Protein 3N2W (pdb70)

Sequence (1460 aa):
GPRARDLGVPFEGTPGALNAITDVAGVEVGHTTVISGDGAMMVIGKGPYRTGVTIIHPLGKTSLDGVAAGRAVINGTGEWTGMHLVDEVGQFLGPIALTGTGNVGLVHQSMMMMDWSVGKVPEEALFSRLLPVVAETLDNRRLNDVFGHGLTRDHVFAALDGAKGGPVAEGNVGGGTGMIAYTFKGGIGTSSRVVSAGDTRYTVGVLVQANHGDRNDLRIAGVQIGKEEIKKGAWPEVNGIVAAGPDAGKPSLLIVIATDAPLMPHQLERMARRAALGVGRNGSTAGALSGEFALAFSTSHVIPLGGKKPRRLPAIINDTDSSETMNALFRRGVVQATEEALVNQLVASETMTGANNAKVYGIPHDQLARRIMKARFPGPRARDLGVPFEGTPGALNAITDVAGVEVGHTTVISGDDGAMVIGKGPYRTGVTIIHPLGKTSLDGVAAGRAVINGTGEWTGMHLVDEVGQFLGPIALTGTGNVGLVHQSMMMDWSVGKVPEEALFSRLLPVVAETLDNRRLNDVFGHGLTRDHVFAALDGAKGGPVAEGNVGGGTGMIAYTTFKGGIGTSSRVVSSAGDTRYTVGVLVQANHGDRNDLRIAGVQIGKEEIKGAWPEEVVNNGGIIVVAAAAGGPPDDAAGSLLIVIATDAPLMPHQLEERMARRAALGVGRNGSTAGALSGEFALAFSTSHVIPLGGKKPRLPAIINDTDSSETMNALFRGVVQATEEALVNQLVASETMTGANNAKVYGIPHDQLARIMKARFPGPRARDLGVPFEGTPGALNAITDVAGVEVGHTTVISGDGAMMVIGKGPYRTGVTIIHPLGKTSLDGVAAGRAVINGTGEWTGMHLVDEVGQFLGPIALTGTGNVGLVHQSMMMDWSVGKVPEEALFSRLLPVVAETLDNRRLNDVFGHGLTRDHVFAALDGAKGGPVAEGNVGGGTGMIAYTFKGGIGTSSRVVVSSAGDTRYTVGVLVQANHGDRNDLRIAGVQIGKEEIIKGAWPEVNGIVAAGPDAGKPSLLIVIATDAPLMPHQLEERMMARRAALGVGRNGSTAGALSGEFALAFSTSHVIPLGGKPRLPAIINDTDSSETMNALFRRGVVQATEEALVNQLVASETMTTGANNAKVYGIPHDQLARIMKARFPGPRARDLGVPFEGTPGALNAITDVAGVEVGHTTVISGDGAMVIGKGPYRTGVTIIHPLGKTSLDGVAAGRAVINGTGEWTGMHLVDEVGQFLGPIALTGTGNVGLVHQSMMDWSVGKVPEEALFSRLLLPVVAETLDNRLNDVFGHGLTRDHVFAALDGAKKGGPVAEGNVGGGTGMIAYTTFKGGIGTSSRVVSAGDTRYTVGVLVQANHGDRNDLRIAGVQIGKEEIKGAWPEVNGIVAAGSLLIVIATDAPLMPHQLEERMARRAALGVGRNGSTAGALSGEFALAFSTSHVIPLGGKPRLPAIINDTDSSETMNALFRGVVQATEEALVNQLVASEETMTGANNAKVYGIPHDQLARIMKARFP

B-factor: mean 18.96, std 10.49, range [6.76, 81.39]

Radius of gyration: 30.77 Å; Cα contacts (8 Å, |Δi|>4): 4655; chains: 4; bounding box: 79×58×91 Å

InterPro domains:
  IPR005321 Peptidase S58, DmpA [PF03576] (48-381)
  IPR005321 Peptidase S58, DmpA [PTHR36512] (32-393)
  IPR016117 ArgJ-like domain superfamily [SSF56266] (31-396)

Nearest PDB structures (foldseek):
  3n33-assembly1_B  TM=1.001E+00  e=1.990E-85  Sphingosinicella xenopeptidilytica
  3nfb-assembly1_C  TM=1.001E+00  e=5.397E-85  Sphingosinicella xenopeptidilytica
  3ndv-assembly1_B  TM=1.001E+00  e=1.878E-84  Sphingosinicella xenopeptidilytica
  3n2w-assembly1_D  TM=1.002E+00  e=1.764E-84  Sphingosinicella xenopeptidilytica
  3nfb-assembly1_D  TM=9.976E-01  e=2.575E-83  Sphingosinicella xenopeptidilytica

Secondary structure (DSSP, 8-state):
---GGGGT---SS---SSSSGGGSTT-EEEEEEEEE--BS--TTS--EEEEEEEEETT-TT---EEEEEEEEEE--S-BTTHHHHHHHSEEES-EEEEEGGGHHHHHHHHHHHHHHHS-GGGGGGGSS-EEEEE--TTTS-TTS----HHHHHHHHHH-BSSS---BS-GGGTT-EETTEE-EEEEEEEEEEETTEEEEEEEEEEE----TTT-EETTEE-TTTS-S---EETTEE-SSTTTT---EEEEEEE-S---HHHHHHHHHTHHHHHHHTT----TT--EEEEEEEEEEEE-TTS--B--S---TT-HHHHHHHHHHHHHHHHHHHHHHHHHPPPEE-BTTEEEPPPPHHHHHHHHHHH--/---GGGGT---SS---SSSSGGGSTT-EEEEEEEEE--SS-BTTTB-EEEEEEEEETT-TT---EEEEEEEEEE--S-BTTHHHHHHHSEEES-EEEEEGGGHHHHHHHHHHHHHHHS-GGGGGGGSS-EEEEE--TTTS-TTS----HHHHHHHHHH-BSS----BS-GGGTT-EETTEE-EEEEEEEEEEETTEEEEEEEEEEE----TTT-EETTEE-TTTS-S---BSSSB-SSS-S---EEEEEEE-S---HHHHHHHHHHHHHHHHHTT----TT--EEEEEEEEEEEE-TTS--B--S---TT-HHHHHHHHHHHHHHHHHHHHHHHHHPPPEE-GGG-EEPPPPHHHHHHHHHHH--/---GGGGT---SS---TTSSGGGSTT-EEEEEEEEE--BS--TTS--EEEEEEEEETT-TT---EEEEEEEEEE--S-BTTHHHHHHHSEEES-EEEEEGGGHHHHHHHHHHHHHHHS-GGGGGGGSS-EEEEE--TTTS-TTS----HHHHHHHHHH-BSS----BS-GGGTT-EETTEE-EEEEEEEEEEETTEEEEEEEEEEE----TTT-EETTEE-TTTS-S---EETTEE-SSTTTT---EEEEEEE-S---HHHHHHHHHTHHHHHHHTT----TT--EEEEEEEEEEEE-TTS--B--S---TT-HHHHHHHHHHHHHHHHHHHHHHHHHPPPEE-BTTEEEPPPPHHHHHHHHHHH--/---GGGGT---SS---SSSSGGGSTT-EEEEEEEEE--BS-BTTTB-EEEEEEEEETT-TT---EEEEEEEEEE--S-BTTHHHHHHHSEEES-EEEEEGGGHHHHHHHHHHHHHHHS-GGGGGGGSS-EEEEE--TTTS-TTS----HHHHHHHHHH-BSS----BS-GGGTT-EETTEE-EEEEEEEEEEETTEEEEEEEEEEE----TTT-EETTEE-TTTS-S---EETTEE----EEEEEEE-S---HHHHHHHHHHHHHHHHHTT----TT--EEEEEEEEEEEE-TTS--B--S---TT-HHHHHHHHHHHHHHHHHHHHHHHHHPPPEE-BTTEEEPPPPHHHHHHHHHHH--

Organism: Sphingosinicella xenopeptidilytica (NCBI:txid364098)

Foldseek 3Di:
DDFPVNLQFDFDADFQPQQFLLSADQKWKFFQFFADDAAADDAQPFRAFWAKMKIFQRHLQDFWKFFKAKDWPAALWDWWPHVVCVPPRIAGDIAMEIARLCQVQLLVLQLVVCVVRPDPVSSVRSNTYTYTHDHLPPFISSNNPRDHSVRNVCRSVVIDHDHDAFALIHRQVRAAAQQFRWIKFKGKHFFPLDPDTKIKIKMKNHRYHHLCFFDGSHRSCSVLDPDQGKDAPQAHCDDPRGRHSAMEMEMEMQQLEHSVLNNVLNVLLVLLVVSGGGDQDNNHGYMYMYTHSQQMGHDVDDTGRPDYDDPVSCSRSVRSSVRSSRGSNSRRSSNLQSHAWDQHHNRIIGGRRDSVSSSVVSVVVPD/DDFPVNLQFDFDADFAPQQFQLSADQKWKFFQFFADDAAADDQQPFRAFWAKMKIFQRHLQDFWKFFKAKDWPAALWDWWPHVVCVPPRIAGGIAMEIARLCQVQLLVLQLVVCVVRPDPVSSVRSNTYTYTHDHLPPFISSNNPSDHSVRNVCRSVVIDRDHDAAALIHRQVRAAAQQFRWIKFKGKHWFDFVPDIKMKIKMKRHRDHHLQFFDRSRRSPSVLDDDQGKDQANAGDDDDTRVAMEMEMEMQQLEHSVLNNVLNVLLVLLVVSGGGDQDNNHGYMYMYTHSQQMGHDPDDTGRPDYDDPVPCRVSVRSSVRSSRRSNSRRSSNLQSHAWDQHHNRIIGGRRDSVSSSVVSVVVPD/DDFPVNLQFDFDADFQPQQFQLSADQKWKFKFFFADDAAADDAQPFRAFWIKMKIFQRHLQDFWKFFKAKDWPAALWDWWPHVVCVPPRIAGDIAMEIARLCQVQLLVLQLVVCVVRPPPVSSVRSNTYTYTHDHLPPFISSNRPRDHSVRNVCRSVVIGHDHDAFALIHRQVRAAAQQFRWIKFKGKHFFDQDPDTKIKIKMKNHRDHHLQFFDGSHRSCSVLDDDQGKDAPQAHCDDPRGRHSAMEMEMEMQQLEHSVLNNVLNVLLVLLVVSGGGDQDNNHGYMYMYTHSQQMGHDVDDTGRPDYDDPVSCSRSVRSSVRSSRGSNSRRSSNLQSHAWDQHHNRIIHGRRDSVSSSVVSVVVPD/DDFPVSLQFDFDAAWAPQQFLLSADQKWKFFQFFADDAAADDQQPFRAQWAKMKIFQRHLQDFWKFFKAKDWPAALWDWWPHVVCVPPRIAGGIAMEIARLCQVQLLVLQLVLCVVRPPPVSSVRRNTYTYTHDHLPPFISSNRPRDHSVRNNCRSVVIDGHHDAAALIHRQVRAAAQQFRWIKFKGKHWFDQPPDIKIKIKMKNHRDHHLQFFDGSQRSCSVLDPDQGKDFPHHRDDVAMEMEMEMQQLEHSVLNNVLNVLLVLLVVSGGGDQDNNHGYMYMYTHSQQMGHVPDHTGRPDYDDPPSCSVSVRSSVRSSRRSNSRRSSNLQSHAWDQHHSRIIHGRRDSVSSSVVSVVVPD

GO terms:
  GO:0042802 identical protein binding (F, IPI)

Solvent-accessible surface area: 42740 Å² total; per-residue (Å²): 112,64,60,0,88,101,21,41,4,55,28,23,37,82,34,10,111,59,16,1,0,12,28,0,86,51,3,36,9,7,46,19,55,16,94,55,47,112,17,76,49,82,41,42,166,2,5,31,10,2,0,0,0,0,0,5,9,51,11,59,124,30,52,52,0,2,0,1,1,30,13,51,12,0,1,10,1,2,4,1,0,3,7,15,4,66,4,3,2,8,1,27,15,6,0,0,0,0,0,3,9,9,2,1,34,0,3,28,2,7,5,24,12,4,54,64,118,13,64,113,141,8,11,123,16,17,13,28,9,0,0,0,6,0,43,2,81,163,0,4,2,14,24,4,94,13,8,62,110,107,48,0,51,57,1,0,67,47,3,130,33,29,105,19,59,28,0,25,31,0,0,0,0,1,0,31,0,1,26,0,0,0,0,0,0,0,0,0,2,39,13,66,7,46,151,57,164,29,14,0,0,0,0,0,0,0,24,5,31,73,3,106,14,1,11,0,14,4,2,48,0,5,152,57,4,142,44,18,37,17,32,64,113,45,94,21,58,32,30,122,73,53,60,118,142,14,0,0,0,0,0,0,0,49,0,6,0,5,8,7,0,0,52,0,0,1,62,1,0,11,0,0,0,0,1,1,0,3,13,1,23,0,92,14,0,1,3,1,0,0,0,0,22,26,2,4,11,36,54,71,28,156,10,141,35,90,48,26,13,8,5,44,54,45,115,14,0,50,17,0,0,84,0,0,0,4,0,0,3,0,0,1,0,1,0,1,3,31,3,130,63,18,56,0,0,74,46,16,62,3,49,10,3,24,66,113,43,0,33,139,4,1,160,73,62,65,149,111,64,60,0,84,101,22,42,4,55,28,32,45,83,43,9,109,59,14,1,0,12,29,0,85,49,2,34,9,6,47,19,55,15,91,56,46,109,17,78,52,90,50,36,167,3,6,29,9,1,0,0,0,0,0,4,9,48,12,58,125,32,55,45,0,2,0,1,1,29,14,48,12,0,0,12,1,3,4,1,0,3,7,15,4,64,4,2,2,8,1,26,18,8,0,0,0,0,0,5,8,9,2,2,36,0,3,27,2,7,5,22,13,3,53,61,123,12,82,108,163,10,9,123,16,18,20,26,9,0,0,0,7,0,47,2,82,88,0,3,2,14,24,2,90,12,7,61,112,104,48,0,53,57,1,0,68,47,4,131,33,27,104,19,58,27,0,25,30,0,0,0,0,1,0,25,0,1,28,0,0,0,0,0,0,0,0,0,2,48,18,55,14,57,155,63,164,36,15,0,0,0,0,0,0,0,25,5,31,74,3,100,14,0,10,0,12,5,8,47,0,2,155,81,7,148,44,18,47,3,36,69,147,17,38,71,32,30,81,70,113,48,103,15,0,0,0,0,0,0,0,51,0,6,0,6,8,7,0,0,52,0,0,1,62,0,0,12,1,0,0,0,1,1,0,3,13,1,22,0,90,13,0,1,3,2,0,0,0,0,19,25,2,4,9,34,54,70,28,142,8,134,35,97,52,24,14,8,5,42,54,44,112,17,0,35,4,0,0,80,0,0,0,10,0,0,3,0,0,1,1,1,0,1,3,31,3,131,64,17,52,0,0,73,78,7,66,0,47,10,3,25,67,109,17,0,33,134,10,1,162,73,50,66,150,113,63,59,0,89,102,22,42,4,54,28,31,47,81,34,10,111,61,15,2,0,12,29,0,85,49,2,34,9,6,46,19,55,16,94,54,48,109,17,77,55,83,46,42,168,2,5,30,11,1,0,0,0,0,0,4,9,51,12,57,125,29,55,50,0,2,0,1,1,31,12,50,13,0,0,12,0,3,4,1,0,3,7,15,4,66,5,3,2,7,1,26,16,7,0,0,0,0,0,4,8,10,3,1,34,0,3,27,1,6,4,21,11,4,55,65,121,14,77,128,158,8,10,120,17,18,20,27,8,0,0,0,6,0,42,2,84,163,0,4,2,12,25,3,90,12,7,62,113,104,48,0,50,58,1,0,67,47,4,130,33,27,103,19,58,28,0,26,31,0,0,0,0,1,0,31,0,1,27,0,0,0,0,0,0,0,0,0,2,38,14,67,8,46,149,56,163,30,13,0,0,0,0,0,0,0,25,5,31,84,3,98,10,0,11,0,12,4,7,48,0,4,136,66,5,137,44,17,36,17,32,63,112,43,90,22,57,32,30,117,70,51,59,119,142,14,0,0,0,0,0,0,0,49,0,7,0,6,8,8,0,0,55,0,0,1,60,0,0,12,1,0,0,0,1,1,0,3,15,1,22,0,90,13,0,1,3,2,0,0,0,0,20,26,2,4,10,34,56,69,28,134,4,129,36,94,52,26,13,9,5,42,54,45,117,14,0,37,4,0,1,84,0,0,0,9,0,0,2,0,0,1,0,1,0,2,3,32,3,129,62,19,65,0,1,78,51,16,65,3,48,10,3,25,69,110,41,0,34,136,10,1,162,70,50,68,147,114,58,61,0,87,103,20,42,4,55,28,33,47,85,40,10,112,56,16,2,0,11,29,0,86,50,2,36,8,6,47,19,55,15,94,55,42,123,16,80,58,86,46,38,165,2,5,28,11,2,0,0,0,0,0,5,9,48,13,60,125,32,53,46,0,2,0,1,1,28,12,49,13,0,1,11,1,2,4,0,0,3,7,16,4,70,4,2,2,8,1,25,16,5,0,0,0,0,0,3,8,10,3,1,34,0,3,28,1,6,5,23,12,3,52,63,120,13,79,120,163,10,11,118,16,17,21,27,9,0,0,0,6,0,42,2,92,91,0,4,2,15,23,2,94,12,8,62,110,107,48,0,52,56,0,0,66,49,3,128,32,27,104,18,59,27,0,25,30,0,0,0,0,1,0,28,0,1,25,0,0,0,0,0,0,0,0,0,2,52,14,61,11,46,148,63,131,33,15,0,0,0,0,0,0,0,23,5,32,74,4,102,13,0,12,0,12,5,1,46,0,4,167,70,6,150,42,18,57,1,36,61,105,54,124,94,62,38,89,15,0,0,0,0,0,0,0,52,0,6,0,6,7,7,0,0,55,0,0,1,61,1,0,11,0,0,0,0,0,1,0,3,13,1,22,0,92,13,0,1,3,2,0,0,0,0,22,28,2,6,11,34,55,72,29,147,10,139,34,96,49,28,12,8,5,43,54,45,116,15,0,36,3,0,0,84,1,0,0,10,0,0,2,0,0,2,0,1,0,1,2,28,3,130,62,18,61,1,0,69,56,3,61,0,50,10,3,26,63,111,18,0,35,133,4,1,161,71,63,65,151

CATH classification: 3.60.70.12

Structure (mmCIF, N/CA/C/O backbone):
data_3N2W
#
_entry.id   3N2W
#
_cell.length_a   87.360
_cell.length_b   96.720
_cell.length_c   101.420
_cell.angle_alpha   90.00
_cell.angle_beta   108.23
_cell.angle_gamma   90.00
#
_symmetry.space_group_name_H-M   'P 1 21 1'
#
loop_
_entity.id
_entity.type
_entity.pdbx_description
1 polymer 'Beta-peptidyl aminopeptidase'
2 non-polymer GLYCEROL
3 non-polymer 'SULFATE ION'
4 water water
#
loop_
_atom_site.group_PDB
_atom_site.id
_atom_site.type_symbol
_atom_site.label_atom_id
_atom_site.label_alt_id
_atom_site.label_comp_id
_atom_site.label_asym_id
_atom_site.label_entity_id
_atom_site.label_seq_id
_atom_site.pdbx_PDB_ins_code
_atom_site.Cartn_x
_atom_site.Cartn_y
_atom_site.Cartn_z
_atom_site.occupancy
_atom_site.B_iso_or_equiv
_atom_site.auth_seq_id
_atom_site.auth_comp_id
_atom_site.auth_asym_id
_atom_site.auth_atom_id
_atom_site.pdbx_PDB_model_num
ATOM 1 N N . GLY A 1 1 ? 32.300 -5.439 60.668 1.00 43.08 1 GLY A N 1
ATOM 2 C CA . GLY A 1 1 ? 31.380 -4.526 61.423 1.00 40.23 1 GLY A CA 1
ATOM 3 C C . GLY A 1 1 ? 29.934 -4.980 61.309 1.00 26.10 1 GLY A C 1
ATOM 4 O O . GLY A 1 1 ? 29.608 -5.800 60.447 1.00 29.27 1 GLY A O 1
ATOM 10 N N . PRO A 1 2 ? 29.054 -4.427 62.158 1.00 24.89 2 PRO A N 1
ATOM 11 C CA . PRO A 1 2 ? 27.654 -4.837 62.160 1.00 19.00 2 PRO A CA 1
ATOM 12 C C . PRO A 1 2 ? 26.922 -4.486 60.858 1.00 14.88 2 PRO A C 1
ATOM 13 O O . PRO A 1 2 ? 27.128 -3.446 60.274 1.00 16.70 2 PRO A O 1
ATOM 24 N N . ARG A 1 3 ? 26.112 -5.434 60.418 1.00 13.74 3 ARG A N 1
ATOM 25 C CA . ARG A 1 3 ? 25.108 -5.181 59.375 1.00 11.41 3 ARG A CA 1
ATOM 26 C C . ARG A 1 3 ? 23.749 -4.959 60.054 1.00 13.17 3 ARG A C 1
ATOM 27 O O . ARG A 1 3 ? 23.652 -4.913 61.277 1.00 13.07 3 ARG A O 1
ATOM 48 N N . ALA A 1 4 ? 22.664 -4.780 59.312 1.00 12.04 4 ALA A N 1
ATOM 49 C CA . ALA A 1 4 ? 21.422 -4.393 59.945 1.00 11.32 4 ALA A CA 1
ATOM 50 C C . ALA A 1 4 ? 20.922 -5.376 61.007 1.00 12.21 4 ALA A C 1
ATOM 51 O O . ALA A 1 4 ? 20.441 -4.977 62.073 1.00 13.04 4 ALA A O 1
ATOM 58 N N . ARG A 1 5 ? 20.998 -6.672 60.712 1.00 12.64 5 ARG A N 1
ATOM 59 C CA . ARG A 1 5 ? 20.543 -7.667 61.662 1.00 13.60 5 ARG A CA 1
ATOM 60 C C . ARG A 1 5 ? 21.313 -7.582 62.977 1.00 13.94 5 ARG A C 1
ATOM 61 O O . ARG A 1 5 ? 20.736 -7.864 64.033 1.00 16.81 5 ARG A O 1
ATOM 82 N N . ASP A 1 6 ? 22.585 -7.195 62.899 1.00 13.85 6 ASP A N 1
ATOM 83 C CA . ASP A 1 6 ? 23.436 -7.121 64.113 1.00 14.42 6 ASP A CA 1
ATOM 84 C C . ASP A 1 6 ? 23.058 -5.957 65.027 1.00 19.70 6 ASP A C 1
ATOM 85 O O . ASP A 1 6 ? 23.417 -5.964 66.216 1.00 20.56 6 ASP A O 1
ATOM 94 N N . LEU A 1 7 ? 22.354 -4.961 64.502 1.00 14.44 7 LEU A N 1
ATOM 95 C CA . LEU A 1 7 ? 21.823 -3.856 65.286 1.00 14.47 7 LEU A CA 1
ATOM 96 C C . LEU A 1 7 ? 20.400 -4.104 65.748 1.00 17.35 7 LEU A C 1
ATOM 97 O O . LEU A 1 7 ? 19.739 -3.204 66.257 1.00 21.49 7 LEU A O 1
ATOM 113 N N . GLY A 1 8 ? 19.894 -5.315 65.537 1.00 15.30 8 GLY A N 1
ATOM 114 C CA . GLY A 1 8 ? 18.580 -5.660 66.020 1.00 18.10 8 GLY A CA 1
ATOM 115 C C . GLY A 1 8 ? 17.420 -5.439 65.075 1.00 13.35 8 GLY A C 1
ATOM 116 O O . GLY A 1 8 ? 16.278 -5.559 65.496 1.00 15.44 8 GLY A O 1
ATOM 120 N N . VAL A 1 9 ? 17.711 -5.092 63.817 1.00 14.16 9 VAL A N 1
ATOM 121 C CA . VAL A 1 9 ? 16.627 -4.939 62.853 1.00 13.37 9 VAL A CA 1
ATOM 122 C C . VAL A 1 9 ? 16.122 -6.316 62.424 1.00 13.00 9 VAL A C 1
ATOM 123 O O . VAL A 1 9 ? 16.925 -7.147 61.970 1.00 13.45 9 VAL A O 1
ATOM 136 N N . PRO A 1 10 ? 14.809 -6.561 62.600 1.00 11.41 10 PRO A N 1
ATOM 137 C CA . PRO A 1 10 ? 14.276 -7.854 62.152 1.00 13.80 10 PRO A CA 1
ATOM 138 C C . PRO A 1 10 ? 13.867 -7.799 60.679 1.00 13.51 10 PRO A C 1
ATOM 139 O O . PRO A 1 10 ? 13.426 -6.756 60.194 1.00 14.54 10 PRO A O 1
ATOM 150 N N . PHE A 1 11 ? 14.003 -8.937 60.007 1.00 14.19 11 PHE A N 1
ATOM 151 C CA . PHE A 1 11 ? 13.534 -9.118 58.632 1.00 12.52 11 PHE A CA 1
ATOM 152 C C . PHE A 1 11 ? 12.896 -10.494 58.508 1.00 15.07 11 PHE A C 1
ATOM 153 O O . PHE A 1 11 ? 13.198 -11.427 59.258 1.00 18.61 11 PHE A O 1
ATOM 170 N N . GLU A 1 12 ? 12.024 -10.607 57.516 1.00 15.04 12 GLU A N 1
ATOM 171 C CA . GLU A 1 12 ? 11.346 -11.858 57.210 1.00 15.99 12 GLU A CA 1
ATOM 172 C C . GLU A 1 12 ? 12.182 -12.685 56.235 1.00 14.62 12 GLU A C 1
ATOM 173 O O . GLU A 1 12 ? 12.928 -12.143 55.428 1.00 15.32 12 GLU A O 1
ATOM 185 N N . GLY A 1 13 ? 12.010 -13.999 56.278 1.00 14.83 13 GLY A N 1
ATOM 186 C CA . GLY A 1 13 ? 12.676 -14.882 55.336 1.00 13.85 13 GLY A CA 1
ATOM 187 C C . GLY A 1 13 ? 14.017 -15.398 55.811 1.00 15.48 13 GLY A C 1
ATOM 188 O O . GLY A 1 13 ? 14.437 -15.098 56.935 1.00 20.09 13 GLY A O 1
ATOM 192 N N . THR A 1 14 ? 14.688 -16.192 54.980 1.00 14.22 14 THR A N 1
ATOM 193 C CA . THR A 1 14 ? 15.962 -16.811 55.314 1.00 13.79 14 THR A CA 1
ATOM 194 C C . THR A 1 14 ? 17.056 -16.336 54.368 1.00 12.08 14 THR A C 1
ATOM 195 O O . THR A 1 14 ? 16.964 -16.597 53.169 1.00 11.59 14 THR A O 1
ATOM 206 N N . PRO A 1 15 ? 18.069 -15.590 54.843 1.00 11.42 15 PRO A N 1
ATOM 207 C CA . PRO A 1 15 ? 19.162 -15.198 53.967 1.00 11.02 15 PRO A CA 1
ATOM 208 C C . PRO A 1 15 ? 20.014 -16.367 53.546 1.00 14.05 15 PRO A C 1
ATOM 209 O O . PRO A 1 15 ? 20.064 -17.396 54.249 1.00 14.20 15 PRO A O 1
ATOM 220 N N . GLY A 1 16 ? 20.685 -16.230 52.412 1.00 13.12 16 GLY A N 1
ATOM 221 C CA . GLY A 1 16 ? 21.771 -17.128 52.060 1.00 12.92 16 GLY A CA 1
ATOM 222 C C . GLY A 1 16 ? 22.941 -16.954 53.026 1.00 11.96 16 GLY A C 1
ATOM 223 O O . GLY A 1 16 ? 22.927 -16.097 53.901 1.00 13.51 16 GLY A O 1
ATOM 227 N N . ALA A 1 17 ? 23.965 -17.772 52.841 1.00 13.10 17 ALA A N 1
ATOM 228 C CA . ALA A 1 17 ? 25.067 -17.831 53.800 1.00 14.16 17 ALA A CA 1
ATOM 229 C C . ALA A 1 17 ? 25.790 -16.512 53.990 1.00 13.89 17 ALA A C 1
ATOM 230 O O . ALA A 1 17 ? 26.203 -16.166 55.094 1.00 16.56 17 ALA A O 1
ATOM 237 N N . LEU A 1 18 ? 26.002 -15.787 52.903 1.00 12.26 18 LEU A N 1
ATOM 238 C CA . LEU A 1 18 ? 26.713 -14.515 52.941 1.00 13.17 18 LEU A CA 1
ATOM 239 C C . LEU A 1 18 ? 25.764 -13.334 53.138 1.00 12.23 18 LEU A C 1
ATOM 240 O O . LEU A 1 18 ? 26.215 -12.219 53.392 1.00 13.70 18 LEU A O 1
ATOM 256 N N . ASN A 1 19 ? 24.464 -13.583 52.970 1.00 12.14 19 ASN A N 1
ATOM 257 C CA . ASN A 1 19 ? 23.447 -12.511 52.915 1.00 10.05 19 ASN A CA 1
ATOM 258 C C . ASN A 1 19 ? 23.892 -11.424 51.951 1.00 10.68 19 ASN A C 1
ATOM 259 O O . ASN A 1 19 ? 23.936 -10.241 52.306 1.00 10.40 19 ASN A O 1
ATOM 270 N N . ALA A 1 20 ? 24.188 -11.825 50.707 1.00 9.86 20 ALA A N 1
ATOM 271 C CA . ALA A 1 20 ? 24.704 -10.954 49.689 1.00 10.70 20 ALA A CA 1
ATOM 272 C C . ALA A 1 20 ? 24.402 -11.497 48.297 1.00 9.68 20 ALA A C 1
ATOM 273 O O . ALA A 1 20 ? 24.075 -12.687 48.133 1.00 10.38 20 ALA A O 1
ATOM 280 N N . ILE A 1 21 ? 24.586 -10.664 47.263 1.00 10.15 21 ILE A N 1
ATOM 281 C CA . ILE A 1 21 ? 24.260 -11.087 45.899 1.00 8.57 21 ILE A CA 1
ATOM 282 C C . ILE A 1 21 ? 25.130 -12.270 45.483 1.00 11.40 21 ILE A C 1
ATOM 283 O O . ILE A 1 21 ? 24.699 -13.112 44.681 1.00 10.89 21 ILE A O 1
ATOM 299 N N . THR A 1 22 ? 26.341 -12.353 46.050 1.00 10.24 22 THR A N 1
ATOM 300 C CA . THR A 1 22 ? 27.279 -13.442 45.753 1.00 9.99 22 THR A CA 1
ATOM 301 C C . THR A 1 22 ? 26.855 -14.785 46.364 1.00 11.55 22 THR A C 1
ATOM 302 O O . THR A 1 22 ? 27.533 -15.803 46.104 1.00 13.90 22 THR A O 1
ATOM 313 N N . ASP A 1 23 ? 25.753 -14.840 47.108 1.00 10.15 23 ASP A N 1
ATOM 314 C CA . ASP A 1 23 ? 25.146 -16.135 47.438 1.00 10.45 23 ASP A CA 1
ATOM 315 C C . ASP A 1 23 ? 24.630 -16.852 46.183 1.00 11.84 23 ASP A C 1
ATOM 316 O O . ASP A 1 23 ? 24.398 -18.079 46.225 1.00 12.58 23 ASP A O 1
ATOM 325 N N . VAL A 1 24 ? 24.408 -16.122 45.087 1.00 10.89 24 VAL A N 1
ATOM 326 C CA . VAL A 1 24 ? 24.154 -16.736 43.783 1.00 9.42 24 VAL A CA 1
ATOM 327 C C . VAL A 1 24 ? 25.518 -17.121 43.227 1.00 11.26 24 VAL A C 1
ATOM 328 O O . VAL A 1 24 ? 26.370 -16.286 42.940 1.00 12.58 24 VAL A O 1
ATOM 341 N N . ALA A 1 25 ? 25.738 -18.422 43.087 1.00 11.79 25 ALA A N 1
ATOM 342 C CA . ALA A 1 25 ? 27.057 -18.929 42.760 1.00 13.45 25 ALA A CA 1
ATOM 343 C C . ALA A 1 25 ? 27.599 -18.345 41.497 1.00 13.65 25 ALA A C 1
ATOM 344 O O . ALA A 1 25 ? 26.872 -18.161 40.541 1.00 12.95 25 ALA A O 1
ATOM 351 N N . GLY A 1 26 ? 28.892 -18.058 41.473 1.00 14.11 26 GLY A N 1
ATOM 352 C CA . GLY A 1 26 ? 29.539 -17.564 40.275 1.00 12.01 26 GLY A CA 1
ATOM 353 C C . GLY A 1 26 ? 29.505 -16.049 40.045 1.00 12.10 26 GLY A C 1
ATOM 354 O O . GLY A 1 26 ? 30.313 -15.524 39.256 1.00 14.63 26 GLY A O 1
ATOM 358 N N . VAL A 1 27 ? 28.596 -15.366 40.719 1.00 12.25 27 VAL A N 1
ATOM 359 C CA . VAL A 1 27 ? 28.550 -13.898 40.601 1.00 11.10 27 VAL A CA 1
ATOM 360 C C . VAL A 1 27 ? 29.806 -13.311 41.263 1.00 11.73 27 VAL A C 1
ATOM 361 O O . VAL A 1 27 ? 30.192 -13.763 42.353 1.00 13.03 27 VAL A O 1
ATOM 374 N N . GLU A 1 28 ? 30.421 -12.322 40.620 1.00 10.40 28 GLU A N 1
ATOM 375 C CA . GLU A 1 28 ? 31.579 -11.604 41.206 1.00 10.79 28 GLU A CA 1
ATOM 376 C C . GLU A 1 28 ? 31.266 -10.124 41.281 1.00 11.28 28 GLU A C 1
ATOM 377 O O . GLU A 1 28 ? 30.632 -9.583 40.359 1.00 11.23 28 GLU A O 1
ATOM 389 N N . VAL A 1 29 ? 31.720 -9.453 42.340 1.00 10.68 29 VAL A N 1
ATOM 390 C CA . VAL A 1 29 ? 31.532 -8.025 42.528 1.00 9.90 29 VAL A CA 1
ATOM 391 C C . VAL A 1 29 ? 32.886 -7.352 42.795 1.00 9.71 29 VAL A C 1
ATOM 392 O O . VAL A 1 29 ? 33.702 -7.907 43.556 1.00 11.51 29 VAL A O 1
ATOM 405 N N . GLY A 1 30 ? 33.114 -6.193 42.201 1.00 10.66 30 GLY A N 1
ATOM 406 C CA . GLY A 1 30 ? 34.304 -5.400 42.474 1.00 10.60 30 GLY A CA 1
ATOM 407 C C . GLY A 1 30 ? 33.956 -3.958 42.609 1.00 12.25 30 GLY A C 1
ATOM 408 O O . GLY A 1 30 ? 33.004 -3.481 42.000 1.00 12.34 30 GLY A O 1
ATOM 412 N N . HIS A 1 31 ? 34.730 -3.228 43.395 1.00 10.53 31 HIS A N 1
ATOM 413 C CA . HIS A 1 31 ? 34.565 -1.789 43.582 1.00 11.46 31 HIS A CA 1
ATOM 414 C C . HIS A 1 31 ? 35.887 -1.052 43.372 1.00 11.07 31 HIS A C 1
ATOM 415 O O . HIS A 1 31 ? 36.945 -1.537 43.791 1.00 13.43 31 HIS A O 1
ATOM 430 N N . THR A 1 32 ? 35.828 0.123 42.782 1.00 10.86 32 THR A N 1
ATOM 431 C CA . THR A 1 32 ? 36.918 1.093 42.901 1.00 9.74 32 THR A CA 1
ATOM 432 C C . THR A 1 32 ? 36.326 2.339 43.524 1.00 12.52 32 THR A C 1
ATOM 433 O O . THR A 1 32 ? 35.300 2.851 43.059 1.00 11.36 32 THR A O 1
ATOM 444 N N . THR A 1 33 ? 36.984 2.843 44.566 1.00 11.40 33 THR A N 1
ATOM 445 C CA . THR A 1 33 ? 36.486 3.918 45.417 1.00 10.63 33 THR A CA 1
ATOM 446 C C . THR A 1 33 ? 37.463 5.082 45.286 1.00 13.05 33 THR A C 1
ATOM 447 O O . THR A 1 33 ? 38.661 4.904 45.525 1.00 14.88 33 THR A O 1
ATOM 458 N N . VAL A 1 34 ? 36.968 6.243 44.872 1.00 11.56 34 VAL A N 1
ATOM 459 C CA . VAL A 1 34 ? 37.812 7.427 44.615 1.00 11.43 34 VAL A CA 1
ATOM 460 C C . VAL A 1 34 ? 37.413 8.533 45.604 1.00 13.63 34 VAL A C 1
ATOM 461 O O . VAL A 1 34 ? 36.334 9.122 45.524 1.00 13.46 34 VAL A O 1
ATOM 474 N N . ILE A 1 35 ? 38.315 8.820 46.544 1.00 12.30 35 ILE A N 1
ATOM 475 C CA . ILE A 1 35 ? 38.071 9.818 47.592 1.00 12.98 35 ILE A CA 1
ATOM 476 C C . ILE A 1 35 ? 39.300 10.705 47.657 1.00 13.63 35 ILE A C 1
ATOM 477 O O . ILE A 1 35 ? 40.352 10.245 48.072 1.00 15.49 35 ILE A O 1
ATOM 493 N N . SER A 1 36 ? 39.189 11.952 47.226 1.00 11.81 36 SER A N 1
ATOM 494 C CA . SER A 1 36 ? 40.323 12.877 47.315 1.00 11.81 36 SER A CA 1
ATOM 495 C C . SER A 1 36 ? 39.819 14.294 47.465 1.00 12.85 36 SER A C 1
ATOM 496 O O . SER A 1 36 ? 38.807 14.715 46.882 1.00 12.82 36 SER A O 1
ATOM 504 N N . GLY A 1 37 ? 40.561 15.105 48.219 1.00 13.42 37 GLY A N 1
ATOM 505 C CA . GLY A 1 37 ? 40.259 16.515 48.330 1.00 12.55 37 GLY A CA 1
ATOM 506 C C . GLY A 1 37 ? 39.227 16.842 49.365 1.00 13.77 37 GLY A C 1
ATOM 507 O O . GLY A 1 37 ? 38.428 15.997 49.774 1.00 13.11 37 GLY A O 1
ATOM 511 N N . ASP A 1 38 ? 39.249 18.099 49.812 1.00 12.58 38 ASP A N 1
ATOM 512 C CA . ASP A 1 38 ? 38.244 18.627 50.702 1.00 10.69 38 ASP A CA 1
ATOM 513 C C . ASP A 1 38 ? 37.973 20.088 50.365 1.00 10.03 38 ASP A C 1
ATOM 514 O O . ASP A 1 38 ? 38.766 20.717 49.658 1.00 11.84 38 ASP A O 1
ATOM 523 N N . GLY A 1 39 ? 36.851 20.603 50.839 1.00 11.44 39 GLY A N 1
ATOM 524 C CA . GLY A 1 39 ? 36.523 21.996 50.653 1.00 11.40 39 GLY A CA 1
ATOM 525 C C . GLY A 1 39 ? 35.782 22.358 49.397 1.00 13.44 39 GLY A C 1
ATOM 526 O O . GLY A 1 39 ? 34.992 21.553 48.893 1.00 13.28 39 GLY A O 1
ATOM 530 N N . ALA A 1 40 ? 35.950 23.590 48.943 1.00 11.82 40 ALA A N 1
ATOM 531 C CA . ALA A 1 40 ? 35.163 24.140 47.859 1.00 12.98 40 ALA A CA 1
ATOM 532 C C . ALA A 1 40 ? 35.365 23.379 46.578 1.00 12.45 40 ALA A C 1
ATOM 533 O O . ALA A 1 40 ? 36.482 23.035 46.218 1.00 12.78 40 ALA A O 1
ATOM 540 N N . MET A 1 41 ? 34.278 23.177 45.853 1.00 11.99 41 MET A N 1
ATOM 541 C CA A MET A 1 41 ? 34.350 22.452 44.600 0.56 13.93 41 MET A CA 1
ATOM 542 C CA B MET A 1 41 ? 34.331 22.437 44.599 0.44 13.94 41 MET A CA 1
ATOM 543 C C . MET A 1 41 ? 34.655 23.374 43.429 1.00 13.46 41 MET A C 1
ATOM 544 O O . MET A 1 41 ? 34.059 24.441 43.286 1.00 16.16 41 MET A O 1
ATOM 571 N N . VAL A 1 42 ? 35.601 22.960 42.603 1.00 12.24 42 VAL A N 1
ATOM 572 C CA . VAL A 1 42 ? 35.947 23.635 41.359 1.00 12.34 42 VAL A CA 1
ATOM 573 C C . VAL A 1 42 ? 35.913 22.538 40.300 1.00 12.57 42 VAL A C 1
ATOM 574 O O . VAL A 1 42 ? 36.579 21.528 40.450 1.00 13.06 42 VAL A O 1
ATOM 587 N N . ILE A 1 43 ? 35.124 22.729 39.254 1.00 12.47 43 ILE A N 1
ATOM 588 C CA . ILE A 1 43 ? 34.896 21.660 38.303 1.00 12.18 43 ILE A CA 1
ATOM 589 C C . ILE A 1 43 ? 36.211 21.313 37.633 1.00 14.81 43 ILE A C 1
ATOM 590 O O . ILE A 1 43 ? 36.898 22.186 37.084 1.00 16.63 43 ILE A O 1
ATOM 606 N N . GLY A 1 44 ? 36.581 20.036 37.684 1.00 13.39 44 GLY A N 1
ATOM 607 C CA . GLY A 1 44 ? 37.849 19.563 37.160 1.00 12.79 44 GLY A CA 1
ATOM 608 C C . GLY A 1 44 ? 38.937 19.424 38.203 1.00 12.97 44 GLY A C 1
ATOM 609 O O . GLY A 1 44 ? 40.014 18.916 37.931 1.00 16.30 44 GLY A O 1
ATOM 613 N N . LYS A 1 45 ? 38.654 19.877 39.428 1.00 12.82 45 LYS A N 1
ATOM 614 C CA . LYS A 1 45 ? 39.636 19.866 40.506 1.00 13.44 45 LYS A CA 1
ATOM 615 C C . LYS A 1 45 ? 39.074 19.328 41.823 1.00 16.39 45 LYS A C 1
ATOM 616 O O . LYS A 1 45 ? 39.662 19.519 42.877 1.00 15.32 45 LYS A O 1
ATOM 635 N N . GLY A 1 46 ? 37.936 18.633 41.795 1.00 12.05 46 GLY A N 1
ATOM 636 C CA . GLY A 1 46 ? 37.389 18.017 42.995 1.00 12.03 46 GLY A CA 1
ATOM 637 C C . GLY A 1 46 ? 36.814 19.026 43.973 1.00 11.32 46 GLY A C 1
ATOM 638 O O . GLY A 1 46 ? 36.643 20.186 43.613 1.00 12.86 46 GLY A O 1
ATOM 642 N N . PRO A 1 47 ? 36.506 18.581 45.204 1.00 10.71 47 PRO A N 1
ATOM 643 C CA . PRO A 1 47 ? 36.743 17.221 45.711 1.00 10.77 47 PRO A CA 1
ATOM 644 C C . PRO A 1 47 ? 36.012 16.112 44.970 1.00 11.45 47 PRO A C 1
ATOM 645 O O . PRO A 1 47 ? 34.968 16.351 44.356 1.00 10.80 47 PRO A O 1
ATOM 656 N N . TYR A 1 48 ? 36.595 14.925 45.031 1.00 10.28 48 TYR A N 1
ATOM 657 C CA . TYR A 1 48 ? 36.016 13.723 44.406 1.00 10.84 48 TYR A CA 1
ATOM 658 C C . TYR A 1 48 ? 35.561 12.767 45.470 1.00 11.19 48 TYR A C 1
ATOM 659 O O . TYR A 1 48 ? 36.278 12.443 46.424 1.00 10.13 48 TYR A O 1
ATOM 677 N N . ARG A 1 49 ? 34.338 12.272 45.309 1.00 10.39 49 ARG A N 1
ATOM 678 C CA . ARG A 1 49 ? 33.762 11.213 46.115 1.00 9.85 49 ARG A CA 1
ATOM 679 C C . ARG A 1 49 ? 32.926 10.371 45.130 1.00 11.34 49 ARG A C 1
ATOM 680 O O . ARG A 1 49 ? 31.713 10.594 45.005 1.00 10.76 49 ARG A O 1
ATOM 701 N N . THR A 1 50 ? 33.581 9.443 44.449 1.00 10.29 50 THR A N 1
ATOM 702 C CA . THR A 1 50 ? 32.913 8.717 43.362 1.00 9.88 50 THR A CA 1
ATOM 703 C C . THR A 1 50 ? 33.578 7.373 43.192 1.00 10.91 50 THR A C 1
ATOM 704 O O . THR A 1 50 ? 34.399 6.954 44.011 1.00 11.16 50 THR A O 1
ATOM 715 N N . GLY A 1 51 ? 33.170 6.629 42.171 1.00 10.96 51 GLY A N 1
ATOM 716 C CA . GLY A 1 51 ? 33.726 5.300 41.986 1.00 10.76 51 GLY A CA 1
ATOM 717 C C . GLY A 1 51 ? 32.883 4.510 41.028 1.00 10.31 51 GLY A C 1
ATOM 718 O O . GLY A 1 51 ? 32.018 5.069 40.354 1.00 11.14 51 GLY A O 1
ATOM 722 N N . VAL A 1 52 ? 33.160 3.212 40.971 1.00 9.69 52 VAL A N 1
ATOM 723 C CA . VAL A 1 52 ? 32.415 2.309 40.093 1.00 9.58 52 VAL A CA 1
ATOM 724 C C . VAL A 1 52 ? 32.342 0.956 40.766 1.00 11.06 52 VAL A C 1
ATOM 725 O O . VAL A 1 52 ? 33.283 0.517 41.437 1.00 10.72 52 VAL A O 1
ATOM 738 N N . THR A 1 53 ? 31.187 0.309 40.620 1.00 9.57 53 THR A N 1
ATOM 739 C CA . THR A 1 53 ? 30.930 -1.039 41.097 1.00 8.80 53 THR A CA 1
ATOM 740 C C . THR A 1 53 ? 30.671 -1.921 39.892 1.00 9.29 53 THR A C 1
ATOM 741 O O . THR A 1 53 ? 29.900 -1.550 38.999 1.00 10.62 53 THR A O 1
ATOM 752 N N . ILE A 1 54 ? 31.306 -3.081 39.846 1.00 10.02 54 ILE A N 1
ATOM 753 C CA . ILE A 1 54 ? 31.161 -4.030 38.747 1.00 10.05 54 ILE A CA 1
ATOM 754 C C . ILE A 1 54 ? 30.548 -5.305 39.273 1.00 10.49 54 ILE A C 1
ATOM 755 O O . ILE A 1 54 ? 30.936 -5.821 40.322 1.00 10.69 54 ILE A O 1
ATOM 771 N N . ILE A 1 55 ? 29.564 -5.846 38.545 1.00 9.39 55 ILE A N 1
ATOM 772 C CA . ILE A 1 55 ? 28.963 -7.144 38.810 1.00 9.78 55 ILE A CA 1
ATOM 773 C C . ILE A 1 55 ? 29.141 -7.999 37.559 1.00 9.75 55 ILE A C 1
ATOM 774 O O . ILE A 1 55 ? 28.640 -7.665 36.479 1.00 10.82 55 ILE A O 1
ATOM 790 N N . HIS A 1 56 ? 29.902 -9.094 37.655 1.00 9.83 56 HIS A N 1
ATOM 791 C CA . HIS A 1 56 ? 30.054 -10.046 36.561 1.00 10.65 56 HIS A CA 1
ATOM 792 C C . HIS A 1 56 ? 29.073 -11.181 36.839 1.00 11.03 56 HIS A C 1
ATOM 793 O O . HIS A 1 56 ? 29.256 -11.961 37.803 1.00 11.24 56 HIS A O 1
ATOM 808 N N . PRO A 1 57 ? 28.027 -11.324 36.005 1.00 9.47 57 PRO A N 1
ATOM 809 C CA . PRO A 1 57 ? 27.005 -12.327 36.311 1.00 11.33 57 PRO A CA 1
ATOM 810 C C . PRO A 1 57 ? 27.500 -13.773 36.368 1.00 11.62 57 PRO A C 1
ATOM 811 O O . PRO A 1 57 ? 26.977 -14.563 37.153 1.00 13.10 57 PRO A O 1
ATOM 822 N N . LEU A 1 58 ? 28.465 -14.100 35.513 1.00 10.76 58 LEU A N 1
ATOM 823 C CA . LEU A 1 58 ? 28.997 -15.466 35.370 1.00 12.02 58 LEU A CA 1
ATOM 824 C C . LEU A 1 58 ? 30.503 -15.461 35.609 1.00 14.07 58 LEU A C 1
ATOM 825 O O . LEU A 1 58 ? 31.209 -16.393 35.222 1.00 16.62 58 LEU A O 1
ATOM 841 N N . GLY A 1 59 ? 30.998 -14.408 36.234 1.00 12.01 59 GLY A N 1
ATOM 842 C CA . GLY A 1 59 ? 32.442 -14.263 36.455 1.00 14.73 59 GLY A CA 1
ATOM 843 C C . GLY A 1 59 ? 33.127 -13.504 35.332 1.00 12.49 59 GLY A C 1
ATOM 844 O O . GLY A 1 59 ? 32.652 -13.454 34.196 1.00 13.82 59 GLY A O 1
ATOM 848 N N . LYS A 1 60 ? 34.294 -12.935 35.631 1.00 14.41 60 LYS A N 1
ATOM 849 C CA . LYS A 1 60 ? 34.979 -12.048 34.697 1.00 16.39 60 LYS A CA 1
ATOM 850 C C . LYS A 1 60 ? 35.528 -12.676 33.420 1.00 15.04 60 LYS A C 1
ATOM 851 O O . LYS A 1 60 ? 35.803 -11.949 32.476 1.00 18.96 60 LYS A O 1
ATOM 870 N N . THR A 1 61 ? 35.668 -14.015 33.367 1.00 14.99 61 THR A N 1
ATOM 871 C CA . THR A 1 61 ? 36.171 -14.648 32.153 1.00 16.52 61 THR A CA 1
ATOM 872 C C . THR A 1 61 ? 35.074 -15.126 31.208 1.00 17.79 61 THR A C 1
ATOM 873 O O . THR A 1 61 ? 35.357 -15.623 30.114 1.00 18.97 61 THR A O 1
ATOM 884 N N . SER A 1 62 ? 33.820 -14.953 31.599 1.00 15.39 62 SER A N 1
ATOM 885 C CA . SER A 1 62 ? 32.739 -15.426 30.754 1.00 15.57 62 SER A CA 1
ATOM 886 C C . SER A 1 62 ? 32.508 -14.561 29.537 1.00 17.11 62 SER A C 1
ATOM 887 O O . SER A 1 62 ? 32.427 -13.341 29.635 1.00 19.01 62 SER A O 1
ATOM 895 N N . LEU A 1 63 ? 32.307 -15.204 28.392 1.00 17.98 63 LEU A N 1
ATOM 896 C CA . LEU A 1 63 ? 31.906 -14.534 27.165 1.00 18.32 63 LEU A CA 1
ATOM 897 C C . LEU A 1 63 ? 30.417 -14.750 26.881 1.00 15.61 63 LEU A C 1
ATOM 898 O O . LEU A 1 63 ? 29.898 -14.279 25.877 1.00 18.03 63 LEU A O 1
ATOM 914 N N . ASP A 1 64 ? 29.741 -15.461 27.773 1.00 15.67 64 ASP A N 1
ATOM 915 C CA . ASP A 1 64 ? 28.349 -15.825 27.546 1.00 16.65 64 ASP A CA 1
ATOM 916 C C . ASP A 1 64 ? 27.369 -14.772 28.056 1.00 14.75 64 ASP A C 1
ATOM 917 O O . ASP A 1 64 ? 27.741 -13.893 28.833 1.00 16.43 64 ASP A O 1
ATOM 926 N N . GLY A 1 65 ? 26.151 -14.839 27.562 1.00 13.10 65 GLY A N 1
ATOM 927 C CA . GLY A 1 65 ? 25.093 -13.973 28.050 1.00 12.70 65 GLY A CA 1
ATOM 928 C C . GLY A 1 65 ? 24.269 -14.619 29.146 1.00 12.76 65 GLY A C 1
ATOM 929 O O . GLY A 1 65 ? 24.241 -15.840 29.289 1.00 13.13 65 GLY A O 1
ATOM 933 N N . VAL A 1 66 ? 23.598 -13.794 29.926 1.00 9.47 66 VAL A N 1
ATOM 934 C CA . VAL A 1 66 ? 22.616 -14.259 30.885 1.00 10.58 66 VAL A CA 1
ATOM 935 C C . VAL A 1 66 ? 21.230 -13.765 30.486 1.00 8.78 66 VAL A C 1
ATOM 936 O O . VAL A 1 66 ? 21.067 -12.631 29.998 1.00 9.86 66 VAL A O 1
ATOM 949 N N . ALA A 1 67 ? 20.230 -14.600 30.700 1.00 9.16 67 ALA A N 1
ATOM 950 C CA . ALA A 1 67 ? 18.844 -14.160 30.527 1.00 8.40 67 ALA A CA 1
ATOM 951 C C . ALA A 1 67 ? 18.564 -13.042 31.510 1.00 8.67 67 ALA A C 1
ATOM 952 O O . ALA A 1 67 ? 19.026 -13.059 32.660 1.00 9.07 67 ALA A O 1
ATOM 959 N N . ALA A 1 68 ? 17.765 -12.065 31.071 1.00 8.35 68 ALA A N 1
ATOM 960 C CA . ALA A 1 68 ? 17.561 -10.856 31.849 1.00 8.23 68 ALA A CA 1
ATOM 961 C C . ALA A 1 68 ? 16.259 -10.151 31.512 1.00 8.36 68 ALA A C 1
ATOM 962 O O . ALA A 1 68 ? 15.729 -10.304 30.419 1.00 9.25 68 ALA A O 1
ATOM 969 N N . GLY A 1 69 ? 15.777 -9.374 32.468 1.00 8.00 69 GLY A N 1
ATOM 970 C CA . GLY A 1 69 ? 14.615 -8.528 32.300 1.00 8.15 69 GLY A CA 1
ATOM 971 C C . GLY A 1 69 ? 14.669 -7.381 33.227 1.00 7.71 69 GLY A C 1
ATOM 972 O O . GLY A 1 69 ? 15.269 -7.482 34.304 1.00 9.19 69 GLY A O 1
ATOM 976 N N . ARG A 1 70 ? 14.028 -6.282 32.894 1.00 8.04 70 ARG A N 1
ATOM 977 C CA . ARG A 1 70 ? 14.132 -5.070 33.689 1.00 9.39 70 ARG A CA 1
ATOM 978 C C . ARG A 1 70 ? 12.774 -4.466 34.037 1.00 9.87 70 ARG A C 1
ATOM 979 O O . ARG A 1 70 ? 11.727 -4.873 33.547 1.00 9.81 70 ARG A O 1
ATOM 1000 N N . ALA A 1 71 ? 12.814 -3.474 34.922 1.00 9.18 71 ALA A N 1
ATOM 1001 C CA . ALA A 1 71 ? 11.634 -2.700 35.329 1.00 8.29 71 ALA A CA 1
ATOM 1002 C C . ALA A 1 71 ? 12.049 -1.288 35.647 1.00 8.59 71 ALA A C 1
ATOM 1003 O O . ALA A 1 71 ? 13.186 -1.040 36.075 1.00 9.85 71 ALA A O 1
ATOM 1010 N N . VAL A 1 72 ? 11.150 -0.340 35.404 1.00 11.32 72 VAL A N 1
ATOM 1011 C CA . VAL A 1 72 ? 11.400 1.065 35.734 1.00 10.53 72 VAL A CA 1
ATOM 1012 C C . VAL A 1 72 ? 10.383 1.507 36.763 1.00 12.65 72 VAL A C 1
ATOM 1013 O O . VAL A 1 72 ? 9.190 1.365 36.558 1.00 20.31 72 VAL A O 1
ATOM 1026 N N . ILE A 1 73 ? 10.856 2.041 37.880 1.00 10.35 73 ILE A N 1
ATOM 1027 C CA . ILE A 1 73 ? 10.002 2.709 38.857 1.00 13.73 73 ILE A CA 1
ATOM 1028 C C . ILE A 1 73 ? 9.827 4.196 38.443 1.00 11.01 73 ILE A C 1
ATOM 1029 O O . ILE A 1 73 ? 8.714 4.703 38.390 1.00 12.16 73 ILE A O 1
ATOM 1045 N N . ASN A 1 74 ? 10.942 4.856 38.132 1.00 10.94 74 ASN A N 1
ATOM 1046 C CA . ASN A 1 74 ? 10.930 6.237 37.641 1.00 8.92 74 ASN A CA 1
ATOM 1047 C C . ASN A 1 74 ? 12.168 6.418 36.789 1.00 9.51 74 ASN A C 1
ATOM 1048 O O . ASN A 1 74 ? 13.295 6.295 37.267 1.00 10.92 74 ASN A O 1
ATOM 1059 N N . GLY A 1 75 ? 11.992 6.743 35.512 1.00 8.54 75 GLY A N 1
ATOM 1060 C CA . GLY A 1 75 ? 13.044 6.665 34.540 1.00 7.80 75 GLY A CA 1
ATOM 1061 C C . GLY A 1 75 ? 13.941 7.870 34.311 1.00 9.02 75 GLY A C 1
ATOM 1062 O O . GLY A 1 75 ? 14.586 7.963 33.245 1.00 10.03 75 GLY A O 1
ATOM 1066 N N . THR A 1 76 ? 14.062 8.758 35.298 1.00 8.71 76 THR A N 1
ATOM 1067 C CA . THR A 1 76 ? 14.931 9.916 35.148 1.00 9.11 76 THR A CA 1
ATOM 1068 C C . THR A 1 76 ? 16.390 9.587 35.482 1.00 9.97 76 THR A C 1
ATOM 1069 O O . THR A 1 76 ? 16.941 10.009 36.501 1.00 10.75 76 THR A O 1
ATOM 1080 N N . GLY A 1 77 ? 17.008 8.808 34.612 1.00 9.36 77 GLY A N 1
ATOM 1081 C CA . GLY A 1 77 ? 18.369 8.364 34.814 1.00 9.41 77 GLY A CA 1
ATOM 1082 C C . GLY A 1 77 ? 18.815 7.554 33.619 1.00 9.07 77 GLY A C 1
ATOM 1083 O O . GLY A 1 77 ? 18.063 7.363 32.659 1.00 10.37 77 GLY A O 1
ATOM 1087 N N . GLU A 1 78 ? 20.038 7.047 33.690 1.00 9.51 78 GLU A N 1
ATOM 1088 C CA . GLU A 1 78 ? 20.598 6.294 32.578 1.00 8.51 78 GLU A CA 1
ATOM 1089 C C . GLU A 1 78 ? 20.977 4.885 32.994 1.00 7.61 78 GLU A C 1
ATOM 1090 O O . GLU A 1 78 ? 21.486 4.654 34.099 1.00 9.40 78 GLU A O 1
ATOM 1102 N N . TRP A 1 79 ? 20.701 3.955 32.092 1.00 7.89 79 TRP A N 1
ATOM 1103 C CA . TRP A 1 79 ? 21.084 2.544 32.242 1.00 8.37 79 TRP A CA 1
ATOM 1104 C C . TRP A 1 79 ? 21.214 2.004 30.827 1.00 8.43 79 TRP A C 1
ATOM 1105 O O . TRP A 1 79 ? 20.229 1.767 30.123 1.00 9.61 79 TRP A O 1
ATOM 1126 N N . THR A 1 80 ? 22.446 1.885 30.346 1.00 8.45 80 THR A N 1
ATOM 1127 C CA . THR A 1 80 ? 22.711 1.402 28.998 1.00 8.86 80 THR A CA 1
ATOM 1128 C C . THR A 1 80 ? 22.599 -0.118 28.919 1.00 9.18 80 THR A C 1
ATOM 1129 O O . THR A 1 80 ? 22.641 -0.823 29.933 1.00 9.00 80 THR A O 1
ATOM 1140 N N . GLY A 1 81 ? 22.404 -0.601 27.707 1.00 9.82 81 GLY A N 1
ATOM 1141 C CA . GLY A 1 81 ? 22.224 -2.013 27.438 1.00 9.33 81 GLY A CA 1
ATOM 1142 C C . GLY A 1 81 ? 20.793 -2.450 27.635 1.00 9.15 81 GLY A C 1
ATOM 1143 O O . GLY A 1 81 ? 20.487 -3.650 27.463 1.00 9.41 81 GLY A O 1
ATOM 1147 N N . MET A 1 82 ? 19.903 -1.547 28.012 1.00 8.92 82 MET A N 1
ATOM 1148 C CA . MET A 1 82 ? 18.551 -1.931 28.407 1.00 8.51 82 MET A CA 1
ATOM 1149 C C . MET A 1 82 ? 17.626 -2.100 27.188 1.00 9.07 82 MET A C 1
ATOM 1150 O O . MET A 1 82 ? 16.679 -2.900 27.242 1.00 9.26 82 MET A O 1
ATOM 1164 N N . HIS A 1 83 ? 17.873 -1.393 26.081 1.00 8.87 83 HIS A N 1
ATOM 1165 C CA . HIS A 1 83 ? 17.095 -1.718 24.888 1.00 8.51 83 HIS A CA 1
ATOM 1166 C C . HIS A 1 83 ? 17.369 -3.155 24.435 1.00 8.91 83 HIS A C 1
ATOM 1167 O O . HIS A 1 83 ? 16.468 -3.870 23.994 1.00 8.98 83 HIS A O 1
ATOM 1182 N N . LEU A 1 84 ? 18.619 -3.573 24.564 1.00 8.32 84 LEU A N 1
ATOM 1183 C CA . LEU A 1 84 ? 19.030 -4.910 24.237 1.00 7.79 84 LEU A CA 1
ATOM 1184 C C . LEU A 1 84 ? 18.286 -5.918 25.110 1.00 8.95 84 LEU A C 1
ATOM 1185 O O . LEU A 1 84 ? 17.682 -6.890 24.609 1.00 9.44 84 LEU A O 1
ATOM 1201 N N . VAL A 1 85 ? 18.276 -5.681 26.408 1.00 8.13 85 VAL A N 1
ATOM 1202 C CA . VAL A 1 85 ? 17.564 -6.547 27.338 1.00 10.10 85 VAL A CA 1
ATOM 1203 C C . VAL A 1 85 ? 16.101 -6.652 27.009 1.00 8.69 85 VAL A C 1
ATOM 1204 O O . VAL A 1 85 ? 15.568 -7.754 26.927 1.00 9.38 85 VAL A O 1
ATOM 1217 N N . ASP A 1 86 ? 15.459 -5.526 26.731 1.00 9.72 86 ASP A N 1
ATOM 1218 C CA . ASP A 1 86 ? 14.034 -5.545 26.374 1.00 10.83 86 ASP A CA 1
ATOM 1219 C C . ASP A 1 86 ? 13.766 -6.357 25.090 1.00 9.85 86 ASP A C 1
ATOM 1220 O O . ASP A 1 86 ? 12.747 -7.042 24.978 1.00 12.44 86 ASP A O 1
ATOM 1229 N N . GLU A 1 87 ? 14.672 -6.275 24.131 1.00 9.19 87 GLU A N 1
ATOM 1230 C CA . GLU A 1 87 ? 14.456 -6.871 22.835 1.00 8.92 87 GLU A CA 1
ATOM 1231 C C . GLU A 1 87 ? 14.733 -8.371 22.839 1.00 9.51 87 GLU A C 1
ATOM 1232 O O . GLU A 1 87 ? 13.872 -9.194 22.469 1.00 9.90 87 GLU A O 1
ATOM 1244 N N . VAL A 1 88 ? 15.950 -8.755 23.229 1.00 9.04 88 VAL A N 1
ATOM 1245 C CA . VAL A 1 88 ? 16.421 -10.141 23.100 1.00 8.63 88 VAL A CA 1
ATOM 1246 C C . VAL A 1 88 ? 16.517 -10.872 24.424 1.00 10.21 88 VAL A C 1
ATOM 1247 O O . VAL A 1 88 ? 16.864 -12.066 24.449 1.00 10.07 88 VAL A O 1
ATOM 1260 N N . GLY A 1 89 ? 16.238 -10.208 25.538 1.00 9.03 89 GLY A N 1
ATOM 1261 C CA . GLY A 1 89 ? 16.177 -10.893 26.816 1.00 9.82 89 GLY A CA 1
ATOM 1262 C C . GLY A 1 89 ? 17.483 -11.405 27.356 1.00 9.11 89 GLY A C 1
ATOM 1263 O O . GLY A 1 89 ? 17.456 -12.338 28.139 1.00 10.12 89 GLY A O 1
ATOM 1267 N N . GLN A 1 90 ? 18.593 -10.779 27.004 1.00 8.84 90 GLN A N 1
ATOM 1268 C CA . GLN A 1 90 ? 19.882 -11.160 27.559 1.00 9.18 90 GLN A CA 1
ATOM 1269 C C . GLN A 1 90 ? 20.811 -9.967 27.461 1.00 10.78 90 GLN A C 1
ATOM 1270 O O . GLN A 1 90 ? 20.569 -9.032 26.710 1.00 11.62 90 GLN A O 1
ATOM 1284 N N . PHE A 1 91 ? 21.895 -9.986 28.228 1.00 11.97 91 PHE A N 1
ATOM 1285 C CA . PHE A 1 91 ? 23.006 -9.059 28.009 1.00 10.69 91 PHE A CA 1
ATOM 1286 C C . PHE A 1 91 ? 24.314 -9.828 28.200 1.00 9.66 91 PHE A C 1
ATOM 1287 O O . PHE A 1 91 ? 24.374 -10.851 28.883 1.00 10.79 91 PHE A O 1
ATOM 1304 N N . LEU A 1 92 ? 25.343 -9.255 27.595 1.00 12.58 92 LEU A N 1
ATOM 1305 C CA . LEU A 1 92 ? 26.702 -9.759 27.595 1.00 12.26 92 LEU A CA 1
ATOM 1306 C C . LEU A 1 92 ? 27.543 -8.832 28.438 1.00 11.89 92 LEU A C 1
ATOM 1307 O O . LEU A 1 92 ? 27.305 -7.626 28.523 1.00 12.73 92 LEU A O 1
ATOM 1323 N N . GLY A 1 93 ? 28.567 -9.392 29.048 1.00 11.59 93 GLY A N 1
ATOM 1324 C CA . GLY A 1 93 ? 29.494 -8.587 29.817 1.00 11.19 93 GLY A CA 1
ATOM 1325 C C . GLY A 1 93 ? 28.975 -8.209 31.176 1.00 10.22 93 GLY A C 1
ATOM 1326 O O . GLY A 1 93 ? 27.921 -8.654 31.626 1.00 11.20 93 GLY A O 1
ATOM 1330 N N . PRO A 1 94 ? 29.733 -7.375 31.893 1.00 10.73 94 PRO A N 1
ATOM 1331 C CA . PRO A 1 94 ? 29.358 -7.002 33.242 1.00 10.68 94 PRO A CA 1
ATOM 1332 C C . PRO A 1 94 ? 28.389 -5.856 33.346 1.00 9.85 94 PRO A C 1
ATOM 1333 O O . PRO A 1 94 ? 28.182 -5.141 32.357 1.00 10.27 94 PRO A O 1
ATOM 1344 N N . ILE A 1 95 ? 27.818 -5.715 34.530 1.00 9.82 95 ILE A N 1
ATOM 1345 C CA . ILE A 1 95 ? 27.046 -4.523 34.911 1.00 9.01 95 ILE A CA 1
ATOM 1346 C C . ILE A 1 95 ? 27.974 -3.571 35.643 1.00 9.60 95 ILE A C 1
ATOM 1347 O O . ILE A 1 95 ? 28.649 -3.972 36.598 1.00 10.46 95 ILE A O 1
ATOM 1363 N N . ALA A 1 96 ? 27.993 -2.311 35.228 1.00 9.24 96 ALA A N 1
ATOM 1364 C CA . ALA A 1 96 ? 28.699 -1.268 35.981 1.00 8.73 96 ALA A CA 1
ATOM 1365 C C . ALA A 1 96 ? 27.701 -0.302 36.581 1.00 11.04 96 ALA A C 1
ATOM 1366 O O . ALA A 1 96 ? 26.782 0.145 35.891 1.00 11.19 96 ALA A O 1
ATOM 1373 N N . LEU A 1 97 ? 27.893 0.053 37.845 1.00 9.62 97 LEU A N 1
ATOM 1374 C CA . LEU A 1 97 ? 27.083 1.035 38.569 1.00 9.41 97 LEU A CA 1
ATOM 1375 C C . LEU A 1 97 ? 28.013 2.158 38.962 1.00 9.13 97 LEU A C 1
ATOM 1376 O O . LEU A 1 97 ? 29.079 1.894 39.529 1.00 10.57 97 LEU A O 1
ATOM 1392 N N . THR A 1 98 ? 27.680 3.395 38.632 1.00 9.32 98 THR A N 1
ATOM 1393 C CA . THR A 1 98 ? 28.611 4.494 38.863 1.00 7.84 98 THR A CA 1
ATOM 1394 C C . THR A 1 98 ? 27.855 5.798 39.072 1.00 10.12 98 THR A C 1
ATOM 1395 O O . THR A 1 98 ? 26.620 5.811 39.242 1.00 9.67 98 THR A O 1
ATOM 1406 N N . GLY A 1 99 ? 28.615 6.890 39.153 1.00 9.89 99 GLY A N 1
ATOM 1407 C CA . GLY A 1 99 ? 28.017 8.217 39.200 1.00 10.32 99 GLY A CA 1
ATOM 1408 C C . GLY A 1 99 ? 27.697 8.748 37.811 1.00 10.26 99 GLY A C 1
ATOM 1409 O O . GLY A 1 99 ? 28.350 8.428 36.820 1.00 10.51 99 GLY A O 1
ATOM 1413 N N . THR A 1 100 ? 26.720 9.643 37.768 1.00 9.20 100 THR A N 1
ATOM 1414 C CA . THR A 1 100 ? 26.195 10.172 36.507 1.00 10.34 100 THR A CA 1
ATOM 1415 C C . THR A 1 100 ? 27.282 10.722 35.587 1.00 10.08 100 THR A C 1
ATOM 1416 O O . THR A 1 100 ? 27.223 10.538 34.385 1.00 11.11 100 THR A O 1
ATOM 1427 N N . GLY A 1 101 ? 28.228 11.485 36.145 1.00 9.32 101 GLY A N 1
ATOM 1428 C CA . GLY A 1 101 ? 29.272 12.071 35.328 1.00 10.21 101 GLY A CA 1
ATOM 1429 C C . GLY A 1 101 ? 30.257 11.097 34.706 1.00 9.98 101 GLY A C 1
ATOM 1430 O O . GLY A 1 101 ? 31.030 11.472 33.833 1.00 11.24 101 GLY A O 1
ATOM 1434 N N . ASN A 1 102 ? 30.212 9.839 35.154 1.00 9.58 102 ASN A N 1
ATOM 1435 C CA . ASN A 1 102 ? 31.194 8.833 34.749 1.00 10.54 102 ASN A CA 1
ATOM 1436 C C . ASN A 1 102 ? 30.698 7.887 33.657 1.00 10.71 102 ASN A C 1
ATOM 1437 O O . ASN A 1 102 ? 31.441 7.037 33.209 1.00 11.01 102 ASN A O 1
ATOM 1448 N N . VAL A 1 103 ? 29.437 8.014 33.249 1.00 10.68 103 VAL A N 1
ATOM 1449 C CA . VAL A 1 103 ? 28.830 6.999 32.389 1.00 9.89 103 VAL A CA 1
ATOM 1450 C C . VAL A 1 103 ? 29.615 6.785 31.094 1.00 11.29 103 VAL A C 1
ATOM 1451 O O . VAL A 1 103 ? 29.885 5.645 30.718 1.00 9.94 103 VAL A O 1
ATOM 1464 N N . GLY A 1 104 ? 29.931 7.858 30.388 1.00 9.63 104 GLY A N 1
ATOM 1465 C CA . GLY A 1 104 ? 30.604 7.758 29.117 1.00 10.56 104 GLY A CA 1
ATOM 1466 C C . GLY A 1 104 ? 31.983 7.122 29.257 1.00 9.55 104 GLY A C 1
ATOM 1467 O O . GLY A 1 104 ? 32.377 6.288 28.455 1.00 11.15 104 GLY A O 1
ATOM 1471 N N . LEU A 1 105 ? 32.744 7.571 30.255 1.00 10.97 105 LEU A N 1
ATOM 1472 C CA . LEU A 1 105 ? 34.081 7.045 30.493 1.00 11.84 105 LEU A CA 1
ATOM 1473 C C . LEU A 1 105 ? 33.997 5.550 30.812 1.00 11.97 105 LEU A C 1
ATOM 1474 O O . LEU A 1 105 ? 34.794 4.772 30.316 1.00 11.89 105 LEU A O 1
ATOM 1490 N N . VAL A 1 106 ? 33.054 5.162 31.659 1.00 9.34 106 VAL A N 1
ATOM 1491 C CA . VAL A 1 106 ? 32.915 3.749 32.010 1.00 9.15 106 VAL A CA 1
ATOM 1492 C C . VAL A 1 106 ? 32.520 2.917 30.784 1.00 10.92 106 VAL A C 1
ATOM 1493 O O . VAL A 1 106 ? 33.071 1.843 30.553 1.00 11.08 106 VAL A O 1
ATOM 1506 N N . HIS A 1 107 ? 31.599 3.441 29.986 1.00 9.31 107 HIS A N 1
ATOM 1507 C CA . HIS A 1 107 ? 31.141 2.742 28.788 1.00 9.60 107 HIS A CA 1
ATOM 1508 C C . HIS A 1 107 ? 32.326 2.464 27.844 1.00 10.66 107 HIS A C 1
ATOM 1509 O O . HIS A 1 107 ? 32.504 1.337 27.364 1.00 11.57 107 HIS A O 1
ATOM 1524 N N . GLN A 1 108 ? 33.113 3.491 27.534 1.00 10.74 108 GLN A N 1
ATOM 1525 C CA . GLN A 1 108 ? 34.261 3.280 26.620 1.00 12.04 108 GLN A CA 1
ATOM 1526 C C . GLN A 1 108 ? 35.305 2.398 27.282 1.00 11.97 108 GLN A C 1
ATOM 1527 O O . GLN A 1 108 ? 35.899 1.572 26.610 1.00 12.43 108 GLN A O 1
ATOM 1541 N N . SER A 1 109 ? 35.516 2.547 28.583 1.00 11.32 109 SER A N 1
ATOM 1542 C CA . SER A 1 109 ? 36.516 1.748 29.273 1.00 12.21 109 SER A CA 1
ATOM 1543 C C . SER A 1 109 ? 36.153 0.279 29.246 1.00 12.21 109 SER A C 1
ATOM 1544 O O . SER A 1 109 ? 37.027 -0.574 29.126 1.00 12.75 109 SER A O 1
ATOM 1552 N N . MET A 1 110 ? 34.869 -0.051 29.327 1.00 13.22 110 MET A N 1
ATOM 1553 C CA A MET A 1 110 ? 34.458 -1.442 29.236 0.59 12.97 110 MET A CA 1
ATOM 1554 C CA B MET A 1 110 ? 34.434 -1.439 29.242 0.22 13.00 110 MET A CA 1
ATOM 1555 C CA C MET A 1 110 ? 34.439 -1.440 29.239 0.18 13.00 110 MET A CA 1
ATOM 1556 C C . MET A 1 110 ? 34.743 -2.016 27.857 1.00 12.50 110 MET A C 1
ATOM 1557 O O . MET A 1 110 ? 35.159 -3.164 27.734 1.00 13.31 110 MET A O 1
ATOM 1597 N N . MET A 1 111 ? 34.542 -1.229 26.809 1.00 12.43 111 MET A N 1
ATOM 1598 C CA . MET A 1 111 ? 34.930 -1.666 25.468 1.00 13.86 111 MET A CA 1
ATOM 1599 C C . MET A 1 111 ? 36.442 -1.901 25.390 1.00 15.51 111 MET A C 1
ATOM 1600 O O . MET A 1 111 ? 36.901 -2.898 24.838 1.00 14.71 111 MET A O 1
ATOM 1614 N N . ASP A 1 112 ? 37.215 -0.990 25.946 1.00 13.25 112 ASP A N 1
ATOM 1615 C CA . ASP A 1 112 ? 38.673 -1.125 25.895 1.00 15.89 112 ASP A CA 1
ATOM 1616 C C . ASP A 1 112 ? 39.095 -2.367 26.659 1.00 14.80 112 ASP A C 1
ATOM 1617 O O . ASP A 1 112 ? 40.036 -3.064 26.253 1.00 15.76 112 ASP A O 1
ATOM 1626 N N . TRP A 1 113 ? 38.442 -2.640 27.776 1.00 13.21 113 TRP A N 1
ATOM 1627 C CA . TRP A 1 113 ? 38.757 -3.838 28.567 1.00 11.63 113 TRP A CA 1
ATOM 1628 C C . TRP A 1 113 ? 38.514 -5.085 27.739 1.00 16.58 113 TRP A C 1
ATOM 1629 O O . TRP A 1 113 ? 39.320 -6.019 27.734 1.00 17.41 113 TRP A O 1
ATOM 1650 N N . SER A 1 114 ? 37.408 -5.087 27.016 1.00 15.21 114 SER A N 1
ATOM 1651 C CA . SER A 1 114 ? 37.061 -6.213 26.124 1.00 17.14 114 SER A CA 1
ATOM 1652 C C . SER A 1 114 ? 38.121 -6.454 25.060 1.00 17.89 114 SER A C 1
ATOM 1653 O O . SER A 1 114 ? 38.476 -7.611 24.784 1.00 19.32 114 SER A O 1
ATOM 1661 N N . VAL A 1 115 ? 38.623 -5.398 24.442 1.00 19.21 115 VAL A N 1
ATOM 1662 C CA . VAL A 1 115 ? 39.672 -5.526 23.435 1.00 20.56 115 VAL A CA 1
ATOM 1663 C C . VAL A 1 115 ? 40.848 -6.284 24.004 1.00 25.74 115 VAL A C 1
ATOM 1664 O O . VAL A 1 115 ? 41.441 -7.131 23.329 1.00 26.37 115 VAL A O 1
ATOM 1677 N N . GLY A 1 116 ? 41.158 -6.015 25.265 1.00 22.28 116 GLY A N 1
ATOM 1678 C CA . GLY A 1 116 ? 42.269 -6.665 25.927 1.00 25.05 116 GLY A CA 1
ATOM 1679 C C . GLY A 1 116 ? 42.000 -8.054 26.492 1.00 28.50 116 GLY A C 1
ATOM 1680 O O . GLY A 1 116 ? 42.957 -8.785 26.756 1.00 36.13 116 GLY A O 1
ATOM 1684 N N . LYS A 1 117 ? 40.734 -8.432 26.678 1.00 27.10 117 LYS A N 1
ATOM 1685 C CA . LYS A 1 117 ? 40.387 -9.695 27.346 1.00 22.75 117 LYS A CA 1
ATOM 1686 C C . LYS A 1 117 ? 39.697 -10.751 26.479 1.00 34.68 117 LYS A C 1
ATOM 1687 O O . LYS A 1 117 ? 39.721 -11.935 26.806 1.00 37.88 117 LYS A O 1
ATOM 1706 N N . VAL A 1 118 ? 39.080 -10.313 25.391 1.00 25.25 118 VAL A N 1
ATOM 1707 C CA . VAL A 1 118 ? 38.221 -11.138 24.563 1.00 27.15 118 VAL A CA 1
ATOM 1708 C C . VAL A 1 118 ? 38.891 -11.435 23.221 1.00 28.94 118 VAL A C 1
ATOM 1709 O O . VAL A 1 118 ? 39.520 -10.556 22.638 1.00 29.63 118 VAL A O 1
ATOM 1722 N N . PRO A 1 119 ? 38.751 -12.677 22.711 1.00 28.37 119 PRO A N 1
ATOM 1723 C CA . PRO A 1 119 ? 39.254 -12.996 21.366 1.00 34.02 119 PRO A CA 1
ATOM 1724 C C . PRO A 1 119 ? 38.640 -12.097 20.301 1.00 37.42 119 PRO A C 1
ATOM 1725 O O . PRO A 1 119 ? 37.464 -11.783 20.383 1.00 31.19 119 PRO A O 1
ATOM 1736 N N . GLU A 1 120 ? 39.424 -11.685 19.314 1.00 32.07 120 GLU A N 1
ATOM 1737 C CA . GLU A 1 120 ? 38.943 -10.764 18.292 1.00 28.71 120 GLU A CA 1
ATOM 1738 C C . GLU A 1 120 ? 37.649 -11.265 17.645 1.00 34.01 120 GLU A C 1
ATOM 1739 O O . GLU A 1 120 ? 36.795 -10.466 17.241 1.00 33.50 120 GLU A O 1
ATOM 1751 N N . GLU A 1 121 ? 37.493 -12.584 17.584 1.00 36.00 121 GLU A N 1
ATOM 1752 C CA . GLU A 1 121 ? 36.344 -13.200 16.928 1.00 36.46 121 GLU A CA 1
ATOM 1753 C C . GLU A 1 121 ? 35.055 -12.981 17.720 1.00 36.23 121 GLU A C 1
ATOM 1754 O O . GLU A 1 121 ? 33.959 -13.095 17.182 1.00 38.65 121 GLU A O 1
ATOM 1766 N N . ALA A 1 122 ? 35.204 -12.668 19.002 1.00 32.15 122 ALA A N 1
ATOM 1767 C CA . ALA A 1 122 ? 34.074 -12.425 19.892 1.00 29.05 122 ALA A CA 1
ATOM 1768 C C . ALA A 1 122 ? 33.812 -10.938 20.171 1.00 25.49 122 ALA A C 1
ATOM 1769 O O . ALA A 1 122 ? 32.887 -10.616 20.901 1.00 21.33 122 ALA A O 1
ATOM 1776 N N . LEU A 1 123 ? 34.609 -10.039 19.612 1.00 21.60 123 LEU A N 1
ATOM 1777 C CA . LEU A 1 123 ? 34.467 -8.615 19.949 1.00 19.59 123 LEU A CA 1
ATOM 1778 C C . LEU A 1 123 ? 33.108 -8.039 19.588 1.00 20.06 123 LEU A C 1
ATOM 1779 O O . LEU A 1 123 ? 32.637 -7.118 20.268 1.00 21.00 123 LEU A O 1
ATOM 1795 N N . PHE A 1 124 ? 32.476 -8.578 18.551 1.00 23.61 124 PHE A N 1
ATOM 1796 C CA . PHE A 1 124 ? 31.175 -8.110 18.095 1.00 34.00 124 PHE A CA 1
ATOM 1797 C C . PHE A 1 124 ? 30.211 -8.071 19.278 1.00 23.22 124 PHE A C 1
ATOM 1798 O O . PHE A 1 124 ? 29.389 -7.150 19.402 1.00 30.65 124 PHE A O 1
ATOM 1815 N N . SER A 1 125 ? 30.374 -9.026 20.174 1.00 18.30 125 SER A N 1
ATOM 1816 C CA . SER A 1 125 ? 29.451 -9.242 21.274 1.00 18.95 125 SER A CA 1
ATOM 1817 C C . SER A 1 125 ? 29.612 -8.254 22.428 1.00 15.51 125 SER A C 1
ATOM 1818 O O . SER A 1 125 ? 28.807 -8.263 23.349 1.00 16.23 125 SER A O 1
ATOM 1826 N N . ARG A 1 126 ? 30.639 -7.406 22.350 1.00 14.04 126 ARG A N 1
ATOM 1827 C CA . ARG A 1 126 ? 31.034 -6.533 23.442 1.00 11.50 126 ARG A CA 1
ATOM 1828 C C . ARG A 1 126 ? 30.692 -5.072 23.187 1.00 12.80 126 ARG A C 1
ATOM 1829 O O . ARG A 1 126 ? 31.193 -4.182 23.888 1.00 16.48 126 ARG A O 1
ATOM 1850 N N . LEU A 1 127 ? 29.833 -4.822 22.208 1.00 13.07 127 LEU A N 1
ATOM 1851 C CA . LEU A 1 127 ? 29.553 -3.456 21.793 1.00 14.40 127 LEU A CA 1
ATOM 1852 C C . LEU A 1 127 ? 28.420 -2.741 22.511 1.00 11.76 127 LEU A C 1
ATOM 1853 O O . LEU A 1 127 ? 28.210 -1.539 22.260 1.00 11.80 127 LEU A O 1
ATOM 1869 N N . LEU A 1 128 ? 27.717 -3.426 23.408 1.00 10.85 128 LEU A N 1
ATOM 1870 C CA . LEU A 1 128 ? 26.622 -2.815 24.174 1.00 10.89 128 LEU A CA 1
ATOM 1871 C C . LEU A 1 128 ? 26.811 -2.971 25.678 1.00 9.87 128 LEU A C 1
ATOM 1872 O O . LEU A 1 128 ? 26.033 -3.639 26.382 1.00 11.23 128 LEU A O 1
ATOM 1888 N N . PRO A 1 129 ? 27.872 -2.329 26.205 1.00 9.26 129 PRO A N 1
ATOM 1889 C CA . PRO A 1 129 ? 28.106 -2.441 27.649 1.00 10.67 129 PRO A CA 1
ATOM 1890 C C . PRO A 1 129 ? 26.949 -1.897 28.492 1.00 10.07 129 PRO A C 1
ATOM 1891 O O . PRO A 1 129 ? 26.214 -0.971 28.090 1.00 10.32 129 PRO A O 1
ATOM 1902 N N . VAL A 1 130 ? 26.787 -2.488 29.651 1.00 9.36 130 VAL A N 1
ATOM 1903 C CA . VAL A 1 130 ? 25.730 -2.160 30.600 1.00 8.96 130 VAL A CA 1
ATOM 1904 C C . VAL A 1 130 ? 26.250 -1.251 31.708 1.00 9.17 130 VAL A C 1
ATOM 1905 O O . VAL A 1 130 ? 27.010 -1.707 32.591 1.00 9.74 130 VAL A O 1
ATOM 1918 N N . VAL A 1 131 ? 25.824 0.012 31.710 1.00 7.83 131 VAL A N 1
ATOM 1919 C CA . VAL A 1 131 ? 26.340 1.045 32.611 1.00 8.45 131 VAL A CA 1
ATOM 1920 C C . VAL A 1 131 ? 25.164 1.826 33.151 1.00 9.10 131 VAL A C 1
ATOM 1921 O O . VAL A 1 131 ? 24.369 2.347 32.369 1.00 9.75 131 VAL A O 1
ATOM 1934 N N . ALA A 1 132 ? 25.062 1.928 34.462 1.00 9.35 132 ALA A N 1
ATOM 1935 C CA . ALA A 1 132 ? 23.963 2.626 35.135 1.00 9.83 132 ALA A CA 1
ATOM 1936 C C . ALA A 1 132 ? 24.484 3.649 36.112 1.00 9.36 132 ALA A C 1
ATOM 1937 O O . ALA A 1 132 ? 25.601 3.511 36.582 1.00 10.01 132 ALA A O 1
ATOM 1944 N N . GLU A 1 133 ? 23.692 4.658 36.447 1.00 8.74 133 GLU A N 1
ATOM 1945 C CA . GLU A 1 133 ? 24.149 5.734 37.310 1.00 8.97 133 GLU A CA 1
ATOM 1946 C C . GLU A 1 133 ? 23.124 6.192 38.352 1.00 10.54 133 GLU A C 1
ATOM 1947 O O . GLU A 1 133 ? 21.896 6.062 38.179 1.00 10.63 133 GLU A O 1
ATOM 1959 N N . THR A 1 134 ? 23.663 6.763 39.435 1.00 10.00 134 THR A N 1
ATOM 1960 C CA . THR A 1 134 ? 22.947 7.689 40.301 1.00 9.53 134 THR A CA 1
ATOM 1961 C C . THR A 1 134 ? 23.828 8.933 40.497 1.00 10.37 134 THR A C 1
ATOM 1962 O O . THR A 1 134 ? 25.022 8.907 40.182 1.00 10.00 134 THR A O 1
ATOM 1973 N N . LEU A 1 135 ? 23.218 10.030 40.967 1.00 10.43 135 LEU A N 1
ATOM 1974 C CA . LEU A 1 135 ? 23.875 11.337 40.964 1.00 9.85 135 LEU A CA 1
ATOM 1975 C C . LEU A 1 135 ? 24.535 11.727 42.299 1.00 11.58 135 LEU A C 1
ATOM 1976 O O . LEU A 1 135 ? 23.842 12.018 43.259 1.00 11.94 135 LEU A O 1
ATOM 1992 N N . ASP A 1 136 ? 25.875 11.739 42.311 1.00 11.40 136 ASP A N 1
ATOM 1993 C CA . ASP A 1 136 ? 26.650 12.124 43.507 1.00 11.36 136 ASP A CA 1
ATOM 1994 C C . ASP A 1 136 ? 26.942 13.638 43.559 1.00 13.17 136 ASP A C 1
ATOM 1995 O O . ASP A 1 136 ? 28.030 14.070 43.925 1.00 14.04 136 ASP A O 1
ATOM 2004 N N . ASN A 1 137 ? 25.937 14.451 43.274 1.00 13.52 137 ASN A N 1
ATOM 2005 C CA . ASN A 1 137 ? 26.173 15.886 43.056 1.00 13.44 137 ASN A CA 1
ATOM 2006 C C . ASN A 1 137 ? 26.448 16.709 44.285 1.00 14.30 137 ASN A C 1
ATOM 2007 O O . ASN A 1 137 ? 27.007 17.815 44.132 1.00 17.94 137 ASN A O 1
ATOM 2018 N N . ARG A 1 138 ? 26.069 16.255 45.464 1.00 11.22 138 ARG A N 1
ATOM 2019 C CA A ARG A 1 138 ? 26.308 17.049 46.678 0.57 12.06 138 ARG A CA 1
ATOM 2020 C CA B ARG A 1 138 ? 26.292 17.018 46.689 0.43 12.12 138 ARG A CA 1
ATOM 2021 C C . ARG A 1 138 ? 27.697 16.810 47.217 1.00 14.87 138 ARG A C 1
ATOM 2022 O O . ARG A 1 138 ? 28.327 17.733 47.699 1.00 16.11 138 ARG A O 1
ATOM 2063 N N . LEU A 1 139 ? 28.212 15.595 47.110 1.00 11.60 139 LEU A N 1
ATOM 2064 C CA . LEU A 1 139 ? 29.505 15.252 47.701 1.00 10.67 139 LEU A CA 1
ATOM 2065 C C . LEU A 1 139 ? 30.659 15.205 46.722 1.00 11.00 139 LEU A C 1
ATOM 2066 O O . LEU A 1 139 ? 31.825 15.176 47.133 1.00 10.79 139 LEU A O 1
ATOM 2082 N N . ASN A 1 140 ? 30.360 15.129 45.418 1.00 10.99 140 ASN A N 1
ATOM 2083 C CA . ASN A 1 140 ? 31.363 14.906 44.368 1.00 9.53 140 ASN A CA 1
ATOM 2084 C C . ASN A 1 140 ? 31.353 15.971 43.276 1.00 10.06 140 ASN A C 1
ATOM 2085 O O . ASN A 1 140 ? 30.277 16.523 42.947 1.00 13.05 140 ASN A O 1
ATOM 2096 N N . ASP A 1 141 ? 32.509 16.248 42.677 1.00 10.93 141 ASP A N 1
ATOM 2097 C CA . ASP A 1 141 ? 32.661 17.046 41.451 1.00 11.69 141 ASP A CA 1
ATOM 2098 C C . ASP A 1 141 ? 32.273 16.169 40.248 1.00 13.17 141 ASP A C 1
ATOM 2099 O O . ASP A 1 141 ? 33.110 15.553 39.608 1.00 12.12 141 ASP A O 1
ATOM 2108 N N . VAL A 1 142 ? 30.975 16.127 39.974 1.00 11.27 142 VAL A N 1
ATOM 2109 C CA . VAL A 1 142 ? 30.398 15.225 38.959 1.00 10.34 142 VAL A CA 1
ATOM 2110 C C . VAL A 1 142 ? 31.031 15.349 37.577 1.00 13.52 142 VAL A C 1
ATOM 2111 O O . VAL A 1 142 ? 31.302 14.338 36.913 1.00 11.77 142 VAL A O 1
ATOM 2124 N N . PHE A 1 143 ? 31.234 16.588 37.128 1.00 12.18 143 PHE A N 1
ATOM 2125 C CA . PHE A 1 143 ? 31.730 16.850 35.788 1.00 11.11 143 PHE A CA 1
ATOM 2126 C C . PHE A 1 143 ? 33.262 16.880 35.669 1.00 11.87 143 PHE A C 1
ATOM 2127 O O . PHE A 1 143 ? 33.813 17.090 34.580 1.00 13.85 143 PHE A O 1
ATOM 2144 N N . GLY A 1 144 ? 33.960 16.649 36.776 1.00 11.12 144 GLY A N 1
ATOM 2145 C CA . GLY A 1 144 ? 35.391 16.913 36.840 1.00 13.11 144 GLY A CA 1
ATOM 2146 C C . GLY A 1 144 ? 36.375 15.810 36.540 1.00 14.57 144 GLY A C 1
ATOM 2147 O O . GLY A 1 144 ? 37.562 15.955 36.798 1.00 15.74 144 GLY A O 1
ATOM 2151 N N . HIS A 1 145 ? 35.921 14.746 35.886 1.00 13.93 145 HIS A N 1
ATOM 2152 C CA . HIS A 1 145 ? 36.835 13.703 35.393 1.00 13.98 145 HIS A CA 1
ATOM 2153 C C . HIS A 1 145 ? 37.659 13.049 36.502 1.00 14.43 145 HIS A C 1
ATOM 2154 O O . HIS A 1 145 ? 38.852 12.759 36.314 1.00 16.96 145 HIS A O 1
ATOM 2169 N N . GLY A 1 146 ? 37.030 12.803 37.641 1.00 13.96 146 GLY A N 1
ATOM 2170 C CA . GLY A 1 146 ? 37.673 12.115 38.745 1.00 13.59 146 GLY A CA 1
ATOM 2171 C C . GLY A 1 146 ? 37.898 10.631 38.555 1.00 14.00 146 GLY A C 1
ATOM 2172 O O . GLY A 1 146 ? 38.788 10.047 39.193 1.00 16.62 146 GLY A O 1
ATOM 2176 N N . LEU A 1 147 ? 37.064 10.004 37.731 1.00 14.06 147 LEU A N 1
ATOM 2177 C CA . LEU A 1 147 ? 37.203 8.584 37.479 1.00 13.92 147 LEU A CA 1
ATOM 2178 C C . LEU A 1 147 ? 38.017 8.371 36.208 1.00 13.37 147 LEU A C 1
ATOM 2179 O O . LEU A 1 147 ? 37.782 9.009 35.176 1.00 17.50 147 LEU A O 1
ATOM 2195 N N . THR A 1 148 ? 38.956 7.429 36.268 1.00 13.56 148 THR A N 1
ATOM 2196 C CA . THR A 1 148 ? 39.837 7.148 35.156 1.00 13.71 148 THR A CA 1
ATOM 2197 C C . THR A 1 148 ? 39.591 5.746 34.612 1.00 13.48 148 THR A C 1
ATOM 2198 O O . THR A 1 148 ? 38.971 4.897 35.267 1.00 13.41 148 THR A O 1
ATOM 2209 N N . ARG A 1 149 ? 40.078 5.515 33.401 1.00 14.12 149 ARG A N 1
ATOM 2210 C CA . ARG A 1 149 ? 40.037 4.174 32.818 1.00 13.48 149 ARG A CA 1
ATOM 2211 C C . ARG A 1 149 ? 40.701 3.147 33.737 1.00 13.50 149 ARG A C 1
ATOM 2212 O O . ARG A 1 149 ? 40.197 2.025 33.903 1.00 14.57 149 ARG A O 1
ATOM 2233 N N . ASP A 1 150 ? 41.823 3.514 34.354 1.00 14.56 150 ASP A N 1
ATOM 2234 C CA . ASP A 1 150 ? 42.487 2.577 35.254 1.00 15.60 150 ASP A CA 1
ATOM 2235 C C . ASP A 1 150 ? 41.620 2.184 36.441 1.00 13.11 150 ASP A C 1
ATOM 2236 O O . ASP A 1 150 ? 41.649 1.026 36.891 1.00 14.32 150 ASP A O 1
ATOM 2245 N N . HIS A 1 151 ? 40.831 3.120 36.967 1.00 12.60 151 HIS A N 1
ATOM 2246 C CA . HIS A 1 151 ? 39.907 2.812 38.048 1.00 11.59 151 HIS A CA 1
ATOM 2247 C C . HIS A 1 151 ? 38.899 1.760 37.586 1.00 12.48 151 HIS A C 1
ATOM 2248 O O . HIS A 1 151 ? 38.528 0.879 38.363 1.00 12.26 151 HIS A O 1
ATOM 2263 N N . VAL A 1 152 ? 38.408 1.915 36.364 1.00 12.38 152 VAL A N 1
ATOM 2264 C CA . VAL A 1 152 ? 37.412 0.978 35.841 1.00 11.14 152 VAL A CA 1
ATOM 2265 C C . VAL A 1 152 ? 38.035 -0.410 35.664 1.00 11.86 152 VAL A C 1
ATOM 2266 O O . VAL A 1 152 ? 37.462 -1.405 36.109 1.00 12.31 152 VAL A O 1
ATOM 2279 N N . PHE A 1 153 ? 39.205 -0.465 35.022 1.00 11.81 153 PHE A N 1
ATOM 2280 C CA . PHE A 1 153 ? 39.901 -1.740 34.854 1.00 11.44 153 PHE A CA 1
ATOM 2281 C C . PHE A 1 153 ? 40.131 -2.406 36.211 1.00 12.72 153 PHE A C 1
ATOM 2282 O O . PHE A 1 153 ? 40.021 -3.633 36.309 1.00 13.31 153 PHE A O 1
ATOM 2299 N N . ALA A 1 154 ? 40.486 -1.643 37.256 1.00 12.38 154 ALA A N 1
ATOM 2300 C CA . ALA A 1 154 ? 40.770 -2.248 38.541 1.00 11.43 154 ALA A CA 1
ATOM 2301 C C . ALA A 1 154 ? 39.556 -2.925 39.165 1.00 13.59 154 ALA A C 1
ATOM 2302 O O . ALA A 1 154 ? 39.671 -3.994 39.767 1.00 14.17 154 ALA A O 1
ATOM 2309 N N . ALA A 1 155 ? 38.372 -2.350 38.963 1.00 13.02 155 ALA A N 1
ATOM 2310 C CA . ALA A 1 155 ? 37.141 -2.952 39.465 1.00 12.19 155 ALA A CA 1
ATOM 2311 C C . ALA A 1 155 ? 36.761 -4.183 38.637 1.00 11.57 155 ALA A C 1
ATOM 2312 O O . ALA A 1 155 ? 36.313 -5.174 39.186 1.00 13.54 155 ALA A O 1
ATOM 2319 N N . LEU A 1 156 ? 36.956 -4.092 37.329 1.00 11.17 156 LEU A N 1
ATOM 2320 C CA . LEU A 1 156 ? 36.656 -5.215 36.441 1.00 10.89 156 LEU A CA 1
ATOM 2321 C C . LEU A 1 156 ? 37.546 -6.428 36.779 1.00 12.24 156 LEU A C 1
ATOM 2322 O O . LEU A 1 156 ? 37.090 -7.568 36.828 1.00 13.85 156 LEU A O 1
ATOM 2338 N N . ASP A 1 157 ? 38.834 -6.154 37.002 1.00 12.46 157 ASP A N 1
ATOM 2339 C CA . ASP A 1 157 ? 39.826 -7.218 37.221 1.00 13.82 157 ASP A CA 1
ATOM 2340 C C . ASP A 1 157 ? 39.859 -7.699 38.662 1.00 13.69 157 ASP A C 1
ATOM 2341 O O . ASP A 1 157 ? 40.243 -8.847 38.922 1.00 16.26 157 ASP A O 1
ATOM 2350 N N . GLY A 1 158 ? 39.494 -6.835 39.597 1.00 13.38 158 GLY A N 1
ATOM 2351 C CA . GLY A 1 158 ? 39.545 -7.166 41.012 1.00 14.90 158 GLY A CA 1
ATOM 2352 C C . GLY A 1 158 ? 38.299 -7.837 41.572 1.00 13.59 158 GLY A C 1
ATOM 2353 O O . GLY A 1 158 ? 38.260 -8.256 42.720 1.00 15.10 158 GLY A O 1
ATOM 2357 N N . ALA A 1 159 ? 37.240 -7.873 40.780 1.00 14.30 159 ALA A N 1
ATOM 2358 C CA . ALA A 1 159 ? 35.984 -8.433 41.250 1.00 12.17 159 ALA A CA 1
ATOM 2359 C C . ALA A 1 159 ? 36.162 -9.868 41.694 1.00 13.46 159 ALA A C 1
ATOM 2360 O O . ALA A 1 159 ? 36.918 -10.634 41.090 1.00 14.78 159 ALA A O 1
ATOM 2367 N N . LYS A 1 160 ? 35.420 -10.235 42.713 1.00 13.42 160 LYS A N 1
ATOM 2368 C CA . LYS A 1 160 ? 35.496 -11.585 43.246 1.00 13.20 160 LYS A CA 1
ATOM 2369 C C . LYS A 1 160 ? 34.187 -12.005 43.871 1.00 13.30 160 LYS A C 1
ATOM 2370 O O . LYS A 1 160 ? 33.316 -11.184 44.109 1.00 11.85 160 LYS A O 1
ATOM 2389 N N . GLY A 1 161 ? 34.040 -13.305 44.111 1.00 13.08 161 GLY A N 1
ATOM 2390 C CA . GLY A 1 161 ? 32.958 -13.808 44.929 1.00 13.18 161 GLY A CA 1
ATOM 2391 C C . GLY A 1 161 ? 33.189 -13.560 46.411 1.00 13.10 161 GLY A C 1
ATOM 2392 O O . GLY A 1 161 ? 34.043 -12.730 46.767 1.00 14.80 161 GLY A O 1
ATOM 2396 N N . GLY A 1 162 ? 32.419 -14.224 47.271 1.00 13.23 162 GLY A N 1
ATOM 2397 C CA . GLY A 1 162 ? 32.550 -14.083 48.714 1.00 13.37 162 GLY A CA 1
ATOM 2398 C C . GLY A 1 162 ? 31.900 -12.805 49.199 1.00 14.34 162 GLY A C 1
ATOM 2399 O O . GLY A 1 162 ? 31.155 -12.146 48.424 1.00 13.10 162 GLY A O 1
ATOM 2403 N N . PRO A 1 163 ? 32.165 -12.402 50.437 1.00 13.51 163 PRO A N 1
ATOM 2404 C CA . PRO A 1 163 ? 31.528 -11.222 51.030 1.00 13.51 163 PRO A CA 1
ATOM 2405 C C . PRO A 1 163 ? 31.691 -9.983 50.161 1.00 14.32 163 PRO A C 1
ATOM 2406 O O . PRO A 1 163 ? 32.742 -9.763 49.536 1.00 14.13 163 PRO A O 1
ATOM 2417 N N . VAL A 1 164 ? 30.637 -9.161 50.139 1.00 12.93 164 VAL A N 1
ATOM 2418 C CA . VAL A 1 164 ? 30.625 -7.951 49.338 1.00 13.97 164 VAL A CA 1
ATOM 2419 C C . VAL A 1 164 ? 30.748 -6.727 50.241 1.00 11.76 164 VAL A C 1
ATOM 2420 O O . VAL A 1 164 ? 29.954 -6.558 51.162 1.00 13.18 164 VAL A O 1
ATOM 2433 N N . ALA A 1 165 ? 31.711 -5.857 49.957 1.00 13.48 165 ALA A N 1
ATOM 2434 C CA . ALA A 1 165 ? 31.821 -4.645 50.773 1.00 12.33 165 ALA A CA 1
ATOM 2435 C C . ALA A 1 165 ? 30.624 -3.716 50.483 1.00 11.44 165 ALA A C 1
ATOM 2436 O O . ALA A 1 165 ? 30.220 -3.564 49.316 1.00 12.07 165 ALA A O 1
ATOM 2443 N N . GLU A 1 166 ? 30.061 -3.140 51.539 1.00 11.35 166 GLU A N 1
ATOM 2444 C CA . GLU A 1 166 ? 28.911 -2.268 51.484 1.00 9.93 166 GLU A CA 1
ATOM 2445 C C . GLU A 1 166 ? 29.314 -0.872 51.943 1.00 11.95 166 GLU A C 1
ATOM 2446 O O . GLU A 1 166 ? 30.434 -0.661 52.475 1.00 13.15 166 GLU A O 1
ATOM 2458 N N . GLY A 1 167 ? 28.411 0.087 51.744 1.00 10.67 167 GLY A N 1
ATOM 2459 C CA . GLY A 1 167 ? 28.604 1.429 52.261 1.00 10.62 167 GLY A CA 1
ATOM 2460 C C . GLY A 1 167 ? 29.180 2.368 51.240 1.00 11.83 167 GLY A C 1
ATOM 2461 O O . GLY A 1 167 ? 28.778 2.415 50.065 1.00 10.51 167 GLY A O 1
ATOM 2465 N N . ASN A 1 168 ? 30.156 3.180 51.676 1.00 11.77 168 ASN A N 1
ATOM 2466 C CA . ASN A 1 168 ? 30.709 4.235 50.858 1.00 11.51 168 ASN A CA 1
ATOM 2467 C C . ASN A 1 168 ? 31.824 3.743 49.955 1.00 13.07 168 ASN A C 1
ATOM 2468 O O . ASN A 1 168 ? 32.987 4.154 50.067 1.00 14.27 168 ASN A O 1
ATOM 2479 N N . VAL A 1 169 ? 31.457 2.837 49.050 1.00 10.23 169 VAL A N 1
ATOM 2480 C CA . VAL A 1 169 ? 32.396 2.190 48.171 1.00 12.14 169 VAL A CA 1
ATOM 2481 C C . VAL A 1 169 ? 31.870 2.140 46.719 1.00 9.73 169 VAL A C 1
ATOM 2482 O O . VAL A 1 169 ? 30.639 2.162 46.483 1.00 10.98 169 VAL A O 1
ATOM 2495 N N . GLY A 1 170 ? 32.783 2.048 45.775 1.00 10.09 170 GLY A N 1
ATOM 2496 C CA . GLY A 1 170 ? 32.452 1.885 44.370 1.00 10.60 170 GLY A CA 1
ATOM 2497 C C . GLY A 1 170 ? 31.500 2.965 43.919 1.00 10.60 170 GLY A C 1
ATOM 2498 O O . GLY A 1 170 ? 31.689 4.142 44.190 1.00 11.56 170 GLY A O 1
ATOM 2502 N N . GLY A 1 171 ? 30.439 2.561 43.230 1.00 10.48 171 GLY A N 1
ATOM 2503 C CA . GLY A 1 171 ? 29.504 3.518 42.696 1.00 9.90 171 GLY A CA 1
ATOM 2504 C C . GLY A 1 171 ? 28.758 4.285 43.773 1.00 10.30 171 GLY A C 1
ATOM 2505 O O . GLY A 1 171 ? 28.235 5.393 43.517 1.00 10.48 171 GLY A O 1
ATOM 2509 N N . GLY A 1 172 ? 28.678 3.717 44.961 1.00 10.15 172 GLY A N 1
ATOM 2510 C CA . GLY A 1 172 ? 27.954 4.330 46.071 1.00 10.51 172 GLY A CA 1
ATOM 2511 C C . GLY A 1 172 ? 28.717 5.379 46.889 1.00 9.16 172 GLY A C 1
ATOM 2512 O O . GLY A 1 172 ? 28.123 5.979 47.755 1.00 11.03 172 GLY A O 1
ATOM 2516 N N . THR A 1 173 ? 29.991 5.557 46.579 1.00 9.49 173 THR A N 1
ATOM 2517 C CA . THR A 1 173 ? 30.906 6.375 47.403 1.00 9.46 173 THR A CA 1
ATOM 2518 C C . THR A 1 173 ? 30.294 7.703 47.803 1.00 10.26 173 THR A C 1
ATOM 2519 O O . THR A 1 173 ? 30.302 8.063 49.010 1.00 10.70 173 THR A O 1
ATOM 2530 N N . GLY A 1 174 ? 29.780 8.449 46.845 1.00 10.03 174 GLY A N 1
ATOM 2531 C CA . GLY A 1 174 ? 29.311 9.789 47.095 1.00 10.51 174 GLY A CA 1
ATOM 2532 C C . GLY A 1 174 ? 27.805 9.985 47.210 1.00 10.99 174 GLY A C 1
ATOM 2533 O O . GLY A 1 174 ? 27.308 11.112 47.080 1.00 11.93 174 GLY A O 1
ATOM 2537 N N . MET A 1 175 ? 27.077 8.906 47.469 1.00 10.64 175 MET A N 1
ATOM 2538 C CA . MET A 1 175 ? 25.624 8.952 47.442 1.00 9.20 175 MET A CA 1
ATOM 2539 C C . MET A 1 175 ? 24.991 9.267 48.787 1.00 12.18 175 MET A C 1
ATOM 2540 O O . MET A 1 175 ? 25.642 9.138 49.855 1.00 10.64 175 MET A O 1
ATOM 2554 N N . ILE A 1 176 ? 23.722 9.679 48.738 1.00 9.53 176 ILE A N 1
ATOM 2555 C CA . ILE A 1 176 ? 22.925 10.127 49.873 1.00 8.91 176 ILE A CA 1
ATOM 2556 C C . ILE A 1 176 ? 21.546 9.464 49.779 1.00 9.80 176 ILE A C 1
ATOM 2557 O O . ILE A 1 176 ? 20.908 9.593 48.731 1.00 10.37 176 ILE A O 1
ATOM 2573 N N . ALA A 1 177 ? 21.112 8.750 50.816 1.00 9.74 177 ALA A N 1
ATOM 2574 C CA . ALA A 1 177 ? 19.809 8.054 50.806 1.00 9.65 177 ALA A CA 1
ATOM 2575 C C . ALA A 1 177 ? 19.043 8.372 52.079 1.00 10.89 177 ALA A C 1
ATOM 2576 O O . ALA A 1 177 ? 19.598 8.317 53.186 1.00 10.11 177 ALA A O 1
ATOM 2583 N N . TYR A 1 178 ? 17.778 8.740 51.936 1.00 10.64 178 TYR A N 1
ATOM 2584 C CA . TYR A 1 178 ? 16.890 9.095 53.045 1.00 9.96 178 TYR A CA 1
ATOM 2585 C C . TYR A 1 178 ? 17.509 10.181 53.937 1.00 10.30 178 TYR A C 1
ATOM 2586 O O . TYR A 1 178 ? 17.310 10.184 55.155 1.00 11.63 178 TYR A O 1
ATOM 2604 N N . THR A 1 179 ? 18.241 11.098 53.306 1.00 10.10 179 THR A N 1
ATOM 2605 C CA . THR A 1 179 ? 18.879 12.241 53.991 1.00 9.74 179 THR A CA 1
ATOM 2606 C C . THR A 1 179 ? 19.977 11.786 54.951 1.00 11.76 179 THR A C 1
ATOM 2607 O O . THR A 1 179 ? 20.467 12.590 55.752 1.00 12.65 179 THR A O 1
ATOM 2618 N N . PHE A 1 180 ? 20.354 10.520 54.885 1.00 10.87 180 PHE A N 1
ATOM 2619 C CA . PHE A 1 180 ? 21.517 9.972 55.539 1.00 9.51 180 PHE A CA 1
ATOM 2620 C C . PHE A 1 180 ? 22.533 9.559 54.462 1.00 11.79 180 PHE A C 1
ATOM 2621 O O . PHE A 1 180 ? 22.314 9.738 53.256 1.00 10.70 180 PHE A O 1
ATOM 2638 N N . LYS A 1 181 ? 23.677 9.025 54.845 1.00 10.39 181 LYS A N 1
ATOM 2639 C CA . LYS A 1 181 ? 24.683 8.669 53.867 1.00 9.05 181 LYS A CA 1
ATOM 2640 C C . LYS A 1 181 ? 24.177 7.440 53.073 1.00 10.17 181 LYS A C 1
ATOM 2641 O O . LYS A 1 181 ? 23.665 6.477 53.653 1.00 10.90 181 LYS A O 1
ATOM 2660 N N . GLY A 1 182 ? 24.256 7.580 51.745 1.00 8.74 182 GLY A N 1
ATOM 2661 C CA . GLY A 1 182 ? 23.861 6.533 50.790 1.00 9.72 182 GLY A CA 1
ATOM 2662 C C . GLY A 1 182 ? 25.038 5.643 50.442 1.00 10.48 182 GLY A C 1
ATOM 2663 O O . GLY A 1 182 ? 26.145 5.754 51.010 1.00 10.18 182 GLY A O 1
ATOM 2667 N N . GLY A 1 183 ? 24.851 4.738 49.480 1.00 9.87 183 GLY A N 1
ATOM 2668 C CA . GLY A 1 183 ? 25.946 3.872 49.105 1.00 11.16 183 GLY A CA 1
ATOM 2669 C C . GLY A 1 183 ? 25.452 2.537 48.609 1.00 10.28 183 GLY A C 1
ATOM 2670 O O . GLY A 1 183 ? 24.364 2.439 48.020 1.00 10.15 183 GLY A O 1
ATOM 2674 N N . ILE A 1 184 ? 26.251 1.500 48.830 1.00 8.46 184 ILE A N 1
ATOM 2675 C CA . ILE A 1 184 ? 25.964 0.146 48.360 1.00 8.52 184 ILE A CA 1
ATOM 2676 C C . ILE A 1 184 ? 25.412 -0.708 49.493 1.00 10.71 184 ILE A C 1
ATOM 2677 O O . ILE A 1 184 ? 25.889 -0.654 50.637 1.00 10.11 184 ILE A O 1
ATOM 2693 N N . GLY A 1 185 ? 24.393 -1.528 49.211 1.00 9.76 185 GLY A N 1
ATOM 2694 C CA . GLY A 1 185 ? 23.901 -2.503 50.160 1.00 10.71 185 GLY A CA 1
ATOM 2695 C C . GLY A 1 185 ? 23.562 -3.781 49.447 1.00 10.19 185 GLY A C 1
ATOM 2696 O O . GLY A 1 185 ? 23.338 -3.772 48.224 1.00 9.68 185 GLY A O 1
ATOM 2700 N N . THR A 1 186 ? 23.572 -4.894 50.156 1.00 8.30 186 THR A N 1
ATOM 2701 C CA . THR A 1 186 ? 23.247 -6.171 49.553 1.00 9.22 186 THR A CA 1
ATOM 2702 C C . THR A 1 186 ? 22.581 -7.134 50.532 1.00 8.75 186 THR A C 1
ATOM 2703 O O . THR A 1 186 ? 22.716 -6.985 51.743 1.00 9.74 186 THR A O 1
ATOM 2714 N N . SER A 1 187 ? 21.808 -8.098 50.022 1.00 8.99 187 SER A N 1
ATOM 2715 C CA . SER A 1 187 ? 21.126 -9.106 50.811 1.00 8.45 187 SER A CA 1
ATOM 2716 C C . SER A 1 187 ? 20.764 -10.247 49.905 1.00 9.43 187 SER A C 1
ATOM 2717 O O . SER A 1 187 ? 20.828 -10.113 48.675 1.00 11.08 187 SER A O 1
ATOM 2725 N N . SER A 1 188 ? 20.362 -11.359 50.478 1.00 8.47 188 SER A N 1
ATOM 2726 C CA . SER A 1 188 ? 19.851 -12.466 49.705 1.00 8.39 188 SER A CA 1
ATOM 2727 C C . SER A 1 188 ? 18.766 -13.207 50.441 1.00 9.16 188 SER A C 1
ATOM 2728 O O . SER A 1 188 ? 18.591 -13.051 51.656 1.00 9.33 188 SER A O 1
ATOM 2736 N N . ARG A 1 189 ? 18.041 -14.040 49.693 1.00 8.82 189 ARG A N 1
ATOM 2737 C CA . ARG A 1 189 ? 17.071 -14.964 50.264 1.00 9.63 189 ARG A CA 1
ATOM 2738 C C . ARG A 1 189 ? 17.198 -16.313 49.580 1.00 10.40 189 ARG A C 1
ATOM 2739 O O . ARG A 1 189 ? 17.410 -16.390 48.361 1.00 10.24 189 ARG A O 1
ATOM 2760 N N . VAL A 1 190 ? 17.072 -17.378 50.369 1.00 10.11 190 VAL A N 1
ATOM 2761 C CA . VAL A 1 190 ? 16.929 -18.715 49.820 1.00 9.74 190 VAL A CA 1
ATOM 2762 C C . VAL A 1 190 ? 15.475 -19.091 50.024 1.00 11.00 190 VAL A C 1
ATOM 2763 O O . VAL A 1 190 ? 14.908 -18.982 51.108 1.00 12.63 190 VAL A O 1
ATOM 2776 N N . VAL A 1 191 ? 14.821 -19.461 48.927 1.00 10.65 191 VAL A N 1
ATOM 2777 C CA . VAL A 1 191 ? 13.379 -19.569 48.876 1.00 11.87 191 VAL A CA 1
ATOM 2778 C C . VAL A 1 191 ? 12.944 -20.965 48.466 1.00 11.59 191 VAL A C 1
ATOM 2779 O O . VAL A 1 191 ? 13.475 -21.536 47.536 1.00 12.27 191 VAL A O 1
ATOM 2792 N N . SER A 1 192 ? 11.951 -21.479 49.164 1.00 17.69 192 SER A N 1
ATOM 2793 C CA . SER A 1 192 ? 11.577 -22.859 48.968 1.00 17.69 192 SER A CA 1
ATOM 2794 C C . SER A 1 192 ? 10.406 -22.878 48.004 1.00 17.62 192 SER A C 1
ATOM 2795 O O . SER A 1 192 ? 9.299 -22.432 48.313 1.00 19.51 192 SER A O 1
ATOM 2803 N N . ALA A 1 193 ? 10.689 -23.391 46.815 1.00 19.82 193 ALA A N 1
ATOM 2804 C CA . ALA A 1 193 ? 9.716 -23.563 45.740 1.00 28.04 193 ALA A CA 1
ATOM 2805 C C . ALA A 1 193 ? 9.462 -25.051 45.635 1.00 26.74 193 ALA A C 1
ATOM 2806 O O . ALA A 1 193 ? 10.073 -25.737 44.806 1.00 26.89 193 ALA A O 1
ATOM 2813 N N . GLY A 1 194 ? 8.599 -25.549 46.508 1.00 31.31 194 GLY A N 1
ATOM 2814 C CA . GLY A 1 194 ? 8.367 -26.974 46.623 1.00 33.53 194 GLY A CA 1
ATOM 2815 C C . GLY A 1 194 ? 9.634 -27.659 47.103 1.00 28.57 194 GLY A C 1
ATOM 2816 O O . GLY A 1 194 ? 10.193 -27.286 48.140 1.00 34.35 194 GLY A O 1
ATOM 2820 N N . ASP A 1 195 ? 10.106 -28.609 46.307 1.00 30.00 195 ASP A N 1
ATOM 2821 C CA . ASP A 1 195 ? 11.278 -29.400 46.661 1.00 31.21 195 ASP A CA 1
ATOM 2822 C C . ASP A 1 195 ? 12.584 -28.780 46.151 1.00 29.42 195 ASP A C 1
ATOM 2823 O O . ASP A 1 195 ? 13.623 -29.410 46.225 1.00 26.62 195 ASP A O 1
ATOM 2832 N N . THR A 1 196 ? 12.543 -27.556 45.640 1.00 18.02 196 THR A N 1
ATOM 2833 C CA . THR A 1 196 ? 13.744 -26.916 45.157 1.00 16.14 196 THR A CA 1
ATOM 2834 C C . THR A 1 196 ? 13.919 -25.590 45.856 1.00 14.29 196 THR A C 1
ATOM 2835 O O . THR A 1 196 ? 12.994 -24.777 45.919 1.00 20.84 196 THR A O 1
ATOM 2846 N N . ARG A 1 197 ? 15.122 -25.304 46.303 1.00 12.21 197 ARG A N 1
ATOM 2847 C CA . ARG A 1 197 ? 15.380 -24.044 46.996 1.00 10.91 197 ARG A CA 1
ATOM 2848 C C . ARG A 1 197 ? 16.276 -23.159 46.155 1.00 14.12 197 ARG A C 1
ATOM 2849 O O . ARG A 1 197 ? 17.456 -23.403 45.974 1.00 15.34 197 ARG A O 1
ATOM 2870 N N . TYR A 1 198 ? 15.717 -22.078 45.634 1.00 10.00 198 TYR A N 1
ATOM 2871 C CA . TYR A 1 198 ? 16.462 -21.154 44.811 1.00 10.25 198 TYR A CA 1
ATOM 2872 C C . TYR A 1 198 ? 17.038 -19.999 45.637 1.00 8.48 198 TYR A C 1
ATOM 2873 O O . TYR A 1 198 ? 16.582 -19.747 46.754 1.00 10.53 198 TYR A O 1
ATOM 2891 N N . THR A 1 199 ? 18.068 -19.372 45.097 1.00 10.48 199 THR A N 1
ATOM 2892 C CA . THR A 1 199 ? 18.655 -18.188 45.703 1.00 9.07 199 THR A CA 1
ATOM 2893 C C . THR A 1 199 ? 18.287 -16.956 44.898 1.00 9.41 199 THR A C 1
ATOM 2894 O O . THR A 1 199 ? 18.370 -16.964 43.658 1.00 10.47 199 THR A O 1
ATOM 2905 N N . VAL A 1 200 ? 17.893 -15.898 45.610 1.00 8.99 200 VAL A N 1
ATOM 2906 C CA . VAL A 1 200 ? 17.650 -14.565 45.040 1.00 8.17 200 VAL A CA 1
ATOM 2907 C C . VAL A 1 200 ? 18.629 -13.629 45.750 1.00 9.18 200 VAL A C 1
ATOM 2908 O O . VAL A 1 200 ? 18.580 -13.500 46.975 1.00 10.75 200 VAL A O 1
ATOM 2921 N N . GLY A 1 201 ? 19.511 -12.995 45.003 1.00 8.15 201 GLY A N 1
ATOM 2922 C CA . GLY A 1 201 ? 20.466 -12.044 45.572 1.00 8.50 201 GLY A CA 1
ATOM 2923 C C . GLY A 1 201 ? 20.192 -10.639 45.059 1.00 10.58 201 GLY A C 1
ATOM 2924 O O . GLY A 1 201 ? 19.818 -10.458 43.890 1.00 9.52 201 GLY A O 1
ATOM 2928 N N . VAL A 1 202 ? 20.377 -9.621 45.901 1.00 9.44 202 VAL A N 1
ATOM 2929 C CA . VAL A 1 202 ? 20.045 -8.246 45.495 1.00 7.53 202 VAL A CA 1
ATOM 2930 C C . VAL A 1 202 ? 21.194 -7.341 45.912 1.00 8.77 202 VAL A C 1
ATOM 2931 O O . VAL A 1 202 ? 21.732 -7.477 47.038 1.00 9.65 202 VAL A O 1
ATOM 2944 N N . LEU A 1 203 ? 21.604 -6.457 45.034 1.00 9.34 203 LEU A N 1
ATOM 2945 C CA . LEU A 1 203 ? 22.579 -5.406 45.361 1.00 8.18 203 LEU A CA 1
ATOM 2946 C C . LEU A 1 203 ? 21.941 -4.087 44.958 1.00 9.24 203 LEU A C 1
ATOM 2947 O O . LEU A 1 203 ? 21.363 -3.984 43.855 1.00 10.11 203 LEU A O 1
ATOM 2963 N N . VAL A 1 204 ? 22.027 -3.088 45.828 1.00 8.73 204 VAL A N 1
ATOM 2964 C CA . VAL A 1 204 ? 21.513 -1.756 45.550 1.00 8.69 204 VAL A CA 1
ATOM 2965 C C . VAL A 1 204 ? 22.607 -0.703 45.581 1.00 9.22 204 VAL A C 1
ATOM 2966 O O . VAL A 1 204 ? 23.561 -0.794 46.386 1.00 9.88 204 VAL A O 1
ATOM 2979 N N . GLN A 1 205 ? 22.442 0.307 44.742 1.00 8.90 205 GLN A N 1
ATOM 2980 C CA . GLN A 1 205 ? 23.188 1.569 44.814 1.00 7.83 205 GLN A CA 1
ATOM 2981 C C . GLN A 1 205 ? 22.137 2.623 45.127 1.00 8.51 205 GLN A C 1
ATOM 2982 O O . GLN A 1 205 ? 21.337 2.986 44.239 1.00 9.06 205 GLN A O 1
ATOM 2996 N N . ALA A 1 206 ? 22.104 3.082 46.382 1.00 8.63 206 ALA A N 1
ATOM 2997 C CA . ALA A 1 206 ? 21.023 3.895 46.913 1.00 7.86 206 ALA A CA 1
ATOM 2998 C C . ALA A 1 206 ? 21.433 5.349 47.041 1.00 9.79 206 ALA A C 1
ATOM 2999 O O . ALA A 1 206 ? 22.417 5.708 47.705 1.00 10.02 206 ALA A O 1
ATOM 3006 N N . ASN A 1 207 ? 20.608 6.204 46.442 1.00 8.85 207 ASN A N 1
ATOM 3007 C CA . ASN A 1 207 ? 20.789 7.661 46.386 1.00 8.73 207 ASN A CA 1
ATOM 3008 C C . ASN A 1 207 ? 19.418 8.311 46.393 1.00 8.61 207 ASN A C 1
ATOM 3009 O O . ASN A 1 207 ? 19.257 9.366 45.782 1.00 10.40 207 ASN A O 1
ATOM 3020 N N . HIS A 1 208 ? 18.454 7.753 47.108 1.00 8.82 208 HIS A N 1
ATOM 3021 C CA . HIS A 1 208 ? 17.037 8.133 46.995 1.00 9.32 208 HIS A CA 1
ATOM 3022 C C . HIS A 1 208 ? 16.406 8.387 48.355 1.00 10.79 208 HIS A C 1
ATOM 3023 O O . HIS A 1 208 ? 16.908 7.960 49.404 1.00 10.14 208 HIS A O 1
ATOM 3038 N N . GLY A 1 209 ? 15.231 8.997 48.335 1.00 11.21 209 GLY A N 1
ATOM 3039 C CA . GLY A 1 209 ? 14.380 9.028 49.514 1.00 11.44 209 GLY A CA 1
ATOM 3040 C C . GLY A 1 209 ? 14.636 10.167 50.474 1.00 12.03 209 GLY A C 1
ATOM 3041 O O . GLY A 1 209 ? 15.691 10.790 50.449 1.00 12.56 209 GLY A O 1
ATOM 3045 N N . ASP A 1 210 ? 13.672 10.347 51.370 1.00 11.66 210 ASP A N 1
ATOM 3046 C CA . ASP A 1 210 ? 13.743 11.397 52.390 1.00 11.83 210 ASP A CA 1
ATOM 3047 C C . ASP A 1 210 ? 13.627 10.772 53.768 1.00 12.20 210 ASP A C 1
ATOM 3048 O O . ASP A 1 210 ? 12.858 9.840 53.991 1.00 12.32 210 ASP A O 1
ATOM 3057 N N . ARG A 1 211 ? 14.380 11.335 54.721 1.00 12.91 211 ARG A N 1
ATOM 3058 C CA . ARG A 1 211 ? 14.354 10.904 56.107 1.00 12.88 211 ARG A CA 1
ATOM 3059 C C . ARG A 1 211 ? 12.910 10.883 56.670 1.00 12.33 211 ARG A C 1
ATOM 3060 O O . ARG A 1 211 ? 12.574 9.961 57.401 1.00 14.19 211 ARG A O 1
ATOM 3081 N N . ASN A 1 212 ? 12.072 11.848 56.291 1.00 13.98 212 ASN A N 1
ATOM 3082 C CA . ASN A 1 212 ? 10.721 11.965 56.833 1.00 16.00 212 ASN A CA 1
ATOM 3083 C C . ASN A 1 212 ? 9.850 10.768 56.455 1.00 18.48 212 ASN A C 1
ATOM 3084 O O . ASN A 1 212 ? 8.838 10.475 57.119 1.00 17.86 212 ASN A O 1
ATOM 3095 N N . ASP A 1 213 ? 10.239 10.064 55.390 1.00 13.49 213 ASP A N 1
ATOM 3096 C CA . ASP A 1 213 ? 9.461 8.910 54.920 1.00 14.42 213 ASP A CA 1
ATOM 3097 C C . ASP A 1 213 ? 10.027 7.549 55.303 1.00 14.64 213 ASP A C 1
ATOM 3098 O O . ASP A 1 213 ? 9.306 6.544 55.263 1.00 13.41 213 ASP A O 1
ATOM 3107 N N . LEU A 1 214 ? 11.308 7.500 55.624 1.00 11.53 214 LEU A N 1
ATOM 3108 C CA . LEU A 1 214 ? 12.017 6.246 55.913 1.00 12.29 214 LEU A CA 1
ATOM 3109 C C . LEU A 1 214 ? 11.324 5.364 56.935 1.00 11.98 214 LEU A C 1
ATOM 3110 O O . LEU A 1 214 ? 10.960 5.826 58.034 1.00 12.59 214 LEU A O 1
ATOM 3126 N N . ARG A 1 215 ? 11.133 4.095 56.565 1.00 10.49 215 ARG A N 1
ATOM 3127 C CA . ARG A 1 215 ? 10.681 3.055 57.473 1.00 11.03 215 ARG A CA 1
ATOM 3128 C C . ARG A 1 215 ? 11.736 1.977 57.508 1.00 11.86 215 ARG A C 1
ATOM 3129 O O . ARG A 1 215 ? 12.197 1.528 56.473 1.00 12.17 215 ARG A O 1
ATOM 3150 N N . ILE A 1 216 ? 12.096 1.540 58.714 1.00 11.41 216 ILE A N 1
ATOM 3151 C CA . ILE A 1 216 ? 12.956 0.409 58.909 1.00 11.36 216 ILE A CA 1
ATOM 3152 C C . ILE A 1 216 ? 12.182 -0.593 59.758 1.00 11.41 216 ILE A C 1
ATOM 3153 O O . ILE A 1 216 ? 11.739 -0.293 60.871 1.00 12.16 216 ILE A O 1
ATOM 3169 N N . ALA A 1 217 ? 11.967 -1.772 59.191 1.00 11.51 217 ALA A N 1
ATOM 3170 C CA . ALA A 1 217 ? 11.125 -2.811 59.803 1.00 11.23 217 ALA A CA 1
ATOM 3171 C C . ALA A 1 217 ? 9.785 -2.226 60.192 1.00 13.15 217 ALA A C 1
ATOM 3172 O O . ALA A 1 217 ? 9.229 -2.519 61.254 1.00 14.21 217 ALA A O 1
ATOM 3179 N N . GLY A 1 218 ? 9.267 -1.362 59.318 1.00 13.10 218 GLY A N 1
ATOM 3180 C CA . GLY A 1 218 ? 7.961 -0.754 59.503 1.00 14.38 218 GLY A CA 1
ATOM 3181 C C . GLY A 1 218 ? 7.926 0.456 60.414 1.00 13.92 218 GLY A C 1
ATOM 3182 O O . GLY A 1 218 ? 6.887 1.098 60.525 1.00 18.67 218 GLY A O 1
ATOM 3186 N N . VAL A 1 219 ? 9.034 0.771 61.073 1.00 12.81 219 VAL A N 1
ATOM 3187 C CA . VAL A 1 219 ? 9.098 1.874 62.019 1.00 14.36 219 VAL A CA 1
ATOM 3188 C C . VAL A 1 219 ? 9.468 3.166 61.290 1.00 14.38 219 VAL A C 1
ATOM 3189 O O . VAL A 1 219 ? 10.502 3.234 60.632 1.00 13.58 219 VAL A O 1
ATOM 3202 N N . GLN A 1 220 ? 8.607 4.175 61.395 1.00 16.65 220 GLN A N 1
ATOM 3203 C CA . GLN A 1 220 ? 8.837 5.478 60.762 1.00 17.54 220 GLN A CA 1
ATOM 3204 C C . GLN A 1 220 ? 9.867 6.172 61.615 1.00 18.86 220 GLN A C 1
ATOM 3205 O O . GLN A 1 220 ? 9.551 6.812 62.639 1.00 25.11 220 GLN A O 1
ATOM 3219 N N . ILE A 1 221 ? 11.112 6.068 61.212 1.00 14.72 221 ILE A N 1
ATOM 3220 C CA . ILE A 1 221 ? 12.207 6.253 62.137 1.00 19.33 221 ILE A CA 1
ATOM 3221 C C . ILE A 1 221 ? 12.873 7.656 62.142 1.00 20.08 221 ILE A C 1
ATOM 3222 O O . ILE A 1 221 ? 13.606 7.998 63.079 1.00 19.03 221 ILE A O 1
ATOM 3238 N N . GLY A 1 222 ? 12.579 8.472 61.144 1.00 18.71 222 GLY A N 1
ATOM 3239 C CA . GLY A 1 222 ? 13.236 9.761 60.994 1.00 20.22 222 GLY A CA 1
ATOM 3240 C C . GLY A 1 222 ? 13.061 10.698 62.174 1.00 20.57 222 GLY A C 1
ATOM 3241 O O . GLY A 1 222 ? 14.001 11.402 62.534 1.00 22.49 222 GLY A O 1
ATOM 3245 N N . LYS A 1 223 ? 11.874 10.705 62.766 1.00 18.49 223 LYS A N 1
ATOM 3246 C CA . LYS A 1 223 ? 11.580 11.584 63.903 1.00 19.12 223 LYS A CA 1
ATOM 3247 C C . LYS A 1 223 ? 12.039 10.952 65.225 1.00 23.20 223 LYS A C 1
ATOM 3248 O O . LYS A 1 223 ? 12.102 11.630 66.255 1.00 24.59 223 LYS A O 1
ATOM 3267 N N . GLU A 1 224 ? 12.353 9.658 65.218 1.00 19.12 224 GLU A N 1
ATOM 3268 C CA A GLU A 1 224 ? 12.857 8.995 66.417 0.46 19.46 224 GLU A CA 1
ATOM 3269 C CA B GLU A 1 224 ? 12.864 8.978 66.408 0.54 19.42 224 GLU A CA 1
ATOM 3270 C C . GLU A 1 224 ? 14.362 9.164 66.593 1.00 24.36 224 GLU A C 1
ATOM 3271 O O . GLU A 1 224 ? 14.872 9.103 67.706 1.00 24.63 224 GLU A O 1
ATOM 3294 N N . ILE A 1 225 ? 15.076 9.375 65.496 1.00 20.69 225 ILE A N 1
ATOM 3295 C CA . ILE A 1 225 ? 16.500 9.634 65.546 1.00 18.75 225 ILE A CA 1
ATOM 3296 C C . ILE A 1 225 ? 16.670 11.118 65.858 1.00 16.07 225 ILE A C 1
ATOM 3297 O O . ILE A 1 225 ? 15.954 11.949 65.324 1.00 19.73 225 ILE A O 1
ATOM 3313 N N . LYS A 1 226 ? 17.583 11.412 66.769 1.00 18.35 226 LYS A N 1
ATOM 3314 C CA A LYS A 1 226 ? 17.853 12.787 67.162 0.16 22.47 226 LYS A CA 1
ATOM 3315 C CA B LYS A 1 226 ? 17.854 12.786 67.172 0.84 22.41 226 LYS A CA 1
ATOM 3316 C C . LYS A 1 226 ? 19.144 13.266 66.520 1.00 15.58 226 LYS A C 1
ATOM 3317 O O . LYS A 1 226 ? 20.160 12.584 66.555 1.00 18.18 226 LYS A O 1
ATOM 3354 N N . GLY A 1 227 ? 19.078 14.438 65.904 1.00 17.36 227 GLY A N 1
ATOM 3355 C CA . GLY A 1 227 ? 20.230 14.982 65.220 1.00 18.32 227 GLY A CA 1
ATOM 3356 C C . GLY A 1 227 ? 20.535 14.184 63.955 1.00 15.82 227 GLY A C 1
ATOM 3357 O O . GLY A 1 227 ? 19.641 13.576 63.357 1.00 16.08 227 GLY A O 1
ATOM 3361 N N . ALA A 1 228 ? 21.794 14.229 63.558 1.00 15.11 228 ALA A N 1
ATOM 3362 C CA . ALA A 1 228 ? 22.315 13.543 62.377 1.00 14.82 228 ALA A CA 1
ATOM 3363 C C . ALA A 1 228 ? 21.765 14.049 61.049 1.00 16.45 228 ALA A C 1
ATOM 3364 O O . ALA A 1 228 ? 21.832 13.323 60.057 1.00 15.26 228 ALA A O 1
ATOM 3371 N N . TRP A 1 229 ? 21.206 15.250 61.026 1.00 13.31 229 TRP A N 1
ATOM 3372 C CA . TRP A 1 229 ? 20.847 15.945 59.797 1.00 11.80 229 TRP A CA 1
ATOM 3373 C C . TRP A 1 229 ? 22.117 16.460 59.077 1.00 14.73 229 TRP A C 1
ATOM 3374 O O . TRP A 1 229 ? 23.162 16.701 59.714 1.00 14.15 229 TRP A O 1
ATOM 3395 N N . PRO A 1 230 ? 22.059 16.601 57.744 1.00 13.24 230 PRO A N 1
ATOM 3396 C CA . PRO A 1 230 ? 23.263 17.056 57.040 1.00 12.91 230 PRO A CA 1
ATOM 3397 C C . PRO A 1 230 ? 23.651 18.477 57.447 1.00 14.19 230 PRO A C 1
ATOM 3398 O O . PRO A 1 230 ? 22.776 19.234 57.894 1.00 15.74 230 PRO A O 1
ATOM 3409 N N . GLU A 1 231 ? 24.916 18.808 57.231 1.00 13.45 231 GLU A N 1
ATOM 3410 C CA . GLU A 1 231 ? 25.498 20.105 57.625 1.00 14.40 231 GLU A CA 1
ATOM 3411 C C . GLU A 1 231 ? 26.383 20.679 56.538 1.00 19.45 231 GLU A C 1
ATOM 3412 O O . GLU A 1 231 ? 26.834 19.988 55.639 1.00 17.13 231 GLU A O 1
ATOM 3424 N N . VAL A 1 232 ? 26.644 21.981 56.645 1.00 18.64 232 VAL A N 1
ATOM 3425 C CA . VAL A 1 232 ? 27.737 22.624 55.932 1.00 20.12 232 VAL A CA 1
ATOM 3426 C C . VAL A 1 232 ? 28.486 23.480 56.952 1.00 21.35 232 VAL A C 1
ATOM 3427 O O . VAL A 1 232 ? 27.876 24.326 57.596 1.00 18.97 232 VAL A O 1
ATOM 3440 N N . ASN A 1 233 ? 29.785 23.248 57.117 1.00 20.68 233 ASN A N 1
ATOM 3441 C CA . ASN A 1 233 ? 30.579 23.981 58.116 1.00 18.89 233 ASN A CA 1
ATOM 3442 C C . ASN A 1 233 ? 29.902 24.178 59.465 1.00 25.07 233 ASN A C 1
ATOM 3443 O O . ASN A 1 233 ? 29.913 25.276 60.023 1.00 25.15 233 ASN A O 1
ATOM 3454 N N . GLY A 1 234 ? 29.314 23.109 59.997 1.00 20.93 234 GLY A N 1
ATOM 3455 C CA . GLY A 1 234 ? 28.804 23.097 61.351 1.00 23.02 234 GLY A CA 1
ATOM 3456 C C . GLY A 1 234 ? 27.418 23.696 61.497 1.00 23.08 234 GLY A C 1
ATOM 3457 O O . GLY A 1 234 ? 26.920 23.818 62.620 1.00 28.91 234 GLY A O 1
ATOM 3461 N N . ILE A 1 235 ? 26.802 24.073 60.375 1.00 18.81 235 ILE A N 1
ATOM 3462 C CA . ILE A 1 235 ? 25.420 24.569 60.367 1.00 21.55 235 ILE A CA 1
ATOM 3463 C C . ILE A 1 235 ? 24.507 23.524 59.689 1.00 18.83 235 ILE A C 1
ATOM 3464 O O . ILE A 1 235 ? 24.782 23.065 58.588 1.00 17.56 235 ILE A O 1
ATOM 3480 N N . VAL A 1 236 ? 23.428 23.157 60.367 1.00 17.58 236 VAL A N 1
ATOM 3481 C CA . VAL A 1 236 ? 22.503 22.146 59.854 1.00 17.56 236 VAL A CA 1
ATOM 3482 C C . VAL A 1 236 ? 21.832 22.639 58.581 1.00 21.76 236 VAL A C 1
ATOM 3483 O O . VAL A 1 236 ? 21.380 23.779 58.494 1.00 21.81 236 VAL A O 1
ATOM 3496 N N . ALA A 1 237 ? 21.782 21.774 57.575 1.00 19.57 237 ALA A N 1
ATOM 3497 C CA . ALA A 1 237 ? 21.356 22.135 56.225 1.00 20.21 237 ALA A CA 1
ATOM 3498 C C . ALA A 1 237 ? 19.964 21.631 55.842 1.00 26.60 237 ALA A C 1
ATOM 3499 O O . ALA A 1 237 ? 19.449 22.004 54.804 1.00 28.32 237 ALA A O 1
ATOM 3506 N N . ALA A 1 238 ? 19.373 20.763 56.650 1.00 26.38 238 ALA A N 1
ATOM 3507 C CA . ALA A 1 238 ? 18.050 20.236 56.341 1.00 23.69 238 ALA A CA 1
ATOM 3508 C C . ALA A 1 238 ? 17.360 19.841 57.627 1.00 18.54 238 ALA A C 1
ATOM 3509 O O . ALA A 1 238 ? 17.991 19.726 58.666 1.00 21.37 238 ALA A O 1
ATOM 3516 N N . GLY A 1 239 ? 16.055 19.607 57.546 1.00 25.72 239 GLY A N 1
ATOM 3517 C CA . GLY A 1 239 ? 15.304 19.207 58.720 1.00 25.78 239 GLY A CA 1
ATOM 3518 C C . GLY A 1 239 ? 14.795 20.414 59.489 1.00 32.31 239 GLY A C 1
ATOM 3519 O O . GLY A 1 239 ? 15.030 21.557 59.084 1.00 28.89 239 GLY A O 1
ATOM 3523 N N . PRO A 1 240 ? 14.092 20.167 60.606 1.00 32.20 240 PRO A N 1
ATOM 3524 C CA . PRO A 1 240 ? 13.435 21.238 61.370 1.00 33.38 240 PRO A CA 1
ATOM 3525 C C . PRO A 1 240 ? 14.402 22.258 61.976 1.00 37.17 240 PRO A C 1
ATOM 3526 O O . PRO A 1 240 ? 14.004 23.392 62.244 1.00 33.55 240 PRO A O 1
ATOM 3537 N N . ASP A 1 241 ? 15.647 21.859 62.196 1.00 33.96 241 ASP A N 1
ATOM 3538 C CA . ASP A 1 241 ? 16.638 22.758 62.787 1.00 30.65 241 ASP A CA 1
ATOM 3539 C C . ASP A 1 241 ? 17.626 23.315 61.775 1.00 28.15 241 ASP A C 1
ATOM 3540 O O . ASP A 1 241 ? 18.719 23.762 62.137 1.00 29.45 241 ASP A O 1
ATOM 3549 N N . ALA A 1 242 ? 17.245 23.313 60.506 1.00 23.23 242 ALA A N 1
ATOM 3550 C CA . ALA A 1 242 ? 18.103 23.864 59.478 1.00 23.33 242 ALA A CA 1
ATOM 3551 C C . ALA A 1 242 ? 18.437 25.306 59.859 1.00 28.76 242 ALA A C 1
ATOM 3552 O O . ALA A 1 242 ? 17.562 26.022 60.336 1.00 27.94 242 ALA A O 1
ATOM 3559 N N . GLY A 1 243 ? 19.690 25.723 59.652 1.00 24.32 243 GLY A N 1
ATOM 3560 C CA . GLY A 1 243 ? 20.137 27.084 59.953 1.00 27.40 243 GLY A CA 1
ATOM 3561 C C . GLY A 1 243 ? 20.844 27.220 61.297 1.00 26.66 243 GLY A C 1
ATOM 3562 O O . GLY A 1 243 ? 21.491 28.248 61.588 1.00 27.24 243 GLY A O 1
ATOM 3566 N N . LYS A 1 244 ? 20.711 26.191 62.124 1.00 26.37 244 LYS A N 1
ATOM 3567 C CA . LYS A 1 244 ? 21.236 26.183 63.487 1.00 27.01 244 LYS A CA 1
ATOM 3568 C C . LYS A 1 244 ? 22.442 25.265 63.586 1.00 25.72 244 LYS A C 1
ATOM 3569 O O . LYS A 1 244 ? 22.595 24.352 62.779 1.00 24.85 244 LYS A O 1
ATOM 3588 N N . PRO A 1 245 ? 23.279 25.456 64.615 1.00 29.69 245 PRO A N 1
ATOM 3589 C CA . PRO A 1 245 ? 24.440 24.583 64.802 1.00 39.89 245 PRO A CA 1
ATOM 3590 C C . PRO A 1 245 ? 24.022 23.215 65.318 1.00 34.49 245 PRO A C 1
ATOM 3591 O O . PRO A 1 245 ? 22.834 23.047 65.613 1.00 39.87 245 PRO A O 1
ATOM 3602 N N . SER A 1 250 ? 17.842 8.808 43.165 1.00 11.49 250 SER A N 1
ATOM 3603 C CA . SER A 1 250 ? 17.984 7.658 42.248 1.00 8.99 250 SER A CA 1
ATOM 3604 C C . SER A 1 250 ? 18.354 6.425 43.042 1.00 9.22 250 SER A C 1
ATOM 3605 O O . SER A 1 250 ? 18.887 6.515 44.173 1.00 9.82 250 SER A O 1
ATOM 3612 N N . LEU A 1 251 ? 18.056 5.267 42.456 1.00 8.34 251 LEU A N 1
ATOM 3613 C CA . LEU A 1 251 ? 18.225 3.975 43.108 1.00 7.70 251 LEU A CA 1
ATOM 3614 C C . LEU A 1 251 ? 18.385 2.921 42.032 1.00 9.61 251 LEU A C 1
ATOM 3615 O O . LEU A 1 251 ? 17.498 2.786 41.170 1.00 10.43 251 LEU A O 1
ATOM 3631 N N . LEU A 1 252 ? 19.460 2.136 42.079 1.00 8.40 252 LEU A N 1
ATOM 3632 C CA . LEU A 1 252 ? 19.688 1.054 41.149 1.00 8.00 252 LEU A CA 1
ATOM 3633 C C . LEU A 1 252 ? 19.606 -0.227 41.916 1.00 8.57 252 LEU A C 1
ATOM 3634 O O . LEU A 1 252 ? 20.266 -0.390 42.941 1.00 9.71 252 LEU A O 1
ATOM 3650 N N . ILE A 1 253 ? 18.845 -1.166 41.397 1.00 8.06 253 ILE A N 1
ATOM 3651 C CA . ILE A 1 253 ? 18.604 -2.458 42.033 1.00 6.76 253 ILE A CA 1
ATOM 3652 C C . ILE A 1 253 ? 18.973 -3.563 41.063 1.00 8.43 253 ILE A C 1
ATOM 3653 O O . ILE A 1 253 ? 18.445 -3.614 39.945 1.00 9.51 253 ILE A O 1
ATOM 3669 N N . VAL A 1 254 ? 19.913 -4.415 41.444 1.00 8.91 254 VAL A N 1
ATOM 3670 C CA . VAL A 1 254 ? 20.343 -5.534 40.627 1.00 7.57 254 VAL A CA 1
ATOM 3671 C C . VAL A 1 254 ? 19.973 -6.812 41.348 1.00 8.52 254 VAL A C 1
ATOM 3672 O O . VAL A 1 254 ? 20.315 -7.024 42.516 1.00 8.86 254 VAL A O 1
ATOM 3685 N N . ILE A 1 255 ? 19.249 -7.684 40.648 1.00 8.57 255 ILE A N 1
ATOM 3686 C CA . ILE A 1 255 ? 18.703 -8.923 41.194 1.00 7.62 255 ILE A CA 1
ATOM 3687 C C . ILE A 1 255 ? 19.312 -10.066 40.410 1.00 8.44 255 ILE A C 1
ATOM 3688 O O . ILE A 1 255 ? 19.220 -10.099 39.185 1.00 9.25 255 ILE A O 1
ATOM 3704 N N . ALA A 1 256 ? 19.975 -10.993 41.103 1.00 8.67 256 ALA A N 1
ATOM 3705 C CA . ALA A 1 256 ? 20.502 -12.221 40.510 1.00 9.38 256 ALA A CA 1
ATOM 3706 C C . ALA A 1 256 ? 19.701 -13.389 41.056 1.00 9.29 256 ALA A C 1
ATOM 3707 O O . ALA A 1 256 ? 19.310 -13.403 42.219 1.00 9.41 256 ALA A O 1
ATOM 3714 N N . THR A 1 257 ? 19.449 -14.397 40.243 1.00 8.12 257 THR A N 1
ATOM 3715 C CA . THR A 1 257 ? 18.894 -15.627 40.765 1.00 9.22 257 THR A CA 1
ATOM 3716 C C . THR A 1 257 ? 19.477 -16.813 40.037 1.00 10.38 257 THR A C 1
ATOM 3717 O O . THR A 1 257 ? 19.842 -16.699 38.869 1.00 10.75 257 THR A O 1
ATOM 3728 N N . ASP A 1 258 ? 19.553 -17.947 40.733 1.00 9.52 258 ASP A N 1
ATOM 3729 C CA . ASP A 1 258 ? 19.852 -19.191 40.038 1.00 9.06 258 ASP A CA 1
ATOM 3730 C C . ASP A 1 258 ? 18.624 -19.926 39.529 1.00 11.89 258 ASP A C 1
ATOM 3731 O O . ASP A 1 258 ? 18.760 -21.021 38.930 1.00 11.63 258 ASP A O 1
ATOM 3740 N N . ALA A 1 259 ? 17.424 -19.344 39.703 1.00 9.38 259 ALA A N 1
ATOM 3741 C CA . ALA A 1 259 ? 16.233 -19.958 39.094 1.00 10.14 259 ALA A CA 1
ATOM 3742 C C . ALA A 1 259 ? 16.329 -19.846 37.577 1.00 10.69 259 ALA A C 1
ATOM 3743 O O . ALA A 1 259 ? 16.730 -18.787 37.054 1.00 10.19 259 ALA A O 1
ATOM 3750 N N . PRO A 1 260 ? 15.946 -20.907 36.838 1.00 9.52 260 PRO A N 1
ATOM 3751 C CA . PRO A 1 260 ? 16.037 -20.949 35.368 1.00 10.72 260 PRO A CA 1
ATOM 3752 C C . PRO A 1 260 ? 14.810 -20.291 34.755 1.00 12.46 260 PRO A C 1
ATOM 3753 O O . PRO A 1 260 ? 13.904 -20.926 34.221 1.00 14.96 260 PRO A O 1
ATOM 3764 N N . LEU A 1 261 ? 14.835 -18.979 34.822 1.00 11.52 261 LEU A N 1
ATOM 3765 C CA . LEU A 1 261 ? 13.738 -18.160 34.351 1.00 9.64 261 LEU A CA 1
ATOM 3766 C C . LEU A 1 261 ? 13.984 -17.646 32.950 1.00 9.95 261 LEU A C 1
ATOM 3767 O O . LEU A 1 261 ? 15.110 -17.310 32.538 1.00 10.53 261 LEU A O 1
ATOM 3783 N N . MET A 1 262 ? 12.873 -17.499 32.217 1.00 10.08 262 MET A N 1
ATOM 3784 C CA . MET A 1 262 ? 12.886 -16.885 30.897 1.00 9.76 262 MET A CA 1
ATOM 3785 C C . MET A 1 262 ? 12.868 -15.368 31.044 1.00 8.91 262 MET A C 1
ATOM 3786 O O . MET A 1 262 ? 12.481 -14.851 32.101 1.00 9.26 262 MET A O 1
ATOM 3800 N N . PRO A 1 263 ? 13.266 -14.645 29.994 1.00 10.32 263 PRO A N 1
ATOM 3801 C CA . PRO A 1 263 ? 13.336 -13.177 30.082 1.00 8.95 263 PRO A CA 1
ATOM 3802 C C . PRO A 1 263 ? 12.042 -12.505 30.569 1.00 8.13 263 PRO A C 1
ATOM 3803 O O . PRO A 1 263 ? 12.104 -11.633 31.455 1.00 9.23 263 PRO A O 1
ATOM 3814 N N . HIS A 1 264 ? 10.874 -12.919 30.091 1.00 9.23 264 HIS A N 1
ATOM 3815 C CA . HIS A 1 264 ? 9.654 -12.264 30.544 1.00 9.60 264 HIS A CA 1
ATOM 3816 C C . HIS A 1 264 ? 9.382 -12.524 32.034 1.00 7.39 264 HIS A C 1
ATOM 3817 O O . HIS A 1 264 ? 8.736 -11.756 32.719 1.00 9.37 264 HIS A O 1
ATOM 3832 N N . GLN A 1 265 ? 9.871 -13.670 32.533 1.00 7.80 265 GLN A N 1
ATOM 3833 C CA . GLN A 1 265 ? 9.750 -14.019 33.946 1.00 9.29 265 GLN A CA 1
ATOM 3834 C C . GLN A 1 265 ? 10.682 -13.141 34.800 1.00 7.28 265 GLN A C 1
ATOM 3835 O O . GLN A 1 265 ? 10.333 -12.771 35.922 1.00 8.36 265 GLN A O 1
ATOM 3849 N N . LEU A 1 266 ? 11.848 -12.835 34.252 1.00 7.82 266 LEU A N 1
ATOM 3850 C CA . LEU A 1 266 ? 12.798 -11.942 34.931 1.00 7.93 266 LEU A CA 1
ATOM 3851 C C . LEU A 1 266 ? 12.247 -10.514 34.974 1.00 10.29 266 LEU A C 1
ATOM 3852 O O . LEU A 1 266 ? 12.517 -9.767 35.932 1.00 9.11 266 LEU A O 1
ATOM 3868 N N . GLU A 1 267 ? 11.494 -10.081 33.962 1.00 8.85 267 GLU A N 1
ATOM 3869 C CA . GLU A 1 267 ? 10.801 -8.799 34.074 1.00 8.32 267 GLU A CA 1
ATOM 3870 C C . GLU A 1 267 ? 9.861 -8.781 35.270 1.00 8.05 267 GLU A C 1
ATOM 3871 O O . GLU A 1 267 ? 9.777 -7.793 35.973 1.00 8.30 267 GLU A O 1
ATOM 3883 N N . ARG A 1 268 ? 9.169 -9.895 35.517 1.00 8.19 268 ARG A N 1
ATOM 3884 C CA . ARG A 1 268 ? 8.256 -9.993 36.635 1.00 7.91 268 ARG A CA 1
ATOM 3885 C C . ARG A 1 268 ? 9.055 -9.839 37.938 1.00 9.08 268 ARG A C 1
ATOM 3886 O O . ARG A 1 268 ? 8.659 -9.126 38.843 1.00 8.96 268 ARG A O 1
ATOM 3907 N N . MET A 1 269 ? 10.199 -10.514 38.020 1.00 8.62 269 MET A N 1
ATOM 3908 C CA . MET A 1 269 ? 11.063 -10.379 39.185 1.00 8.40 269 MET A CA 1
ATOM 3909 C C . MET A 1 269 ? 11.463 -8.933 39.408 1.00 7.67 269 MET A C 1
ATOM 3910 O O . MET A 1 269 ? 11.413 -8.440 40.533 1.00 9.25 269 MET A O 1
ATOM 3924 N N . ALA A 1 270 ? 11.908 -8.279 38.345 1.00 9.10 270 ALA A N 1
ATOM 3925 C CA . ALA A 1 270 ? 12.360 -6.886 38.455 1.00 8.05 270 ALA A CA 1
ATOM 3926 C C . ALA A 1 270 ? 11.213 -5.987 38.947 1.00 9.30 270 ALA A C 1
ATOM 3927 O O . ALA A 1 270 ? 11.441 -5.074 39.727 1.00 9.41 270 ALA A O 1
ATOM 3934 N N . ARG A 1 271 ? 9.988 -6.259 38.500 1.00 9.30 271 ARG A N 1
ATOM 3935 C CA . ARG A 1 271 ? 8.835 -5.459 38.911 1.00 10.31 271 ARG A CA 1
ATOM 3936 C C . ARG A 1 271 ? 8.495 -5.635 40.386 1.00 9.67 271 ARG A C 1
ATOM 3937 O O . ARG A 1 271 ? 7.779 -4.829 40.956 1.00 13.10 271 ARG A O 1
ATOM 3958 N N . ARG A 1 272 ? 8.995 -6.682 41.031 1.00 8.41 272 ARG A N 1
ATOM 3959 C CA . ARG A 1 272 ? 8.758 -6.827 42.459 1.00 9.11 272 ARG A CA 1
ATOM 3960 C C . ARG A 1 272 ? 9.644 -5.897 43.323 1.00 8.20 272 ARG A C 1
ATOM 3961 O O . ARG A 1 272 ? 9.329 -5.667 44.498 1.00 10.20 272 ARG A O 1
ATOM 3982 N N . ALA A 1 273 ? 10.741 -5.401 42.757 1.00 9.04 273 ALA A N 1
ATOM 3983 C CA . ALA A 1 273 ? 11.632 -4.531 43.548 1.00 8.84 273 ALA A CA 1
ATOM 3984 C C . ALA A 1 273 ? 10.866 -3.361 44.134 1.00 9.82 273 ALA A C 1
ATOM 3985 O O . ALA A 1 273 ? 11.104 -2.980 45.291 1.00 9.90 273 ALA A O 1
ATOM 3992 N N . ALA A 1 274 ? 9.955 -2.783 43.366 1.00 10.09 274 ALA A N 1
ATOM 3993 C CA . ALA A 1 274 ? 9.195 -1.629 43.810 1.00 9.34 274 ALA A CA 1
ATOM 3994 C C . ALA A 1 274 ? 8.429 -1.887 45.097 1.00 10.58 274 ALA A C 1
ATOM 3995 O O . ALA A 1 274 ? 8.261 -0.996 45.923 1.00 10.19 274 ALA A O 1
ATOM 4002 N N . LEU A 1 275 ? 7.949 -3.103 45.305 1.00 8.90 275 LEU A N 1
ATOM 4003 C CA . LEU A 1 275 ? 7.203 -3.394 46.521 1.00 8.41 275 LEU A CA 1
ATOM 4004 C C . LEU A 1 275 ? 8.148 -3.397 47.729 1.00 10.64 275 LEU A C 1
ATOM 4005 O O . LEU A 1 275 ? 7.780 -2.922 48.808 1.00 11.20 275 LEU A O 1
ATOM 4021 N N . GLY A 1 276 ? 9.368 -3.895 47.541 1.00 10.09 276 GLY A N 1
ATOM 4022 C CA . GLY A 1 276 ? 10.393 -3.843 48.590 1.00 10.11 276 GLY A CA 1
ATOM 4023 C C . GLY A 1 276 ? 10.821 -2.419 48.909 1.00 11.28 276 GLY A C 1
ATOM 4024 O O . GLY A 1 276 ? 10.994 -2.038 50.085 1.00 11.91 276 GLY A O 1
ATOM 4028 N N . VAL A 1 277 ? 10.977 -1.599 47.884 1.00 9.67 277 VAL A N 1
ATOM 4029 C CA . VAL A 1 277 ? 11.259 -0.186 48.066 1.00 9.28 277 VAL A CA 1
ATOM 4030 C C . VAL A 1 277 ? 10.077 0.453 48.823 1.00 11.28 277 VAL A C 1
ATOM 4031 O O . VAL A 1 277 ? 10.281 1.196 49.794 1.00 9.76 277 VAL A O 1
ATOM 4044 N N . GLY A 1 278 ? 8.858 0.112 48.445 1.00 9.37 278 GLY A N 1
ATOM 4045 C CA . GLY A 1 278 ? 7.680 0.689 49.077 1.00 9.93 278 GLY A CA 1
ATOM 4046 C C . GLY A 1 278 ? 7.635 0.401 50.560 1.00 9.35 278 GLY A C 1
ATOM 4047 O O . GLY A 1 278 ? 7.243 1.248 51.348 1.00 9.37 278 GLY A O 1
ATOM 4051 N N . ARG A 1 279 ? 8.061 -0.792 50.965 1.00 9.40 279 ARG A N 1
ATOM 4052 C CA . ARG A 1 279 ? 8.075 -1.141 52.391 1.00 10.54 279 ARG A CA 1
ATOM 4053 C C . ARG A 1 279 ? 8.867 -0.156 53.224 1.00 10.59 279 ARG A C 1
ATOM 4054 O O . ARG A 1 279 ? 8.522 0.077 54.382 1.00 11.55 279 ARG A O 1
ATOM 4075 N N . ASN A 1 280 ? 9.911 0.418 52.641 1.00 8.86 280 ASN A N 1
ATOM 4076 C CA . ASN A 1 280 ? 10.790 1.324 53.374 1.00 8.78 280 ASN A CA 1
ATOM 4077 C C . ASN A 1 280 ? 10.408 2.794 53.236 1.00 9.86 280 ASN A C 1
ATOM 4078 O O . ASN A 1 280 ? 11.139 3.671 53.714 1.00 9.76 280 ASN A O 1
ATOM 4089 N N . GLY A 1 281 ? 9.274 3.070 52.608 1.00 10.07 281 GLY A N 1
ATOM 4090 C CA . GLY A 1 281 ? 8.640 4.377 52.760 1.00 10.03 281 GLY A CA 1
ATOM 4091 C C . GLY A 1 281 ? 8.781 5.438 51.696 1.00 8.91 281 GLY A C 1
ATOM 4092 O O . GLY A 1 281 ? 7.993 6.403 51.693 1.00 11.02 281 GLY A O 1
ATOM 4096 N N . SER A 1 282 ? 9.750 5.311 50.796 1.00 9.25 282 SER A N 1
ATOM 4097 C CA . SER A 1 282 ? 9.946 6.338 49.782 1.00 10.73 282 SER A CA 1
ATOM 4098 C C . SER A 1 282 ? 8.828 6.307 48.733 1.00 9.34 282 SER A C 1
ATOM 4099 O O . SER A 1 282 ? 8.086 5.343 48.575 1.00 10.70 282 SER A O 1
ATOM 4107 N N . THR A 1 283 ? 8.737 7.391 47.991 1.00 10.20 283 THR A N 1
ATOM 4108 C CA . THR A 1 283 ? 7.605 7.627 47.107 1.00 10.69 283 THR A CA 1
ATOM 4109 C C . THR A 1 283 ? 8.013 7.907 45.643 1.00 11.25 283 THR A C 1
ATOM 4110 O O . THR A 1 283 ? 7.189 8.375 44.865 1.00 11.27 283 THR A O 1
ATOM 4121 N N . ALA A 1 284 ? 9.271 7.623 45.295 1.00 11.27 284 ALA A N 1
ATOM 4122 C CA . ALA A 1 284 ? 9.856 7.802 43.955 1.00 11.14 284 ALA A CA 1
ATOM 4123 C C . ALA A 1 284 ? 9.782 9.255 43.520 1.00 11.64 284 ALA A C 1
ATOM 4124 O O . ALA A 1 284 ? 8.877 9.693 42.842 1.00 11.07 284 ALA A O 1
ATOM 4131 N N . GLY A 1 285 ? 10.781 10.009 43.924 1.00 11.47 285 GLY A N 1
ATOM 4132 C CA . GLY A 1 285 ? 10.849 11.401 43.514 1.00 11.83 285 GLY A CA 1
ATOM 4133 C C . GLY A 1 285 ? 10.849 11.607 42.012 1.00 9.62 285 GLY A C 1
ATOM 4134 O O . GLY A 1 285 ? 11.326 10.776 41.241 1.00 10.09 285 GLY A O 1
ATOM 4138 N N . ALA A 1 286 ? 10.324 12.758 41.599 1.00 11.71 286 ALA A N 1
ATOM 4139 C CA . ALA A 1 286 ? 10.216 13.101 40.204 1.00 10.25 286 ALA A CA 1
ATOM 4140 C C . ALA A 1 286 ? 11.510 13.044 39.432 1.00 9.19 286 ALA A C 1
ATOM 4141 O O . ALA A 1 286 ? 11.504 12.698 38.266 1.00 9.82 286 ALA A O 1
ATOM 4148 N N . LEU A 1 287 ? 12.630 13.341 40.089 1.00 8.94 287 LEU A N 1
ATOM 4149 C CA . LEU A 1 287 ? 13.916 13.330 39.438 1.00 9.41 287 LEU A CA 1
ATOM 4150 C C . LEU A 1 287 ? 14.798 12.176 39.904 1.00 9.66 287 LEU A C 1
ATOM 4151 O O . LEU A 1 287 ? 15.998 12.130 39.588 1.00 12.36 287 LEU A O 1
ATOM 4167 N N . SER A 1 288 ? 14.208 11.232 40.618 1.00 9.42 288 SER A N 1
ATOM 4168 C CA . SER A 1 288 ? 14.933 10.077 41.131 1.00 9.96 288 SER A CA 1
ATOM 4169 C C . SER A 1 288 ? 14.871 8.945 40.119 1.00 10.53 288 SER A C 1
ATOM 4170 O O . SER A 1 288 ? 13.799 8.375 39.900 1.00 11.72 288 SER A O 1
ATOM 4178 N N . GLY A 1 289 ? 15.996 8.606 39.481 1.00 9.60 289 GLY A N 1
ATOM 4179 C CA . GLY A 1 289 ? 16.036 7.497 38.518 1.00 9.46 289 GLY A CA 1
ATOM 4180 C C . GLY A 1 289 ? 16.066 6.183 39.282 1.00 9.48 289 GLY A C 1
ATOM 4181 O O . GLY A 1 289 ? 17.114 5.846 39.838 1.00 10.09 289 GLY A O 1
ATOM 4185 N N . GLU A 1 290 ? 14.952 5.457 39.317 1.00 8.80 290 GLU A N 1
ATOM 4186 C CA . GLU A 1 290 ? 14.793 4.236 40.126 1.00 8.90 290 GLU A CA 1
ATOM 4187 C C . GLU A 1 290 ? 14.495 3.102 39.160 1.00 10.05 290 GLU A C 1
ATOM 4188 O O . GLU A 1 290 ? 13.481 3.133 38.446 1.00 10.09 290 GLU A O 1
ATOM 4200 N N . PHE A 1 291 ? 15.407 2.120 39.109 1.00 8.86 291 PHE A N 1
ATOM 4201 C CA . PHE A 1 291 ? 15.439 1.081 38.086 1.00 7.55 291 PHE A CA 1
ATOM 4202 C C . PHE A 1 291 ? 15.807 -0.257 38.707 1.00 9.33 291 PHE A C 1
ATOM 4203 O O . PHE A 1 291 ? 16.606 -0.291 39.644 1.00 8.92 291 PHE A O 1
ATOM 4220 N N . ALA A 1 292 ? 15.322 -1.343 38.136 1.00 8.10 292 ALA A N 1
ATOM 4221 C CA . ALA A 1 292 ? 15.694 -2.699 38.542 1.00 8.83 292 ALA A CA 1
ATOM 4222 C C . ALA A 1 292 ? 16.023 -3.551 37.358 1.00 9.69 292 ALA A C 1
ATOM 4223 O O . ALA A 1 292 ? 15.364 -3.488 36.332 1.00 11.44 292 ALA A O 1
ATOM 4230 N N . LEU A 1 293 ? 17.050 -4.369 37.487 1.00 7.66 293 LEU A N 1
ATOM 4231 C CA . LEU A 1 293 ? 17.478 -5.328 36.482 1.00 7.62 293 LEU A CA 1
ATOM 4232 C C . LEU A 1 293 ? 17.628 -6.675 37.130 1.00 8.68 293 LEU A C 1
ATOM 4233 O O . LEU A 1 293 ? 18.333 -6.780 38.138 1.00 9.51 293 LEU A O 1
ATOM 4249 N N . ALA A 1 294 ? 16.996 -7.706 36.579 1.00 8.56 294 ALA A N 1
ATOM 4250 C CA . ALA A 1 294 ? 17.083 -9.072 37.088 1.00 8.21 294 ALA A CA 1
ATOM 4251 C C . ALA A 1 294 ? 17.693 -9.980 36.040 1.00 6.81 294 ALA A C 1
ATOM 4252 O O . ALA A 1 294 ? 17.378 -9.933 34.848 1.00 8.81 294 ALA A O 1
ATOM 4259 N N . PHE A 1 295 ? 18.583 -10.878 36.477 1.00 8.34 295 PHE A N 1
ATOM 4260 C CA . PHE A 1 295 ? 19.151 -11.883 35.591 1.00 8.62 295 PHE A CA 1
ATOM 4261 C C . PHE A 1 295 ? 19.244 -13.264 36.244 1.00 8.26 295 PHE A C 1
ATOM 4262 O O . PHE A 1 295 ? 19.240 -13.400 37.476 1.00 8.96 295 PHE A O 1
ATOM 4279 N N . SER A 1 296 ? 19.256 -14.281 35.377 1.00 8.51 296 SER A N 1
ATOM 4280 C CA . SER A 1 296 ? 19.415 -15.671 35.790 1.00 8.68 296 SER A CA 1
ATOM 4281 C C . SER A 1 296 ? 20.809 -16.150 35.498 1.00 10.56 296 SER A C 1
ATOM 4282 O O . SER A 1 296 ? 21.349 -15.906 34.420 1.00 12.88 296 SER A O 1
ATOM 4290 N N . THR A 1 297 ? 21.406 -16.871 36.445 1.00 9.98 297 THR A N 1
ATOM 4291 C CA . THR A 1 297 ? 22.708 -17.443 36.206 1.00 10.50 297 THR A CA 1
ATOM 4292 C C . THR A 1 297 ? 22.645 -18.904 35.739 1.00 12.00 297 THR A C 1
ATOM 4293 O O . THR A 1 297 ? 23.703 -19.495 35.453 1.00 13.59 297 THR A O 1
ATOM 4304 N N . SER A 1 298 ? 21.442 -19.460 35.659 1.00 10.38 298 SER A N 1
ATOM 4305 C CA . SER A 1 298 ? 21.277 -20.812 35.143 1.00 11.25 298 SER A CA 1
ATOM 4306 C C . SER A 1 298 ? 20.758 -20.847 33.727 1.00 12.81 298 SER A C 1
ATOM 4307 O O . SER A 1 298 ? 21.007 -21.793 32.999 1.00 14.48 298 SER A O 1
ATOM 4315 N N . HIS A 1 299 ? 19.997 -19.834 33.340 1.00 11.17 299 HIS A N 1
ATOM 4316 C CA . HIS A 1 299 ? 19.563 -19.709 31.970 1.00 10.34 299 HIS A CA 1
ATOM 4317 C C . HIS A 1 299 ? 20.577 -18.827 31.275 1.00 11.35 299 HIS A C 1
ATOM 4318 O O . HIS A 1 299 ? 20.557 -17.581 31.419 1.00 12.29 299 HIS A O 1
ATOM 4333 N N . VAL A 1 300 ? 21.527 -19.466 30.603 1.00 10.89 300 VAL A N 1
ATOM 4334 C CA . VAL A 1 300 ? 22.684 -18.826 30.013 1.00 11.47 300 VAL A CA 1
ATOM 4335 C C . VAL A 1 300 ? 22.700 -19.031 28.513 1.00 13.11 300 VAL A C 1
ATOM 4336 O O . VAL A 1 300 ? 22.142 -20.010 28.010 1.00 13.02 300 VAL A O 1
ATOM 4349 N N . ILE A 1 301 ? 23.290 -18.105 27.787 1.00 12.62 301 ILE A N 1
ATOM 4350 C CA . ILE A 1 301 ? 23.280 -18.143 26.344 1.00 12.57 301 ILE A CA 1
ATOM 4351 C C . ILE A 1 301 ? 24.715 -18.103 25.842 1.00 14.72 301 ILE A C 1
ATOM 4352 O O . ILE A 1 301 ? 25.321 -17.047 25.740 1.00 15.84 301 ILE A O 1
ATOM 4368 N N . PRO A 1 302 ? 25.275 -19.281 25.540 1.00 16.08 302 PRO A N 1
ATOM 4369 C CA . PRO A 1 302 ? 26.618 -19.338 24.987 1.00 18.38 302 PRO A CA 1
ATOM 4370 C C . PRO A 1 302 ? 26.679 -18.514 23.741 1.00 16.68 302 PRO A C 1
ATOM 4371 O O . PRO A 1 302 ? 25.779 -18.475 22.895 1.00 17.47 302 PRO A O 1
ATOM 4382 N N . LEU A 1 303 ? 27.791 -17.824 23.626 1.00 21.46 303 LEU A N 1
ATOM 4383 C CA . LEU A 1 303 ? 27.965 -16.902 22.544 1.00 23.94 303 LEU A CA 1
ATOM 4384 C C . LEU A 1 303 ? 27.863 -17.608 21.200 1.00 22.79 303 LEU A C 1
ATOM 4385 O O . LEU A 1 303 ? 28.609 -18.543 20.900 1.00 23.05 303 LEU A O 1
ATOM 4401 N N . GLY A 1 304 ? 26.905 -17.174 20.405 1.00 20.55 304 GLY A N 1
ATOM 4402 C CA . GLY A 1 304 ? 26.632 -17.787 19.119 1.00 21.10 304 GLY A CA 1
ATOM 4403 C C . GLY A 1 304 ? 26.171 -19.236 19.147 1.00 30.43 304 GLY A C 1
ATOM 4404 O O . GLY A 1 304 ? 26.288 -19.941 18.151 1.00 29.91 304 GLY A O 1
ATOM 4408 N N . GLY A 1 305 ? 25.635 -19.684 20.277 1.00 19.74 305 GLY A N 1
ATOM 4409 C CA . GLY A 1 305 ? 25.219 -21.066 20.440 1.00 18.78 305 GLY A CA 1
ATOM 4410 C C . GLY A 1 305 ? 23.778 -21.237 20.872 1.00 20.09 305 GLY A C 1
ATOM 4411 O O . GLY A 1 305 ? 22.965 -20.350 20.741 1.00 21.18 305 GLY A O 1
ATOM 4415 N N . LYS A 1 306 ? 23.461 -22.410 21.376 1.00 21.58 306 LYS A N 1
ATOM 4416 C CA A LYS A 1 306 ? 22.105 -22.732 21.786 0.54 21.81 306 LYS A CA 1
ATOM 4417 C CA B LYS A 1 306 ? 22.109 -22.735 21.791 0.46 21.83 306 LYS A CA 1
ATOM 4418 C C . LYS A 1 306 ? 21.910 -22.308 23.236 1.00 16.65 306 LYS A C 1
ATOM 4419 O O . LYS A 1 306 ? 22.721 -22.661 24.084 1.00 17.40 306 LYS A O 1
ATOM 4456 N N . PRO A 1 307 ? 20.821 -21.559 23.523 1.00 17.56 307 PRO A N 1
ATOM 4457 C CA . PRO A 1 307 ? 20.606 -21.218 24.936 1.00 14.49 307 PRO A CA 1
ATOM 4458 C C . PRO A 1 307 ? 20.518 -22.479 25.799 1.00 12.68 307 PRO A C 1
ATOM 4459 O O . PRO A 1 307 ? 19.967 -23.497 25.360 1.00 14.49 307 PRO A O 1
ATOM 4470 N N . ARG A 1 308 ? 21.034 -22.394 27.023 1.00 13.26 308 ARG A N 1
ATOM 4471 C CA A ARG A 1 308 ? 20.964 -23.476 27.996 0.53 13.59 308 ARG A CA 1
ATOM 4472 C CA B ARG A 1 308 ? 20.972 -23.477 28.003 0.47 13.60 308 ARG A CA 1
ATOM 4473 C C . ARG A 1 308 ? 19.923 -23.135 29.050 1.00 13.68 308 ARG A C 1
ATOM 4474 O O . ARG A 1 308 ? 20.083 -22.181 29.822 1.00 13.36 308 ARG A O 1
ATOM 4515 N N . LEU A 1 309 ? 18.843 -23.885 29.074 1.00 14.16 309 LEU A N 1
ATOM 4516 C CA . LEU A 1 309 ? 17.739 -23.701 30.002 1.00 12.79 309 LEU A CA 1
ATOM 4517 C C . LEU A 1 309 ? 17.534 -25.046 30.694 1.00 17.52 309 LEU A C 1
ATOM 4518 O O . LEU A 1 309 ? 16.903 -25.947 30.148 1.00 18.48 309 LEU A O 1
ATOM 4534 N N . PRO A 1 310 ? 18.121 -25.221 31.874 1.00 14.15 310 PRO A N 1
ATOM 4535 C CA . PRO A 1 310 ? 18.240 -26.577 32.434 1.00 14.47 310 PRO A CA 1
ATOM 4536 C C . PRO A 1 310 ? 16.963 -27.133 33.035 1.00 19.21 310 PRO A C 1
ATOM 4537 O O . PRO A 1 310 ? 16.844 -28.337 33.271 1.00 18.94 310 PRO A O 1
ATOM 4548 N N . ALA A 1 311 ? 16.009 -26.261 33.310 1.00 14.28 311 ALA A N 1
ATOM 4549 C CA . ALA A 1 311 ? 14.683 -26.628 33.766 1.00 14.58 311 ALA A CA 1
ATOM 4550 C C . ALA A 1 311 ? 13.806 -25.441 33.397 1.00 14.52 311 ALA A C 1
ATOM 4551 O O . ALA A 1 311 ? 14.318 -24.387 33.015 1.00 13.52 311 ALA A O 1
ATOM 4558 N N . ILE A 1 312 ? 12.498 -25.624 33.463 1.00 14.12 312 ILE A N 1
ATOM 4559 C CA . ILE A 1 312 ? 11.580 -24.601 32.995 1.00 12.76 312 ILE A CA 1
ATOM 4560 C C . ILE A 1 312 ? 10.443 -24.486 34.012 1.00 14.76 312 ILE A C 1
ATOM 4561 O O . ILE A 1 312 ? 9.980 -25.467 34.604 1.00 15.20 312 ILE A O 1
ATOM 4577 N N . ILE A 1 313 ? 10.022 -23.247 34.258 1.00 11.51 313 ILE A N 1
ATOM 4578 C CA . ILE A 1 313 ? 9.050 -22.920 35.284 1.00 11.19 313 ILE A CA 1
ATOM 4579 C C . ILE A 1 313 ? 7.793 -22.299 34.617 1.00 12.11 313 ILE A C 1
ATOM 4580 O O . ILE A 1 313 ? 7.909 -21.478 33.690 1.00 13.20 313 ILE A O 1
ATOM 4596 N N . ASN A 1 314 ? 6.606 -22.731 35.058 1.00 10.39 314 ASN A N 1
ATOM 4597 C CA . ASN A 1 314 ? 5.329 -22.196 34.600 1.00 9.72 314 ASN A CA 1
ATOM 4598 C C . ASN A 1 314 ? 5.034 -20.906 35.386 1.00 11.04 314 ASN A C 1
ATOM 4599 O O . ASN A 1 314 ? 5.025 -20.893 36.621 1.00 11.46 314 ASN A O 1
ATOM 4610 N N . ASP A 1 315 ? 4.770 -19.826 34.663 1.00 10.59 315 ASP A N 1
ATOM 4611 C CA . ASP A 1 315 ? 4.347 -18.574 35.311 1.00 10.44 315 ASP A CA 1
ATOM 4612 C C . ASP A 1 315 ? 3.130 -18.652 36.194 1.00 12.50 315 ASP A C 1
ATOM 4613 O O . ASP A 1 315 ? 2.954 -17.767 37.058 1.00 13.65 315 ASP A O 1
ATOM 4622 N N . THR A 1 316 ? 2.267 -19.632 35.952 1.00 10.85 316 THR A N 1
ATOM 4623 C CA . THR A 1 316 ? 1.081 -19.813 36.752 1.00 11.94 316 THR A CA 1
ATOM 4624 C C . THR A 1 316 ? 1.275 -20.783 37.926 1.00 13.02 316 THR A C 1
ATOM 4625 O O . THR A 1 316 ? 0.303 -21.073 38.621 1.00 15.12 316 THR A O 1
ATOM 4636 N N . ASP A 1 317 ? 2.509 -21.273 38.134 1.00 12.17 317 ASP A N 1
ATOM 4637 C CA . ASP A 1 317 ? 2.885 -22.085 39.300 1.00 12.80 317 ASP A CA 1
ATOM 4638 C C . ASP A 1 317 ? 3.124 -21.121 40.455 1.00 10.79 317 ASP A C 1
ATOM 4639 O O . ASP A 1 317 ? 4.255 -20.660 40.666 1.00 12.84 317 ASP A O 1
ATOM 4648 N N . SER A 1 318 ? 2.054 -20.790 41.163 1.00 12.45 318 SER A N 1
ATOM 4649 C CA A SER A 1 318 ? 2.147 -19.778 42.206 0.59 12.82 318 SER A CA 1
ATOM 4650 C CA B SER A 1 318 ? 2.082 -19.830 42.270 0.41 12.84 318 SER A CA 1
ATOM 4651 C C . SER A 1 318 ? 3.094 -20.196 43.330 1.00 11.76 318 SER A C 1
ATOM 4652 O O . SER A 1 318 ? 3.777 -19.341 43.904 1.00 13.28 318 SER A O 1
ATOM 4667 N N . GLU A 1 319 ? 3.194 -21.481 43.636 1.00 12.03 319 GLU A N 1
ATOM 4668 C CA . GLU A 1 319 ? 4.090 -21.880 44.700 1.00 14.19 319 GLU A CA 1
ATOM 4669 C C . GLU A 1 319 ? 5.526 -21.462 44.384 1.00 13.26 319 GLU A C 1
ATOM 4670 O O . GLU A 1 319 ? 6.213 -20.862 45.237 1.00 16.07 319 GLU A O 1
ATOM 4682 N N . THR A 1 320 ? 5.984 -21.705 43.171 1.00 11.37 320 THR A N 1
ATOM 4683 C CA . THR A 1 320 ? 7.362 -21.437 42.800 1.00 10.48 320 THR A CA 1
ATOM 4684 C C . THR A 1 320 ? 7.522 -19.934 42.601 1.00 10.72 320 THR A C 1
ATOM 4685 O O . THR A 1 320 ? 8.459 -19.295 43.109 1.00 10.74 320 THR A O 1
ATOM 4696 N N . MET A 1 321 ? 6.617 -19.342 41.831 1.00 11.06 321 MET A N 1
ATOM 4697 C CA . MET A 1 321 ? 6.793 -17.934 41.494 1.00 10.33 321 MET A CA 1
ATOM 4698 C C . MET A 1 321 ? 6.645 -17.031 42.694 1.00 9.10 321 MET A C 1
ATOM 4699 O O . MET A 1 321 ? 7.436 -16.077 42.830 1.00 9.33 321 MET A O 1
ATOM 4713 N N . ASN A 1 322 ? 5.667 -17.283 43.559 1.00 9.42 322 ASN A N 1
ATOM 4714 C CA . ASN A 1 322 ? 5.499 -16.457 44.732 1.00 9.60 322 ASN A CA 1
ATOM 4715 C C . ASN A 1 322 ? 6.691 -16.596 45.665 1.00 10.10 322 ASN A C 1
ATOM 4716 O O . ASN A 1 322 ? 7.048 -15.614 46.308 1.00 10.53 322 ASN A O 1
ATOM 4727 N N . ALA A 1 323 ? 7.304 -17.777 45.757 1.00 9.98 323 ALA A N 1
ATOM 4728 C CA . ALA A 1 323 ? 8.522 -17.875 46.571 1.00 9.42 323 ALA A CA 1
ATOM 4729 C C . ALA A 1 323 ? 9.638 -16.974 46.052 1.00 8.54 323 ALA A C 1
ATOM 4730 O O . ALA A 1 323 ? 10.317 -16.264 46.813 1.00 9.40 323 ALA A O 1
ATOM 4737 N N . LEU A 1 324 ? 9.810 -16.947 44.743 1.00 9.28 324 LEU A N 1
ATOM 4738 C CA . LEU A 1 324 ? 10.806 -16.085 44.103 1.00 8.45 324 LEU A CA 1
ATOM 4739 C C . LEU A 1 324 ? 10.464 -14.604 44.273 1.00 9.00 324 LEU A C 1
ATOM 4740 O O . LEU A 1 324 ? 11.342 -13.792 44.614 1.00 9.16 324 LEU A O 1
ATOM 4756 N N . PHE A 1 325 ? 9.203 -14.240 44.080 1.00 8.23 325 PHE A N 1
ATOM 4757 C CA . PHE A 1 325 ? 8.789 -12.838 44.185 1.00 8.89 325 PHE A CA 1
ATOM 4758 C C . PHE A 1 325 ? 8.957 -12.319 45.610 1.00 8.92 325 PHE A C 1
ATOM 4759 O O . PHE A 1 325 ? 9.461 -11.215 45.815 1.00 9.03 325 PHE A O 1
ATOM 4776 N N . ARG A 1 326 ? 8.558 -13.123 46.593 1.00 8.37 326 ARG A N 1
ATOM 4777 C CA A ARG A 1 326 ? 8.714 -12.770 48.007 0.43 9.64 326 ARG A CA 1
ATOM 4778 C CA B ARG A 1 326 ? 8.717 -12.724 47.995 0.57 9.57 326 ARG A CA 1
ATOM 4779 C C . ARG A 1 326 ? 10.195 -12.577 48.332 1.00 9.28 326 ARG A C 1
ATOM 4780 O O . ARG A 1 326 ? 10.583 -11.665 49.073 1.00 9.88 326 ARG A O 1
ATOM 4821 N N . GLY A 1 327 ? 11.047 -13.431 47.755 1.00 9.96 327 GLY A N 1
ATOM 4822 C CA . GLY A 1 327 ? 12.489 -13.305 47.905 1.00 9.11 327 GLY A CA 1
ATOM 4823 C C . GLY A 1 327 ? 12.997 -11.955 47.414 1.00 9.12 327 GLY A C 1
ATOM 4824 O O . GLY A 1 327 ? 13.809 -11.309 48.076 1.00 9.39 327 GLY A O 1
ATOM 4828 N N . VAL A 1 328 ? 12.538 -11.504 46.244 1.00 8.77 328 VAL A N 1
ATOM 4829 C CA . VAL A 1 328 ? 12.955 -10.210 45.726 1.00 8.82 328 VAL A CA 1
ATOM 4830 C C . VAL A 1 328 ? 12.508 -9.102 46.659 1.00 9.12 328 VAL A C 1
ATOM 4831 O O . VAL A 1 328 ? 13.301 -8.219 46.974 1.00 8.53 328 VAL A O 1
ATOM 4844 N N . VAL A 1 329 ? 11.260 -9.129 47.105 1.00 7.42 329 VAL A N 1
ATOM 4845 C CA . VAL A 1 329 ? 10.757 -8.060 47.966 1.00 7.77 329 VAL A CA 1
ATOM 4846 C C . VAL A 1 329 ? 11.566 -7.988 49.266 1.00 8.00 329 VAL A C 1
ATOM 4847 O O . VAL A 1 329 ? 12.035 -6.901 49.685 1.00 9.62 329 VAL A O 1
ATOM 4860 N N . GLN A 1 330 ? 11.771 -9.143 49.895 1.00 8.68 330 GLN A N 1
ATOM 4861 C CA . GLN A 1 330 ? 12.456 -9.156 51.184 1.00 9.80 330 GLN A CA 1
ATOM 4862 C C . GLN A 1 330 ? 13.933 -8.808 51.029 1.00 10.39 330 GLN A C 1
ATOM 4863 O O . GLN A 1 330 ? 14.482 -8.044 51.845 1.00 9.26 330 GLN A O 1
ATOM 4877 N N . ALA A 1 331 ? 14.601 -9.320 50.016 1.00 8.30 331 ALA A N 1
ATOM 4878 C CA . ALA A 1 331 ? 16.009 -9.026 49.838 1.00 9.36 331 ALA A CA 1
ATOM 4879 C C . ALA A 1 331 ? 16.225 -7.566 49.476 1.00 9.59 331 ALA A C 1
ATOM 4880 O O . ALA A 1 331 ? 17.260 -6.959 49.837 1.00 9.68 331 ALA A O 1
ATOM 4887 N N . THR A 1 332 ? 15.296 -6.974 48.726 1.00 8.54 332 THR A N 1
ATOM 4888 C CA . THR A 1 332 ? 15.421 -5.573 48.364 1.00 7.95 332 THR A CA 1
ATOM 4889 C C . THR A 1 332 ? 15.247 -4.726 49.636 1.00 9.12 332 THR A C 1
ATOM 4890 O O . THR A 1 332 ? 16.043 -3.801 49.892 1.00 9.01 332 THR A O 1
ATOM 4901 N N . GLU A 1 333 ? 14.207 -4.996 50.421 1.00 8.41 333 GLU A N 1
ATOM 4902 C CA . GLU A 1 333 ? 13.987 -4.306 51.702 1.00 8.70 333 GLU A CA 1
ATOM 4903 C C . GLU A 1 333 ? 15.231 -4.333 52.575 1.00 9.96 333 GLU A C 1
ATOM 4904 O O . GLU A 1 333 ? 15.695 -3.285 53.077 1.00 10.87 333 GLU A O 1
ATOM 4916 N N . GLU A 1 334 ? 15.795 -5.515 52.746 1.00 9.75 334 GLU A N 1
ATOM 4917 C CA . GLU A 1 334 ? 16.964 -5.649 53.619 1.00 9.22 334 GLU A CA 1
ATOM 4918 C C . GLU A 1 334 ? 18.221 -5.026 53.020 1.00 10.27 334 GLU A C 1
ATOM 4919 O O . GLU A 1 334 ? 19.030 -4.437 53.770 1.00 10.61 334 GLU A O 1
ATOM 4931 N N . ALA A 1 335 ? 18.439 -5.119 51.711 1.00 8.57 335 ALA A N 1
ATOM 4932 C CA . ALA A 1 335 ? 19.588 -4.521 51.077 1.00 7.52 335 ALA A CA 1
ATOM 4933 C C . ALA A 1 335 ? 19.603 -3.023 51.331 1.00 9.39 335 ALA A C 1
ATOM 4934 O O . ALA A 1 335 ? 20.660 -2.416 51.573 1.00 9.68 335 ALA A O 1
ATOM 4941 N N . LEU A 1 336 ? 18.447 -2.378 51.269 1.00 9.23 336 LEU A N 1
ATOM 4942 C CA . LEU A 1 336 ? 18.359 -0.946 51.498 1.00 9.32 336 LEU A CA 1
ATOM 4943 C C . LEU A 1 336 ? 18.752 -0.581 52.925 1.00 9.53 336 LEU A C 1
ATOM 4944 O O . LEU A 1 336 ? 19.456 0.432 53.156 1.00 10.19 336 LEU A O 1
ATOM 4960 N N . VAL A 1 337 ? 18.328 -1.374 53.895 1.00 9.75 337 VAL A N 1
ATOM 4961 C CA . VAL A 1 337 ? 18.674 -1.081 55.300 1.00 10.30 337 VAL A CA 1
ATOM 4962 C C . VAL A 1 337 ? 20.144 -1.430 55.539 1.00 10.04 337 VAL A C 1
ATOM 4963 O O . VAL A 1 337 ? 20.878 -0.644 56.190 1.00 10.19 337 VAL A O 1
ATOM 4976 N N . ASN A 1 338 ? 20.625 -2.530 54.974 1.00 8.91 338 ASN A N 1
ATOM 4977 C CA . ASN A 1 338 ? 22.055 -2.844 55.037 1.00 9.34 338 ASN A CA 1
ATOM 4978 C C . ASN A 1 338 ? 22.927 -1.724 54.495 1.00 10.40 338 ASN A C 1
ATOM 4979 O O . ASN A 1 338 ? 23.990 -1.423 55.042 1.00 10.83 338 ASN A O 1
ATOM 4990 N N . GLN A 1 339 ? 22.514 -1.085 53.414 1.00 9.35 339 GLN A N 1
ATOM 4991 C CA . GLN A 1 339 ? 23.279 0.030 52.896 1.00 10.26 339 GLN A CA 1
ATOM 4992 C C . GLN A 1 339 ? 23.422 1.114 53.933 1.00 9.73 339 GLN A C 1
ATOM 4993 O O . GLN A 1 339 ? 24.550 1.561 54.215 1.00 10.72 339 GLN A O 1
ATOM 5007 N N . LEU A 1 340 ? 22.302 1.540 54.500 1.00 9.51 340 LEU A N 1
ATOM 5008 C CA . LEU A 1 340 ? 22.326 2.651 55.464 1.00 10.56 340 LEU A CA 1
ATOM 5009 C C . LEU A 1 340 ? 23.276 2.336 56.601 1.00 11.69 340 LEU A C 1
ATOM 5010 O O . LEU A 1 340 ? 24.049 3.205 57.014 1.00 11.45 340 LEU A O 1
ATOM 5026 N N . VAL A 1 341 ? 23.232 1.106 57.107 1.00 11.16 341 VAL A N 1
ATOM 5027 C CA . VAL A 1 341 ? 24.056 0.723 58.262 1.00 11.63 341 VAL A CA 1
ATOM 5028 C C . VAL A 1 341 ? 25.545 0.668 57.921 1.00 14.08 341 VAL A C 1
ATOM 5029 O O . VAL A 1 341 ? 26.397 0.979 58.753 1.00 12.98 341 VAL A O 1
ATOM 5042 N N . ALA A 1 342 ? 25.883 0.301 56.708 1.00 10.80 342 ALA A N 1
ATOM 5043 C CA . ALA A 1 342 ? 27.257 0.191 56.251 1.00 10.38 342 ALA A CA 1
ATOM 5044 C C . ALA A 1 342 ? 27.891 1.549 55.969 1.00 12.61 342 ALA A C 1
ATOM 5045 O O . ALA A 1 342 ? 29.123 1.686 55.987 1.00 12.99 342 ALA A O 1
ATOM 5052 N N . SER A 1 343 ? 27.082 2.526 55.586 1.00 11.55 343 SER A N 1
ATOM 5053 C CA . SER A 1 343 ? 27.609 3.816 55.184 1.00 11.96 343 SER A CA 1
ATOM 5054 C C . SER A 1 343 ? 27.907 4.720 56.368 1.00 13.73 343 SER A C 1
ATOM 5055 O O . SER A 1 343 ? 27.048 4.953 57.232 1.00 17.31 343 SER A O 1
ATOM 5063 N N . GLU A 1 344 ? 29.127 5.232 56.359 1.00 13.25 344 GLU A N 1
ATOM 5064 C CA . GLU A 1 344 ? 29.577 6.076 57.448 1.00 12.57 344 GLU A CA 1
ATOM 5065 C C . GLU A 1 344 ? 29.484 7.542 57.079 1.00 12.79 344 GLU A C 1
ATOM 5066 O O . GLU A 1 344 ? 29.470 7.927 55.918 1.00 11.87 344 GLU A O 1
ATOM 5078 N N . THR A 1 345 ? 29.500 8.376 58.108 1.00 13.22 345 THR A N 1
ATOM 5079 C CA . THR A 1 345 ? 29.486 9.821 57.923 1.00 11.11 345 THR A CA 1
ATOM 5080 C C . THR A 1 345 ? 30.622 10.255 57.012 1.00 11.42 345 THR A C 1
ATOM 5081 O O . THR A 1 345 ? 31.736 9.752 57.111 1.00 14.25 345 THR A O 1
ATOM 5092 N N . MET A 1 346 ? 30.329 11.207 56.118 1.00 10.91 346 MET A N 1
ATOM 5093 C CA . MET A 1 346 ? 31.289 11.708 55.139 1.00 12.83 346 MET A CA 1
ATOM 5094 C C . MET A 1 346 ? 31.116 13.199 54.967 1.00 11.12 346 MET A C 1
ATOM 5095 O O . MET A 1 346 ? 29.990 13.687 54.906 1.00 11.94 346 MET A O 1
ATOM 5109 N N . THR A 1 347 ? 32.242 13.912 54.865 1.00 12.59 347 THR A N 1
ATOM 5110 C CA . THR A 1 347 ? 32.250 15.288 54.405 1.00 11.41 347 THR A CA 1
ATOM 5111 C C . THR A 1 347 ? 32.941 15.327 53.056 1.00 11.36 347 THR A C 1
ATOM 5112 O O . THR A 1 347 ? 34.042 14.794 52.879 1.00 15.39 347 THR A O 1
ATOM 5123 N N . GLY A 1 348 ? 32.304 15.960 52.073 1.00 11.73 348 GLY A N 1
ATOM 5124 C CA . GLY A 1 348 ? 32.835 15.994 50.714 1.00 13.64 348 GLY A CA 1
ATOM 5125 C C . GLY A 1 348 ? 32.842 17.367 50.086 1.00 13.00 348 GLY A C 1
ATOM 5126 O O . GLY A 1 348 ? 33.160 18.375 50.762 1.00 13.67 348 GLY A O 1
ATOM 5130 N N . ALA A 1 349 ? 32.500 17.459 48.811 1.00 11.74 349 ALA A N 1
ATOM 5131 C CA . ALA A 1 349 ? 32.531 18.733 48.073 1.00 11.75 349 ALA A CA 1
ATOM 5132 C C . ALA A 1 349 ? 31.726 19.813 48.739 1.00 14.41 349 ALA A C 1
ATOM 5133 O O . ALA A 1 349 ? 30.665 19.567 49.300 1.00 12.89 349 ALA A O 1
ATOM 5140 N N . ASN A 1 350 ? 32.258 21.044 48.689 1.00 13.17 350 ASN A N 1
ATOM 5141 C CA . ASN A 1 350 ? 31.604 22.221 49.275 1.00 12.99 350 ASN A CA 1
ATOM 5142 C C . ASN A 1 350 ? 31.290 22.049 50.769 1.00 13.31 350 ASN A C 1
ATOM 5143 O O . ASN A 1 350 ? 30.343 22.633 51.290 1.00 17.13 350 ASN A O 1
ATOM 5154 N N . ASN A 1 351 ? 32.110 21.251 51.445 1.00 13.45 351 ASN A N 1
ATOM 5155 C CA . ASN A 1 351 ? 32.004 21.000 52.868 1.00 14.06 351 ASN A CA 1
ATOM 5156 C C . ASN A 1 351 ? 30.658 20.414 53.273 1.00 12.36 351 ASN A C 1
ATOM 5157 O O . ASN A 1 351 ? 30.218 20.542 54.384 1.00 16.05 351 ASN A O 1
ATOM 5168 N N . ALA A 1 352 ? 30.004 19.734 52.335 1.00 12.17 352 ALA A N 1
ATOM 5169 C CA . ALA A 1 352 ? 28.760 19.054 52.678 1.00 13.01 352 ALA A CA 1
ATOM 5170 C C . ALA A 1 352 ? 29.064 17.844 53.551 1.00 12.60 352 ALA A C 1
ATOM 5171 O O . ALA A 1 352 ? 29.881 17.016 53.196 1.00 13.21 352 ALA A O 1
ATOM 5178 N N . LYS A 1 353 ? 28.391 17.745 54.681 1.00 12.16 353 LYS A N 1
ATOM 5179 C CA . LYS A 1 353 ? 28.584 16.663 55.619 1.00 11.10 353 LYS A CA 1
ATOM 5180 C C . LYS A 1 353 ? 27.263 15.921 55.760 1.00 12.46 353 LYS A C 1
ATOM 5181 O O . LYS A 1 353 ? 26.217 16.521 56.039 1.00 13.36 353 LYS A O 1
ATOM 5200 N N . VAL A 1 354 ? 27.311 14.611 55.526 1.00 11.32 354 VAL A N 1
ATOM 5201 C CA . VAL A 1 354 ? 26.134 13.770 55.579 1.00 11.76 354 VAL A CA 1
ATOM 5202 C C . VAL A 1 354 ? 26.426 12.619 56.537 1.00 9.70 354 VAL A C 1
ATOM 5203 O O . VAL A 1 354 ? 27.484 11.978 56.431 1.00 11.58 354 VAL A O 1
ATOM 5216 N N . TYR A 1 355 ? 25.524 12.366 57.482 1.00 10.63 355 TYR A N 1
ATOM 5217 C CA . TYR A 1 355 ? 25.756 11.393 58.541 1.00 10.24 355 TYR A CA 1
ATOM 5218 C C . TYR A 1 355 ? 25.292 10.005 58.145 1.00 12.04 355 TYR A C 1
ATOM 5219 O O . TYR A 1 355 ? 24.217 9.839 57.559 1.00 11.75 355 TYR A O 1
ATOM 5237 N N . GLY A 1 356 ? 26.076 9.008 58.516 1.00 13.08 356 GLY A N 1
ATOM 5238 C CA . GLY A 1 356 ? 25.591 7.643 58.525 1.00 11.33 356 GLY A CA 1
ATOM 5239 C C . GLY A 1 356 ? 24.456 7.525 59.539 1.00 12.25 356 GLY A C 1
ATOM 5240 O O . GLY A 1 356 ? 24.475 8.145 60.622 1.00 13.69 356 GLY A O 1
ATOM 5244 N N . ILE A 1 357 ? 23.436 6.722 59.263 1.00 12.46 357 ILE A N 1
ATOM 5245 C CA . ILE A 1 357 ? 22.360 6.565 60.238 1.00 12.88 357 ILE A CA 1
ATOM 5246 C C . ILE A 1 357 ? 23.004 6.063 61.556 1.00 12.20 357 ILE A C 1
ATOM 5247 O O . ILE A 1 357 ? 23.807 5.149 61.542 1.00 13.23 357 ILE A O 1
ATOM 5263 N N . PRO A 1 358 ? 22.704 6.729 62.678 1.00 13.74 358 PRO A N 1
ATOM 5264 C CA . PRO A 1 358 ? 23.457 6.416 63.900 1.00 16.10 358 PRO A CA 1
ATOM 5265 C C . PRO A 1 358 ? 23.194 5.035 64.472 1.00 12.95 358 PRO A C 1
ATOM 5266 O O . PRO A 1 358 ? 22.039 4.751 64.776 1.00 15.20 358 PRO A O 1
ATOM 5277 N N . HIS A 1 359 ? 24.228 4.204 64.581 1.00 14.70 359 HIS A N 1
ATOM 5278 C CA . HIS A 1 359 ? 24.074 2.825 65.056 1.00 14.30 359 HIS A CA 1
ATOM 5279 C C . HIS A 1 359 ? 23.519 2.724 66.461 1.00 18.00 359 HIS A C 1
ATOM 5280 O O . HIS A 1 359 ? 22.643 1.915 66.703 1.00 16.63 359 HIS A O 1
ATOM 5295 N N . ASP A 1 360 ? 24.021 3.558 67.378 1.00 18.96 360 ASP A N 1
ATOM 5296 C CA . ASP A 1 360 ? 23.537 3.470 68.752 1.00 17.92 360 ASP A CA 1
ATOM 5297 C C . ASP A 1 360 ? 22.043 3.758 68.836 1.00 17.65 360 ASP A C 1
ATOM 5298 O O . ASP A 1 360 ? 21.284 3.014 69.477 1.00 19.70 360 ASP A O 1
ATOM 5307 N N . GLN A 1 361 ? 21.598 4.830 68.202 1.00 15.94 361 GLN A N 1
ATOM 5308 C CA . GLN A 1 361 ? 20.181 5.155 68.208 1.00 13.49 361 GLN A CA 1
ATOM 5309 C C . GLN A 1 361 ? 19.321 4.107 67.504 1.00 16.57 361 GLN A C 1
ATOM 5310 O O . GLN A 1 361 ? 18.245 3.773 67.995 1.00 17.21 361 GLN A O 1
ATOM 5324 N N . LEU A 1 362 ? 19.765 3.638 66.344 1.00 15.48 362 LEU A N 1
ATOM 5325 C CA . LEU A 1 362 ? 18.994 2.627 65.622 1.00 17.07 362 LEU A CA 1
ATOM 5326 C C . LEU A 1 362 ? 18.815 1.365 66.479 1.00 16.22 362 LEU A C 1
ATOM 5327 O O . LEU A 1 362 ? 17.698 0.831 66.586 1.00 15.70 362 LEU A O 1
ATOM 5343 N N . ALA A 1 363 ? 19.896 0.911 67.115 1.00 14.64 363 ALA A N 1
ATOM 5344 C CA . ALA A 1 363 ? 19.833 -0.290 67.964 1.00 16.55 363 ALA A CA 1
ATOM 5345 C C . ALA A 1 363 ? 18.890 -0.094 69.160 1.00 17.58 363 ALA A C 1
ATOM 5346 O O . ALA A 1 363 ? 18.155 -0.988 69.553 1.00 16.96 363 ALA A O 1
ATOM 5353 N N . ARG A 1 364 ? 18.908 1.091 69.735 1.00 17.12 364 ARG A N 1
ATOM 5354 C CA A ARG A 1 364 ? 18.034 1.411 70.851 0.50 20.27 364 ARG A CA 1
ATOM 5355 C CA B ARG A 1 364 ? 18.024 1.407 70.854 0.50 20.25 364 ARG A CA 1
ATOM 5356 C C . ARG A 1 364 ? 16.560 1.394 70.444 1.00 18.90 364 ARG A C 1
ATOM 5357 O O . ARG A 1 364 ? 15.696 0.873 71.167 1.00 20.94 364 ARG A O 1
ATOM 5398 N N . ILE A 1 365 ? 16.259 1.956 69.278 1.00 17.15 365 ILE A N 1
ATOM 5399 C CA . ILE A 1 365 ? 14.903 2.012 68.787 1.00 17.30 365 ILE A CA 1
ATOM 5400 C C . ILE A 1 365 ? 14.434 0.595 68.449 1.00 19.61 365 ILE A C 1
ATOM 5401 O O . ILE A 1 365 ? 13.303 0.225 68.761 1.00 17.82 365 ILE A O 1
ATOM 5417 N N . MET A 1 366 ? 15.297 -0.195 67.808 1.00 15.37 366 MET A N 1
ATOM 5418 C CA . MET A 1 366 ? 14.918 -1.570 67.487 1.00 15.80 366 MET A CA 1
ATOM 5419 C C . MET A 1 366 ? 14.682 -2.401 68.744 1.00 19.78 366 MET A C 1
ATOM 5420 O O . MET A 1 366 ? 13.773 -3.209 68.772 1.00 19.18 366 MET A O 1
ATOM 5434 N N . LYS A 1 367 ? 15.492 -2.191 69.779 1.00 18.99 367 LYS A N 1
ATOM 5435 C CA . LYS A 1 367 ? 15.305 -2.939 71.026 1.00 21.52 367 LYS A CA 1
ATOM 5436 C C . LYS A 1 367 ? 13.978 -2.588 71.707 1.00 18.89 367 LYS A C 1
ATOM 5437 O O . LYS A 1 367 ? 13.253 -3.485 72.173 1.00 25.66 367 LYS A O 1
ATOM 5456 N N . ALA A 1 368 ? 13.619 -1.314 71.712 1.00 19.68 368 ALA A N 1
ATOM 5457 C CA . ALA A 1 368 ? 12.356 -0.868 72.282 1.00 24.50 368 ALA A CA 1
ATOM 5458 C C . ALA A 1 368 ? 11.171 -1.429 71.507 1.00 30.58 368 ALA A C 1
ATOM 5459 O O . ALA A 1 368 ? 10.167 -1.837 72.088 1.00 28.32 368 ALA A O 1
ATOM 5466 N N . ARG A 1 369 ? 11.287 -1.469 70.184 1.00 20.95 369 ARG A N 1
ATOM 5467 C CA . ARG A 1 369 ? 10.176 -1.891 69.350 1.00 21.61 369 ARG A CA 1
ATOM 5468 C C . ARG A 1 369 ? 10.026 -3.420 69.255 1.00 20.82 369 ARG A C 1
ATOM 5469 O O . ARG A 1 369 ? 8.911 -3.917 69.125 1.00 24.26 369 ARG A O 1
ATOM 5490 N N . PHE A 1 370 ? 11.143 -4.138 69.277 1.00 18.84 370 PHE A N 1
ATOM 5491 C CA . PHE A 1 370 ? 11.183 -5.581 69.079 1.00 25.19 370 PHE A CA 1
ATOM 5492 C C . PHE A 1 370 ? 12.009 -6.247 70.208 1.00 27.25 370 PHE A C 1
ATOM 5493 O O . PHE A 1 370 ? 13.093 -6.781 69.970 1.00 28.17 370 PHE A O 1
ATOM 5510 N N . PRO A 1 371 ? 11.491 -6.178 71.438 1.00 31.61 371 PRO A N 1
ATOM 5511 C CA . PRO A 1 371 ? 12.155 -6.707 72.645 1.00 39.18 371 PRO A CA 1
ATOM 5512 C C . PRO A 1 371 ? 12.238 -8.233 72.697 1.00 46.96 371 PRO A C 1
ATOM 5513 O O . PRO A 1 371 ? 12.126 -8.887 71.656 1.00 43.95 371 PRO A O 1
ATOM 5524 N N . GLY B 1 1 ? 24.393 18.108 -5.926 1.00 48.71 1 GLY B N 1
ATOM 5525 C CA . GLY B 1 1 ? 24.187 16.839 -6.695 1.00 39.86 1 GLY B CA 1
ATOM 5526 C C . GLY B 1 1 ? 22.737 16.385 -6.639 1.00 29.80 1 GLY B C 1
ATOM 5527 O O . GLY B 1 1 ? 21.958 16.901 -5.832 1.00 27.95 1 GLY B O 1
ATOM 5533 N N . PRO B 1 2 ? 22.366 15.414 -7.483 1.00 28.84 2 PRO B N 1
ATOM 5534 C CA . PRO B 1 2 ? 20.972 14.984 -7.487 1.00 18.09 2 PRO B CA 1
ATOM 5535 C C . PRO B 1 2 ? 20.599 14.261 -6.188 1.00 14.63 2 PRO B C 1
ATOM 5536 O O . PRO B 1 2 ? 21.407 13.526 -5.633 1.00 18.09 2 PRO B O 1
ATOM 5547 N N . ARG B 1 3 ? 19.366 14.479 -5.776 1.00 14.38 3 ARG B N 1
ATOM 5548 C CA . ARG B 1 3 ? 18.718 13.713 -4.720 1.00 13.43 3 ARG B CA 1
ATOM 5549 C C . ARG B 1 3 ? 17.745 12.753 -5.390 1.00 16.10 3 ARG B C 1
ATOM 5550 O O . ARG B 1 3 ? 17.702 12.679 -6.616 1.00 14.44 3 ARG B O 1
ATOM 5571 N N . ALA B 1 4 ? 16.981 11.972 -4.641 1.00 12.35 4 ALA B N 1
ATOM 5572 C CA . ALA B 1 4 ? 16.169 10.925 -5.267 1.00 12.71 4 ALA B CA 1
ATOM 5573 C C . ALA B 1 4 ? 15.183 11.439 -6.288 1.00 13.52 4 ALA B C 1
ATOM 5574 O O . ALA B 1 4 ? 15.035 10.837 -7.371 1.00 12.61 4 ALA B O 1
ATOM 5581 N N . ARG B 1 5 ? 14.527 12.557 -5.994 1.00 13.07 5 ARG B N 1
ATOM 5582 C CA . ARG B 1 5 ? 13.535 13.097 -6.924 1.00 13.24 5 ARG B CA 1
ATOM 5583 C C . ARG B 1 5 ? 14.196 13.468 -8.249 1.00 14.83 5 ARG B C 1
ATOM 5584 O O . ARG B 1 5 ? 13.565 13.333 -9.309 1.00 16.12 5 ARG B O 1
ATOM 5605 N N . ASP B 1 6 ? 15.448 13.891 -8.195 1.00 14.85 6 ASP B N 1
ATOM 5606 C CA . ASP B 1 6 ? 16.152 14.338 -9.411 1.00 17.89 6 ASP B CA 1
ATOM 5607 C C . ASP B 1 6 ? 16.491 13.153 -10.312 1.00 18.50 6 ASP B C 1
ATOM 5608 O O . ASP B 1 6 ? 16.783 13.335 -11.500 1.00 19.70 6 ASP B O 1
ATOM 5617 N N . LEU B 1 7 ? 16.512 11.946 -9.774 1.00 15.96 7 LEU B N 1
ATOM 5618 C CA . LEU B 1 7 ? 16.756 10.769 -10.584 1.00 18.70 7 LEU B CA 1
ATOM 5619 C C . LEU B 1 7 ? 15.445 10.137 -11.049 1.00 19.07 7 LEU B C 1
ATOM 5620 O O . LEU B 1 7 ? 15.441 9.037 -11.600 1.00 23.60 7 LEU B O 1
ATOM 5636 N N . GLY B 1 8 ? 14.328 10.819 -10.830 1.00 14.63 8 GLY B N 1
ATOM 5637 C CA . GLY B 1 8 ? 13.051 10.334 -11.304 1.00 17.00 8 GLY B CA 1
ATOM 5638 C C . GLY B 1 8 ? 12.263 9.430 -10.370 1.00 15.01 8 GLY B C 1
ATOM 5639 O O . GLY B 1 8 ? 11.253 8.849 -10.780 1.00 16.75 8 GLY B O 1
ATOM 5643 N N . VAL B 1 9 ? 12.680 9.359 -9.098 1.00 14.81 9 VAL B N 1
ATOM 5644 C CA . VAL B 1 9 ? 11.889 8.605 -8.144 1.00 15.28 9 VAL B CA 1
ATOM 5645 C C . VAL B 1 9 ? 10.689 9.424 -7.704 1.00 11.73 9 VAL B C 1
ATOM 5646 O O . VAL B 1 9 ? 10.876 10.525 -7.216 1.00 13.93 9 VAL B O 1
ATOM 5659 N N . PRO B 1 10 ? 9.472 8.894 -7.856 1.00 13.25 10 PRO B N 1
ATOM 5660 C CA . PRO B 1 10 ? 8.293 9.598 -7.379 1.00 13.80 10 PRO B CA 1
ATOM 5661 C C . PRO B 1 10 ? 8.038 9.328 -5.898 1.00 13.20 10 PRO B C 1
ATOM 5662 O O . PRO B 1 10 ? 8.340 8.240 -5.400 1.00 14.63 10 PRO B O 1
ATOM 5673 N N . PHE B 1 11 ? 7.502 10.325 -5.211 1.00 14.71 11 PHE B N 1
ATOM 5674 C CA . PHE B 1 11 ? 7.058 10.157 -3.828 1.00 12.40 11 PHE B CA 1
ATOM 5675 C C . PHE B 1 11 ? 5.749 10.877 -3.644 1.00 14.21 11 PHE B C 1
ATOM 5676 O O . PHE B 1 11 ? 5.482 11.877 -4.347 1.00 17.32 11 PHE B O 1
ATOM 5693 N N . GLU B 1 12 ? 4.956 10.430 -2.671 1.00 13.72 12 GLU B N 1
ATOM 5694 C CA . GLU B 1 12 ? 3.705 11.067 -2.319 1.00 14.56 12 GLU B CA 1
ATOM 5695 C C . GLU B 1 12 ? 3.905 12.198 -1.313 1.00 14.13 12 GLU B C 1
ATOM 5696 O O . GLU B 1 12 ? 4.804 12.164 -0.510 1.00 15.03 12 GLU B O 1
ATOM 5708 N N . GLY B 1 13 ? 3.008 13.167 -1.362 1.00 13.62 13 GLY B N 1
ATOM 5709 C CA . GLY B 1 13 ? 2.960 14.289 -0.450 1.00 11.02 13 GLY B CA 1
ATOM 5710 C C . GLY B 1 13 ? 3.766 15.460 -0.933 1.00 13.27 13 GLY B C 1
ATOM 5711 O O . GLY B 1 13 ? 4.255 15.468 -2.061 1.00 17.75 13 GLY B O 1
ATOM 5715 N N . THR B 1 14 ? 3.838 16.494 -0.111 1.00 11.81 14 THR B N 1
ATOM 5716 C CA . THR B 1 14 ? 4.412 17.786 -0.467 1.00 11.53 14 THR B CA 1
ATOM 5717 C C . THR B 1 14 ? 5.652 18.017 0.392 1.00 11.38 14 THR B C 1
ATOM 5718 O O . THR B 1 14 ? 5.515 18.136 1.604 1.00 12.01 14 THR B O 1
ATOM 5729 N N . PRO B 1 15 ? 6.841 18.057 -0.198 1.00 9.05 15 PRO B N 1
ATOM 5730 C CA . PRO B 1 15 ? 8.038 18.328 0.597 1.00 11.09 15 PRO B CA 1
ATOM 5731 C C . PRO B 1 15 ? 8.130 19.783 1.034 1.00 12.30 15 PRO B C 1
ATOM 5732 O O . PRO B 1 15 ? 7.545 20.678 0.411 1.00 12.84 15 PRO B O 1
ATOM 5743 N N . GLY B 1 16 ? 8.872 20.053 2.105 1.00 12.33 16 GLY B N 1
ATOM 5744 C CA . GLY B 1 16 ? 9.222 21.408 2.461 1.00 11.22 16 GLY B CA 1
ATOM 5745 C C . GLY B 1 16 ? 10.270 21.973 1.511 1.00 10.51 16 GLY B C 1
ATOM 5746 O O . GLY B 1 16 ? 10.805 21.291 0.621 1.00 12.19 16 GLY B O 1
ATOM 5750 N N . ALA B 1 17 ? 10.607 23.247 1.736 1.00 11.33 17 ALA B N 1
ATOM 5751 C CA . ALA B 1 17 ? 11.510 23.978 0.853 1.00 12.65 17 ALA B CA 1
ATOM 5752 C C . ALA B 1 17 ? 12.887 23.350 0.677 1.00 13.53 17 ALA B C 1
ATOM 5753 O O . ALA B 1 17 ? 13.448 23.335 -0.416 1.00 16.26 17 ALA B O 1
ATOM 5760 N N . LEU B 1 18 ? 13.450 22.827 1.767 1.00 12.12 18 LEU B N 1
ATOM 5761 C CA . LEU B 1 18 ? 14.763 22.219 1.766 1.00 11.83 18 LEU B CA 1
ATOM 5762 C C . LEU B 1 18 ? 14.682 20.712 1.603 1.00 10.61 18 LEU B C 1
ATOM 5763 O O . LEU B 1 18 ? 15.720 20.060 1.401 1.00 14.08 18 LEU B O 1
ATOM 5779 N N . ASN B 1 19 ? 13.459 20.196 1.696 1.00 11.06 19 ASN B N 1
ATOM 5780 C CA . ASN B 1 19 ? 13.212 18.755 1.795 1.00 10.70 19 ASN B CA 1
ATOM 5781 C C . ASN B 1 19 ? 14.203 18.127 2.778 1.00 11.04 19 ASN B C 1
ATOM 5782 O O . ASN B 1 19 ? 14.938 17.185 2.446 1.00 11.41 19 ASN B O 1
ATOM 5793 N N . ALA B 1 20 ? 14.188 18.644 4.008 1.00 11.09 20 ALA B N 1
ATOM 5794 C CA . ALA B 1 20 ? 15.114 18.197 5.039 1.00 10.04 20 ALA B CA 1
ATOM 5795 C C . ALA B 1 20 ? 14.539 18.502 6.423 1.00 9.87 20 ALA B C 1
ATOM 5796 O O . ALA B 1 20 ? 13.583 19.274 6.589 1.00 10.87 20 ALA B O 1
ATOM 5803 N N . ILE B 1 21 ? 15.180 17.928 7.447 1.00 10.12 21 ILE B N 1
ATOM 5804 C CA . ILE B 1 21 ? 14.689 18.084 8.812 1.00 9.70 21 ILE B CA 1
ATOM 5805 C C . ILE B 1 21 ? 14.716 19.551 9.245 1.00 9.83 21 ILE B C 1
ATOM 5806 O O . ILE B 1 21 ? 13.897 19.971 10.038 1.00 10.13 21 ILE B O 1
ATOM 5822 N N . THR B 1 22 ? 15.642 20.315 8.658 1.00 10.06 22 THR B N 1
ATOM 5823 C CA . THR B 1 22 ? 15.750 21.743 8.941 1.00 11.25 22 THR B CA 1
ATOM 5824 C C . THR B 1 22 ? 14.631 22.584 8.346 1.00 10.77 22 THR B C 1
ATOM 5825 O O . THR B 1 22 ? 14.568 23.803 8.628 1.00 12.43 22 THR B O 1
ATOM 5836 N N . ASP B 1 23 ? 13.721 21.993 7.580 1.00 10.08 23 ASP B N 1
ATOM 5837 C CA . ASP B 1 23 ? 12.471 22.696 7.257 1.00 10.48 23 ASP B CA 1
ATOM 5838 C C . ASP B 1 23 ? 11.615 22.991 8.513 1.00 10.63 23 ASP B C 1
ATOM 5839 O O . ASP B 1 23 ? 10.707 23.805 8.472 1.00 12.45 23 ASP B O 1
ATOM 5848 N N . VAL B 1 24 ? 11.882 22.286 9.625 1.00 10.47 24 VAL B N 1
ATOM 5849 C CA . VAL B 1 24 ? 11.287 22.632 10.909 1.00 10.80 24 VAL B CA 1
ATOM 5850 C C . VAL B 1 24 ? 12.157 23.731 11.494 1.00 10.37 24 VAL B C 1
ATOM 5851 O O . VAL B 1 24 ? 13.340 23.548 11.801 1.00 12.34 24 VAL B O 1
ATOM 5864 N N . ALA B 1 25 ? 11.603 24.942 11.534 1.00 11.72 25 ALA B N 1
ATOM 5865 C CA . ALA B 1 25 ? 12.409 26.093 11.857 1.00 12.54 25 ALA B CA 1
ATOM 5866 C C . ALA B 1 25 ? 13.132 25.963 13.183 1.00 12.05 25 ALA B C 1
ATOM 5867 O O . ALA B 1 25 ? 12.574 25.447 14.158 1.00 12.55 25 ALA B O 1
ATOM 5874 N N . GLY B 1 26 ? 14.386 26.401 13.197 1.00 13.31 26 GLY B N 1
ATOM 5875 C CA . GLY B 1 26 ? 15.179 26.432 14.400 1.00 13.14 26 GLY B CA 1
ATOM 5876 C C . GLY B 1 26 ? 16.045 25.192 14.611 1.00 12.87 26 GLY B C 1
ATOM 5877 O O . GLY B 1 26 ? 17.013 25.227 15.398 1.00 13.52 26 GLY B O 1
ATOM 5881 N N . VAL B 1 27 ? 15.698 24.090 13.958 1.00 11.52 27 VAL B N 1
ATOM 5882 C CA . VAL B 1 27 ? 16.541 22.912 14.051 1.00 11.03 27 VAL B CA 1
ATOM 5883 C C . VAL B 1 27 ? 17.873 23.146 13.359 1.00 13.10 27 VAL B C 1
ATOM 5884 O O . VAL B 1 27 ? 17.931 23.721 12.263 1.00 12.46 27 VAL B O 1
ATOM 5897 N N . GLU B 1 28 ? 18.948 22.713 13.993 1.00 11.58 28 GLU B N 1
ATOM 5898 C CA . GLU B 1 28 ? 20.275 22.799 13.412 1.00 11.42 28 GLU B CA 1
ATOM 5899 C C . GLU B 1 28 ? 20.916 21.426 13.341 1.00 12.25 28 GLU B C 1
ATOM 5900 O O . GLU B 1 28 ? 20.734 20.596 14.241 1.00 12.79 28 GLU B O 1
ATOM 5912 N N . VAL B 1 29 ? 21.667 21.173 12.287 1.00 11.78 29 VAL B N 1
ATOM 5913 C CA . VAL B 1 29 ? 22.366 19.913 12.106 1.00 10.51 29 VAL B CA 1
ATOM 5914 C C . VAL B 1 29 ? 23.842 20.159 11.813 1.00 12.53 29 VAL B C 1
ATOM 5915 O O . VAL B 1 29 ? 24.209 21.055 11.016 1.00 12.64 29 VAL B O 1
ATOM 5928 N N . GLY B 1 30 ? 24.711 19.373 12.430 1.00 11.11 30 GLY B N 1
ATOM 5929 C CA . GLY B 1 30 ? 26.130 19.420 12.133 1.00 13.76 30 GLY B CA 1
ATOM 5930 C C . GLY B 1 30 ? 26.725 18.030 11.987 1.00 12.47 30 GLY B C 1
ATOM 5931 O O . GLY B 1 30 ? 26.235 17.061 12.592 1.00 13.63 30 GLY B O 1
ATOM 5935 N N . HIS B 1 31 ? 27.745 17.903 11.147 1.00 11.49 31 HIS B N 1
ATOM 5936 C CA . HIS B 1 31 ? 28.452 16.641 10.952 1.00 12.41 31 HIS B CA 1
ATOM 5937 C C . HIS B 1 31 ? 29.942 16.834 11.159 1.00 15.01 31 HIS B C 1
ATOM 5938 O O . HIS B 1 31 ? 30.509 17.846 10.744 1.00 15.28 31 HIS B O 1
ATOM 5953 N N . THR B 1 32 ? 30.595 15.841 11.746 1.00 12.73 32 THR B N 1
ATOM 5954 C CA . THR B 1 32 ? 32.041 15.695 11.630 1.00 13.70 32 THR B CA 1
ATOM 5955 C C . THR B 1 32 ? 32.288 14.330 10.995 1.00 12.87 32 THR B C 1
ATOM 5956 O O . THR B 1 32 ? 31.778 13.299 11.459 1.00 13.17 32 THR B O 1
ATOM 5967 N N . THR B 1 33 ? 33.083 14.342 9.928 1.00 13.88 33 THR B N 1
ATOM 5968 C CA . THR B 1 33 ? 33.343 13.172 9.100 1.00 14.97 33 THR B CA 1
ATOM 5969 C C . THR B 1 33 ? 34.815 12.792 9.190 1.00 15.76 33 THR B C 1
ATOM 5970 O O . THR B 1 33 ? 35.686 13.625 8.915 1.00 17.50 33 THR B O 1
ATOM 5981 N N . VAL B 1 34 ? 35.093 11.556 9.587 1.00 14.57 34 VAL B N 1
ATOM 5982 C CA . VAL B 1 34 ? 36.455 11.118 9.863 1.00 15.48 34 VAL B CA 1
ATOM 5983 C C . VAL B 1 34 ? 36.802 10.017 8.884 1.00 16.92 34 VAL B C 1
ATOM 5984 O O . VAL B 1 34 ? 36.303 8.915 8.978 1.00 15.34 34 VAL B O 1
ATOM 5997 N N . ILE B 1 35 ? 37.614 10.361 7.885 1.00 17.41 35 ILE B N 1
ATOM 5998 C CA . ILE B 1 35 ? 38.024 9.438 6.845 1.00 16.44 35 ILE B CA 1
ATOM 5999 C C . ILE B 1 35 ? 39.538 9.503 6.766 1.00 18.28 35 ILE B C 1
ATOM 6000 O O . ILE B 1 35 ? 40.094 10.534 6.374 1.00 20.43 35 ILE B O 1
ATOM 6016 N N . SER B 1 36 ? 40.201 8.449 7.218 1.00 18.57 36 SER B N 1
ATOM 6017 C CA . SER B 1 36 ? 41.665 8.427 7.174 1.00 20.98 36 SER B CA 1
ATOM 6018 C C . SER B 1 36 ? 42.155 6.997 7.111 1.00 20.80 36 SER B C 1
ATOM 6019 O O . SER B 1 36 ? 41.536 6.091 7.653 1.00 20.82 36 SER B O 1
ATOM 6027 N N . GLY B 1 37 ? 43.292 6.802 6.452 1.00 22.29 37 GLY B N 1
ATOM 6028 C CA . GLY B 1 37 ? 43.868 5.481 6.323 1.00 22.50 37 GLY B CA 1
ATOM 6029 C C . GLY B 1 37 ? 43.297 4.618 5.210 1.00 22.09 37 GLY B C 1
ATOM 6030 O O . GLY B 1 37 ? 42.182 4.839 4.717 1.00 21.60 37 GLY B O 1
ATOM 6034 N N . ASP B 1 38 ? 44.084 3.626 4.797 1.00 23.11 38 ASP B N 1
ATOM 6035 C CA A ASP B 1 38 ? 43.624 2.619 3.847 0.49 25.61 38 ASP B CA 1
ATOM 6036 C CA B ASP B 1 38 ? 43.686 2.649 3.793 0.51 25.60 38 ASP B CA 1
ATOM 6037 C C . ASP B 1 38 ? 44.296 1.286 4.139 1.00 23.64 38 ASP B C 1
ATOM 6038 O O . ASP B 1 38 ? 45.279 1.215 4.872 1.00 26.80 38 ASP B O 1
ATOM 6055 N N . GLY B 1 39 ? 43.728 0.210 3.595 1.00 24.31 39 GLY B N 1
ATOM 6056 C CA . GLY B 1 39 ? 44.279 -1.125 3.776 1.00 25.73 39 GLY B CA 1
ATOM 6057 C C . GLY B 1 39 ? 43.858 -1.899 5.011 1.00 33.44 39 GLY B C 1
ATOM 6058 O O . GLY B 1 39 ? 42.781 -1.686 5.557 1.00 25.54 39 GLY B O 1
ATOM 6062 N N . ALA B 1 40 ? 44.723 -2.806 5.458 1.00 26.47 40 ALA B N 1
ATOM 6063 C CA . ALA B 1 40 ? 44.380 -3.745 6.514 1.00 27.37 40 ALA B CA 1
ATOM 6064 C C . ALA B 1 40 ? 44.060 -3.046 7.822 1.00 23.12 40 ALA B C 1
ATOM 6065 O O . ALA B 1 40 ? 44.741 -2.103 8.220 1.00 26.72 40 ALA B O 1
ATOM 6072 N N . MET B 1 41 ? 43.007 -3.518 8.481 1.00 23.09 41 MET B N 1
ATOM 6073 C CA . MET B 1 41 ? 42.608 -2.962 9.773 1.00 23.18 41 MET B CA 1
ATOM 6074 C C . MET B 1 41 ? 43.492 -3.489 10.885 1.00 27.27 41 MET B C 1
ATOM 6075 O O . MET B 1 41 ? 43.716 -4.694 11.007 1.00 28.59 41 MET B O 1
ATOM 6089 N N . VAL B 1 42 ? 43.980 -2.572 11.704 1.00 24.01 42 VAL B N 1
ATOM 6090 C CA . VAL B 1 42 ? 44.671 -2.922 12.938 1.00 24.85 42 VAL B CA 1
ATOM 6091 C C . VAL B 1 42 ? 43.994 -2.131 14.056 1.00 23.71 42 VAL B C 1
ATOM 6092 O O . VAL B 1 42 ? 43.994 -0.898 14.020 1.00 25.15 42 VAL B O 1
ATOM 6105 N N . ILE B 1 43 ? 43.410 -2.824 15.029 1.00 23.60 43 ILE B N 1
ATOM 6106 C CA . ILE B 1 43 ? 42.608 -2.152 16.052 1.00 22.15 43 ILE B CA 1
ATOM 6107 C C . ILE B 1 43 ? 43.464 -1.131 16.764 1.00 26.29 43 ILE B C 1
ATOM 6108 O O . ILE B 1 43 ? 44.533 -1.456 17.291 1.00 28.16 43 ILE B O 1
ATOM 6124 N N . GLY B 1 44 ? 42.992 0.110 16.770 1.00 21.02 44 GLY B N 1
ATOM 6125 C CA . GLY B 1 44 ? 43.706 1.230 17.354 1.00 20.88 44 GLY B CA 1
ATOM 6126 C C . GLY B 1 44 ? 44.469 2.082 16.368 1.00 21.40 44 GLY B C 1
ATOM 6127 O O . GLY B 1 44 ? 44.987 3.135 16.725 1.00 25.40 44 GLY B O 1
ATOM 6131 N N . LYS B 1 45 ? 44.500 1.654 15.112 1.00 23.74 45 LYS B N 1
ATOM 6132 C CA . LYS B 1 45 ? 45.258 2.350 14.087 1.00 26.33 45 LYS B CA 1
ATOM 6133 C C . LYS B 1 45 ? 44.444 2.645 12.824 1.00 27.19 45 LYS B C 1
ATOM 6134 O O . LYS B 1 45 ? 44.950 3.263 11.901 1.00 28.65 45 LYS B O 1
ATOM 6153 N N . GLY B 1 46 ? 43.197 2.197 12.765 1.00 23.70 46 GLY B N 1
ATOM 6154 C CA . GLY B 1 46 ? 42.393 2.419 11.580 1.00 19.93 46 GLY B CA 1
ATOM 6155 C C . GLY B 1 46 ? 42.520 1.294 10.572 1.00 23.92 46 GLY B C 1
ATOM 6156 O O . GLY B 1 46 ? 42.994 0.209 10.913 1.00 23.25 46 GLY B O 1
ATOM 6160 N N . PRO B 1 47 ? 42.071 1.523 9.331 1.00 22.38 47 PRO B N 1
ATOM 6161 C CA . PRO B 1 47 ? 41.512 2.769 8.816 1.00 18.98 47 PRO B CA 1
ATOM 6162 C C . PRO B 1 47 ? 40.224 3.188 9.513 1.00 17.25 47 PRO B C 1
ATOM 6163 O O . PRO B 1 47 ? 39.518 2.341 10.082 1.00 17.89 47 PRO B O 1
ATOM 6174 N N . TYR B 1 48 ? 39.962 4.490 9.441 1.00 17.41 48 TYR B N 1
ATOM 6175 C CA . TYR B 1 48 ? 38.762 5.072 10.050 1.00 15.04 48 TYR B CA 1
ATOM 6176 C C . TYR B 1 48 ? 37.815 5.583 8.973 1.00 15.66 48 TYR B C 1
ATOM 6177 O O . TYR B 1 48 ? 38.207 6.281 8.041 1.00 15.89 48 TYR B O 1
ATOM 6195 N N . ARG B 1 49 ? 36.538 5.239 9.142 1.00 14.10 49 ARG B N 1
ATOM 6196 C CA . ARG B 1 49 ? 35.448 5.728 8.323 1.00 12.83 49 ARG B CA 1
ATOM 6197 C C . ARG B 1 49 ? 34.283 5.866 9.293 1.00 14.10 49 ARG B C 1
ATOM 6198 O O . ARG B 1 49 ? 33.460 4.961 9.448 1.00 14.70 49 ARG B O 1
ATOM 6219 N N . THR B 1 50 ? 34.274 6.978 10.002 1.00 14.48 50 THR B N 1
ATOM 6220 C CA . THR B 1 50 ? 33.295 7.175 11.070 1.00 13.14 50 THR B CA 1
ATOM 6221 C C . THR B 1 50 ? 33.022 8.650 11.251 1.00 13.60 50 THR B C 1
ATOM 6222 O O . THR B 1 50 ? 33.459 9.476 10.467 1.00 14.10 50 THR B O 1
ATOM 6233 N N . GLY B 1 51 ? 32.275 8.994 12.278 1.00 12.80 51 GLY B N 1
ATOM 6234 C CA . GLY B 1 51 ? 31.965 10.372 12.525 1.00 12.58 51 GLY B CA 1
ATOM 6235 C C . GLY B 1 51 ? 30.835 10.523 13.504 1.00 11.47 51 GLY B C 1
ATOM 6236 O O . GLY B 1 51 ? 30.458 9.606 14.189 1.00 12.69 51 GLY B O 1
ATOM 6240 N N . VAL B 1 52 ? 30.295 11.735 13.556 1.00 11.82 52 VAL B N 1
ATOM 6241 C CA . VAL B 1 52 ? 29.171 12.034 14.443 1.00 10.22 52 VAL B CA 1
ATOM 6242 C C . VAL B 1 52 ? 28.295 13.087 13.771 1.00 11.08 52 VAL B C 1
ATOM 6243 O O . VAL B 1 52 ? 28.780 13.991 13.097 1.00 12.24 52 VAL B O 1
ATOM 6256 N N . THR B 1 53 ? 26.982 12.929 13.923 1.00 10.46 53 THR B N 1
ATOM 6257 C CA . THR B 1 53 ? 25.974 13.883 13.491 1.00 9.30 53 THR B CA 1
ATOM 6258 C C . THR B 1 53 ? 25.242 14.436 14.709 1.00 11.80 53 THR B C 1
ATOM 6259 O O . THR B 1 53 ? 24.872 13.687 15.617 1.00 12.37 53 THR B O 1
ATOM 6270 N N . ILE B 1 54 ? 25.090 15.755 14.770 1.00 10.38 54 ILE B N 1
ATOM 6271 C CA . ILE B 1 54 ? 24.437 16.442 15.857 1.00 10.47 54 ILE B CA 1
ATOM 6272 C C . ILE B 1 54 ? 23.193 17.096 15.340 1.00 10.91 54 ILE B C 1
ATOM 6273 O O . ILE B 1 54 ? 23.211 17.748 14.281 1.00 11.98 54 ILE B O 1
ATOM 6289 N N . ILE B 1 55 ? 22.097 16.928 16.071 1.00 10.01 55 ILE B N 1
ATOM 6290 C CA . ILE B 1 55 ? 20.872 17.665 15.804 1.00 9.33 55 ILE B CA 1
ATOM 6291 C C . ILE B 1 55 ? 20.503 18.464 17.057 1.00 10.94 55 ILE B C 1
ATOM 6292 O O . ILE B 1 55 ? 20.254 17.893 18.129 1.00 12.39 55 ILE B O 1
ATOM 6308 N N . HIS B 1 56 ? 20.490 19.794 16.954 1.00 10.14 56 HIS B N 1
ATOM 6309 C CA . HIS B 1 56 ? 20.057 20.650 18.057 1.00 9.99 56 HIS B CA 1
ATOM 6310 C C . HIS B 1 56 ? 18.579 20.992 17.800 1.00 11.17 56 HIS B C 1
ATOM 6311 O O . HIS B 1 56 ? 18.273 21.740 16.845 1.00 11.58 56 HIS B O 1
ATOM 6326 N N . PRO B 1 57 ? 17.645 20.477 18.615 1.00 9.51 57 PRO B N 1
ATOM 6327 C CA . PRO B 1 57 ? 16.216 20.698 18.340 1.00 10.17 57 PRO B CA 1
ATOM 6328 C C . PRO B 1 57 ? 15.801 22.169 18.297 1.00 10.42 57 PRO B C 1
ATOM 6329 O O . PRO B 1 57 ? 14.915 22.513 17.482 1.00 11.60 57 PRO B O 1
ATOM 6340 N N . LEU B 1 58 ? 16.393 23.004 19.146 1.00 10.46 58 LEU B N 1
ATOM 6341 C CA . LEU B 1 58 ? 16.041 24.426 19.246 1.00 10.89 58 LEU B CA 1
ATOM 6342 C C . LEU B 1 58 ? 17.246 25.292 18.965 1.00 12.06 58 LEU B C 1
ATOM 6343 O O . LEU B 1 58 ? 17.253 26.485 19.297 1.00 16.35 58 LEU B O 1
ATOM 6359 N N . GLY B 1 59 ? 18.273 24.721 18.364 1.00 13.28 59 GLY B N 1
ATOM 6360 C CA . GLY B 1 59 ? 19.500 25.437 18.118 1.00 14.05 59 GLY B CA 1
ATOM 6361 C C . GLY B 1 59 ? 20.500 25.289 19.256 1.00 13.23 59 GLY B C 1
ATOM 6362 O O . GLY B 1 59 ? 20.151 24.982 20.406 1.00 13.49 59 GLY B O 1
ATOM 6366 N N . LYS B 1 60 ? 21.764 25.526 18.915 1.00 13.78 60 LYS B N 1
ATOM 6367 C CA . LYS B 1 60 ? 22.862 25.238 19.810 1.00 13.92 60 LYS B CA 1
ATOM 6368 C C . LYS B 1 60 ? 22.949 26.121 21.054 1.00 17.93 60 LYS B C 1
ATOM 6369 O O . LYS B 1 60 ? 23.625 25.737 22.006 1.00 20.44 60 LYS B O 1
ATOM 6388 N N . THR B 1 61 ? 22.281 27.269 21.072 1.00 16.44 61 THR B N 1
ATOM 6389 C CA . THR B 1 61 ? 22.336 28.104 22.273 1.00 16.67 61 THR B CA 1
ATOM 6390 C C . THR B 1 61 ? 21.166 27.914 23.235 1.00 19.73 61 THR B C 1
ATOM 6391 O O . THR B 1 61 ? 21.149 28.511 24.317 1.00 24.29 61 THR B O 1
ATOM 6402 N N . SER B 1 62 ? 20.200 27.075 22.880 1.00 16.50 62 SER B N 1
ATOM 6403 C CA . SER B 1 62 ? 19.056 26.834 23.752 1.00 17.35 62 SER B CA 1
ATOM 6404 C C . SER B 1 62 ? 19.402 25.990 24.963 1.00 19.57 62 SER B C 1
ATOM 6405 O O . SER B 1 62 ? 20.116 24.984 24.856 1.00 21.00 62 SER B O 1
ATOM 6413 N N . LEU B 1 63 ? 18.865 26.381 26.112 1.00 18.23 63 LEU B N 1
ATOM 6414 C CA . LEU B 1 63 ? 18.953 25.585 27.319 1.00 16.96 63 LEU B CA 1
ATOM 6415 C C . LEU B 1 63 ? 17.637 24.863 27.608 1.00 16.76 63 LEU B C 1
ATOM 6416 O O . LEU B 1 63 ? 17.521 24.178 28.620 1.00 16.94 63 LEU B O 1
ATOM 6432 N N . ASP B 1 64 ? 16.636 25.043 26.735 1.00 15.47 64 ASP B N 1
ATOM 6433 C CA . ASP B 1 64 ? 15.293 24.525 26.991 1.00 14.84 64 ASP B CA 1
ATOM 6434 C C . ASP B 1 64 ? 15.138 23.077 26.523 1.00 13.80 64 ASP B C 1
ATOM 6435 O O . ASP B 1 64 ? 15.958 22.608 25.742 1.00 17.04 64 ASP B O 1
ATOM 6444 N N . GLY B 1 65 ? 14.166 22.372 27.078 1.00 13.31 65 GLY B N 1
ATOM 6445 C CA . GLY B 1 65 ? 13.835 21.040 26.594 1.00 14.20 65 GLY B CA 1
ATOM 6446 C C . GLY B 1 65 ? 12.782 21.090 25.504 1.00 13.85 65 GLY B C 1
ATOM 6447 O O . GLY B 1 65 ? 12.055 22.073 25.331 1.00 13.49 65 GLY B O 1
ATOM 6451 N N . VAL B 1 66 ? 12.688 19.993 24.756 1.00 9.70 66 VAL B N 1
ATOM 6452 C CA . VAL B 1 66 ? 11.605 19.783 23.810 1.00 9.05 66 VAL B CA 1
ATOM 6453 C C . VAL B 1 66 ? 10.787 18.589 24.244 1.00 8.87 66 VAL B C 1
ATOM 6454 O O . VAL B 1 66 ? 11.341 17.586 24.731 1.00 10.12 66 VAL B O 1
ATOM 6467 N N . ALA B 1 67 ? 9.473 18.646 24.070 1.00 8.57 67 ALA B N 1
ATOM 6468 C CA . ALA B 1 67 ? 8.633 17.467 24.246 1.00 9.86 67 ALA B CA 1
ATOM 6469 C C . ALA B 1 67 ? 9.057 16.385 23.260 1.00 8.74 67 ALA B C 1
ATOM 6470 O O . ALA B 1 67 ? 9.401 16.687 22.114 1.00 8.95 67 ALA B O 1
ATOM 6477 N N . ALA B 1 68 ? 8.990 15.123 23.687 1.00 8.77 68 ALA B N 1
ATOM 6478 C CA . ALA B 1 68 ? 9.519 14.028 22.899 1.00 7.69 68 ALA B CA 1
ATOM 6479 C C . ALA B 1 68 ? 8.862 12.706 23.240 1.00 7.47 68 ALA B C 1
ATOM 6480 O O . ALA B 1 68 ? 8.330 12.531 24.342 1.00 8.83 68 ALA B O 1
ATOM 6487 N N . GLY B 1 69 ? 8.914 11.790 22.272 1.00 8.23 69 GLY B N 1
ATOM 6488 C CA . GLY B 1 69 ? 8.445 10.432 22.445 1.00 9.63 69 GLY B CA 1
ATOM 6489 C C . GLY B 1 69 ? 9.187 9.529 21.495 1.00 7.98 69 GLY B C 1
ATOM 6490 O O . GLY B 1 69 ? 9.655 9.942 20.431 1.00 9.07 69 GLY B O 1
ATOM 6494 N N . ARG B 1 70 ? 9.322 8.255 21.836 1.00 9.00 70 ARG B N 1
ATOM 6495 C CA . ARG B 1 70 ? 10.108 7.317 21.026 1.00 9.66 70 ARG B CA 1
ATOM 6496 C C . ARG B 1 70 ? 9.350 6.039 20.709 1.00 9.02 70 ARG B C 1
ATOM 6497 O O . ARG B 1 70 ? 8.279 5.797 21.239 1.00 11.13 70 ARG B O 1
ATOM 6518 N N . ALA B 1 71 ? 9.924 5.248 19.794 1.00 8.80 71 ALA B N 1
ATOM 6519 C CA . ALA B 1 71 ? 9.393 3.939 19.413 1.00 9.83 71 ALA B CA 1
ATOM 6520 C C . ALA B 1 71 ? 10.592 3.044 19.092 1.00 10.46 71 ALA B C 1
ATOM 6521 O O . ALA B 1 71 ? 11.667 3.494 18.669 1.00 9.93 71 ALA B O 1
ATOM 6528 N N . VAL B 1 72 ? 10.400 1.751 19.326 1.00 12.06 72 VAL B N 1
ATOM 6529 C CA . VAL B 1 72 ? 11.433 0.763 19.029 1.00 11.49 72 VAL B CA 1
ATOM 6530 C C . VAL B 1 72 ? 10.881 -0.224 18.030 1.00 12.73 72 VAL B C 1
ATOM 6531 O O . VAL B 1 72 ? 9.842 -0.821 18.284 1.00 19.12 72 VAL B O 1
ATOM 6544 N N . ILE B 1 73 ? 11.567 -0.384 16.913 1.00 11.26 73 ILE B N 1
ATOM 6545 C CA . ILE B 1 73 ? 11.256 -1.390 15.920 1.00 13.44 73 ILE B CA 1
ATOM 6546 C C . ILE B 1 73 ? 11.992 -2.684 16.308 1.00 12.37 73 ILE B C 1
ATOM 6547 O O . ILE B 1 73 ? 11.375 -3.737 16.393 1.00 12.94 73 ILE B O 1
ATOM 6563 N N . ASN B 1 74 ? 13.283 -2.597 16.598 1.00 11.22 74 ASN B N 1
ATOM 6564 C CA . ASN B 1 74 ? 14.069 -3.734 17.102 1.00 8.71 74 ASN B CA 1
ATOM 6565 C C . ASN B 1 74 ? 15.192 -3.160 17.941 1.00 10.47 74 ASN B C 1
ATOM 6566 O O . ASN B 1 74 ? 16.005 -2.397 17.445 1.00 11.07 74 ASN B O 1
ATOM 6577 N N . GLY B 1 75 ? 15.235 -3.500 19.227 1.00 8.25 75 GLY B N 1
ATOM 6578 C CA . GLY B 1 75 ? 16.101 -2.782 20.148 1.00 8.56 75 GLY B CA 1
ATOM 6579 C C . GLY B 1 75 ? 17.516 -3.263 20.363 1.00 9.27 75 GLY B C 1
ATOM 6580 O O . GLY B 1 75 ? 18.096 -2.957 21.411 1.00 10.52 75 GLY B O 1
ATOM 6584 N N . THR B 1 76 ? 18.104 -3.993 19.416 1.00 9.45 76 THR B N 1
ATOM 6585 C CA . THR B 1 76 ? 19.503 -4.396 19.535 1.00 10.49 76 THR B CA 1
ATOM 6586 C C . THR B 1 76 ? 20.445 -3.262 19.171 1.00 9.97 76 THR B C 1
ATOM 6587 O O . THR B 1 76 ? 21.121 -3.288 18.129 1.00 11.48 76 THR B O 1
ATOM 6598 N N . GLY B 1 77 ? 20.524 -2.272 20.051 1.00 10.37 77 GLY B N 1
ATOM 6599 C CA . GLY B 1 77 ? 21.366 -1.124 19.815 1.00 10.31 77 GLY B CA 1
ATOM 6600 C C . GLY B 1 77 ? 21.286 -0.200 21.015 1.00 9.43 77 GLY B C 1
ATOM 6601 O O . GLY B 1 77 ? 20.571 -0.482 21.969 1.00 10.73 77 GLY B O 1
ATOM 6605 N N . GLU B 1 78 ? 22.014 0.919 20.964 1.00 9.16 78 GLU B N 1
ATOM 6606 C CA . GLU B 1 78 ? 22.009 1.870 22.051 1.00 7.98 78 GLU B CA 1
ATOM 6607 C C . GLU B 1 78 ? 21.476 3.234 21.626 1.00 8.58 78 GLU B C 1
ATOM 6608 O O . GLU B 1 78 ? 21.772 3.732 20.549 1.00 10.11 78 GLU B O 1
ATOM 6620 N N . TRP B 1 79 ? 20.688 3.818 22.512 1.00 8.43 79 TRP B N 1
ATOM 6621 C CA . TRP B 1 79 ? 20.203 5.198 22.374 1.00 9.05 79 TRP B CA 1
ATOM 6622 C C . TRP B 1 79 ? 20.006 5.696 23.804 1.00 8.20 79 TRP B C 1
ATOM 6623 O O . TRP B 1 79 ? 19.061 5.323 24.502 1.00 9.71 79 TRP B O 1
ATOM 6644 N N . THR B 1 80 ? 20.926 6.546 24.249 1.00 10.09 80 THR B N 1
ATOM 6645 C CA . THR B 1 80 ? 20.862 7.072 25.608 1.00 9.32 80 THR B CA 1
ATOM 6646 C C . THR B 1 80 ? 19.877 8.229 25.720 1.00 8.29 80 THR B C 1
ATOM 6647 O O . THR B 1 80 ? 19.464 8.825 24.733 1.00 9.43 80 THR B O 1
ATOM 6658 N N . GLY B 1 81 ? 19.475 8.532 26.939 1.00 9.73 81 GLY B N 1
ATOM 6659 C CA . GLY B 1 81 ? 18.487 9.574 27.204 1.00 9.94 81 GLY B CA 1
ATOM 6660 C C . GLY B 1 81 ? 17.058 9.097 27.028 1.00 9.97 81 GLY B C 1
ATOM 6661 O O . GLY B 1 81 ? 16.110 9.876 27.194 1.00 10.51 81 GLY B O 1
ATOM 6665 N N . MET B 1 82 ? 16.870 7.845 26.618 1.00 8.76 82 MET B N 1
ATOM 6666 C CA . MET B 1 82 ? 15.526 7.354 26.293 1.00 8.39 82 MET B CA 1
ATOM 6667 C C . MET B 1 82 ? 14.680 6.976 27.493 1.00 9.22 82 MET B C 1
ATOM 6668 O O . MET B 1 82 ? 13.441 7.035 27.434 1.00 10.03 82 MET B O 1
ATOM 6682 N N . HIS B 1 83 ? 15.294 6.556 28.610 1.00 8.43 83 HIS B N 1
ATOM 6683 C CA . HIS B 1 83 ? 14.489 6.323 29.786 1.00 8.37 83 HIS B CA 1
ATOM 6684 C C . HIS B 1 83 ? 13.888 7.661 30.219 1.00 9.61 83 HIS B C 1
ATOM 6685 O O . HIS B 1 83 ? 12.734 7.740 30.671 1.00 8.35 83 HIS B O 1
ATOM 6700 N N . LEU B 1 84 ? 14.685 8.724 30.131 1.00 8.13 84 LEU B N 1
ATOM 6701 C CA . LEU B 1 84 ? 14.206 10.065 30.429 1.00 9.57 84 LEU B CA 1
ATOM 6702 C C . LEU B 1 84 ? 12.998 10.461 29.566 1.00 8.53 84 LEU B C 1
ATOM 6703 O O . LEU B 1 84 ? 11.977 10.887 30.085 1.00 9.04 84 LEU B O 1
ATOM 6719 N N . VAL B 1 85 ? 13.118 10.269 28.265 1.00 8.29 85 VAL B N 1
ATOM 6720 C CA . VAL B 1 85 ? 12.031 10.589 27.345 1.00 8.09 85 VAL B CA 1
ATOM 6721 C C . VAL B 1 85 ? 10.787 9.780 27.702 1.00 9.03 85 VAL B C 1
ATOM 6722 O O . VAL B 1 85 ? 9.687 10.334 27.748 1.00 9.71 85 VAL B O 1
ATOM 6735 N N . ASP B 1 86 ? 10.921 8.477 27.965 1.00 8.35 86 ASP B N 1
ATOM 6736 C CA . ASP B 1 86 ? 9.765 7.671 28.338 1.00 8.76 86 ASP B CA 1
ATOM 6737 C C . ASP B 1 86 ? 9.112 8.170 29.639 1.00 10.44 86 ASP B C 1
ATOM 6738 O O . ASP B 1 86 ? 7.871 8.132 29.765 1.00 12.05 86 ASP B O 1
ATOM 6747 N N . GLU B 1 87 ? 9.902 8.650 30.602 1.00 8.96 87 GLU B N 1
ATOM 6748 C CA . GLU B 1 87 ? 9.355 9.023 31.901 1.00 8.49 87 GLU B CA 1
ATOM 6749 C C . GLU B 1 87 ? 8.726 10.394 31.891 1.00 9.18 87 GLU B C 1
ATOM 6750 O O . GLU B 1 87 ? 7.564 10.563 32.298 1.00 9.56 87 GLU B O 1
ATOM 6762 N N . VAL B 1 88 ? 9.491 11.390 31.448 1.00 9.07 88 VAL B N 1
ATOM 6763 C CA . VAL B 1 88 ? 9.064 12.780 31.602 1.00 9.49 88 VAL B CA 1
ATOM 6764 C C . VAL B 1 88 ? 8.708 13.434 30.287 1.00 9.49 88 VAL B C 1
ATOM 6765 O O . VAL B 1 88 ? 8.307 14.606 30.278 1.00 10.74 88 VAL B O 1
ATOM 6778 N N . GLY B 1 89 ? 8.858 12.732 29.186 1.00 8.28 89 GLY B N 1
ATOM 6779 C CA . GLY B 1 89 ? 8.375 13.252 27.903 1.00 10.84 89 GLY B CA 1
ATOM 6780 C C . GLY B 1 89 ? 9.135 14.446 27.351 1.00 9.51 89 GLY B C 1
ATOM 6781 O O . GLY B 1 89 ? 8.573 15.224 26.559 1.00 9.42 89 GLY B O 1
ATOM 6785 N N . GLN B 1 90 ? 10.404 14.572 27.697 1.00 9.43 90 GLN B N 1
ATOM 6786 C CA . GLN B 1 90 ? 11.230 15.647 27.164 1.00 10.57 90 GLN B CA 1
ATOM 6787 C C . GLN B 1 90 ? 12.687 15.244 27.239 1.00 10.94 90 GLN B C 1
ATOM 6788 O O . GLN B 1 90 ? 13.052 14.319 28.005 1.00 12.08 90 GLN B O 1
ATOM 6802 N N . PHE B 1 91 ? 13.531 15.871 26.428 1.00 10.31 91 PHE B N 1
ATOM 6803 C CA . PHE B 1 91 ? 14.961 15.790 26.643 1.00 10.85 91 PHE B CA 1
ATOM 6804 C C . PHE B 1 91 ? 15.596 17.154 26.455 1.00 10.71 91 PHE B C 1
ATOM 6805 O O . PHE B 1 91 ? 15.060 18.043 25.779 1.00 10.41 91 PHE B O 1
ATOM 6822 N N . LEU B 1 92 ? 16.774 17.269 27.049 1.00 13.58 92 LEU B N 1
ATOM 6823 C CA . LEU B 1 92 ? 17.567 18.477 27.040 1.00 12.85 92 LEU B CA 1
ATOM 6824 C C . LEU B 1 92 ? 18.808 18.247 26.196 1.00 11.32 92 LEU B C 1
ATOM 6825 O O . LEU B 1 92 ? 19.330 17.117 26.078 1.00 12.42 92 LEU B O 1
ATOM 6841 N N . GLY B 1 93 ? 19.294 19.295 25.570 1.00 11.20 93 GLY B N 1
ATOM 6842 C CA . GLY B 1 93 ? 20.490 19.195 24.767 1.00 10.52 93 GLY B CA 1
ATOM 6843 C C . GLY B 1 93 ? 20.283 18.561 23.412 1.00 10.13 93 GLY B C 1
ATOM 6844 O O . GLY B 1 93 ? 19.150 18.296 22.985 1.00 11.24 93 GLY B O 1
ATOM 6848 N N . PRO B 1 94 ? 21.390 18.288 22.707 1.00 11.08 94 PRO B N 1
ATOM 6849 C CA . PRO B 1 94 ? 21.301 17.778 21.354 1.00 11.45 94 PRO B CA 1
ATOM 6850 C C . PRO B 1 94 ? 21.164 16.282 21.257 1.00 10.97 94 PRO B C 1
ATOM 6851 O O . PRO B 1 94 ? 21.403 15.562 22.203 1.00 11.16 94 PRO B O 1
ATOM 6862 N N . ILE B 1 95 ? 20.799 15.822 20.077 1.00 9.69 95 ILE B N 1
ATOM 6863 C CA . ILE B 1 95 ? 20.868 14.419 19.722 1.00 9.87 95 ILE B CA 1
ATOM 6864 C C . ILE B 1 95 ? 22.175 14.184 18.983 1.00 10.60 95 ILE B C 1
ATOM 6865 O O . ILE B 1 95 ? 22.473 14.916 18.032 1.00 13.21 95 ILE B O 1
ATOM 6881 N N . ALA B 1 96 ? 22.941 13.159 19.373 1.00 9.44 96 ALA B N 1
ATOM 6882 C CA . ALA B 1 96 ? 24.120 12.768 18.632 1.00 11.05 96 ALA B CA 1
ATOM 6883 C C . ALA B 1 96 ? 23.885 11.389 18.028 1.00 11.11 96 ALA B C 1
ATOM 6884 O O . ALA B 1 96 ? 23.398 10.475 18.716 1.00 12.35 96 ALA B O 1
ATOM 6891 N N . LEU B 1 97 ? 24.235 11.234 16.761 1.00 11.04 97 LEU B N 1
ATOM 6892 C CA . LEU B 1 97 ? 24.143 9.956 16.041 1.00 11.14 97 LEU B CA 1
ATOM 6893 C C . LEU B 1 97 ? 25.557 9.595 15.625 1.00 10.73 97 LEU B C 1
ATOM 6894 O O . LEU B 1 97 ? 26.265 10.410 15.035 1.00 11.16 97 LEU B O 1
ATOM 6910 N N . THR B 1 98 ? 25.991 8.379 15.940 1.00 11.29 98 THR B N 1
ATOM 6911 C CA . THR B 1 98 ? 27.400 8.017 15.726 1.00 10.61 98 THR B CA 1
ATOM 6912 C C . THR B 1 98 ? 27.568 6.540 15.494 1.00 11.20 98 THR B C 1
ATOM 6913 O O . THR B 1 98 ? 26.586 5.810 15.347 1.00 11.03 98 THR B O 1
ATOM 6924 N N . GLY B 1 99 ? 28.813 6.103 15.413 1.00 11.27 99 GLY B N 1
ATOM 6925 C CA . GLY B 1 99 ? 29.143 4.692 15.328 1.00 12.10 99 GLY B CA 1
ATOM 6926 C C . GLY B 1 99 ? 29.230 4.061 16.706 1.00 11.66 99 GLY B C 1
ATOM 6927 O O . GLY B 1 99 ? 29.555 4.727 17.695 1.00 12.43 99 GLY B O 1
ATOM 6931 N N . THR B 1 100 ? 28.928 2.764 16.772 1.00 11.91 100 THR B N 1
ATOM 6932 C CA . THR B 1 100 ? 28.822 2.032 18.021 1.00 10.91 100 THR B CA 1
ATOM 6933 C C . THR B 1 100 ? 30.020 2.199 18.953 1.00 12.30 100 THR B C 1
ATOM 6934 O O . THR B 1 100 ? 29.863 2.320 20.176 1.00 12.88 100 THR B O 1
ATOM 6945 N N . GLY B 1 101 ? 31.218 2.183 18.378 1.00 11.20 101 GLY B N 1
ATOM 6946 C CA . GLY B 1 101 ? 32.423 2.318 19.179 1.00 12.45 101 GLY B CA 1
ATOM 6947 C C . GLY B 1 101 ? 32.650 3.679 19.798 1.00 10.64 101 GLY B C 1
ATOM 6948 O O . GLY B 1 101 ? 33.520 3.825 20.650 1.00 13.07 101 GLY B O 1
ATOM 6952 N N . ASN B 1 102 ? 31.888 4.679 19.377 1.00 12.51 102 ASN B N 1
ATOM 6953 C CA . ASN B 1 102 ? 32.096 6.065 19.803 1.00 12.99 102 ASN B CA 1
ATOM 6954 C C . ASN B 1 102 ? 31.139 6.523 20.893 1.00 11.62 102 ASN B C 1
ATOM 6955 O O . ASN B 1 102 ? 31.199 7.674 21.309 1.00 11.89 102 ASN B O 1
ATOM 6966 N N . VAL B 1 103 ? 30.223 5.668 21.320 1.00 11.27 103 VAL B N 1
ATOM 6967 C CA . VAL B 1 103 ? 29.128 6.132 22.175 1.00 11.30 103 VAL B CA 1
ATOM 6968 C C . VAL B 1 103 ? 29.619 6.760 23.477 1.00 10.96 103 VAL B C 1
ATOM 6969 O O . VAL B 1 103 ? 29.188 7.868 23.825 1.00 11.34 103 VAL B O 1
ATOM 6982 N N . GLY B 1 104 ? 30.520 6.088 24.181 1.00 11.70 104 GLY B N 1
ATOM 6983 C CA . GLY B 1 104 ? 30.984 6.609 25.453 1.00 12.08 104 GLY B CA 1
ATOM 6984 C C . GLY B 1 104 ? 31.744 7.912 25.301 1.00 11.83 104 GLY B C 1
ATOM 6985 O O . GLY B 1 104 ? 31.588 8.834 26.130 1.00 11.65 104 GLY B O 1
ATOM 6989 N N . LEU B 1 105 ? 32.624 7.970 24.311 1.00 11.04 105 LEU B N 1
ATOM 6990 C CA . LEU B 1 105 ? 33.368 9.214 24.037 1.00 11.29 105 LEU B CA 1
ATOM 6991 C C . LEU B 1 105 ? 32.435 10.379 23.728 1.00 10.61 105 LEU B C 1
ATOM 6992 O O . LEU B 1 105 ? 32.605 11.510 24.216 1.00 12.60 105 LEU B O 1
ATOM 7008 N N . VAL B 1 106 ? 31.420 10.133 22.911 1.00 11.67 106 VAL B N 1
ATOM 7009 C CA . VAL B 1 106 ? 30.485 11.192 22.539 1.00 10.12 106 VAL B CA 1
ATOM 7010 C C . VAL B 1 106 ? 29.694 11.636 23.758 1.00 10.24 106 VAL B C 1
ATOM 7011 O O . VAL B 1 106 ? 29.505 12.824 23.984 1.00 10.78 106 VAL B O 1
ATOM 7024 N N . HIS B 1 107 ? 29.235 10.682 24.560 1.00 9.79 107 HIS B N 1
ATOM 7025 C CA . HIS B 1 107 ? 28.455 10.965 25.771 1.00 10.35 107 HIS B CA 1
ATOM 7026 C C . HIS B 1 107 ? 29.250 11.895 26.738 1.00 10.39 107 HIS B C 1
ATOM 7027 O O . HIS B 1 107 ? 28.740 12.934 27.174 1.00 11.12 107 HIS B O 1
ATOM 7042 N N . GLN B 1 108 ? 30.501 11.529 27.040 1.00 11.32 108 GLN B N 1
ATOM 7043 C CA . GLN B 1 108 ? 31.312 12.357 27.912 1.00 10.68 108 GLN B CA 1
ATOM 7044 C C . GLN B 1 108 ? 31.657 13.688 27.243 1.00 10.92 108 GLN B C 1
ATOM 7045 O O . GLN B 1 108 ? 31.660 14.727 27.921 1.00 12.81 108 GLN B O 1
ATOM 7059 N N . SER B 1 109 ? 31.926 13.679 25.939 1.00 10.92 109 SER B N 1
ATOM 7060 C CA . SER B 1 109 ? 32.230 14.933 25.236 1.00 12.27 109 SER B CA 1
ATOM 7061 C C . SER B 1 109 ? 31.061 15.913 25.276 1.00 12.26 109 SER B C 1
ATOM 7062 O O . SER B 1 109 ? 31.257 17.130 25.375 1.00 12.16 109 SER B O 1
ATOM 7070 N N . MET B 1 110 ? 29.828 15.417 25.225 1.00 10.68 110 MET B N 1
ATOM 7071 C CA A MET B 1 110 ? 28.672 16.302 25.286 0.64 12.19 110 MET B CA 1
ATOM 7072 C CA B MET B 1 110 ? 28.659 16.278 25.294 0.36 12.17 110 MET B CA 1
ATOM 7073 C C . MET B 1 110 ? 28.585 16.954 26.658 1.00 12.09 110 MET B C 1
ATOM 7074 O O . MET B 1 110 ? 28.219 18.123 26.778 1.00 11.75 110 MET B O 1
ATOM 7101 N N . MET B 1 111 ? 28.932 16.213 27.703 1.00 10.97 111 MET B N 1
ATOM 7102 C CA . MET B 1 111 ? 28.983 16.771 29.057 1.00 12.26 111 MET B CA 1
ATOM 7103 C C . MET B 1 111 ? 30.078 17.848 29.124 1.00 12.80 111 MET B C 1
ATOM 7104 O O . MET B 1 111 ? 29.867 18.945 29.660 1.00 13.07 111 MET B O 1
ATOM 7118 N N . ASP B 1 112 ? 31.237 17.552 28.564 1.00 12.80 112 ASP B N 1
ATOM 7119 C CA . ASP B 1 112 ? 32.345 18.532 28.572 1.00 11.96 112 ASP B CA 1
ATOM 7120 C C . ASP B 1 112 ? 31.951 19.791 27.832 1.00 13.67 112 ASP B C 1
ATOM 7121 O O . ASP B 1 112 ? 32.283 20.908 28.259 1.00 14.62 112 ASP B O 1
ATOM 7130 N N . TRP B 1 113 ? 31.257 19.635 26.709 1.00 12.52 113 TRP B N 1
ATOM 7131 C CA . TRP B 1 113 ? 30.766 20.788 25.947 1.00 13.23 113 TRP B CA 1
ATOM 7132 C C . TRP B 1 113 ? 29.829 21.624 26.784 1.00 14.10 113 TRP B C 1
ATOM 7133 O O . TRP B 1 113 ? 29.909 22.857 26.782 1.00 14.75 113 TRP B O 1
ATOM 7154 N N . SER B 1 114 ? 28.910 20.981 27.497 1.00 14.30 114 SER B N 1
ATOM 7155 C CA . SER B 1 114 ? 28.010 21.687 28.417 1.00 13.67 114 SER B CA 1
ATOM 7156 C C . SER B 1 114 ? 28.758 22.503 29.457 1.00 15.77 114 SER B C 1
ATOM 7157 O O . SER B 1 114 ? 28.409 23.659 29.725 1.00 17.03 114 SER B O 1
ATOM 7165 N N . VAL B 1 115 ? 29.805 21.933 30.043 1.00 16.45 115 VAL B N 1
ATOM 7166 C CA . VAL B 1 115 ? 30.572 22.649 31.071 1.00 16.23 115 VAL B CA 1
ATOM 7167 C C . VAL B 1 115 ? 31.092 23.964 30.498 1.00 23.51 115 VAL B C 1
ATOM 7168 O O . VAL B 1 115 ? 31.069 25.000 31.162 1.00 23.61 115 VAL B O 1
ATOM 7181 N N . GLY B 1 116 ? 31.534 23.925 29.248 1.00 20.89 116 GLY B N 1
ATOM 7182 C CA . GLY B 1 116 ? 32.033 25.118 28.591 1.00 23.75 116 GLY B CA 1
ATOM 7183 C C . GLY B 1 116 ? 30.979 26.066 28.047 1.00 26.13 116 GLY B C 1
ATOM 7184 O O . GLY B 1 116 ? 31.296 27.231 27.821 1.00 30.73 116 GLY B O 1
ATOM 7188 N N . LYS B 1 117 ? 29.738 25.616 27.854 1.00 21.40 117 LYS B N 1
ATOM 7189 C CA . LYS B 1 117 ? 28.734 26.419 27.134 1.00 18.92 117 LYS B CA 1
ATOM 7190 C C . LYS B 1 117 ? 27.510 26.829 27.935 1.00 26.12 117 LYS B C 1
ATOM 7191 O O . LYS B 1 117 ? 26.760 27.710 27.513 1.00 35.83 117 LYS B O 1
ATOM 7210 N N . VAL B 1 118 ? 27.301 26.191 29.078 1.00 18.37 118 VAL B N 1
ATOM 7211 C CA . VAL B 1 118 ? 26.116 26.339 29.899 1.00 20.64 118 VAL B CA 1
ATOM 7212 C C . VAL B 1 118 ? 26.519 26.939 31.242 1.00 22.88 118 VAL B C 1
ATOM 7213 O O . VAL B 1 118 ? 27.533 26.548 31.813 1.00 23.68 118 VAL B O 1
ATOM 7226 N N . PRO B 1 119 ? 25.727 27.886 31.773 1.00 21.74 119 PRO B N 1
ATOM 7227 C CA . PRO B 1 119 ? 26.042 28.440 33.095 1.00 24.45 119 PRO B CA 1
ATOM 7228 C C . PRO B 1 119 ? 26.073 27.342 34.152 1.00 28.11 119 PRO B C 1
ATOM 7229 O O . PRO B 1 119 ? 25.267 26.416 34.049 1.00 23.37 119 PRO B O 1
ATOM 7240 N N . GLU B 1 120 ? 26.978 27.413 35.125 1.00 26.45 120 GLU B N 1
ATOM 7241 C CA . GLU B 1 120 ? 27.153 26.313 36.083 1.00 25.10 120 GLU B CA 1
ATOM 7242 C C . GLU B 1 120 ? 25.836 26.010 36.818 1.00 30.64 120 GLU B C 1
ATOM 7243 O O . GLU B 1 120 ? 25.569 24.863 37.190 1.00 26.78 120 GLU B O 1
ATOM 7255 N N . GLU B 1 121 ? 24.982 27.015 36.965 1.00 27.05 121 GLU B N 1
ATOM 7256 C CA . GLU B 1 121 ? 23.696 26.837 37.639 1.00 33.70 121 GLU B CA 1
ATOM 7257 C C . GLU B 1 121 ? 22.711 25.946 36.867 1.00 30.36 121 GLU B C 1
ATOM 7258 O O . GLU B 1 121 ? 21.793 25.376 37.460 1.00 33.97 121 GLU B O 1
ATOM 7270 N N . ALA B 1 122 ? 22.913 25.829 35.555 1.00 23.49 122 ALA B N 1
ATOM 7271 C CA . ALA B 1 122 ? 22.042 25.016 34.684 1.00 22.74 122 ALA B CA 1
ATOM 7272 C C . ALA B 1 122 ? 22.653 23.641 34.377 1.00 21.53 122 ALA B C 1
ATOM 7273 O O . ALA B 1 122 ? 22.071 22.847 33.627 1.00 18.40 122 ALA B O 1
ATOM 7280 N N . LEU B 1 123 ? 23.818 23.338 34.933 1.00 17.11 123 LEU B N 1
ATOM 7281 C CA . LEU B 1 123 ? 24.508 22.091 34.567 1.00 15.21 123 LEU B CA 1
ATOM 7282 C C . LEU B 1 123 ? 23.739 20.841 34.962 1.00 16.28 123 LEU B C 1
ATOM 7283 O O . LEU B 1 123 ? 23.903 19.779 34.333 1.00 16.81 123 LEU B O 1
ATOM 7299 N N . PHE B 1 124 ? 22.905 20.957 35.996 1.00 18.38 124 PHE B N 1
ATOM 7300 C CA . PHE B 1 124 ? 22.059 19.861 36.474 1.00 25.99 124 PHE B CA 1
ATOM 7301 C C . PHE B 1 124 ? 21.258 19.293 35.316 1.00 22.03 124 PHE B C 1
ATOM 7302 O O . PHE B 1 124 ? 20.953 18.084 35.273 1.00 25.03 124 PHE B O 1
ATOM 7319 N N . SER B 1 125 ? 20.936 20.151 34.365 1.00 16.21 125 SER B N 1
ATOM 7320 C CA . SER B 1 125 ? 20.048 19.743 33.263 1.00 16.66 125 SER B CA 1
ATOM 7321 C C . SER B 1 125 ? 20.775 19.005 32.149 1.00 13.81 125 SER B C 1
ATOM 7322 O O . SER B 1 125 ? 20.111 18.527 31.207 1.00 13.49 125 SER B O 1
ATOM 7330 N N . ARG B 1 126 ? 22.099 18.890 32.234 1.00 12.80 126 ARG B N 1
ATOM 7331 C CA . ARG B 1 126 ? 22.940 18.434 31.143 1.00 11.82 126 ARG B CA 1
ATOM 7332 C C . ARG B 1 126 ? 23.525 17.049 31.439 1.00 11.05 126 ARG B C 1
ATOM 7333 O O . ARG B 1 126 ? 24.465 16.639 30.791 1.00 14.24 126 ARG B O 1
ATOM 7354 N N . LEU B 1 127 ? 22.923 16.342 32.385 1.00 11.30 127 LEU B N 1
ATOM 7355 C CA . LEU B 1 127 ? 23.478 15.081 32.862 1.00 12.04 127 LEU B CA 1
ATOM 7356 C C . LEU B 1 127 ? 23.076 13.837 32.099 1.00 11.69 127 LEU B C 1
ATOM 7357 O O . LEU B 1 127 ? 23.649 12.771 32.356 1.00 11.24 127 LEU B O 1
ATOM 7373 N N . LEU B 1 128 ? 22.097 13.948 31.190 1.00 9.42 128 LEU B N 1
ATOM 7374 C CA . LEU B 1 128 ? 21.607 12.801 30.419 1.00 10.18 128 LEU B CA 1
ATOM 7375 C C . LEU B 1 128 ? 21.677 13.031 28.914 1.00 9.08 128 LEU B C 1
ATOM 7376 O O . LEU B 1 128 ? 20.662 13.123 28.232 1.00 10.62 128 LEU B O 1
ATOM 7392 N N . PRO B 1 129 ? 22.881 13.098 28.374 1.00 8.74 129 PRO B N 1
ATOM 7393 C CA . PRO B 1 129 ? 23.006 13.308 26.933 1.00 9.33 129 PRO B CA 1
ATOM 7394 C C . PRO B 1 129 ? 22.329 12.225 26.114 1.00 9.52 129 PRO B C 1
ATOM 7395 O O . PRO B 1 129 ? 22.285 11.049 26.523 1.00 9.85 129 PRO B O 1
ATOM 7406 N N . VAL B 1 130 ? 21.894 12.609 24.930 1.00 8.57 130 VAL B N 1
ATOM 7407 C CA . VAL B 1 130 ? 21.182 11.733 23.994 1.00 8.34 130 VAL B CA 1
ATOM 7408 C C . VAL B 1 130 ? 22.138 11.303 22.873 1.00 9.45 130 VAL B C 1
ATOM 7409 O O . VAL B 1 130 ? 22.528 12.122 22.032 1.00 10.51 130 VAL B O 1
ATOM 7422 N N . VAL B 1 131 ? 22.551 10.032 22.879 1.00 8.42 131 VAL B N 1
ATOM 7423 C CA . VAL B 1 131 ? 23.540 9.499 21.973 1.00 8.85 131 VAL B CA 1
ATOM 7424 C C . VAL B 1 131 ? 23.054 8.146 21.438 1.00 9.65 131 VAL B C 1
ATOM 7425 O O . VAL B 1 131 ? 22.698 7.275 22.217 1.00 10.00 131 VAL B O 1
ATOM 7438 N N . ALA B 1 132 ? 23.037 8.008 20.114 1.00 8.91 132 ALA B N 1
ATOM 7439 C CA . ALA B 1 132 ? 22.552 6.788 19.467 1.00 8.94 132 ALA B CA 1
ATOM 7440 C C . ALA B 1 132 ? 23.588 6.291 18.472 1.00 10.63 132 ALA B C 1
ATOM 7441 O O . ALA B 1 132 ? 24.396 7.061 17.956 1.00 10.73 132 ALA B O 1
ATOM 7448 N N . GLU B 1 133 ? 23.514 4.995 18.147 1.00 10.19 133 GLU B N 1
ATOM 7449 C CA . GLU B 1 133 ? 24.525 4.409 17.291 1.00 10.21 133 GLU B CA 1
ATOM 7450 C C . GLU B 1 133 ? 23.995 3.422 16.282 1.00 11.55 133 GLU B C 1
ATOM 7451 O O . GLU B 1 133 ? 22.943 2.793 16.457 1.00 11.76 133 GLU B O 1
ATOM 7463 N N . THR B 1 134 ? 24.786 3.287 15.209 1.00 11.65 134 THR B N 1
ATOM 7464 C CA . THR B 1 134 ? 24.741 2.129 14.320 1.00 10.00 134 THR B CA 1
ATOM 7465 C C . THR B 1 134 ? 26.182 1.653 14.093 1.00 12.08 134 THR B C 1
ATOM 7466 O O . THR B 1 134 ? 27.130 2.369 14.379 1.00 12.78 134 THR B O 1
ATOM 7477 N N . LEU B 1 135 ? 26.346 0.420 13.621 1.00 11.64 135 LEU B N 1
ATOM 7478 C CA . LEU B 1 135 ? 27.649 -0.238 13.608 1.00 11.96 135 LEU B CA 1
ATOM 7479 C C . LEU B 1 135 ? 28.400 -0.198 12.254 1.00 12.09 135 LEU B C 1
ATOM 7480 O O . LEU B 1 135 ? 27.989 -0.838 11.285 1.00 13.58 135 LEU B O 1
ATOM 7496 N N . ASP B 1 136 ? 29.489 0.565 12.204 1.00 13.49 136 ASP B N 1
ATOM 7497 C CA . ASP B 1 136 ? 30.303 0.728 10.989 1.00 12.67 136 ASP B CA 1
ATOM 7498 C C . ASP B 1 136 ? 31.452 -0.291 10.927 1.00 13.89 136 ASP B C 1
ATOM 7499 O O . ASP B 1 136 ? 32.572 0.059 10.562 1.00 16.41 136 ASP B O 1
ATOM 7508 N N . ASN B 1 137 ? 31.149 -1.547 11.210 1.00 13.72 137 ASN B N 1
ATOM 7509 C CA . ASN B 1 137 ? 32.179 -2.563 11.431 1.00 16.78 137 ASN B CA 1
ATOM 7510 C C . ASN B 1 137 ? 32.921 -3.066 10.211 1.00 18.86 137 ASN B C 1
ATOM 7511 O O . ASN B 1 137 ? 34.031 -3.581 10.361 1.00 20.59 137 ASN B O 1
ATOM 7522 N N . ARG B 1 138 ? 32.346 -2.963 9.025 1.00 15.37 138 ARG B N 1
ATOM 7523 C CA A ARG B 1 138 ? 33.032 -3.430 7.831 0.40 17.85 138 ARG B CA 1
ATOM 7524 C CA B ARG B 1 138 ? 33.062 -3.431 7.832 0.60 17.81 138 ARG B CA 1
ATOM 7525 C C . ARG B 1 138 ? 34.030 -2.406 7.300 1.00 19.29 138 ARG B C 1
ATOM 7526 O O . ARG B 1 138 ? 35.121 -2.764 6.858 1.00 23.02 138 ARG B O 1
ATOM 7567 N N . LEU B 1 139 ? 33.667 -1.132 7.371 1.00 14.14 139 LEU B N 1
ATOM 7568 C CA . LEU B 1 139 ? 34.460 -0.082 6.761 1.00 13.85 139 LEU B CA 1
ATOM 7569 C C . LEU B 1 139 ? 35.367 0.671 7.735 1.00 13.63 139 LEU B C 1
ATOM 7570 O O . LEU B 1 139 ? 36.282 1.370 7.325 1.00 16.56 139 LEU B O 1
ATOM 7586 N N . ASN B 1 140 ? 35.095 0.513 9.027 1.00 14.75 140 ASN B N 1
ATOM 7587 C CA . ASN B 1 140 ? 35.739 1.288 10.090 1.00 16.06 140 ASN B CA 1
ATOM 7588 C C . ASN B 1 140 ? 36.368 0.428 11.183 1.00 16.54 140 ASN B C 1
ATOM 7589 O O . ASN B 1 140 ? 35.844 -0.625 11.536 1.00 16.65 140 ASN B O 1
ATOM 7600 N N . ASP B 1 141 ? 37.466 0.921 11.766 1.00 16.03 141 ASP B N 1
ATOM 7601 C CA . ASP B 1 141 ? 38.046 0.360 12.994 1.00 15.76 141 ASP B CA 1
ATOM 7602 C C . ASP B 1 141 ? 37.248 0.817 14.230 1.00 16.19 141 ASP B C 1
ATOM 7603 O O . ASP B 1 141 ? 37.589 1.797 14.886 1.00 15.55 141 ASP B O 1
ATOM 7612 N N . VAL B 1 142 ? 36.179 0.091 14.497 1.00 15.02 142 VAL B N 1
ATOM 7613 C CA . VAL B 1 142 ? 35.187 0.438 15.513 1.00 15.06 142 VAL B CA 1
ATOM 7614 C C . VAL B 1 142 ? 35.779 0.703 16.890 1.00 15.01 142 VAL B C 1
ATOM 7615 O O . VAL B 1 142 ? 35.433 1.686 17.565 1.00 16.88 142 VAL B O 1
ATOM 7628 N N . PHE B 1 143 ? 36.675 -0.168 17.321 1.00 16.42 143 PHE B N 1
ATOM 7629 C CA . PHE B 1 143 ? 37.235 -0.091 18.662 1.00 14.79 143 PHE B CA 1
ATOM 7630 C C . PHE B 1 143 ? 38.481 0.794 18.770 1.00 18.89 143 PHE B C 1
ATOM 7631 O O . PHE B 1 143 ? 39.036 0.933 19.863 1.00 18.34 143 PHE B O 1
ATOM 7648 N N . GLY B 1 144 ? 38.896 1.424 17.672 1.00 17.41 144 GLY B N 1
ATOM 7649 C CA . GLY B 1 144 ? 40.227 2.014 17.601 1.00 17.15 144 GLY B CA 1
ATOM 7650 C C . GLY B 1 144 ? 40.365 3.492 17.928 1.00 19.27 144 GLY B C 1
ATOM 7651 O O . GLY B 1 144 ? 41.374 4.102 17.582 1.00 19.56 144 GLY B O 1
ATOM 7655 N N . HIS B 1 145 ? 39.377 4.074 18.598 1.00 17.70 145 HIS B N 1
ATOM 7656 C CA . HIS B 1 145 ? 39.463 5.466 19.058 1.00 18.23 145 HIS B CA 1
ATOM 7657 C C . HIS B 1 145 ? 39.741 6.469 17.932 1.00 18.69 145 HIS B C 1
ATOM 7658 O O . HIS B 1 145 ? 40.474 7.424 18.127 1.00 19.72 145 HIS B O 1
ATOM 7673 N N . GLY B 1 146 ? 39.105 6.283 16.781 1.00 19.55 146 GLY B N 1
ATOM 7674 C CA . GLY B 1 146 ? 39.186 7.226 15.677 1.00 19.50 146 GLY B CA 1
ATOM 7675 C C . GLY B 1 146 ? 38.461 8.561 15.865 1.00 19.21 146 GLY B C 1
ATOM 7676 O O . GLY B 1 146 ? 38.830 9.551 15.231 1.00 20.66 146 GLY B O 1
ATOM 7680 N N . LEU B 1 147 ? 37.438 8.597 16.723 1.00 16.78 147 LEU B N 1
ATOM 7681 C CA . LEU B 1 147 ? 36.721 9.834 16.986 1.00 16.30 147 LEU B CA 1
ATOM 7682 C C . LEU B 1 147 ? 37.276 10.471 18.257 1.00 17.16 147 LEU B C 1
ATOM 7683 O O . LEU B 1 147 ? 37.483 9.804 19.288 1.00 19.18 147 LEU B O 1
ATOM 7699 N N . THR B 1 148 ? 37.488 11.773 18.201 1.00 15.52 148 THR B N 1
ATOM 7700 C CA . THR B 1 148 ? 38.031 12.505 19.334 1.00 16.22 148 THR B CA 1
ATOM 7701 C C . THR B 1 148 ? 37.024 13.506 19.900 1.00 15.17 148 THR B C 1
ATOM 7702 O O . THR B 1 148 ? 36.042 13.857 19.236 1.00 14.47 148 THR B O 1
ATOM 7713 N N . ARG B 1 149 ? 37.283 14.016 21.102 1.00 14.16 149 ARG B N 1
ATOM 7714 C CA . ARG B 1 149 ? 36.468 15.056 21.685 1.00 15.13 149 ARG B CA 1
ATOM 7715 C C . ARG B 1 149 ? 36.389 16.266 20.769 1.00 14.85 149 ARG B C 1
ATOM 7716 O O . ARG B 1 149 ? 35.330 16.871 20.605 1.00 15.23 149 ARG B O 1
ATOM 7737 N N . ASP B 1 150 ? 37.511 16.622 20.148 1.00 15.84 150 ASP B N 1
ATOM 7738 C CA . ASP B 1 150 ? 37.532 17.774 19.232 1.00 18.11 150 ASP B CA 1
ATOM 7739 C C . ASP B 1 150 ? 36.579 17.575 18.043 1.00 13.73 150 ASP B C 1
ATOM 7740 O O . ASP B 1 150 ? 35.905 18.513 17.626 1.00 15.44 150 ASP B O 1
ATOM 7749 N N . HIS B 1 151 ? 36.476 16.342 17.538 1.00 13.51 151 HIS B N 1
ATOM 7750 C CA . HIS B 1 151 ? 35.561 16.057 16.430 1.00 13.75 151 HIS B CA 1
ATOM 7751 C C . HIS B 1 151 ? 34.114 16.313 16.907 1.00 13.41 151 HIS B C 1
ATOM 7752 O O . HIS B 1 151 ? 33.260 16.827 16.163 1.00 13.67 151 HIS B O 1
ATOM 7767 N N . VAL B 1 152 ? 33.813 15.909 18.134 1.00 13.10 152 VAL B N 1
ATOM 7768 C CA . VAL B 1 152 ? 32.461 16.086 18.661 1.00 12.34 152 VAL B CA 1
ATOM 7769 C C . VAL B 1 152 ? 32.156 17.571 18.842 1.00 12.37 152 VAL B C 1
ATOM 7770 O O . VAL B 1 152 ? 31.098 18.045 18.455 1.00 12.62 152 VAL B O 1
ATOM 7783 N N . PHE B 1 153 ? 33.082 18.309 19.460 1.00 12.92 153 PHE B N 1
ATOM 7784 C CA . PHE B 1 153 ? 32.912 19.739 19.631 1.00 12.49 153 PHE B CA 1
ATOM 7785 C C . PHE B 1 153 ? 32.684 20.433 18.289 1.00 12.24 153 PHE B C 1
ATOM 7786 O O . PHE B 1 153 ? 31.865 21.337 18.197 1.00 14.25 153 PHE B O 1
ATOM 7803 N N . ALA B 1 154 ? 33.425 20.041 17.263 1.00 14.84 154 ALA B N 1
ATOM 7804 C CA . ALA B 1 154 ? 33.276 20.671 15.963 1.00 13.28 154 ALA B CA 1
ATOM 7805 C C . ALA B 1 154 ? 31.886 20.501 15.382 1.00 12.99 154 ALA B C 1
ATOM 7806 O O . ALA B 1 154 ? 31.366 21.412 14.758 1.00 15.46 154 ALA B O 1
ATOM 7813 N N . ALA B 1 155 ? 31.294 19.327 15.560 1.00 13.48 155 ALA B N 1
ATOM 7814 C CA . ALA B 1 155 ? 29.924 19.089 15.073 1.00 12.85 155 ALA B CA 1
ATOM 7815 C C . ALA B 1 155 ? 28.897 19.871 15.908 1.00 12.93 155 ALA B C 1
ATOM 7816 O O . ALA B 1 155 ? 27.931 20.406 15.371 1.00 13.05 155 ALA B O 1
ATOM 7823 N N . LEU B 1 156 ? 29.101 19.929 17.221 1.00 12.15 156 LEU B N 1
ATOM 7824 C CA . LEU B 1 156 ? 28.214 20.683 18.099 1.00 11.85 156 LEU B CA 1
ATOM 7825 C C . LEU B 1 156 ? 28.221 22.163 17.766 1.00 13.18 156 LEU B C 1
ATOM 7826 O O . LEU B 1 156 ? 27.165 22.794 17.663 1.00 13.93 156 LEU B O 1
ATOM 7842 N N . ASP B 1 157 ? 29.433 22.699 17.581 1.00 14.95 157 ASP B N 1
ATOM 7843 C CA . ASP B 1 157 ? 29.625 24.130 17.326 1.00 13.87 157 ASP B CA 1
ATOM 7844 C C . ASP B 1 157 ? 29.353 24.520 15.879 1.00 14.97 157 ASP B C 1
ATOM 7845 O O . ASP B 1 157 ? 28.981 25.670 15.620 1.00 17.71 157 ASP B O 1
ATOM 7854 N N . GLY B 1 158 ? 29.567 23.585 14.955 1.00 14.61 158 GLY B N 1
ATOM 7855 C CA . GLY B 1 158 ? 29.414 23.846 13.526 1.00 15.99 158 GLY B CA 1
ATOM 7856 C C . GLY B 1 158 ? 28.008 23.671 12.977 1.00 15.22 158 GLY B C 1
ATOM 7857 O O . GLY B 1 158 ? 27.732 24.031 11.826 1.00 16.94 158 GLY B O 1
ATOM 7861 N N . ALA B 1 159 ? 27.119 23.093 13.776 1.00 13.11 159 ALA B N 1
ATOM 7862 C CA . ALA B 1 159 ? 25.758 22.854 13.342 1.00 12.99 159 ALA B CA 1
ATOM 7863 C C . ALA B 1 159 ? 25.072 24.117 12.865 1.00 12.64 159 ALA B C 1
ATOM 7864 O O . ALA B 1 159 ? 25.253 25.194 13.453 1.00 15.30 159 ALA B O 1
ATOM 7871 N N . LYS B 1 160 ? 24.205 23.977 11.861 1.00 13.31 160 LYS B N 1
ATOM 7872 C CA . LYS B 1 160 ? 23.477 25.120 11.308 1.00 14.19 160 LYS B CA 1
ATOM 7873 C C . LYS B 1 160 ? 22.151 24.694 10.738 1.00 12.65 160 LYS B C 1
ATOM 7874 O O . LYS B 1 160 ? 21.897 23.503 10.507 1.00 11.63 160 LYS B O 1
ATOM 7893 N N . GLY B 1 161 ? 21.276 25.669 10.498 1.00 13.25 161 GLY B N 1
ATOM 7894 C CA . GLY B 1 161 ? 20.085 25.440 9.707 1.00 12.90 161 GLY B CA 1
ATOM 7895 C C . GLY B 1 161 ? 20.436 25.340 8.227 1.00 12.55 161 GLY B C 1
ATOM 7896 O O . GLY B 1 161 ? 21.585 25.142 7.841 1.00 14.78 161 GLY B O 1
ATOM 7900 N N . GLY B 1 162 ? 19.410 25.433 7.398 1.00 15.21 162 GLY B N 1
ATOM 7901 C CA . GLY B 1 162 ? 19.587 25.374 5.964 1.00 14.51 162 GLY B CA 1
ATOM 7902 C C . GLY B 1 162 ? 19.807 23.960 5.457 1.00 12.63 162 GLY B C 1
ATOM 7903 O O . GLY B 1 162 ? 19.599 22.974 6.196 1.00 15.34 162 GLY B O 1
ATOM 7907 N N . PRO B 1 163 ? 20.265 23.820 4.208 1.00 12.75 163 PRO B N 1
ATOM 7908 C CA . PRO B 1 163 ? 20.431 22.498 3.621 1.00 14.75 163 PRO B CA 1
ATOM 7909 C C . PRO B 1 163 ? 21.300 21.579 4.470 1.00 13.88 163 PRO B C 1
ATOM 7910 O O . PRO B 1 163 ? 22.283 21.996 5.072 1.00 14.08 163 PRO B O 1
ATOM 7921 N N . VAL B 1 164 ? 20.920 20.301 4.510 1.00 13.88 164 VAL B N 1
ATOM 7922 C CA . VAL B 1 164 ? 21.611 19.297 5.271 1.00 13.21 164 VAL B CA 1
ATOM 7923 C C . VAL B 1 164 ? 22.380 18.356 4.349 1.00 14.33 164 VAL B C 1
ATOM 7924 O O . VAL B 1 164 ? 21.800 17.735 3.452 1.00 14.91 164 VAL B O 1
ATOM 7937 N N . ALA B 1 165 ? 23.676 18.203 4.584 1.00 14.04 165 ALA B N 1
ATOM 7938 C CA . ALA B 1 165 ? 24.478 17.284 3.789 1.00 13.46 165 ALA B CA 1
ATOM 7939 C C . ALA B 1 165 ? 24.050 15.838 4.088 1.00 13.53 165 ALA B C 1
ATOM 7940 O O . ALA B 1 165 ? 23.835 15.468 5.263 1.00 13.16 165 ALA B O 1
ATOM 7947 N N . GLU B 1 166 ? 23.956 15.042 3.038 1.00 13.61 166 GLU B N 1
ATOM 7948 C CA . GLU B 1 166 ? 23.555 13.646 3.119 1.00 12.93 166 GLU B CA 1
ATOM 7949 C C . GLU B 1 166 ? 24.700 12.760 2.655 1.00 12.33 166 GLU B C 1
ATOM 7950 O O . GLU B 1 166 ? 25.695 13.229 2.107 1.00 15.68 166 GLU B O 1
ATOM 7962 N N . GLY B 1 167 ? 24.513 11.452 2.825 1.00 11.91 167 GLY B N 1
ATOM 7963 C CA . GLY B 1 167 ? 25.431 10.459 2.304 1.00 11.20 167 GLY B CA 1
ATOM 7964 C C . GLY B 1 167 ? 26.466 10.050 3.325 1.00 12.27 167 GLY B C 1
ATOM 7965 O O . GLY B 1 167 ? 26.138 9.772 4.508 1.00 11.92 167 GLY B O 1
ATOM 7969 N N . ASN B 1 168 ? 27.727 9.979 2.892 1.00 12.96 168 ASN B N 1
ATOM 7970 C CA . ASN B 1 168 ? 28.810 9.446 3.706 1.00 13.33 168 ASN B CA 1
ATOM 7971 C C . ASN B 1 168 ? 29.393 10.508 4.605 1.00 14.10 168 ASN B C 1
ATOM 7972 O O . ASN B 1 168 ? 30.560 10.885 4.459 1.00 15.79 168 ASN B O 1
ATOM 7983 N N . VAL B 1 169 ? 28.574 11.007 5.522 1.00 11.85 169 VAL B N 1
ATOM 7984 C CA . VAL B 1 169 ? 28.945 12.113 6.368 1.00 13.21 169 VAL B CA 1
ATOM 7985 C C . VAL B 1 169 ? 28.534 11.857 7.810 1.00 14.34 169 VAL B C 1
ATOM 7986 O O . VAL B 1 169 ? 27.587 11.095 8.086 1.00 13.03 169 VAL B O 1
ATOM 7999 N N . GLY B 1 170 ? 29.246 12.485 8.741 1.00 12.73 170 GLY B N 1
ATOM 8000 C CA . GLY B 1 170 ? 28.901 12.407 10.142 1.00 11.67 170 GLY B CA 1
ATOM 8001 C C . GLY B 1 170 ? 28.770 10.978 10.624 1.00 13.21 170 GLY B C 1
ATOM 8002 O O . GLY B 1 170 ? 29.628 10.134 10.362 1.00 12.57 170 GLY B O 1
ATOM 8006 N N . GLY B 1 171 ? 27.714 10.678 11.371 1.00 11.40 171 GLY B N 1
ATOM 8007 C CA . GLY B 1 171 ? 27.556 9.330 11.884 1.00 11.96 171 GLY B CA 1
ATOM 8008 C C . GLY B 1 171 ? 27.366 8.286 10.806 1.00 11.23 171 GLY B C 1
ATOM 8009 O O . GLY B 1 171 ? 27.575 7.084 11.036 1.00 12.69 171 GLY B O 1
ATOM 8013 N N . GLY B 1 172 ? 26.956 8.693 9.615 1.00 11.02 172 GLY B N 1
ATOM 8014 C CA . GLY B 1 172 ? 26.717 7.750 8.550 1.00 11.58 172 GLY B CA 1
ATOM 8015 C C . GLY B 1 172 ? 27.926 7.352 7.711 1.00 11.77 172 GLY B C 1
ATOM 8016 O O . GLY B 1 172 ? 27.804 6.500 6.821 1.00 12.24 172 GLY B O 1
ATOM 8020 N N . THR B 1 173 ? 29.064 7.966 8.001 1.00 11.92 173 THR B N 1
ATOM 8021 C CA . THR B 1 173 ? 30.246 7.875 7.133 1.00 11.67 173 THR B CA 1
ATOM 8022 C C . THR B 1 173 ? 30.569 6.449 6.701 1.00 13.06 173 THR B C 1
ATOM 8023 O O . THR B 1 173 ? 30.766 6.184 5.502 1.00 14.78 173 THR B O 1
ATOM 8034 N N . GLY B 1 174 ? 30.642 5.532 7.649 1.00 11.87 174 GLY B N 1
ATOM 8035 C CA . GLY B 1 174 ? 31.023 4.146 7.399 1.00 14.04 174 GLY B CA 1
ATOM 8036 C C . GLY B 1 174 ? 29.892 3.143 7.309 1.00 12.60 174 GLY B C 1
ATOM 8037 O O . GLY B 1 174 ? 30.137 1.941 7.425 1.00 14.78 174 GLY B O 1
ATOM 8041 N N . MET B 1 175 ? 28.667 3.594 7.058 1.00 11.82 175 MET B N 1
ATOM 8042 C CA . MET B 1 175 ? 27.530 2.679 7.119 1.00 12.05 175 MET B CA 1
ATOM 8043 C C . MET B 1 175 ? 27.173 2.014 5.779 1.00 12.51 175 MET B C 1
ATOM 8044 O O . MET B 1 175 ? 27.593 2.469 4.711 1.00 11.97 175 MET B O 1
ATOM 8058 N N . ILE B 1 176 ? 26.388 0.952 5.866 1.00 12.41 176 ILE B N 1
ATOM 8059 C CA . ILE B 1 176 ? 25.975 0.090 4.743 1.00 11.35 176 ILE B CA 1
ATOM 8060 C C . ILE B 1 176 ? 24.475 -0.180 4.848 1.00 11.48 176 ILE B C 1
ATOM 8061 O O . ILE B 1 176 ? 24.026 -0.649 5.896 1.00 13.11 176 ILE B O 1
ATOM 8077 N N . ALA B 1 177 ? 23.705 0.135 3.810 1.00 12.51 177 ALA B N 1
ATOM 8078 C CA . ALA B 1 177 ? 22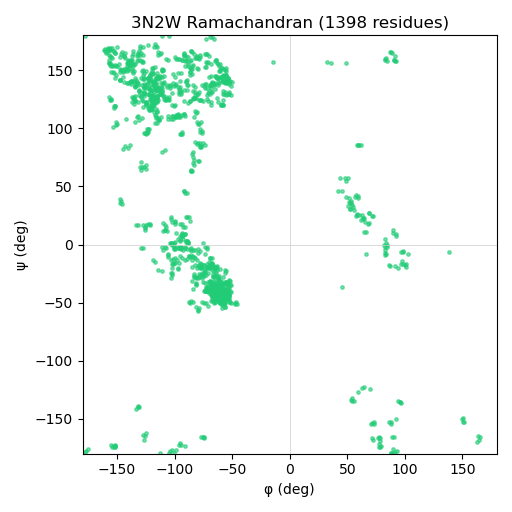.270 -0.072 3.824 1.00 11.97 177 ALA B CA 1
ATOM 8079 C C . ALA B 1 177 ? 21.820 -0.800 2.564 1.00 11.95 177 ALA B C 1
ATOM 8080 O O . ALA B 1 177 ? 22.198 -0.406 1.441 1.00 12.69 177 ALA B O 1
ATOM 8087 N N . TYR B 1 178 ? 21.008 -1.837 2.750 1.00 11.60 178 TYR B N 1
ATOM 8088 C CA . TYR B 1 178 ? 20.485 -2.653 1.657 1.00 11.56 178 TYR B CA 1
ATOM 8089 C C . TYR B 1 178 ? 21.642 -3.197 0.783 1.00 14.42 178 TYR B C 1
ATOM 8090 O O . TYR B 1 178 ? 21.478 -3.376 -0.417 1.00 14.79 178 TYR B O 1
ATOM 8108 N N . THR B 1 179 ? 22.791 -3.457 1.415 1.00 13.13 179 THR B N 1
ATOM 8109 C CA A THR B 1 179 ? 24.028 -3.957 0.776 0.35 12.99 179 THR B CA 1
ATOM 8110 C CA B THR B 1 179 ? 23.972 -3.997 0.730 0.65 12.94 179 THR B CA 1
ATOM 8111 C C . THR B 1 179 ? 24.644 -2.968 -0.199 1.00 15.75 179 THR B C 1
ATOM 8112 O O . THR B 1 179 ? 25.607 -3.287 -0.901 1.00 19.97 179 THR B O 1
ATOM 8133 N N . PHE B 1 180 ? 24.108 -1.763 -0.233 1.00 12.85 180 PHE B N 1
ATOM 8134 C CA . PHE B 1 180 ? 24.715 -0.612 -0.889 1.00 11.88 180 PHE B CA 1
ATOM 8135 C C . PHE B 1 180 ? 25.299 0.304 0.184 1.00 14.23 180 PHE B C 1
ATOM 8136 O O . PHE B 1 180 ? 25.234 -0.015 1.379 1.00 13.40 180 PHE B O 1
ATOM 8153 N N . LYS B 1 181 ? 25.912 1.407 -0.221 1.00 13.02 181 LYS B N 1
ATOM 8154 C CA . LYS B 1 181 ? 26.511 2.310 0.735 1.00 12.16 181 LYS B CA 1
ATOM 8155 C C . LYS B 1 181 ? 25.392 2.968 1.531 1.00 11.61 181 LYS B C 1
ATOM 8156 O O . LYS B 1 181 ? 24.409 3.453 0.992 1.00 13.05 181 LYS B O 1
ATOM 8175 N N . GLY B 1 182 ? 25.553 2.943 2.849 1.00 11.26 182 GLY B N 1
ATOM 8176 C CA . GLY B 1 182 ? 24.616 3.544 3.804 1.00 13.18 182 GLY B CA 1
ATOM 8177 C C . GLY B 1 182 ? 25.061 4.947 4.167 1.00 12.96 182 GLY B C 1
ATOM 8178 O O . GLY B 1 182 ? 26.015 5.475 3.584 1.00 12.33 182 GLY B O 1
ATOM 8182 N N . GLY B 1 183 ? 24.395 5.574 5.137 1.00 10.68 183 GLY B N 1
ATOM 8183 C CA . GLY B 1 183 ? 24.753 6.938 5.465 1.00 11.57 183 GLY B CA 1
ATOM 8184 C C . GLY B 1 183 ? 23.578 7.734 5.998 1.00 11.68 183 GLY B C 1
ATOM 8185 O O . GLY B 1 183 ? 22.664 7.168 6.597 1.00 11.96 183 GLY B O 1
ATOM 8189 N N . ILE B 1 184 ? 23.624 9.048 5.803 1.00 10.42 184 ILE B N 1
ATOM 8190 C CA . ILE B 1 184 ? 22.600 9.974 6.293 1.00 10.44 184 ILE B CA 1
ATOM 8191 C C . ILE B 1 184 ? 21.628 10.337 5.155 1.00 11.45 184 ILE B C 1
ATOM 8192 O O . ILE B 1 184 ? 22.053 10.561 4.012 1.00 11.69 184 ILE B O 1
ATOM 8208 N N . GLY B 1 185 ? 20.330 10.363 5.446 1.00 10.01 185 GLY B N 1
ATOM 8209 C CA . GLY B 1 185 ? 19.364 10.909 4.525 1.00 9.49 185 GLY B CA 1
ATOM 8210 C C . GLY B 1 185 ? 18.340 11.749 5.240 1.00 10.07 185 GLY B C 1
ATOM 8211 O O . GLY B 1 185 ? 18.153 11.609 6.451 1.00 10.28 185 GLY B O 1
ATOM 8215 N N . THR B 1 186 ? 17.670 12.655 4.521 1.00 9.36 186 THR B N 1
ATOM 8216 C CA . THR B 1 186 ? 16.685 13.497 5.148 1.00 8.92 186 THR B CA 1
ATOM 8217 C C . THR B 1 186 ? 15.585 13.896 4.164 1.00 9.65 186 THR B C 1
ATOM 8218 O O . THR B 1 186 ? 15.792 13.852 2.935 1.00 11.12 186 THR B O 1
ATOM 8229 N N . SER B 1 187 ? 14.415 14.181 4.686 1.00 9.11 187 SER B N 1
ATOM 8230 C CA . SER B 1 187 ? 13.263 14.595 3.879 1.00 9.74 187 SER B CA 1
ATOM 8231 C C . SER B 1 187 ? 12.284 15.326 4.801 1.00 9.90 187 SER B C 1
ATOM 8232 O O . SER B 1 187 ? 12.413 15.313 6.033 1.00 12.77 187 SER B O 1
ATOM 8240 N N . SER B 1 188 ? 11.328 16.042 4.254 1.00 9.22 188 SER B N 1
ATOM 8241 C CA . SER B 1 188 ? 10.286 16.674 5.031 1.00 9.09 188 SER B CA 1
ATOM 8242 C C . SER B 1 188 ? 8.968 16.658 4.307 1.00 9.13 188 SER B C 1
ATOM 8243 O O . SER B 1 188 ? 8.938 16.442 3.084 1.00 10.81 188 SER B O 1
ATOM 8251 N N . ARG B 1 189 ? 7.897 16.876 5.053 1.00 9.09 189 ARG B N 1
ATOM 8252 C CA . ARG B 1 189 ? 6.552 17.020 4.502 1.00 8.93 189 ARG B CA 1
ATOM 8253 C C . ARG B 1 189 ? 5.865 18.209 5.147 1.00 10.21 189 ARG B C 1
ATOM 8254 O O . ARG B 1 189 ? 5.939 18.420 6.370 1.00 10.90 189 ARG B O 1
ATOM 8275 N N . VAL B 1 190 ? 5.180 19.009 4.328 1.00 10.00 190 VAL B N 1
ATOM 8276 C CA . VAL B 1 190 ? 4.293 20.036 4.816 1.00 10.45 190 VAL B CA 1
ATOM 8277 C C . VAL B 1 190 ? 2.879 19.509 4.676 1.00 10.97 190 VAL B C 1
ATOM 8278 O O . VAL B 1 190 ? 2.444 19.140 3.582 1.00 12.55 190 VAL B O 1
ATOM 8291 N N . VAL B 1 191 ? 2.172 19.417 5.801 1.00 11.00 191 VAL B N 1
ATOM 8292 C CA . VAL B 1 191 ? 0.888 18.740 5.881 1.00 11.58 191 VAL B CA 1
ATOM 8293 C C . VAL B 1 191 ? -0.215 19.707 6.264 1.00 11.93 191 VAL B C 1
ATOM 8294 O O . VAL B 1 191 ? 0.030 20.713 6.899 1.00 12.45 191 VAL B O 1
ATOM 8307 N N . SER B 1 192 ? -1.435 19.393 5.845 1.00 13.72 192 SER B N 1
ATOM 8308 C CA A SER B 1 192 ? -2.570 20.275 6.086 0.24 17.06 192 SER B CA 1
ATOM 8309 C CA B SER B 1 192 ? -2.577 20.276 6.092 0.76 16.95 192 SER B CA 1
ATOM 8310 C C . SER B 1 192 ? -3.692 19.620 6.872 1.00 21.00 192 SER B C 1
ATOM 8311 O O . SER B 1 192 ? -4.019 18.447 6.665 1.00 18.45 192 SER B O 1
ATOM 8326 N N . ALA B 1 193 ? -4.319 20.424 7.719 1.00 28.23 193 ALA B N 1
ATOM 8327 C CA . ALA B 1 193 ? -5.575 20.066 8.362 1.00 25.90 193 ALA B CA 1
ATOM 8328 C C . ALA B 1 193 ? -6.410 21.331 8.433 1.00 23.45 193 ALA B C 1
ATOM 8329 O O . ALA B 1 193 ? -6.119 22.206 9.214 1.00 28.44 193 ALA B O 1
ATOM 8336 N N . GLY B 1 194 ? -7.447 21.394 7.615 1.00 34.32 194 GLY B N 1
ATOM 8337 C CA . GLY B 1 194 ? -8.219 22.609 7.493 1.00 38.85 194 GLY B CA 1
ATOM 8338 C C . GLY B 1 194 ? -7.284 23.711 7.039 1.00 34.49 194 GLY B C 1
ATOM 8339 O O . GLY B 1 194 ? -6.565 23.547 6.050 1.00 34.26 194 GLY B O 1
ATOM 8343 N N . ASP B 1 195 ? -7.277 24.819 7.768 0.63 26.16 195 ASP B N 1
ATOM 8344 C CA . ASP B 1 195 ? -6.464 25.960 7.387 0.73 25.34 195 ASP B CA 1
ATOM 8345 C C . ASP B 1 195 ? -5.082 25.920 8.023 0.50 23.61 195 ASP B C 1
ATOM 8346 O O . ASP B 1 195 ? -4.250 26.766 7.737 1.00 25.58 195 ASP B O 1
ATOM 8355 N N . THR B 1 196 ? -4.827 24.914 8.857 1.00 24.91 196 THR B N 1
ATOM 8356 C CA . THR B 1 196 ? -3.564 24.830 9.591 1.00 21.47 196 THR B CA 1
ATOM 8357 C C . THR B 1 196 ? -2.567 23.949 8.840 1.00 18.68 196 THR B C 1
ATOM 8358 O O . THR B 1 196 ? -2.932 22.970 8.206 1.00 23.80 196 THR B O 1
ATOM 8369 N N . ARG B 1 197 ? -1.324 24.366 8.844 1.00 14.97 197 ARG B N 1
ATOM 8370 C CA . ARG B 1 197 ? -0.261 23.599 8.225 1.00 14.34 197 ARG B CA 1
ATOM 8371 C C . ARG B 1 197 ? 0.844 23.385 9.233 1.00 12.52 197 ARG B C 1
ATOM 8372 O O . ARG B 1 197 ? 1.152 24.254 10.053 1.00 13.72 197 ARG B O 1
ATOM 8393 N N . TYR B 1 198 ? 1.422 22.193 9.160 1.00 10.19 198 TYR B N 1
ATOM 8394 C CA . TYR B 1 198 ? 2.587 21.843 9.958 1.00 10.18 198 TYR B CA 1
ATOM 8395 C C . TYR B 1 198 ? 3.672 21.200 9.108 1.00 10.34 198 TYR B C 1
ATOM 8396 O O . TYR B 1 198 ? 3.394 20.654 8.032 1.00 11.70 198 TYR B O 1
ATOM 8414 N N . THR B 1 199 ? 4.912 21.226 9.587 1.00 10.67 199 THR B N 1
ATOM 8415 C CA . THR B 1 199 ? 5.992 20.528 8.940 1.00 9.39 199 THR B CA 1
ATOM 8416 C C . THR B 1 199 ? 6.442 19.344 9.791 1.00 9.32 199 THR B C 1
ATOM 8417 O O . THR B 1 199 ? 6.528 19.458 11.032 1.00 10.83 199 THR B O 1
ATOM 8428 N N . VAL B 1 200 ? 6.711 18.244 9.112 1.00 10.05 200 VAL B N 1
ATOM 8429 C CA . VAL B 1 200 ? 7.300 17.036 9.687 1.00 8.91 200 VAL B CA 1
ATOM 8430 C C . VAL B 1 200 ? 8.614 16.811 8.969 1.00 10.33 200 VAL B C 1
ATOM 8431 O O . VAL B 1 200 ? 8.630 16.635 7.752 1.00 11.36 200 VAL B O 1
ATOM 8444 N N . GLY B 1 201 ? 9.730 16.810 9.680 1.00 9.96 201 GLY B N 1
ATOM 8445 C CA . GLY B 1 201 ? 11.045 16.612 9.101 1.00 9.41 201 GLY B CA 1
ATOM 8446 C C . GLY B 1 201 ? 11.640 15.313 9.639 1.00 9.32 201 GLY B C 1
ATOM 8447 O O . GLY B 1 201 ? 11.427 15.004 10.814 1.00 10.69 201 GLY B O 1
ATOM 8451 N N . VAL B 1 202 ? 12.398 14.597 8.823 1.00 9.72 202 VAL B N 1
ATOM 8452 C CA . VAL B 1 202 ? 12.988 13.322 9.206 1.00 7.98 202 VAL B CA 1
ATOM 8453 C C . VAL B 1 202 ? 14.429 13.285 8.775 1.00 11.01 202 VAL B C 1
ATOM 8454 O O . VAL B 1 202 ? 14.761 13.658 7.648 1.00 10.90 202 VAL B O 1
ATOM 8467 N N . LEU B 1 203 ? 15.297 12.797 9.654 1.00 9.46 203 LEU B N 1
ATOM 8468 C CA . LEU B 1 203 ? 16.669 12.494 9.308 1.00 9.40 203 LEU B CA 1
ATOM 8469 C C . LEU B 1 203 ? 16.921 11.058 9.731 1.00 10.15 203 LEU B C 1
ATOM 8470 O O . LEU B 1 203 ? 16.479 10.648 10.812 1.00 10.02 203 LEU B O 1
ATOM 8486 N N . VAL B 1 204 ? 17.569 10.295 8.866 1.00 9.53 204 VAL B N 1
ATOM 8487 C CA . VAL B 1 204 ? 17.939 8.919 9.152 1.00 9.99 204 VAL B CA 1
ATOM 8488 C C . VAL B 1 204 ? 19.442 8.714 9.069 1.00 11.29 204 VAL B C 1
ATOM 8489 O O . VAL B 1 204 ? 20.136 9.322 8.259 1.00 9.82 204 VAL B O 1
ATOM 8502 N N . GLN B 1 205 ? 19.919 7.805 9.918 1.00 8.91 205 GLN B N 1
ATOM 8503 C CA . GLN B 1 205 ? 21.234 7.186 9.794 1.00 10.24 205 GLN B CA 1
ATOM 8504 C C . GLN B 1 205 ? 20.986 5.711 9.517 1.00 9.74 205 GLN B C 1
ATOM 8505 O O . GLN B 1 205 ? 20.526 4.954 10.389 1.00 9.93 205 GLN B O 1
ATOM 8519 N N . ALA B 1 206 ? 21.261 5.309 8.279 1.00 10.75 206 ALA B N 1
ATOM 8520 C CA . ALA B 1 206 ? 20.835 4.016 7.744 1.00 10.10 206 ALA B CA 1
ATOM 8521 C C . ALA B 1 206 ? 21.992 3.057 7.598 1.00 11.82 206 ALA B C 1
ATOM 8522 O O . ALA B 1 206 ? 22.989 3.346 6.921 1.00 11.74 206 ALA B O 1
ATOM 8529 N N . ASN B 1 207 ? 21.825 1.896 8.218 1.00 10.63 207 ASN B N 1
ATOM 8530 C CA . ASN B 1 207 ? 22.813 0.821 8.251 1.00 10.36 207 ASN B CA 1
ATOM 8531 C C . ASN B 1 207 ? 22.100 -0.524 8.275 1.00 11.37 207 ASN B C 1
ATOM 8532 O O . ASN B 1 207 ? 22.570 -1.456 8.914 1.00 12.76 207 ASN B O 1
ATOM 8543 N N . HIS B 1 208 ? 21.004 -0.624 7.543 1.00 10.53 208 HIS B N 1
ATOM 8544 C CA . HIS B 1 208 ? 20.085 -1.756 7.672 1.00 10.42 208 HIS B CA 1
ATOM 8545 C C . HIS B 1 208 ? 19.713 -2.347 6.313 1.00 11.26 208 HIS B C 1
ATOM 8546 O O . HIS B 1 208 ? 19.862 -1.717 5.268 1.00 12.27 208 HIS B O 1
ATOM 8561 N N . GLY B 1 209 ? 19.153 -3.547 6.348 1.00 12.15 209 GLY B N 1
ATOM 8562 C CA . GLY B 1 209 ? 18.434 -4.089 5.200 1.00 13.92 209 GLY B CA 1
ATOM 8563 C C . GLY B 1 209 ? 19.280 -4.868 4.217 1.00 14.38 209 GLY B C 1
ATOM 8564 O O . GLY B 1 209 ? 20.513 -4.779 4.194 1.00 15.64 209 GLY B O 1
ATOM 8568 N N . ASP B 1 210 ? 18.583 -5.611 3.374 1.00 14.76 210 ASP B N 1
ATOM 8569 C CA . ASP B 1 210 ? 19.208 -6.469 2.386 1.00 17.31 210 ASP B CA 1
ATOM 8570 C C . ASP B 1 210 ? 18.775 -6.012 1.010 1.00 16.00 210 ASP B C 1
ATOM 8571 O O . ASP B 1 210 ? 17.630 -5.608 0.797 1.00 15.15 210 ASP B O 1
ATOM 8580 N N . ARG B 1 211 ? 19.687 -6.182 0.047 1.00 18.59 211 ARG B N 1
ATOM 8581 C CA . ARG B 1 211 ? 19.439 -5.808 -1.332 1.00 17.69 211 ARG B CA 1
ATOM 8582 C C . ARG B 1 211 ? 18.209 -6.481 -1.915 1.00 13.30 211 ARG B C 1
ATOM 8583 O O . ARG B 1 211 ? 17.461 -5.812 -2.625 1.00 15.90 211 ARG B O 1
ATOM 8604 N N . ASN B 1 212 ? 17.992 -7.756 -1.610 1.00 17.14 212 ASN B N 1
ATOM 8605 C CA . ASN B 1 212 ? 16.892 -8.497 -2.177 1.00 19.51 212 ASN B CA 1
ATOM 8606 C C . ASN B 1 212 ? 15.531 -7.998 -1.717 1.00 18.96 212 ASN B C 1
ATOM 8607 O O . ASN B 1 212 ? 14.512 -8.323 -2.341 1.00 21.48 212 ASN B O 1
ATOM 8618 N N . ASP B 1 213 ? 15.488 -7.259 -0.609 1.00 14.21 213 ASP B N 1
ATOM 8619 C CA . ASP B 1 213 ? 14.212 -6.754 -0.095 1.00 16.63 213 ASP B CA 1
ATOM 8620 C C . ASP B 1 213 ? 13.902 -5.326 -0.496 1.00 14.06 213 ASP B C 1
ATOM 8621 O O . ASP B 1 213 ? 12.738 -4.917 -0.442 1.00 14.82 213 ASP B O 1
ATOM 8630 N N . LEU B 1 214 ? 14.927 -4.572 -0.870 1.00 12.73 214 LEU B N 1
ATOM 8631 C CA . LEU B 1 214 ? 14.758 -3.139 -1.154 1.00 12.70 214 LEU B CA 1
ATOM 8632 C C . LEU B 1 214 ? 13.675 -2.848 -2.165 1.00 13.30 214 LEU B C 1
ATOM 8633 O O . LEU B 1 214 ? 13.651 -3.426 -3.257 1.00 14.09 214 LEU B O 1
ATOM 8649 N N . ARG B 1 215 ? 12.790 -1.935 -1.807 1.00 11.82 215 ARG B N 1
ATOM 8650 C CA . ARG B 1 215 ? 11.816 -1.329 -2.719 1.00 10.92 215 ARG B CA 1
ATOM 8651 C C . ARG B 1 215 ? 12.050 0.171 -2.767 1.00 13.78 215 ARG B C 1
ATOM 8652 O O . ARG B 1 215 ? 12.186 0.826 -1.730 1.00 13.45 215 ARG B O 1
ATOM 8673 N N . ILE B 1 216 ? 12.076 0.721 -3.974 1.00 12.71 216 ILE B N 1
ATOM 8674 C CA . ILE B 1 216 ? 12.113 2.153 -4.168 1.00 13.15 216 ILE B CA 1
ATOM 8675 C C . ILE B 1 216 ? 10.863 2.506 -4.977 1.00 13.41 216 ILE B C 1
ATOM 8676 O O . ILE B 1 216 ? 10.664 1.977 -6.092 1.00 13.01 216 ILE B O 1
ATOM 8692 N N . ALA B 1 217 ? 10.003 3.351 -4.442 1.00 11.71 217 ALA B N 1
ATOM 8693 C CA . ALA B 1 217 ? 8.701 3.641 -5.040 1.00 11.35 217 ALA B CA 1
ATOM 8694 C C . ALA B 1 217 ? 7.947 2.364 -5.408 1.00 12.97 217 ALA B C 1
ATOM 8695 O O . ALA B 1 217 ? 7.289 2.253 -6.458 1.00 15.84 217 ALA B O 1
ATOM 8702 N N . GLY B 1 218 ? 8.026 1.379 -4.526 1.00 13.10 218 GLY B N 1
ATOM 8703 C CA . GLY B 1 218 ? 7.319 0.123 -4.705 1.00 14.41 218 GLY B CA 1
ATOM 8704 C C . GLY B 1 218 ? 8.014 -0.877 -5.604 1.00 14.91 218 GLY B C 1
ATOM 8705 O O . GLY B 1 218 ? 7.589 -2.041 -5.655 1.00 17.94 218 GLY B O 1
ATOM 8709 N N . VAL B 1 219 ? 9.076 -0.471 -6.281 1.00 13.18 219 VAL B N 1
ATOM 8710 C CA . VAL B 1 219 ? 9.771 -1.336 -7.224 1.00 14.46 219 VAL B CA 1
ATOM 8711 C C . VAL B 1 219 ? 10.820 -2.172 -6.490 1.00 14.38 219 VAL B C 1
ATOM 8712 O O . VAL B 1 219 ? 11.714 -1.617 -5.854 1.00 13.68 219 VAL B O 1
ATOM 8725 N N . GLN B 1 220 ? 10.741 -3.497 -6.599 1.00 15.74 220 GLN B N 1
ATOM 8726 C CA . GLN B 1 220 ? 11.743 -4.365 -5.984 1.00 16.57 220 GLN B CA 1
ATOM 8727 C C . GLN B 1 220 ? 12.975 -4.349 -6.851 1.00 20.84 220 GLN B C 1
ATOM 8728 O O . GLN B 1 220 ? 13.057 -5.054 -7.861 1.00 27.76 220 GLN B O 1
ATOM 8742 N N . ILE B 1 221 ? 13.947 -3.557 -6.463 1.00 16.75 221 ILE B N 1
ATOM 8743 C CA . ILE B 1 221 ? 14.941 -3.065 -7.392 1.00 20.85 221 ILE B CA 1
ATOM 8744 C C . ILE B 1 221 ? 16.289 -3.786 -7.377 1.00 20.20 221 ILE B C 1
ATOM 8745 O O . ILE B 1 221 ? 17.049 -3.668 -8.315 1.00 18.59 221 ILE B O 1
ATOM 8761 N N . GLY B 1 222 ? 16.575 -4.568 -6.344 1.00 18.03 222 GLY B N 1
ATOM 8762 C CA . GLY B 1 222 ? 17.875 -5.191 -6.212 1.00 18.89 222 GLY B CA 1
ATOM 8763 C C . GLY B 1 222 ? 18.247 -6.146 -7.322 1.00 22.04 222 GLY B C 1
ATOM 8764 O O . GLY B 1 222 ? 19.419 -6.201 -7.687 1.00 25.48 222 GLY B O 1
ATOM 8768 N N . LYS B 1 223 ? 17.271 -6.877 -7.861 1.00 19.67 223 LYS B N 1
ATOM 8769 C CA . LYS B 1 223 ? 17.522 -7.794 -8.970 1.00 24.28 223 LYS B CA 1
ATOM 8770 C C . LYS B 1 223 ? 17.521 -7.085 -10.329 1.00 25.87 223 LYS B C 1
ATOM 8771 O O . LYS B 1 223 ? 17.905 -7.671 -11.348 1.00 28.47 223 LYS B O 1
ATOM 8790 N N . GLU B 1 224 ? 17.090 -5.829 -10.366 1.00 19.99 224 GLU B N 1
ATOM 8791 C CA A GLU B 1 224 ? 17.049 -5.063 -11.607 0.59 21.01 224 GLU B CA 1
ATOM 8792 C CA B GLU B 1 224 ? 17.056 -5.068 -11.608 0.41 21.06 224 GLU B CA 1
ATOM 8793 C C . GLU B 1 224 ? 18.363 -4.318 -11.801 1.00 26.56 224 GLU B C 1
ATOM 8794 O O . GLU B 1 224 ? 18.717 -3.946 -12.913 1.00 26.87 224 GLU B O 1
ATOM 8817 N N . ILE B 1 225 ? 19.078 -4.078 -10.708 1.00 22.54 225 ILE B N 1
ATOM 8818 C CA . ILE B 1 225 ? 20.381 -3.461 -10.782 1.00 19.91 225 ILE B CA 1
ATOM 8819 C C . ILE B 1 225 ? 21.447 -4.509 -11.103 1.00 20.11 225 ILE B C 1
ATOM 8820 O O . ILE B 1 225 ? 21.516 -5.559 -10.466 1.00 21.09 225 ILE B O 1
ATOM 8836 N N . LYS B 1 226 ? 22.291 -4.195 -12.086 1.00 20.25 226 LYS B N 1
ATOM 8837 C CA . LYS B 1 226 ? 23.388 -5.081 -12.466 1.00 29.59 226 LYS B CA 1
ATOM 8838 C C . LYS B 1 226 ? 24.674 -4.683 -11.739 1.00 18.23 226 LYS B C 1
ATOM 8839 O O . LYS B 1 226 ? 25.050 -3.524 -11.745 1.00 22.92 226 LYS B O 1
ATOM 8858 N N . GLY B 1 227 ? 25.358 -5.650 -11.135 1.00 22.50 227 GLY B N 1
ATOM 8859 C CA . GLY B 1 227 ? 26.610 -5.363 -10.470 1.00 23.01 227 GLY B CA 1
ATOM 8860 C C . GLY B 1 227 ? 26.413 -4.611 -9.158 1.00 22.51 227 GLY B C 1
ATOM 8861 O O . GLY B 1 227 ? 25.375 -4.739 -8.523 1.00 19.82 227 GLY B O 1
ATOM 8865 N N . ALA B 1 228 ? 27.433 -3.861 -8.764 1.00 19.45 228 ALA B N 1
ATOM 8866 C CA . ALA B 1 228 ? 27.419 -3.043 -7.539 1.00 18.58 228 ALA B CA 1
ATOM 8867 C C . ALA B 1 228 ? 27.305 -3.876 -6.261 1.00 20.79 228 ALA B C 1
ATOM 8868 O O . ALA B 1 228 ? 26.928 -3.360 -5.212 1.00 21.01 228 ALA B O 1
ATOM 8875 N N . TRP B 1 229 ? 27.686 -5.142 -6.309 1.00 20.96 229 TRP B N 1
ATOM 8876 C CA . TRP B 1 229 ? 27.772 -5.942 -5.101 1.00 22.24 229 TRP B CA 1
ATOM 8877 C C . TRP B 1 229 ? 29.083 -5.620 -4.357 1.00 20.90 229 TRP B C 1
ATOM 8878 O O . TRP B 1 229 ? 30.089 -5.228 -4.947 1.00 20.89 229 TRP B O 1
ATOM 8899 N N . PRO B 1 230 ? 29.068 -5.770 -3.037 1.00 20.39 230 PRO B N 1
ATOM 8900 C CA . PRO B 1 230 ? 30.279 -5.432 -2.288 1.00 19.74 230 PRO B CA 1
ATOM 8901 C C . PRO B 1 230 ? 31.460 -6.330 -2.621 1.00 23.98 230 PRO B C 1
ATOM 8902 O O . PRO B 1 230 ? 31.270 -7.453 -3.084 1.00 24.02 230 PRO B O 1
ATOM 8913 N N A GLU B 1 231 ? 32.669 -5.814 -2.419 0.45 23.00 231 GLU B N 1
ATOM 8914 N N B GLU B 1 231 ? 32.663 -5.844 -2.341 0.55 23.00 231 GLU B N 1
ATOM 8915 C CA A GLU B 1 231 ? 33.891 -6.552 -2.714 0.45 26.99 231 GLU B CA 1
ATOM 8916 C CA B GLU B 1 231 ? 33.873 -6.643 -2.465 0.55 27.02 231 GLU B CA 1
ATOM 8917 C C A GLU B 1 231 ? 34.892 -6.395 -1.584 0.45 25.86 231 GLU B C 1
ATOM 8918 C C B GLU B 1 231 ? 34.554 -6.758 -1.096 0.55 26.58 231 GLU B C 1
ATOM 8919 O O A GLU B 1 231 ? 34.887 -5.397 -0.877 0.45 23.08 231 GLU B O 1
ATOM 8920 O O B GLU B 1 231 ? 34.634 -5.787 -0.346 0.55 20.85 231 GLU B O 1
ATOM 8943 N N A VAL B 1 232 ? 35.756 -7.387 -1.426 0.45 28.36 232 VAL B N 1
ATOM 8944 N N B VAL B 1 232 ? 34.989 -7.964 -0.745 0.55 35.61 232 VAL B N 1
ATOM 8945 C CA A VAL B 1 232 ? 36.911 -7.276 -0.550 0.45 32.81 232 VAL B CA 1
ATOM 8946 C CA B VAL B 1 232 ? 35.784 -8.166 0.464 0.55 31.52 232 VAL B CA 1
ATOM 8947 C C A VAL B 1 232 ? 38.128 -7.416 -1.444 0.45 39.85 232 VAL B C 1
ATOM 8948 C C B VAL B 1 232 ? 37.140 -8.712 0.045 0.55 38.76 232 VAL B C 1
ATOM 8949 O O A VAL B 1 232 ? 39.136 -6.736 -1.257 0.45 39.74 232 VAL B O 1
ATOM 8950 O O B VAL B 1 232 ? 37.317 -9.920 -0.093 0.55 37.40 232 VAL B O 1
ATOM 8975 N N A ASN B 1 233 ? 38.001 -8.314 -2.418 0.45 40.57 233 ASN B N 1
ATOM 8976 N N B ASN B 1 233 ? 38.075 -7.785 -0.163 0.55 43.41 233 ASN B N 1
ATOM 8977 C CA A ASN B 1 233 ? 38.915 -8.399 -3.555 0.45 46.45 233 ASN B CA 1
ATOM 8978 C CA B ASN B 1 233 ? 39.393 -8.028 -0.752 0.55 47.22 233 ASN B CA 1
ATOM 8979 C C A ASN B 1 233 ? 38.197 -8.352 -4.918 0.45 47.00 233 ASN B C 1
ATOM 8980 C C B ASN B 1 233 ? 39.469 -7.355 -2.116 0.55 46.26 233 ASN B C 1
ATOM 8981 O O A ASN B 1 233 ? 38.492 -7.469 -5.729 0.45 48.64 233 ASN B O 1
ATOM 8982 O O B ASN B 1 233 ? 39.502 -6.128 -2.213 0.55 51.47 233 ASN B O 1
ATOM 9002 N N A GLY B 1 234 ? 37.260 -9.266 -5.189 0.45 43.41 234 GLY B N 1
ATOM 9003 N N B GLY B 1 234 ? 39.501 -8.168 -3.165 0.55 47.98 234 GLY B N 1
ATOM 9004 C CA A GLY B 1 234 ? 36.818 -10.310 -4.279 0.45 41.92 234 GLY B CA 1
ATOM 9005 C CA B GLY B 1 234 ? 39.390 -7.686 -4.529 0.55 48.40 234 GLY B CA 1
ATOM 9006 C C A GLY B 1 234 ? 35.329 -10.190 -3.987 0.45 38.83 234 GLY B C 1
ATOM 9007 C C B GLY B 1 234 ? 38.310 -8.481 -5.244 0.55 47.30 234 GLY B C 1
ATOM 9008 O O A GLY B 1 234 ? 34.917 -10.096 -2.828 0.45 35.36 234 GLY B O 1
ATOM 9009 O O B GLY B 1 234 ? 38.025 -8.264 -6.427 0.55 49.47 234 GLY B O 1
ATOM 9014 N N A ILE B 1 235 ? 34.521 -10.184 -5.046 0.45 36.97 235 ILE B N 1
ATOM 9015 N N B ILE B 1 235 ? 37.694 -9.394 -4.495 0.55 42.35 235 ILE B N 1
ATOM 9016 C CA A ILE B 1 235 ? 33.070 -10.078 -4.905 0.45 39.00 235 ILE B CA 1
ATOM 9017 C CA B ILE B 1 235 ? 36.710 -10.332 -5.023 0.55 42.49 235 ILE B CA 1
ATOM 9018 C C A ILE B 1 235 ? 32.609 -10.920 -3.721 0.45 38.92 235 ILE B C 1
ATOM 9019 C C B ILE B 1 235 ? 35.310 -10.030 -4.479 0.55 38.52 235 ILE B C 1
ATOM 9020 O O A ILE B 1 235 ? 32.869 -12.116 -3.667 0.45 38.79 235 ILE B O 1
ATOM 9021 O O B ILE B 1 235 ? 35.168 -9.427 -3.412 0.55 33.83 235 ILE B O 1
ATOM 9051 N N A VAL B 1 236 ? 31.927 -10.293 -2.770 0.45 32.92 236 VAL B N 1
ATOM 9052 N N B VAL B 1 236 ? 34.281 -10.451 -5.214 0.55 36.36 236 VAL B N 1
ATOM 9053 C CA A VAL B 1 236 ? 31.539 -10.971 -1.538 0.45 36.25 236 VAL B CA 1
ATOM 9054 C CA B VAL B 1 236 ? 32.896 -10.139 -4.860 0.55 38.95 236 VAL B CA 1
ATOM 9055 C C A VAL B 1 236 ? 30.147 -11.582 -1.620 0.45 40.00 236 VAL B C 1
ATOM 9056 C C B VAL B 1 236 ? 32.461 -10.865 -3.590 0.55 38.94 236 VAL B C 1
ATOM 9057 O O A VAL B 1 236 ? 29.926 -12.699 -1.152 0.45 44.27 236 VAL B O 1
ATOM 9058 O O B VAL B 1 236 ? 32.719 -12.054 -3.419 0.55 38.14 236 VAL B O 1
ATOM 9083 N N A ALA B 1 237 ? 29.210 -10.844 -2.205 0.45 41.96 237 ALA B N 1
ATOM 9084 N N B ALA B 1 237 ? 31.767 -10.138 -2.721 0.55 32.48 237 ALA B N 1
ATOM 9085 C CA A ALA B 1 237 ? 27.818 -11.273 -2.259 0.45 40.50 237 ALA B CA 1
ATOM 9086 C CA B ALA B 1 237 ? 31.526 -10.561 -1.348 0.55 34.92 237 ALA B CA 1
ATOM 9087 C C A ALA B 1 237 ? 27.353 -11.394 -3.706 0.45 39.32 237 ALA B C 1
ATOM 9088 C C B ALA B 1 237 ? 30.110 -11.079 -1.118 0.55 39.70 237 ALA B C 1
ATOM 9089 O O A ALA B 1 237 ? 28.021 -10.907 -4.617 0.45 40.50 237 ALA B O 1
ATOM 9090 O O B ALA B 1 237 ? 29.879 -11.889 -0.221 0.55 39.59 237 ALA B O 1
ATOM 9103 N N A ALA B 1 238 ? 26.221 -12.067 -3.905 0.45 41.49 238 ALA B N 1
ATOM 9104 N N B ALA B 1 238 ? 29.157 -10.601 -1.909 0.55 42.84 238 ALA B N 1
ATOM 9105 C CA A ALA B 1 238 ? 25.593 -12.214 -5.222 0.45 45.80 238 ALA B CA 1
ATOM 9106 C CA B ALA B 1 238 ? 27.761 -10.975 -1.701 0.55 39.11 238 ALA B CA 1
ATOM 9107 C C A ALA B 1 238 ? 25.999 -13.491 -5.951 0.45 51.29 238 ALA B C 1
ATOM 9108 C C B ALA B 1 238 ? 27.005 -11.067 -3.020 0.55 37.25 238 ALA B C 1
ATOM 9109 O O A ALA B 1 238 ? 26.812 -14.277 -5.461 0.45 50.36 238 ALA B O 1
ATOM 9110 O O B ALA B 1 238 ? 27.506 -10.660 -4.064 0.55 36.99 238 ALA B O 1
ATOM 9121 N N A GLY B 1 239 ? 25.417 -13.675 -7.134 0.45 51.77 239 GLY B N 1
ATOM 9122 N N B GLY B 1 239 ? 25.798 -11.615 -2.968 0.55 38.86 239 GLY B N 1
ATOM 9123 C CA A GLY B 1 239 ? 25.760 -14.777 -8.012 0.45 53.00 239 GLY B CA 1
ATOM 9124 C CA B GLY B 1 239 ? 25.028 -11.848 -4.175 0.55 36.62 239 GLY B CA 1
ATOM 9125 C C A GLY B 1 239 ? 27.237 -15.110 -7.956 0.45 54.75 239 GLY B C 1
ATOM 9126 C C B GLY B 1 239 ? 25.438 -13.157 -4.822 0.55 46.93 239 GLY B C 1
ATOM 9127 O O A GLY B 1 239 ? 27.605 -16.244 -7.641 0.45 57.01 239 GLY B O 1
ATOM 9128 O O B GLY B 1 239 ? 25.301 -14.219 -4.212 0.55 51.65 239 GLY B O 1
ATOM 9133 N N A PRO B 1 240 ? 28.097 -14.126 -8.272 0.45 47.94 240 PRO B N 1
ATOM 9134 N N B PRO B 1 240 ? 25.958 -13.094 -6.059 0.55 51.52 240 PRO B N 1
ATOM 9135 C CA A PRO B 1 240 ? 29.541 -14.332 -8.106 0.45 50.30 240 PRO B CA 1
ATOM 9136 C CA B PRO B 1 240 ? 26.296 -14.321 -6.785 0.55 49.58 240 PRO B CA 1
ATOM 9137 C C A PRO B 1 240 ? 29.962 -14.357 -6.634 0.45 46.35 240 PRO B C 1
ATOM 9138 C C B PRO B 1 240 ? 27.772 -14.738 -6.725 0.55 51.97 240 PRO B C 1
ATOM 9139 O O A PRO B 1 240 ? 29.323 -13.732 -5.789 0.45 48.22 240 PRO B O 1
ATOM 9140 O O B PRO B 1 240 ? 28.056 -15.938 -6.808 0.55 57.23 240 PRO B O 1
ATOM 9161 N N A ASP B 1 241 ? 31.015 -15.110 -6.334 0.45 53.69 241 ASP B N 1
ATOM 9162 N N B ASP B 1 241 ? 28.685 -13.785 -6.565 0.55 46.10 241 ASP B N 1
ATOM 9163 C CA A ASP B 1 241 ? 31.559 -15.159 -4.982 0.45 49.40 241 ASP B CA 1
ATOM 9164 C CA B ASP B 1 241 ? 30.063 -13.982 -7.030 0.55 44.10 241 ASP B CA 1
ATOM 9165 C C A ASP B 1 241 ? 33.059 -14.922 -5.015 0.45 47.71 241 ASP B C 1
ATOM 9166 C C B ASP B 1 241 ? 31.169 -14.191 -5.995 0.55 48.54 241 ASP B C 1
ATOM 9167 O O A ASP B 1 241 ? 33.854 -15.772 -4.617 0.45 50.29 241 ASP B O 1
ATOM 9168 O O B ASP B 1 241 ? 30.953 -14.134 -4.782 0.55 49.08 241 ASP B O 1
ATOM 9183 N N A ALA B 1 242 ? 33.412 -13.749 -5.529 0.45 51.54 242 ALA B N 1
ATOM 9184 N N B ALA B 1 242 ? 32.357 -14.462 -6.538 0.55 50.83 242 ALA B N 1
ATOM 9185 C CA A ALA B 1 242 ? 34.772 -13.225 -5.518 0.45 49.01 242 ALA B CA 1
ATOM 9186 C CA B ALA B 1 242 ? 33.622 -14.515 -5.810 0.55 48.69 242 ALA B CA 1
ATOM 9187 C C A ALA B 1 242 ? 35.413 -13.374 -6.878 0.45 51.12 242 ALA B C 1
ATOM 9188 C C B ALA B 1 242 ? 34.717 -14.636 -6.865 0.55 49.07 242 ALA B C 1
ATOM 9189 O O A ALA B 1 242 ? 36.608 -13.122 -7.028 0.45 54.85 242 ALA B O 1
ATOM 9190 O O B ALA B 1 242 ? 35.622 -15.460 -6.748 0.55 57.93 242 ALA B O 1
ATOM 9203 N N . GLY B 1 243 ? 34.631 -13.773 -7.876 1.00 56.60 243 GLY B N 1
ATOM 9204 C CA . GLY B 1 243 ? 35.235 -13.991 -9.176 1.00 67.82 243 GLY B CA 1
ATOM 9205 C C . GLY B 1 243 ? 36.080 -12.807 -9.604 1.00 66.62 243 GLY B C 1
ATOM 9206 O O . GLY B 1 243 ? 37.263 -12.720 -9.273 1.00 70.92 243 GLY B O 1
ATOM 9209 N N . SER B 1 250 ? 21.097 -1.808 11.480 1.00 12.06 250 SER B N 1
ATOM 9210 C CA . SER B 1 250 ? 20.580 -0.767 12.400 1.00 11.02 250 SER B CA 1
ATOM 9211 C C . SER B 1 250 ? 20.128 0.427 11.601 1.00 11.04 250 SER B C 1
ATOM 9212 O O . SER B 1 250 ? 20.616 0.654 10.503 1.00 10.97 250 SER B O 1
ATOM 9219 N N . LEU B 1 251 ? 19.219 1.205 12.196 1.00 10.26 251 LEU B N 1
ATOM 9220 C CA . LEU B 1 251 ? 18.622 2.366 11.539 1.00 8.96 251 LEU B CA 1
ATOM 9221 C C . LEU B 1 251 ? 18.131 3.288 12.617 1.00 9.98 251 LEU B C 1
ATOM 9222 O O . LEU B 1 251 ? 17.356 2.879 13.490 1.00 9.90 251 LEU B O 1
ATOM 9238 N N . LEU B 1 252 ? 18.550 4.555 12.556 1.00 9.55 252 LEU B N 1
ATOM 9239 C CA . LEU B 1 252 ? 18.134 5.567 13.509 1.00 9.06 252 LEU B CA 1
ATOM 9240 C C . LEU B 1 252 ? 17.277 6.576 12.775 1.00 9.72 252 LEU B C 1
ATOM 9241 O O . LEU B 1 252 ? 17.690 7.059 11.714 1.00 10.96 252 LEU B O 1
ATOM 9257 N N . ILE B 1 253 ? 16.105 6.880 13.325 1.00 9.04 253 ILE B N 1
ATOM 9258 C CA . ILE B 1 253 ? 15.174 7.797 12.665 1.00 8.16 253 ILE B CA 1
ATOM 9259 C C . ILE B 1 253 ? 14.854 8.905 13.650 1.00 9.21 253 ILE B C 1
ATOM 9260 O O . ILE B 1 253 ? 14.392 8.643 14.775 1.00 10.00 253 ILE B O 1
ATOM 9276 N N . VAL B 1 254 ? 15.110 10.159 13.256 1.00 8.21 254 VAL B N 1
ATOM 9277 C CA . VAL B 1 254 ? 14.789 11.315 14.075 1.00 8.24 254 VAL B CA 1
ATOM 9278 C C . VAL B 1 254 ? 13.723 12.133 13.359 1.00 8.81 254 VAL B C 1
ATOM 9279 O O . VAL B 1 254 ? 13.878 12.463 12.176 1.00 9.51 254 VAL B O 1
ATOM 9292 N N . ILE B 1 255 ? 12.633 12.394 14.064 1.00 8.70 255 ILE B N 1
ATOM 9293 C CA . ILE B 1 255 ? 11.481 13.127 13.533 1.00 8.01 255 ILE B CA 1
ATOM 9294 C C . ILE B 1 255 ? 11.347 14.417 14.313 1.00 8.36 255 ILE B C 1
ATOM 9295 O O . ILE B 1 255 ? 11.242 14.410 15.541 1.00 9.64 255 ILE B O 1
ATOM 9311 N N . ALA B 1 256 ? 11.308 15.550 13.612 1.00 9.68 256 ALA B N 1
ATOM 9312 C CA . ALA B 1 256 ? 10.987 16.836 14.193 1.00 9.46 256 ALA B CA 1
ATOM 9313 C C . ALA B 1 256 ? 9.663 17.341 13.664 1.00 9.97 256 ALA B C 1
ATOM 9314 O O . ALA B 1 256 ? 9.367 17.134 12.479 1.00 9.24 256 ALA B O 1
ATOM 9321 N N . THR B 1 257 ? 8.878 18.031 14.479 1.00 9.02 257 THR B N 1
ATOM 9322 C CA . THR B 1 257 ? 7.702 18.699 13.965 1.00 9.36 257 THR B CA 1
ATOM 9323 C C . THR B 1 257 ? 7.468 19.986 14.691 1.00 10.08 257 THR B C 1
ATOM 9324 O O . THR B 1 257 ? 7.792 20.098 15.872 1.00 10.69 257 THR B O 1
ATOM 9335 N N . ASP B 1 258 ? 6.900 20.969 13.998 1.00 10.31 258 ASP B N 1
ATOM 9336 C CA . ASP B 1 258 ? 6.436 22.165 14.676 1.00 11.42 258 ASP B CA 1
ATOM 9337 C C . ASP B 1 258 ? 4.997 22.043 15.188 1.00 10.58 258 ASP B C 1
ATOM 9338 O O . ASP B 1 258 ? 4.475 22.978 15.820 1.00 12.42 258 ASP B O 1
ATOM 9347 N N . ALA B 1 259 ? 4.358 20.891 14.991 1.00 10.17 259 ALA B N 1
ATOM 9348 C CA . ALA B 1 259 ? 3.055 20.674 15.603 1.00 9.55 259 ALA B CA 1
ATOM 9349 C C . ALA B 1 259 ? 3.196 20.634 17.123 1.00 10.48 259 ALA B C 1
ATOM 9350 O O . ALA B 1 259 ? 4.144 20.003 17.650 1.00 10.43 259 ALA B O 1
ATOM 9357 N N . PRO B 1 260 ? 2.261 21.254 17.860 1.00 9.50 260 PRO B N 1
ATOM 9358 C CA . PRO B 1 260 ? 2.338 21.347 19.329 1.00 11.08 260 PRO B CA 1
ATOM 9359 C C . PRO B 1 260 ? 1.762 20.088 19.961 1.00 13.92 260 PRO B C 1
ATOM 9360 O O . PRO B 1 260 ? 0.665 20.055 20.479 1.00 16.62 260 PRO B O 1
ATOM 9371 N N . LEU B 1 261 ? 2.565 19.042 19.937 1.00 11.61 261 LEU B N 1
ATOM 9372 C CA . LEU B 1 261 ? 2.136 17.714 20.387 1.00 10.39 261 LEU B CA 1
ATOM 9373 C C . LEU B 1 261 ? 2.628 17.452 21.821 1.00 10.25 261 LEU B C 1
ATOM 9374 O O . LEU B 1 261 ? 3.711 17.870 22.208 1.00 11.95 261 LEU B O 1
ATOM 9390 N N . MET B 1 262 ? 1.801 16.764 22.589 1.00 10.09 262 MET B N 1
ATOM 9391 C CA . MET B 1 262 ? 2.195 16.259 23.907 1.00 10.99 262 MET B CA 1
ATOM 9392 C C . MET B 1 262 ? 3.062 14.992 23.736 1.00 10.06 262 MET B C 1
ATOM 9393 O O . MET B 1 262 ? 3.054 14.344 22.670 1.00 9.86 262 MET B O 1
ATOM 9407 N N . PRO B 1 263 ? 3.805 14.600 24.799 1.00 9.74 263 PRO B N 1
ATOM 9408 C CA . PRO B 1 263 ? 4.717 13.450 24.689 1.00 9.58 263 PRO B CA 1
ATOM 9409 C C . PRO B 1 263 ? 4.052 12.179 24.184 1.00 9.64 263 PRO B C 1
ATOM 9410 O O . PRO B 1 263 ? 4.617 11.488 23.321 1.00 8.77 263 PRO B O 1
ATOM 9421 N N . HIS B 1 264 ? 2.877 11.826 24.690 1.00 8.93 264 HIS B N 1
ATOM 9422 C CA . HIS B 1 264 ? 2.274 10.587 24.248 1.00 8.45 264 HIS B CA 1
ATOM 9423 C C . HIS B 1 264 ? 1.895 10.663 22.768 1.00 8.89 264 HIS B C 1
ATOM 9424 O O . HIS B 1 264 ? 1.816 9.635 22.087 1.00 9.93 264 HIS B O 1
ATOM 9439 N N . GLN B 1 265 ? 1.615 11.861 22.265 1.00 8.14 265 GLN B N 1
ATOM 9440 C CA . GLN B 1 265 ? 1.302 12.020 20.854 1.00 8.07 265 GLN B CA 1
ATOM 9441 C C . GLN B 1 265 ? 2.536 11.884 19.996 1.00 8.68 265 GLN B C 1
ATOM 9442 O O . GLN B 1 265 ? 2.470 11.380 18.885 1.00 9.32 265 GLN B O 1
ATOM 9456 N N . LEU B 1 266 ? 3.687 12.307 20.509 1.00 8.26 266 LEU B N 1
ATOM 9457 C CA . LEU B 1 266 ? 4.967 12.115 19.825 1.00 7.49 266 LEU B CA 1
ATOM 9458 C C . LEU B 1 266 ? 5.376 10.650 19.798 1.00 8.57 266 LEU B C 1
ATOM 9459 O O . LEU B 1 266 ? 5.993 10.228 18.841 1.00 9.00 266 LEU B O 1
ATOM 9475 N N . GLU B 1 267 ? 5.006 9.870 20.801 1.00 8.92 267 GLU B N 1
ATOM 9476 C CA A GLU B 1 267 ? 5.204 8.415 20.725 0.59 9.44 267 GLU B CA 1
ATOM 9477 C CA B GLU B 1 267 ? 5.222 8.423 20.706 0.41 9.43 267 GLU B CA 1
ATOM 9478 C C . GLU B 1 267 ? 4.439 7.861 19.519 1.00 9.67 267 GLU B C 1
ATOM 9479 O O . GLU B 1 267 ? 4.938 6.992 18.799 1.00 9.58 267 GLU B O 1
ATOM 9502 N N . ARG B 1 268 ? 3.220 8.368 19.284 1.00 8.69 268 ARG B N 1
ATOM 9503 C CA . ARG B 1 268 ? 2.411 7.906 18.152 1.00 8.70 268 ARG B CA 1
ATOM 9504 C C . ARG B 1 268 ? 3.144 8.241 16.859 1.00 9.18 268 ARG B C 1
ATOM 9505 O O . ARG B 1 268 ? 3.224 7.419 15.956 1.00 9.30 268 ARG B O 1
ATOM 9526 N N . MET B 1 269 ? 3.644 9.481 16.744 1.00 8.44 269 MET B N 1
ATOM 9527 C CA . MET B 1 269 ? 4.424 9.867 15.581 1.00 8.62 269 MET B CA 1
ATOM 9528 C C . MET B 1 269 ? 5.593 8.932 15.348 1.00 9.02 269 MET B C 1
ATOM 9529 O O . MET B 1 269 ? 5.849 8.487 14.243 1.00 9.33 269 MET B O 1
ATOM 9543 N N . ALA B 1 270 ? 6.329 8.636 16.411 1.00 8.33 270 ALA B N 1
ATOM 9544 C CA . ALA B 1 270 ? 7.492 7.764 16.292 1.00 9.17 270 ALA B CA 1
ATOM 9545 C C . ALA B 1 270 ? 7.112 6.361 15.834 1.00 9.03 270 ALA B C 1
ATOM 9546 O O . ALA B 1 270 ? 7.833 5.761 15.038 1.00 9.54 270 ALA B O 1
ATOM 9553 N N . ARG B 1 271 ? 5.970 5.852 16.302 1.00 7.99 271 ARG B N 1
ATOM 9554 C CA . ARG B 1 271 ? 5.500 4.542 15.901 1.00 8.35 271 ARG B CA 1
ATOM 9555 C C . ARG B 1 271 ? 5.102 4.501 14.418 1.00 10.93 271 ARG B C 1
ATOM 9556 O O . ARG B 1 271 ? 4.959 3.393 13.870 1.00 12.83 271 ARG B O 1
ATOM 9577 N N . ARG B 1 272 ? 4.913 5.641 13.751 1.00 9.35 272 ARG B N 1
ATOM 9578 C CA . ARG B 1 272 ? 4.623 5.630 12.306 1.00 9.00 272 ARG B CA 1
ATOM 9579 C C . ARG B 1 272 ? 5.853 5.368 11.448 1.00 10.20 272 ARG B C 1
ATOM 9580 O O . ARG B 1 272 ? 5.744 4.994 10.299 1.00 10.15 272 ARG B O 1
ATOM 9601 N N . ALA B 1 273 ? 7.046 5.578 11.989 1.00 9.13 273 ALA B N 1
ATOM 9602 C CA . ALA B 1 273 ? 8.261 5.403 11.213 1.00 10.17 273 ALA B CA 1
ATOM 9603 C C . ALA B 1 273 ? 8.348 3.991 10.654 1.00 10.49 273 ALA B C 1
ATOM 9604 O O . ALA B 1 273 ? 8.740 3.824 9.491 1.00 11.07 273 ALA B O 1
ATOM 9611 N N . ALA B 1 274 ? 7.975 2.975 11.436 1.00 9.50 274 ALA B N 1
ATOM 9612 C CA . ALA B 1 274 ? 8.007 1.594 10.964 1.00 9.30 274 ALA B CA 1
ATOM 9613 C C . ALA B 1 274 ? 7.228 1.392 9.691 1.00 9.80 274 ALA B C 1
ATOM 9614 O O . ALA B 1 274 ? 7.592 0.529 8.882 1.00 10.79 274 ALA B O 1
ATOM 9621 N N . LEU B 1 275 ? 6.131 2.115 9.504 1.00 9.40 275 LEU B N 1
ATOM 9622 C CA . LEU B 1 275 ? 5.337 1.928 8.287 1.00 11.06 275 LEU B CA 1
ATOM 9623 C C . LEU B 1 275 ? 6.103 2.459 7.082 1.00 10.82 275 LEU B C 1
ATOM 9624 O O . LEU B 1 275 ? 6.075 1.840 6.010 1.00 11.08 275 LEU B O 1
ATOM 9640 N N . GLY B 1 276 ? 6.778 3.593 7.258 1.00 9.56 276 GLY B N 1
ATOM 9641 C CA . GLY B 1 276 ? 7.644 4.108 6.208 1.00 11.01 276 GLY B CA 1
ATOM 9642 C C . GLY B 1 276 ? 8.801 3.202 5.871 1.00 10.00 276 GLY B C 1
ATOM 9643 O O . GLY B 1 276 ? 9.155 3.001 4.693 1.00 12.23 276 GLY B O 1
ATOM 9647 N N . VAL B 1 277 ? 9.435 2.626 6.895 1.00 10.04 277 VAL B N 1
ATOM 9648 C CA . VAL B 1 277 ? 10.474 1.632 6.700 1.00 11.01 277 VAL B CA 1
ATOM 9649 C C . VAL B 1 277 ? 9.889 0.436 5.947 1.00 9.56 277 VAL B C 1
ATOM 9650 O O . VAL B 1 277 ? 10.480 -0.044 4.970 1.00 11.31 277 VAL B O 1
ATOM 9663 N N . GLY B 1 278 ? 8.716 -0.017 6.353 1.00 9.42 278 GLY B N 1
ATOM 9664 C CA . GLY B 1 278 ? 8.070 -1.134 5.706 1.00 10.02 278 GLY B CA 1
ATOM 9665 C C . GLY B 1 278 ? 7.844 -0.924 4.215 1.00 9.14 278 GLY B C 1
ATOM 9666 O O . GLY B 1 278 ? 7.978 -1.865 3.442 1.00 9.54 278 GLY B O 1
ATOM 9670 N N . ARG B 1 279 ? 7.493 0.290 3.817 1.00 9.76 279 ARG B N 1
ATOM 9671 C CA . ARG B 1 279 ? 7.304 0.585 2.398 1.00 9.56 279 ARG B CA 1
ATOM 9672 C C . ARG B 1 279 ? 8.512 0.209 1.572 1.00 9.59 279 ARG B C 1
ATOM 9673 O O . ARG B 1 279 ? 8.359 -0.198 0.408 1.00 11.05 279 ARG B O 1
ATOM 9694 N N . ASN B 1 280 ? 9.693 0.344 2.138 1.00 10.64 280 ASN B N 1
ATOM 9695 C CA . ASN B 1 280 ? 10.948 0.159 1.417 1.00 10.15 280 ASN B CA 1
ATOM 9696 C C . ASN B 1 280 ? 11.505 -1.263 1.539 1.00 10.75 280 ASN B C 1
ATOM 9697 O O . ASN B 1 280 ? 12.571 -1.538 1.030 1.00 11.49 280 ASN B O 1
ATOM 9708 N N . GLY B 1 281 ? 10.725 -2.163 2.144 1.00 10.42 281 GLY B N 1
ATOM 9709 C CA . GLY B 1 281 ? 10.954 -3.587 1.982 1.00 11.49 281 GLY B CA 1
ATOM 9710 C C . GLY B 1 281 ? 11.715 -4.348 3.062 1.00 10.74 281 GLY B C 1
ATOM 9711 O O . GLY B 1 281 ? 11.634 -5.569 3.108 1.00 12.08 281 GLY B O 1
ATOM 9715 N N . SER B 1 282 ? 12.445 -3.693 3.957 1.00 10.55 282 SER B N 1
ATOM 9716 C CA . SER B 1 282 ? 13.198 -4.437 4.975 1.00 11.03 282 SER B CA 1
ATOM 9717 C C . SER B 1 282 ? 12.266 -5.029 6.033 1.00 10.84 282 SER B C 1
ATOM 9718 O O . SER B 1 282 ? 11.106 -4.668 6.156 1.00 12.03 282 SER B O 1
ATOM 9726 N N . THR B 1 283 ? 12.806 -5.985 6.792 1.00 11.41 283 THR B N 1
ATOM 9727 C CA . THR B 1 283 ? 12.014 -6.856 7.674 1.00 10.66 283 THR B CA 1
ATOM 9728 C C . THR B 1 283 ? 12.563 -6.864 9.120 1.00 12.71 283 THR B C 1
ATOM 9729 O O . THR B 1 283 ? 12.186 -7.721 9.939 1.00 12.83 283 THR B O 1
ATOM 9740 N N . ALA B 1 284 ? 13.400 -5.873 9.427 1.00 11.45 284 ALA B N 1
ATOM 9741 C CA . ALA B 1 284 ? 14.004 -5.648 10.768 1.00 11.74 284 ALA B CA 1
ATOM 9742 C C . ALA B 1 284 ? 14.798 -6.852 11.225 1.00 12.32 284 ALA B C 1
ATOM 9743 O O . ALA B 1 284 ? 14.313 -7.741 11.916 1.00 13.29 284 ALA B O 1
ATOM 9750 N N . GLY B 1 285 ? 16.046 -6.879 10.803 1.00 13.14 285 GLY B N 1
ATOM 9751 C CA . GLY B 1 285 ? 16.933 -7.948 11.183 1.00 13.72 285 GLY B CA 1
ATOM 9752 C C . GLY B 1 285 ? 17.060 -8.135 12.699 1.00 11.95 285 GLY B C 1
ATOM 9753 O O . GLY B 1 285 ? 16.956 -7.199 13.481 1.00 11.56 285 GLY B O 1
ATOM 9757 N N . ALA B 1 286 ? 17.345 -9.360 13.101 1.00 10.70 286 ALA B N 1
ATOM 9758 C CA . ALA B 1 286 ? 17.420 -9.709 14.497 1.00 11.10 286 ALA B CA 1
ATOM 9759 C C . ALA B 1 286 ? 18.437 -8.877 15.261 1.00 9.24 286 ALA B C 1
ATOM 9760 O O . ALA B 1 286 ? 18.245 -8.640 16.461 1.00 10.75 286 ALA B O 1
ATOM 9767 N N . LEU B 1 287 ? 19.534 -8.514 14.606 1.00 10.79 287 LEU B N 1
ATOM 9768 C CA . LEU B 1 287 ? 20.607 -7.761 15.229 1.00 11.42 287 LEU B CA 1
ATOM 9769 C C . LEU B 1 287 ? 20.621 -6.310 14.749 1.00 10.74 287 LEU B C 1
ATOM 9770 O O . LEU B 1 287 ? 21.574 -5.568 15.026 1.00 12.86 287 LEU B O 1
ATOM 9786 N N . SER B 1 288 ? 19.569 -5.879 14.056 1.00 9.90 288 SER B N 1
ATOM 9787 C CA . SER B 1 288 ? 19.479 -4.503 13.577 1.00 9.81 288 SER B CA 1
ATOM 9788 C C . SER B 1 288 ? 18.751 -3.619 14.605 1.00 10.23 288 SER B C 1
ATOM 9789 O O . SER B 1 288 ? 17.543 -3.773 14.816 1.00 12.03 288 SER B O 1
ATOM 9797 N N . GLY B 1 289 ? 19.481 -2.686 15.212 1.00 11.63 289 GLY B N 1
ATOM 9798 C CA . GLY B 1 289 ? 18.905 -1.738 16.164 1.00 10.94 289 GLY B CA 1
ATOM 9799 C C . GLY B 1 289 ? 18.196 -0.650 15.395 1.00 10.57 289 GLY B C 1
ATOM 9800 O O . GLY B 1 289 ? 18.860 0.196 14.797 1.00 12.42 289 GLY B O 1
ATOM 9804 N N . GLU B 1 290 ? 16.869 -0.721 15.368 1.00 9.18 290 GLU B N 1
ATOM 9805 C CA . GLU B 1 290 ? 16.036 0.169 14.571 1.00 10.09 290 GLU B CA 1
ATOM 9806 C C . GLU B 1 290 ? 15.124 0.904 15.538 1.00 9.95 290 GLU B C 1
ATOM 9807 O O . GLU B 1 290 ? 14.310 0.287 16.266 1.00 10.22 290 GLU B O 1
ATOM 9819 N N . PHE B 1 291 ? 15.297 2.218 15.582 1.00 9.26 291 PHE B N 1
ATOM 9820 C CA . PHE B 1 291 ? 14.704 3.075 16.591 1.00 8.54 291 PHE B CA 1
ATOM 9821 C C . PHE B 1 291 ? 14.206 4.376 15.996 1.00 8.51 291 PHE B C 1
ATOM 9822 O O . PHE B 1 291 ? 14.835 4.863 15.060 1.00 9.19 291 PHE B O 1
ATOM 9839 N N . ALA B 1 292 ? 13.190 4.980 16.598 1.00 8.41 292 ALA B N 1
ATOM 9840 C CA . ALA B 1 292 ? 12.693 6.309 16.186 1.00 8.51 292 ALA B CA 1
ATOM 9841 C C . ALA B 1 292 ? 12.477 7.216 17.387 1.00 9.24 292 ALA B C 1
ATOM 9842 O O . ALA B 1 292 ? 11.925 6.778 18.402 1.00 10.44 292 ALA B O 1
ATOM 9849 N N . LEU B 1 293 ? 12.837 8.490 17.238 1.00 8.65 293 LEU B N 1
ATOM 9850 C CA . LEU B 1 293 ? 12.649 9.503 18.252 1.00 9.47 293 LEU B CA 1
ATOM 9851 C C . LEU B 1 293 ? 11.955 10.676 17.586 1.00 10.43 293 LEU B C 1
ATOM 9852 O O . LEU B 1 293 ? 12.440 11.166 16.561 1.00 9.96 293 LEU B O 1
ATOM 9868 N N . ALA B 1 294 ? 10.861 11.141 18.161 1.00 8.43 294 ALA B N 1
ATOM 9869 C CA . ALA B 1 294 ? 10.108 12.310 17.655 1.00 8.57 294 ALA B CA 1
ATOM 9870 C C . ALA B 1 294 ? 10.103 13.406 18.687 1.00 9.19 294 ALA B C 1
ATOM 9871 O O . ALA B 1 294 ? 9.899 13.157 19.875 1.00 9.29 294 ALA B O 1
ATOM 9878 N N . PHE B 1 295 ? 10.232 14.652 18.231 1.00 8.34 295 PHE B N 1
ATOM 9879 C CA . PHE B 1 295 ? 10.116 15.803 19.101 1.00 7.12 295 PHE B CA 1
ATOM 9880 C C . PHE B 1 295 ? 9.370 16.963 18.478 1.00 8.25 295 PHE B C 1
ATOM 9881 O O . PHE B 1 295 ? 9.313 17.087 17.239 1.00 9.25 295 PHE B O 1
ATOM 9898 N N . SER B 1 296 ? 8.829 17.812 19.345 1.00 8.96 296 SER B N 1
ATOM 9899 C CA . SER B 1 296 ? 8.139 19.018 18.915 1.00 9.26 296 SER B CA 1
ATOM 9900 C C . SER B 1 296 ? 8.998 20.211 19.208 1.00 10.98 296 SER B C 1
ATOM 9901 O O . SER B 1 296 ? 9.552 20.344 20.310 1.00 12.42 296 SER B O 1
ATOM 9909 N N . THR B 1 297 ? 9.062 21.139 18.268 1.00 9.64 297 THR B N 1
ATOM 9910 C CA . THR B 1 297 ? 9.785 22.387 18.475 1.00 9.60 297 THR B CA 1
ATOM 9911 C C . THR B 1 297 ? 8.882 23.541 18.937 1.00 11.84 297 THR B C 1
ATOM 9912 O O . THR B 1 297 ? 9.369 24.651 19.183 1.00 13.10 297 THR B O 1
ATOM 9923 N N . SER B 1 298 ? 7.583 23.310 19.040 1.00 10.19 298 SER B N 1
ATOM 9924 C CA . SER B 1 298 ? 6.658 24.313 19.578 1.00 10.74 298 SER B CA 1
ATOM 9925 C C . SER B 1 298 ? 6.226 24.009 21.001 1.00 11.74 298 SER B C 1
ATOM 9926 O O . SER B 1 298 ? 5.901 24.933 21.747 1.00 14.67 298 SER B O 1
ATOM 9934 N N . HIS B 1 299 ? 6.278 22.744 21.407 1.00 10.18 299 HIS B N 1
ATOM 9935 C CA . HIS B 1 299 ? 6.030 22.358 22.784 1.00 11.71 299 HIS B CA 1
ATOM 9936 C C . HIS B 1 299 ? 7.377 22.293 23.476 1.00 13.81 299 HIS B C 1
ATOM 9937 O O . HIS B 1 299 ? 8.096 21.308 23.372 1.00 13.36 299 HIS B O 1
ATOM 9952 N N . VAL B 1 300 ? 7.743 23.383 24.142 1.00 11.47 300 VAL B N 1
ATOM 9953 C CA . VAL B 1 300 ? 9.078 23.577 24.666 1.00 12.76 300 VAL B CA 1
ATOM 9954 C C . VAL B 1 300 ? 8.981 23.758 26.158 1.00 13.07 300 VAL B C 1
ATOM 9955 O O . VAL B 1 300 ? 7.976 24.245 26.670 1.00 13.82 300 VAL B O 1
ATOM 9968 N N . ILE B 1 301 ? 10.011 23.304 26.856 1.00 11.85 301 ILE B N 1
ATOM 9969 C CA . ILE B 1 301 ? 9.984 23.353 28.311 1.00 14.52 301 ILE B CA 1
ATOM 9970 C C . ILE B 1 301 ? 11.167 24.152 28.798 1.00 14.31 301 ILE B C 1
ATOM 9971 O O . ILE B 1 301 ? 12.288 23.653 28.837 1.00 15.39 301 ILE B O 1
ATOM 9987 N N . PRO B 1 302 ? 10.928 25.427 29.134 1.00 15.09 302 PRO B N 1
ATOM 9988 C CA . PRO B 1 302 ? 12.041 26.213 29.643 1.00 17.56 302 PRO B CA 1
ATOM 9989 C C . PRO B 1 302 ? 12.566 25.614 30.903 1.00 17.01 302 PRO B C 1
ATOM 9990 O O . PRO B 1 302 ? 11.828 25.093 31.768 1.00 18.05 302 PRO B O 1
ATOM 10001 N N . LEU B 1 303 ? 13.876 25.706 31.025 1.00 23.33 303 LEU B N 1
ATOM 10002 C CA . LEU B 1 303 ? 14.535 25.102 32.140 1.00 24.13 303 LEU B CA 1
ATOM 10003 C C . LEU B 1 303 ? 13.973 25.655 33.450 1.00 27.20 303 LEU B C 1
ATOM 10004 O O . LEU B 1 303 ? 13.971 26.866 33.684 1.00 23.35 303 LEU B O 1
ATOM 10020 N N . GLY B 1 304 ? 13.425 24.766 34.267 1.00 25.37 304 GLY B N 1
ATOM 10021 C CA . GLY B 1 304 ? 12.858 25.143 35.547 1.00 22.53 304 GLY B CA 1
ATOM 10022 C C . GLY B 1 304 ? 11.598 25.987 35.505 1.00 27.52 304 GLY B C 1
ATOM 10023 O O . GLY B 1 304 ? 11.234 26.606 36.496 1.00 28.41 304 GLY B O 1
ATOM 10027 N N . GLY B 1 305 ? 10.914 26.009 34.365 1.00 22.28 305 GLY B N 1
ATOM 10028 C CA . GLY B 1 305 ? 9.748 26.859 34.210 1.00 22.85 305 GLY B CA 1
ATOM 10029 C C . GLY B 1 305 ? 8.524 26.109 33.760 1.00 19.21 305 GLY B C 1
ATOM 10030 O O . GLY B 1 305 ? 8.478 24.902 33.822 1.00 21.02 305 GLY B O 1
ATOM 10034 N N . LYS B 1 306 ? 7.529 26.829 33.299 1.00 18.54 306 LYS B N 1
ATOM 10035 C CA A LYS B 1 306 ? 6.266 26.258 32.882 0.49 22.99 306 LYS B CA 1
ATOM 10036 C CA B LYS B 1 306 ? 6.268 26.246 32.881 0.51 22.98 306 LYS B CA 1
ATOM 10037 C C . LYS B 1 306 ? 6.388 25.807 31.429 1.00 16.08 306 LYS B C 1
ATOM 10038 O O . LYS B 1 306 ? 6.857 26.581 30.592 1.00 17.10 306 LYS B O 1
ATOM 10075 N N . PRO B 1 307 ? 5.958 24.574 31.127 1.00 16.42 307 PRO B N 1
ATOM 10076 C CA . PRO B 1 307 ? 5.939 24.189 29.709 1.00 11.93 307 PRO B CA 1
ATOM 10077 C C . PRO B 1 307 ? 5.122 25.181 28.887 1.00 13.85 307 PRO B C 1
ATOM 10078 O O . PRO B 1 307 ? 4.122 25.730 29.373 1.00 15.99 307 PRO B O 1
ATOM 10089 N N . ARG B 1 308 ? 5.578 25.424 27.655 1.00 12.73 308 ARG B N 1
ATOM 10090 C CA . ARG B 1 308 ? 4.907 26.295 26.683 1.00 13.39 308 ARG B CA 1
ATOM 10091 C C . ARG B 1 308 ? 4.270 25.391 25.651 1.00 14.02 308 ARG B C 1
ATOM 10092 O O . ARG B 1 308 ? 4.965 24.724 24.877 1.00 15.68 308 ARG B O 1
ATOM 10113 N N . LEU B 1 309 ? 2.943 25.348 25.668 1.00 13.20 309 LEU B N 1
ATOM 10114 C CA . LEU B 1 309 ? 2.147 24.552 24.736 1.00 13.79 309 LEU B CA 1
ATOM 10115 C C . LEU B 1 309 ? 1.183 25.509 24.058 1.00 15.19 309 LEU B C 1
ATOM 10116 O O . LEU B 1 309 ? 0.155 25.862 24.629 1.00 17.78 309 LEU B O 1
ATOM 10132 N N . PRO B 1 310 ? 1.549 25.992 22.864 1.00 13.22 310 PRO B N 1
ATOM 10133 C CA . PRO B 1 310 ? 0.810 27.166 22.342 1.00 16.95 310 PRO B CA 1
ATOM 10134 C C . PRO B 1 310 ? -0.551 26.874 21.756 1.00 18.47 310 PRO B C 1
ATOM 10135 O O . PRO B 1 310 ? -1.349 27.798 21.543 1.00 20.05 310 PRO B O 1
ATOM 10146 N N . ALA B 1 311 ? -0.802 25.608 21.471 1.00 14.57 311 ALA B N 1
ATOM 10147 C CA . ALA B 1 311 ? -2.079 25.108 21.035 1.00 13.27 311 ALA B CA 1
ATOM 10148 C C . ALA B 1 311 ? -2.092 23.644 21.400 1.00 13.34 311 ALA B C 1
ATOM 10149 O O . ALA B 1 311 ? -1.055 23.066 21.782 1.00 14.19 311 ALA B O 1
ATOM 10156 N N . ILE B 1 312 ? -3.252 23.027 21.305 1.00 14.79 312 ILE B N 1
ATOM 10157 C CA . ILE B 1 312 ? -3.400 21.653 21.770 1.00 12.81 312 ILE B CA 1
ATOM 10158 C C . ILE B 1 312 ? -4.253 20.908 20.753 1.00 15.75 312 ILE B C 1
ATOM 10159 O O . ILE B 1 312 ? -5.217 21.445 20.197 1.00 16.08 312 ILE B O 1
ATOM 10175 N N . ILE B 1 313 ? -3.880 19.662 20.487 1.00 12.29 313 ILE B N 1
ATOM 10176 C CA . ILE B 1 313 ? -4.514 18.832 19.483 1.00 14.00 313 ILE B CA 1
ATOM 10177 C C . ILE B 1 313 ? -5.168 17.606 20.133 1.00 14.15 313 ILE B C 1
ATOM 10178 O O . ILE B 1 313 ? -4.592 16.989 21.055 1.00 13.30 313 ILE B O 1
ATOM 10194 N N . ASN B 1 314 ? -6.378 17.282 19.720 1.00 11.27 314 ASN B N 1
ATOM 10195 C CA . ASN B 1 314 ? -7.085 16.094 20.215 1.00 12.04 314 ASN B CA 1
ATOM 10196 C C . ASN B 1 314 ? -6.585 14.867 19.459 1.00 12.87 314 ASN B C 1
ATOM 10197 O O . ASN B 1 314 ? -6.584 14.858 18.236 1.00 12.44 314 ASN B O 1
ATOM 10208 N N . ASP B 1 315 ? -6.142 13.832 20.178 1.00 11.21 315 ASP B N 1
ATOM 10209 C CA . ASP B 1 315 ? -5.728 12.561 19.547 1.00 12.10 315 ASP B CA 1
ATOM 10210 C C . ASP B 1 315 ? -6.770 11.914 18.700 1.00 13.13 315 ASP B C 1
ATOM 10211 O O . ASP B 1 315 ? -6.446 11.091 17.856 1.00 13.56 315 ASP B O 1
ATOM 10220 N N . THR B 1 316 ? -8.038 12.235 18.933 1.00 12.90 316 THR B N 1
ATOM 10221 C CA . THR B 1 316 ? -9.117 11.641 18.143 1.00 13.84 316 THR B CA 1
ATOM 10222 C C . THR B 1 316 ? -9.560 12.512 16.950 1.00 12.43 316 THR B C 1
ATOM 10223 O O . THR B 1 316 ? -10.539 12.168 16.264 1.00 15.86 316 THR B O 1
ATOM 10234 N N . ASP B 1 317 ? -8.871 13.636 16.736 1.00 13.46 317 ASP B N 1
ATOM 10235 C CA . ASP B 1 317 ? -9.051 14.510 15.569 1.00 13.33 317 ASP B CA 1
ATOM 10236 C C . ASP B 1 317 ? -8.297 13.872 14.405 1.00 12.92 317 ASP B C 1
ATOM 10237 O O . ASP B 1 317 ? -7.118 14.147 14.187 1.00 15.00 317 ASP B O 1
ATOM 10246 N N . SER B 1 318 ? -8.987 12.985 13.689 1.00 13.09 318 SER B N 1
ATOM 10247 C CA A SER B 1 318 ? -8.339 12.217 12.643 0.53 13.74 318 SER B CA 1
ATOM 10248 C CA B SER B 1 318 ? -8.416 12.218 12.584 0.47 13.70 318 SER B CA 1
ATOM 10249 C C . SER B 1 318 ? -7.813 13.102 11.514 1.00 13.54 318 SER B C 1
ATOM 10250 O O . SER B 1 318 ? -6.770 12.817 10.963 1.00 13.70 318 SER B O 1
ATOM 10265 N N . GLU B 1 319 ? -8.495 14.187 11.182 1.00 13.96 319 GLU B N 1
ATOM 10266 C CA . GLU B 1 319 ? -7.992 15.032 10.113 1.00 15.72 319 GLU B CA 1
ATOM 10267 C C . GLU B 1 319 ? -6.579 15.533 10.429 1.00 14.81 319 GLU B C 1
ATOM 10268 O O . GLU B 1 319 ? -5.667 15.421 9.603 1.00 17.63 319 GLU B O 1
ATOM 10280 N N . THR B 1 320 ? -6.386 16.073 11.622 1.00 11.97 320 THR B N 1
ATOM 10281 C CA . THR B 1 320 ? -5.096 16.624 12.008 1.00 10.72 320 THR B CA 1
ATOM 10282 C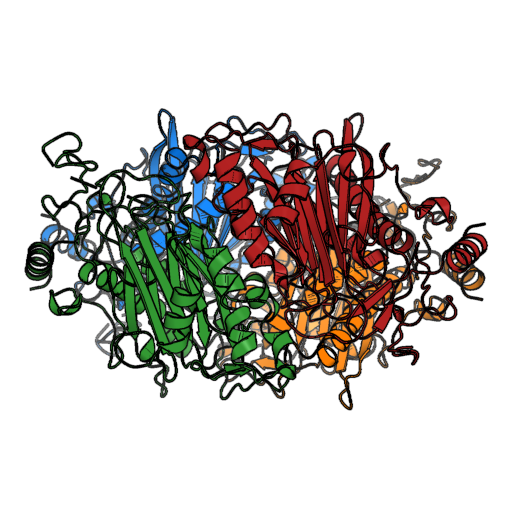 C . THR B 1 320 ? -4.057 15.527 12.220 1.00 11.95 320 THR B C 1
ATOM 10283 O O . THR B 1 320 ? -2.951 15.578 11.697 1.00 11.37 320 THR B O 1
ATOM 10294 N N . MET B 1 321 ? -4.423 14.553 13.050 1.00 11.17 321 MET B N 1
ATOM 10295 C CA . MET B 1 321 ? -3.465 13.491 13.357 1.00 11.31 321 MET B CA 1
ATOM 10296 C C . MET B 1 321 ? -3.065 12.667 12.134 1.00 9.80 321 MET B C 1
ATOM 10297 O O . MET B 1 321 ? -1.873 12.379 11.984 1.00 10.50 321 MET B O 1
ATOM 10311 N N . ASN B 1 322 ? -4.013 12.302 11.282 1.00 10.38 322 ASN B N 1
ATOM 10312 C CA . ASN B 1 322 ? -3.665 11.503 10.116 1.00 11.04 322 ASN B CA 1
ATOM 10313 C C . ASN B 1 322 ? -2.773 12.287 9.159 1.00 10.52 322 ASN B C 1
ATOM 10314 O O . ASN B 1 322 ? -1.937 11.707 8.495 1.00 10.77 322 ASN B O 1
ATOM 10325 N N . ALA B 1 323 ? -2.959 13.612 9.055 1.00 9.70 323 ALA B N 1
ATOM 10326 C CA . ALA B 1 323 ? -2.066 14.383 8.223 1.00 10.74 323 ALA B CA 1
ATOM 10327 C C . ALA B 1 323 ? -0.637 14.301 8.732 1.00 9.16 323 ALA B C 1
ATOM 10328 O O . ALA B 1 323 ? 0.298 14.136 7.955 1.00 10.41 323 ALA B O 1
ATOM 10335 N N . LEU B 1 324 ? -0.482 14.424 10.056 1.00 9.92 324 LEU B N 1
ATOM 10336 C CA . LEU B 1 324 ? 0.833 14.322 10.685 1.00 9.63 324 LEU B CA 1
ATOM 10337 C C . LEU B 1 324 ? 1.450 12.913 10.531 1.00 8.90 324 LEU B C 1
ATOM 10338 O O . LEU B 1 324 ? 2.631 12.763 10.172 1.00 9.79 324 LEU B O 1
ATOM 10354 N N . PHE B 1 325 ? 0.622 11.885 10.742 1.00 9.38 325 PHE B N 1
ATOM 10355 C CA . PHE B 1 325 ? 1.093 10.512 10.634 1.00 7.99 325 PHE B CA 1
ATOM 10356 C C . PHE B 1 325 ? 1.552 10.182 9.207 1.00 9.39 325 PHE B C 1
ATOM 10357 O O . PHE B 1 325 ? 2.584 9.580 8.972 1.00 10.18 325 PHE B O 1
ATOM 10374 N N . ARG B 1 326 ? 0.728 10.593 8.228 1.00 9.51 326 ARG B N 1
ATOM 10375 C CA . ARG B 1 326 ? 1.053 10.353 6.826 1.00 11.26 326 ARG B CA 1
ATOM 10376 C C . ARG B 1 326 ? 2.364 11.076 6.489 1.00 9.51 326 ARG B C 1
ATOM 10377 O O . ARG B 1 326 ? 3.205 10.563 5.734 1.00 10.79 326 ARG B O 1
ATOM 10398 N N . GLY B 1 327 ? 2.546 12.275 7.052 1.00 9.32 327 GLY B N 1
ATOM 10399 C CA . GLY B 1 327 ? 3.776 13.008 6.898 1.00 11.11 327 GLY B CA 1
ATOM 10400 C C . GLY B 1 327 ? 4.994 12.226 7.380 1.00 6.90 327 GLY B C 1
ATOM 10401 O O . GLY B 1 327 ? 6.017 12.194 6.719 1.00 10.42 327 GLY B O 1
ATOM 10405 N N . VAL B 1 328 ? 4.884 11.592 8.548 1.00 8.63 328 VAL B N 1
ATOM 10406 C CA . VAL B 1 328 ? 5.988 10.772 9.065 1.00 8.93 328 VAL B CA 1
ATOM 10407 C C . VAL B 1 328 ? 6.306 9.602 8.125 1.00 9.05 328 VAL B C 1
ATOM 10408 O O . VAL B 1 328 ? 7.476 9.346 7.813 1.00 9.39 328 VAL B O 1
ATOM 10421 N N . VAL B 1 329 ? 5.249 8.901 7.698 1.00 9.10 329 VAL B N 1
ATOM 10422 C CA . VAL B 1 329 ? 5.447 7.741 6.829 1.00 8.20 329 VAL B CA 1
ATOM 10423 C C . VAL B 1 329 ? 6.166 8.138 5.529 1.00 10.77 329 VAL B C 1
ATOM 10424 O O . VAL B 1 329 ? 7.161 7.523 5.148 1.00 9.75 329 VAL B O 1
ATOM 10437 N N . GLN B 1 330 ? 5.651 9.190 4.880 1.00 10.04 330 GLN B N 1
ATOM 10438 C CA . GLN B 1 330 ? 6.184 9.600 3.590 1.00 8.57 330 GLN B CA 1
ATOM 10439 C C . GLN B 1 330 ? 7.596 10.167 3.714 1.00 9.06 330 GLN B C 1
ATOM 10440 O O . GLN B 1 330 ? 8.460 9.883 2.888 1.00 10.52 330 GLN B O 1
ATOM 10454 N N . ALA B 1 331 ? 7.842 11.014 4.731 1.00 8.58 331 ALA B N 1
ATOM 10455 C CA . ALA B 1 331 ? 9.171 11.576 4.912 1.00 9.32 331 ALA B CA 1
ATOM 10456 C C . ALA B 1 331 ? 10.216 10.529 5.273 1.00 8.35 331 ALA B C 1
ATOM 10457 O O . ALA B 1 331 ? 11.370 10.609 4.845 1.00 10.72 331 ALA B O 1
ATOM 10464 N N . THR B 1 332 ? 9.789 9.529 6.042 1.00 9.82 332 THR B N 1
ATOM 10465 C CA . THR B 1 332 ? 10.680 8.418 6.367 1.00 9.33 332 THR B CA 1
ATOM 10466 C C . THR B 1 332 ? 11.039 7.626 5.111 1.00 8.64 332 THR B C 1
ATOM 10467 O O . THR B 1 332 ? 12.193 7.388 4.838 1.00 10.40 332 THR B O 1
ATOM 10478 N N . GLU B 1 333 ? 10.034 7.256 4.337 1.00 9.72 333 GLU B N 1
ATOM 10479 C CA . GLU B 1 333 ? 10.233 6.537 3.070 1.00 9.60 333 GLU B CA 1
ATOM 10480 C C . GLU B 1 333 ? 11.237 7.287 2.193 1.00 10.07 333 GLU B C 1
ATOM 10481 O O . GLU B 1 333 ? 12.222 6.722 1.665 1.00 10.76 333 GLU B O 1
ATOM 10493 N N . GLU B 1 334 ? 11.011 8.589 2.027 1.00 10.20 334 GLU B N 1
ATOM 10494 C CA . GLU B 1 334 ? 11.867 9.371 1.146 1.00 10.04 334 GLU B CA 1
ATOM 10495 C C . GLU B 1 334 ? 13.273 9.601 1.716 1.00 10.19 334 GLU B C 1
ATOM 10496 O O . GLU B 1 334 ? 14.253 9.572 0.990 1.00 11.13 334 GLU B O 1
ATOM 10508 N N . ALA B 1 335 ? 13.380 9.832 3.033 1.00 10.28 335 ALA B N 1
ATOM 10509 C CA . ALA B 1 335 ? 14.696 10.031 3.662 1.00 10.31 335 ALA B CA 1
ATOM 10510 C C . ALA B 1 335 ? 15.611 8.810 3.407 1.00 9.39 335 ALA B C 1
ATOM 10511 O O . ALA B 1 335 ? 16.802 8.937 3.117 1.00 9.86 335 ALA B O 1
ATOM 10518 N N . LEU B 1 336 ? 15.017 7.610 3.463 1.00 8.90 336 LEU B N 1
ATOM 10519 C CA . LEU B 1 336 ? 15.770 6.375 3.216 1.00 9.57 336 LEU B CA 1
ATOM 10520 C C . LEU B 1 336 ? 16.300 6.304 1.771 1.00 9.53 336 LEU B C 1
ATOM 10521 O O . LEU B 1 336 ? 17.429 5.911 1.538 1.00 10.86 336 LEU B O 1
ATOM 10537 N N . VAL B 1 337 ? 15.471 6.704 0.806 1.00 10.29 337 VAL B N 1
ATOM 10538 C CA . VAL B 1 337 ? 15.911 6.673 -0.589 1.00 11.24 337 VAL B CA 1
ATOM 10539 C C . VAL B 1 337 ? 16.910 7.802 -0.850 1.00 11.33 337 VAL B C 1
ATOM 10540 O O . VAL B 1 337 ? 17.921 7.600 -1.555 1.00 11.34 337 VAL B O 1
ATOM 10553 N N . ASN B 1 338 ? 16.669 8.979 -0.275 1.00 9.92 338 ASN B N 1
ATOM 10554 C CA . ASN B 1 338 ? 17.618 10.089 -0.368 1.00 10.75 338 ASN B CA 1
ATOM 10555 C C . ASN B 1 338 ? 18.992 9.678 0.154 1.00 11.56 338 ASN B C 1
ATOM 10556 O O . ASN B 1 338 ? 20.036 10.057 -0.403 1.00 12.02 338 ASN B O 1
ATOM 10567 N N . GLN B 1 339 ? 19.026 8.924 1.250 1.00 10.37 339 GLN B N 1
ATOM 10568 C CA . GLN B 1 339 ? 20.294 8.444 1.762 1.00 10.97 339 GLN B CA 1
ATOM 10569 C C . GLN B 1 339 ? 21.049 7.658 0.707 1.00 11.93 339 GLN B C 1
ATOM 10570 O O . GLN B 1 339 ? 22.210 7.960 0.432 1.00 12.23 339 GLN B O 1
ATOM 10584 N N . LEU B 1 340 ? 20.394 6.658 0.134 1.00 10.62 340 LEU B N 1
ATOM 10585 C CA . LEU B 1 340 ? 21.053 5.779 -0.834 1.00 12.13 340 LEU B CA 1
ATOM 10586 C C . LEU B 1 340 ? 21.628 6.570 -2.001 1.00 12.85 340 LEU B C 1
ATOM 10587 O O . LEU B 1 340 ? 22.767 6.323 -2.407 1.00 14.05 340 LEU B O 1
ATOM 10603 N N . VAL B 1 341 ? 20.860 7.529 -2.494 1.00 13.82 341 VAL B N 1
ATOM 10604 C CA . VAL B 1 341 ? 21.286 8.342 -3.645 1.00 13.64 341 VAL B CA 1
ATOM 10605 C C . VAL B 1 341 ? 22.466 9.253 -3.314 1.00 14.08 341 VAL B C 1
ATOM 10606 O O . VAL B 1 341 ? 23.370 9.466 -4.133 1.00 15.49 341 VAL B O 1
ATOM 10619 N N . ALA B 1 342 ? 22.507 9.776 -2.092 1.00 11.85 342 ALA B N 1
ATOM 10620 C CA . ALA B 1 342 ? 23.599 10.634 -1.652 1.00 10.97 342 ALA B CA 1
ATOM 10621 C C . ALA B 1 342 ? 24.921 9.931 -1.354 1.00 13.24 342 ALA B C 1
ATOM 10622 O O . ALA B 1 342 ? 25.999 10.558 -1.370 1.00 16.19 342 ALA B O 1
ATOM 10629 N N . SER B 1 343 ? 24.840 8.662 -0.986 1.00 12.13 343 SER B N 1
ATOM 10630 C CA . SER B 1 343 ? 26.011 7.946 -0.573 1.00 14.55 343 SER B CA 1
ATOM 10631 C C . SER B 1 343 ? 26.789 7.386 -1.749 1.00 16.55 343 SER B C 1
ATOM 10632 O O . SER B 1 343 ? 26.244 6.659 -2.570 1.00 19.63 343 SER B O 1
ATOM 10640 N N . GLU B 1 344 ? 28.063 7.733 -1.802 1.00 16.59 344 GLU B N 1
ATOM 10641 C CA . GLU B 1 344 ? 28.927 7.281 -2.896 1.00 19.14 344 GLU B CA 1
ATOM 10642 C C . GLU B 1 344 ? 29.724 6.049 -2.527 1.00 15.35 344 GLU B C 1
ATOM 10643 O O . GLU B 1 344 ? 29.938 5.746 -1.367 1.00 15.50 344 GLU B O 1
ATOM 10655 N N . THR B 1 345 ? 30.194 5.338 -3.542 1.00 16.24 345 THR B N 1
ATOM 10656 C CA . THR B 1 345 ? 31.047 4.192 -3.369 1.00 15.98 345 THR B CA 1
ATOM 10657 C C . THR B 1 345 ? 32.224 4.532 -2.468 1.00 14.98 345 THR B C 1
ATOM 10658 O O . THR B 1 345 ? 32.823 5.610 -2.559 1.00 17.14 345 THR B O 1
ATOM 10669 N N . MET B 1 346 ? 32.521 3.622 -1.556 1.00 16.89 346 MET B N 1
ATOM 10670 C CA . MET B 1 346 ? 33.600 3.833 -0.617 1.00 17.57 346 MET B CA 1
ATOM 10671 C C . MET B 1 346 ? 34.410 2.558 -0.422 1.00 15.66 346 MET B C 1
ATOM 10672 O O . MET B 1 346 ? 33.865 1.472 -0.317 1.00 17.31 346 MET B O 1
ATOM 10686 N N . THR B 1 347 ? 35.728 2.720 -0.335 1.00 19.34 347 THR B N 1
ATOM 10687 C CA . THR B 1 347 ? 36.626 1.654 0.098 1.00 16.18 347 THR B CA 1
ATOM 10688 C C . THR B 1 347 ? 37.220 2.028 1.460 1.00 16.55 347 THR B C 1
ATOM 10689 O O . THR B 1 347 ? 37.716 3.152 1.642 1.00 19.39 347 THR B O 1
ATOM 10700 N N . GLY B 1 348 ? 37.151 1.108 2.421 1.00 19.56 348 GLY B N 1
ATOM 10701 C CA . GLY B 1 348 ? 37.580 1.389 3.787 1.00 18.64 348 GLY B CA 1
ATOM 10702 C C . GLY B 1 348 ? 38.452 0.286 4.356 1.00 22.31 348 GLY B C 1
ATOM 10703 O O . GLY B 1 348 ? 39.305 -0.289 3.660 1.00 21.38 348 GLY B O 1
ATOM 10707 N N . ALA B 1 349 ? 38.251 -0.003 5.635 1.00 18.05 349 ALA B N 1
ATOM 10708 C CA . ALA B 1 349 ? 39.046 -0.990 6.351 1.00 16.67 349 ALA B CA 1
ATOM 10709 C C . ALA B 1 349 ? 39.088 -2.318 5.635 1.00 21.84 349 ALA B C 1
ATOM 10710 O O . ALA B 1 349 ? 38.088 -2.780 5.098 1.00 20.19 349 ALA B O 1
ATOM 10717 N N . ASN B 1 350 ? 40.272 -2.926 5.646 1.00 20.04 350 ASN B N 1
ATOM 10718 C CA . ASN B 1 350 ? 40.504 -4.221 4.998 1.00 23.13 350 ASN B CA 1
ATOM 10719 C C . ASN B 1 350 ? 40.229 -4.218 3.498 1.00 21.15 350 ASN B C 1
ATOM 10720 O O . ASN B 1 350 ? 39.948 -5.271 2.911 1.00 23.51 350 ASN B O 1
ATOM 10731 N N . ASN B 1 351 ? 40.340 -3.043 2.889 1.00 22.78 351 ASN B N 1
ATOM 10732 C CA . ASN B 1 351 ? 39.981 -2.838 1.488 1.00 23.66 351 ASN B CA 1
ATOM 10733 C C . ASN B 1 351 ? 38.576 -3.318 1.139 1.00 26.56 351 ASN B C 1
ATOM 10734 O O . ASN B 1 351 ? 38.314 -3.755 0.017 1.00 24.78 351 ASN B O 1
ATOM 10745 N N . ALA B 1 352 ? 37.659 -3.257 2.098 1.00 21.40 352 ALA B N 1
ATOM 10746 C CA . ALA B 1 352 ? 36.268 -3.548 1.784 1.00 18.70 352 ALA B CA 1
ATOM 10747 C C . ALA B 1 352 ? 35.695 -2.399 0.966 1.00 18.03 352 ALA B C 1
ATOM 10748 O O . ALA B 1 352 ? 35.922 -1.235 1.282 1.00 18.65 352 ALA B O 1
ATOM 10755 N N . LYS B 1 353 ? 34.971 -2.738 -0.097 1.00 19.46 353 LYS B N 1
ATOM 10756 C CA . LYS B 1 353 ? 34.392 -1.771 -1.006 1.00 17.91 353 LYS B CA 1
ATOM 10757 C C . LYS B 1 353 ? 32.895 -1.984 -1.049 1.00 18.36 353 LYS B C 1
ATOM 10758 O O . LYS B 1 353 ? 32.411 -3.108 -1.249 1.00 18.84 353 LYS B O 1
ATOM 10777 N N . VAL B 1 354 ? 32.159 -0.891 -0.842 1.00 16.30 354 VAL B N 1
ATOM 10778 C CA . VAL B 1 354 ? 30.712 -0.924 -0.884 1.00 15.93 354 VAL B CA 1
ATOM 10779 C C . VAL B 1 354 ? 30.283 0.160 -1.876 1.00 13.68 354 VAL B C 1
ATOM 10780 O O . VAL B 1 354 ? 30.727 1.305 -1.811 1.00 16.97 354 VAL B O 1
ATOM 10793 N N . TYR B 1 355 ? 29.428 -0.218 -2.815 1.00 16.08 355 TYR B N 1
ATOM 10794 C CA . TYR B 1 355 ? 28.979 0.674 -3.885 1.00 14.43 355 TYR B CA 1
ATOM 10795 C C . TYR B 1 355 ? 27.753 1.508 -3.527 1.00 16.42 355 TYR B C 1
ATOM 10796 O O . TYR B 1 355 ? 26.788 1.022 -2.920 1.00 16.22 355 TYR B O 1
ATOM 10814 N N . GLY B 1 356 ? 27.809 2.772 -3.913 1.00 15.73 356 GLY B N 1
ATOM 10815 C CA . GLY B 1 356 ? 26.607 3.575 -3.931 1.00 16.93 356 GLY B CA 1
ATOM 10816 C C . GLY B 1 356 ? 25.623 3.009 -4.926 1.00 18.63 356 GLY B C 1
ATOM 10817 O O . GLY B 1 356 ? 26.027 2.512 -5.990 1.00 17.90 356 GLY B O 1
ATOM 10821 N N . ILE B 1 357 ? 24.329 3.057 -4.627 1.00 14.08 357 ILE B N 1
ATOM 10822 C CA . ILE B 1 357 ? 23.358 2.573 -5.597 1.00 15.26 357 ILE B CA 1
ATOM 10823 C C . ILE B 1 357 ? 23.590 3.342 -6.917 1.00 15.66 357 ILE B C 1
ATOM 10824 O O . ILE B 1 357 ? 23.706 4.564 -6.909 1.00 15.96 357 ILE B O 1
ATOM 10840 N N . PRO B 1 358 ? 23.723 2.608 -8.051 1.00 16.88 358 PRO B N 1
ATOM 10841 C CA . PRO B 1 358 ? 24.127 3.309 -9.278 1.00 16.95 358 PRO B CA 1
ATOM 10842 C C . PRO B 1 358 ? 23.065 4.261 -9.826 1.00 14.56 358 PRO B C 1
ATOM 10843 O O . PRO B 1 358 ? 21.933 3.856 -10.075 1.00 17.64 358 PRO B O 1
ATOM 10854 N N . HIS B 1 359 ? 23.430 5.529 -9.962 1.00 17.67 359 HIS B N 1
ATOM 10855 C CA . HIS B 1 359 ? 22.485 6.547 -10.385 1.00 16.96 359 HIS B CA 1
ATOM 10856 C C . HIS B 1 359 ? 21.950 6.294 -11.782 1.00 20.47 359 HIS B C 1
ATOM 10857 O O . HIS B 1 359 ? 20.767 6.488 -12.007 1.00 17.68 359 HIS B O 1
ATOM 10872 N N . ASP B 1 360 ? 22.817 5.885 -12.708 1.00 22.02 360 ASP B N 1
ATOM 10873 C CA . ASP B 1 360 ? 22.373 5.702 -14.094 1.00 21.25 360 ASP B CA 1
ATOM 10874 C C . ASP B 1 360 ? 21.321 4.620 -14.195 1.00 20.35 360 ASP B C 1
ATOM 10875 O O . ASP B 1 360 ? 20.288 4.788 -14.858 1.00 20.43 360 ASP B O 1
ATOM 10884 N N . GLN B 1 361 ? 21.562 3.504 -13.522 1.00 17.19 361 GLN B N 1
ATOM 10885 C CA . GLN B 1 361 ? 20.609 2.409 -13.532 1.00 18.16 361 GLN B CA 1
ATOM 10886 C C . GLN B 1 361 ? 19.307 2.764 -12.816 1.00 18.95 361 GLN B C 1
ATOM 10887 O O . GLN B 1 361 ? 18.217 2.445 -13.281 1.00 18.88 361 GLN B O 1
ATOM 10901 N N . LEU B 1 362 ? 19.414 3.406 -11.657 1.00 17.71 362 LEU B N 1
ATOM 10902 C CA . LEU B 1 362 ? 18.203 3.795 -10.955 1.00 18.03 362 LEU B CA 1
ATOM 10903 C C . LEU B 1 362 ? 17.312 4.705 -11.805 1.00 14.35 362 LEU B C 1
ATOM 10904 O O . LEU B 1 362 ? 16.103 4.521 -11.868 1.00 16.81 362 LEU B O 1
ATOM 10920 N N . ALA B 1 363 ? 17.917 5.708 -12.431 1.00 17.09 363 ALA B N 1
ATOM 10921 C CA . ALA B 1 363 ? 17.182 6.638 -13.270 1.00 18.20 363 ALA B CA 1
ATOM 10922 C C . ALA B 1 363 ? 16.515 5.915 -14.438 1.00 18.27 363 ALA B C 1
ATOM 10923 O O . ALA B 1 363 ? 15.370 6.194 -14.777 1.00 18.70 363 ALA B O 1
ATOM 10930 N N . ARG B 1 364 ? 17.226 4.972 -15.035 1.00 19.44 364 ARG B N 1
ATOM 10931 C CA . ARG B 1 364 ? 16.654 4.182 -16.141 1.00 19.11 364 ARG B CA 1
ATOM 10932 C C . ARG B 1 364 ? 15.455 3.348 -15.704 1.00 18.84 364 ARG B C 1
ATOM 10933 O O . ARG B 1 364 ? 14.435 3.294 -16.384 1.00 22.22 364 ARG B O 1
ATOM 10954 N N . ILE B 1 365 ? 15.581 2.669 -14.570 1.00 17.25 365 ILE B N 1
ATOM 10955 C CA . ILE B 1 365 ? 14.502 1.854 -14.039 1.00 17.17 365 ILE B CA 1
ATOM 10956 C C . ILE B 1 365 ? 13.284 2.722 -13.712 1.00 16.47 365 ILE B C 1
ATOM 10957 O O . ILE B 1 365 ? 12.138 2.387 -14.041 1.00 18.54 365 ILE B O 1
ATOM 10973 N N . MET B 1 366 ? 13.529 3.874 -13.110 1.00 17.32 366 MET B N 1
ATOM 10974 C CA . MET B 1 366 ? 12.429 4.764 -12.769 1.00 15.74 366 MET B CA 1
ATOM 10975 C C . MET B 1 366 ? 11.734 5.315 -14.013 1.00 17.15 366 MET B C 1
ATOM 10976 O O . MET B 1 366 ? 10.525 5.469 -14.013 1.00 18.66 366 MET B O 1
ATOM 10990 N N . LYS B 1 367 ? 12.503 5.592 -15.062 1.00 20.52 367 LYS B N 1
ATOM 10991 C CA . LYS B 1 367 ? 11.923 6.091 -16.314 1.00 23.10 367 LYS B CA 1
ATOM 10992 C C . LYS B 1 367 ? 11.038 5.021 -16.963 1.00 23.07 367 LYS B C 1
ATOM 10993 O O . LYS B 1 367 ? 9.947 5.319 -17.464 1.00 24.74 367 LYS B O 1
ATOM 11012 N N . ALA B 1 368 ? 11.490 3.779 -16.927 1.00 19.92 368 ALA B N 1
ATOM 11013 C CA . ALA B 1 368 ? 10.744 2.662 -17.506 1.00 25.36 368 ALA B CA 1
ATOM 11014 C C . ALA B 1 368 ? 9.469 2.381 -16.712 1.00 27.74 368 ALA B C 1
ATOM 11015 O O . ALA B 1 368 ? 8.426 2.037 -17.266 1.00 27.96 368 ALA B O 1
ATOM 11022 N N . ARG B 1 369 ? 9.558 2.527 -15.394 1.00 20.47 369 ARG B N 1
ATOM 11023 C CA . ARG B 1 369 ? 8.437 2.242 -14.532 1.00 18.11 369 ARG B CA 1
ATOM 11024 C C . ARG B 1 369 ? 7.430 3.391 -14.459 1.00 19.36 369 ARG B C 1
ATOM 11025 O O . ARG B 1 369 ? 6.227 3.162 -14.347 1.00 24.89 369 ARG B O 1
ATOM 11046 N N . PHE B 1 370 ? 7.932 4.627 -14.517 1.00 19.57 370 PHE B N 1
ATOM 11047 C CA . PHE B 1 370 ? 7.108 5.828 -14.341 1.00 22.50 370 PHE B CA 1
ATOM 11048 C C . PHE B 1 370 ? 7.341 6.797 -15.512 1.00 26.32 370 PHE B C 1
ATOM 11049 O O . PHE B 1 370 ? 7.904 7.868 -15.313 1.00 30.21 370 PHE B O 1
ATOM 11066 N N . PRO B 1 371 ? 6.915 6.389 -16.719 1.00 30.37 371 PRO B N 1
ATOM 11067 C CA . PRO B 1 371 ? 7.107 7.141 -17.967 1.00 37.33 371 PRO B CA 1
ATOM 11068 C C . PRO B 1 371 ? 6.521 8.548 -17.900 1.00 46.26 371 PRO B C 1
ATOM 11069 O O . PRO B 1 371 ? 5.605 8.768 -17.103 1.00 42.49 371 PRO B O 1
ATOM 11080 N N . GLY C 1 1 ? -20.225 4.237 60.686 1.00 43.50 1 GLY C N 1
ATOM 11081 C CA . GLY C 1 1 ? -19.349 3.303 61.467 1.00 36.52 1 GLY C CA 1
ATOM 11082 C C . GLY C 1 1 ? -17.882 3.700 61.401 1.00 30.63 1 GLY C C 1
ATOM 11083 O O . GLY C 1 1 ? -17.498 4.569 60.603 1.00 29.82 1 GLY C O 1
ATOM 11089 N N . PRO C 1 2 ? -17.042 3.073 62.234 1.00 26.85 2 PRO C N 1
ATOM 11090 C CA . PRO C 1 2 ? -15.646 3.501 62.188 1.00 18.28 2 PRO C CA 1
ATOM 11091 C C . PRO C 1 2 ? -14.919 3.094 60.898 1.00 14.98 2 PRO C C 1
ATOM 11092 O O . PRO C 1 2 ? -15.098 1.995 60.363 1.00 17.61 2 PRO C O 1
ATOM 11103 N N . ARG C 1 3 ? -14.050 3.998 60.477 1.00 13.81 3 ARG C N 1
ATOM 11104 C CA . ARG C 1 3 ? -13.054 3.751 59.435 1.00 13.22 3 ARG C CA 1
ATOM 11105 C C . ARG C 1 3 ? -11.710 3.533 60.117 1.00 14.00 3 ARG C C 1
ATOM 11106 O O . ARG C 1 3 ? -11.630 3.509 61.347 1.00 14.97 3 ARG C O 1
ATOM 11127 N N . ALA C 1 4 ? -10.623 3.346 59.375 1.00 12.61 4 ALA C N 1
ATOM 11128 C CA . ALA C 1 4 ? -9.372 2.958 59.998 1.00 11.62 4 ALA C CA 1
ATOM 11129 C C . ALA C 1 4 ? -8.886 3.970 61.044 1.00 14.30 4 ALA C C 1
ATOM 11130 O O . ALA C 1 4 ? -8.428 3.596 62.127 1.00 13.20 4 ALA C O 1
ATOM 11137 N N . ARG C 1 5 ? -8.959 5.260 60.724 1.00 12.71 5 ARG C N 1
ATOM 11138 C CA . ARG C 1 5 ? -8.498 6.275 61.685 1.00 13.40 5 ARG C CA 1
ATOM 11139 C C . ARG C 1 5 ? -9.261 6.196 63.006 1.00 14.57 5 ARG C C 1
ATOM 11140 O O . ARG C 1 5 ? -8.691 6.478 64.074 1.00 17.36 5 ARG C O 1
ATOM 11161 N N . ASP C 1 6 ? -10.533 5.837 62.927 1.00 14.99 6 ASP C N 1
ATOM 11162 C CA . ASP C 1 6 ? -11.365 5.756 64.150 1.00 17.13 6 ASP C CA 1
ATOM 11163 C C . ASP C 1 6 ? -10.973 4.592 65.075 1.00 21.81 6 ASP C C 1
ATOM 11164 O O . ASP C 1 6 ? -11.300 4.605 66.277 1.00 22.65 6 ASP C O 1
ATOM 11173 N N . LEU C 1 7 ? -10.275 3.587 64.549 1.00 16.73 7 LEU C N 1
ATOM 11174 C CA . LEU C 1 7 ? -9.736 2.482 65.328 1.00 15.15 7 LEU C CA 1
ATOM 11175 C C . LEU C 1 7 ? -8.306 2.719 65.793 1.00 18.02 7 LEU C C 1
ATOM 11176 O O . LEU C 1 7 ? -7.656 1.828 66.337 1.00 23.22 7 LEU C O 1
ATOM 11192 N N . GLY C 1 8 ? -7.810 3.925 65.580 1.00 15.73 8 GLY C N 1
ATOM 11193 C CA . GLY C 1 8 ? -6.502 4.278 66.071 1.00 16.34 8 GLY C CA 1
ATOM 11194 C C . GLY C 1 8 ? -5.347 4.055 65.131 1.00 14.83 8 GLY C C 1
ATOM 11195 O O . GLY C 1 8 ? -4.199 4.181 65.524 1.00 15.15 8 GLY C O 1
ATOM 11199 N N . VAL C 1 9 ? -5.644 3.729 63.872 1.00 14.03 9 VAL C N 1
ATOM 11200 C CA . VAL C 1 9 ? -4.563 3.553 62.916 1.00 12.87 9 VAL C CA 1
ATOM 11201 C C . VAL C 1 9 ? -4.048 4.919 62.452 1.00 11.45 9 VAL C C 1
ATOM 11202 O O . VAL C 1 9 ? -4.847 5.731 62.001 1.00 13.15 9 VAL C O 1
ATOM 11215 N N . PRO C 1 10 ? -2.743 5.172 62.608 1.00 12.19 10 PRO C N 1
ATOM 11216 C CA . PRO C 1 10 ? -2.197 6.454 62.162 1.00 13.89 10 PRO C CA 1
ATOM 11217 C C . PRO C 1 10 ? -1.806 6.410 60.692 1.00 12.60 10 PRO C C 1
ATOM 11218 O O . PRO C 1 10 ? -1.395 5.368 60.209 1.00 15.08 10 PRO C O 1
ATOM 11229 N N . PHE C 1 11 ? -1.961 7.536 59.991 1.00 14.15 11 PHE C N 1
ATOM 11230 C CA . PHE C 1 11 ? -1.477 7.674 58.614 1.00 14.00 11 PHE C CA 1
ATOM 11231 C C . PHE C 1 11 ? -0.866 9.052 58.448 1.00 14.97 11 PHE C C 1
ATOM 11232 O O . PHE C 1 11 ? -1.186 9.996 59.178 1.00 17.12 11 PHE C O 1
ATOM 11249 N N . GLU C 1 12 ? 0.007 9.168 57.465 1.00 14.30 12 GLU C N 1
ATOM 11250 C CA . GLU C 1 12 ? 0.666 10.420 57.142 1.00 15.13 12 GLU C CA 1
ATOM 11251 C C . GLU C 1 12 ? -0.160 11.230 56.142 1.00 13.53 12 GLU C C 1
ATOM 11252 O O . GLU C 1 12 ? -0.928 10.683 55.351 1.00 14.70 12 GLU C O 1
ATOM 11264 N N . GLY C 1 13 ? 0.036 12.540 56.157 1.00 12.48 13 GLY C N 1
ATOM 11265 C CA . GLY C 1 13 ? -0.637 13.435 55.217 1.00 12.85 13 GLY C CA 1
ATOM 11266 C C . GLY C 1 13 ? -1.976 13.949 55.694 1.00 14.61 13 GLY C C 1
ATOM 11267 O O . GLY C 1 13 ? -2.402 13.648 56.808 1.00 20.83 13 GLY C O 1
ATOM 11271 N N . THR C 1 14 ? -2.644 14.763 54.884 1.00 12.84 14 THR C N 1
ATOM 11272 C CA . THR C 1 14 ? -3.914 15.383 55.226 1.00 13.57 14 THR C CA 1
ATOM 11273 C C . THR C 1 14 ? -4.992 14.859 54.279 1.00 11.94 14 THR C C 1
ATOM 11274 O O . THR C 1 14 ? -4.908 15.108 53.059 1.00 12.13 14 THR C O 1
ATOM 11285 N N . PRO C 1 15 ? -6.017 14.153 54.778 1.00 11.82 15 PRO C N 1
ATOM 11286 C CA . PRO C 1 15 ? -7.104 13.742 53.904 1.00 13.31 15 PRO C CA 1
ATOM 11287 C C . PRO C 1 15 ? -7.974 14.906 53.476 1.00 13.37 15 PRO C C 1
ATOM 11288 O O . PRO C 1 15 ? -8.014 15.938 54.162 1.00 14.56 15 PRO C O 1
ATOM 11299 N N . GLY C 1 16 ? -8.672 14.753 52.364 1.00 13.18 16 GLY C N 1
ATOM 11300 C CA . GLY C 1 16 ? -9.744 15.658 52.002 1.00 13.36 16 GLY C CA 1
ATOM 11301 C C . GLY C 1 16 ? -10.924 15.481 52.957 1.00 12.88 16 GLY C C 1
ATOM 11302 O O . GLY C 1 16 ? -10.900 14.634 53.836 1.00 14.99 16 GLY C O 1
ATOM 11306 N N . ALA C 1 17 ? -11.965 16.276 52.751 1.00 13.41 17 ALA C N 1
ATOM 11307 C CA . ALA C 1 17 ? -13.049 16.374 53.725 1.00 15.45 17 ALA C CA 1
ATOM 11308 C C . ALA C 1 17 ? -13.801 15.060 53.944 1.00 15.94 17 ALA C C 1
ATOM 11309 O O . ALA C 1 17 ? -14.176 14.750 55.068 1.00 18.14 17 ALA C O 1
ATOM 11316 N N . LEU C 1 18 ? -14.020 14.276 52.890 1.00 12.82 18 LEU C N 1
ATOM 11317 C CA . LEU C 1 18 ? -14.725 13.012 52.955 1.00 13.00 18 LEU C CA 1
ATOM 11318 C C . LEU C 1 18 ? -13.766 11.843 53.137 1.00 12.03 18 LEU C C 1
ATOM 11319 O O . LEU C 1 18 ? -14.217 10.721 53.391 1.00 15.45 18 LEU C O 1
ATOM 11335 N N . ASN C 1 19 ? -12.463 12.099 52.970 1.00 11.49 19 ASN C N 1
ATOM 11336 C CA . ASN C 1 19 ? -11.447 11.033 52.911 1.00 10.79 19 ASN C CA 1
ATOM 11337 C C . ASN C 1 19 ? -11.917 9.943 51.954 1.00 11.63 19 ASN C C 1
ATOM 11338 O O . ASN C 1 19 ? -11.973 8.773 52.287 1.00 11.35 19 ASN C O 1
ATOM 11349 N N . ALA C 1 20 ? -12.188 10.350 50.711 1.00 11.15 20 ALA C N 1
ATOM 11350 C CA . ALA C 1 20 ? -12.692 9.459 49.700 1.00 10.78 20 ALA C CA 1
ATOM 11351 C C . ALA C 1 20 ? -12.397 9.991 48.316 1.00 10.52 20 ALA C C 1
ATOM 11352 O O . ALA C 1 20 ? -12.081 11.175 48.142 1.00 10.00 20 ALA C O 1
ATOM 11359 N N . ILE C 1 21 ? -12.605 9.166 47.290 1.00 10.62 21 ILE C N 1
ATOM 11360 C CA . ILE C 1 21 ? -12.294 9.568 45.922 1.00 9.13 21 ILE C CA 1
ATOM 11361 C C . ILE C 1 21 ? -13.170 10.742 45.480 1.00 10.81 21 ILE C C 1
ATOM 11362 O O . ILE C 1 21 ? -12.762 11.528 44.625 1.00 10.39 21 ILE C O 1
ATOM 11378 N N . THR C 1 22 ? -14.359 10.850 46.071 1.00 11.34 22 THR C N 1
ATOM 11379 C CA . THR C 1 22 ? -15.298 11.936 45.756 1.00 10.02 22 THR C CA 1
ATOM 11380 C C . THR C 1 22 ? -14.880 13.272 46.333 1.00 12.79 22 THR C C 1
ATOM 11381 O O . THR C 1 22 ? -15.545 14.267 46.052 1.00 13.00 22 THR C O 1
ATOM 11392 N N . ASP C 1 23 ? -13.778 13.328 47.075 1.00 11.05 23 ASP C N 1
ATOM 11393 C CA . ASP C 1 23 ? -13.145 14.622 47.384 1.00 11.58 23 ASP C CA 1
ATOM 11394 C C . ASP C 1 23 ? -12.635 15.321 46.126 1.00 11.88 23 ASP C C 1
ATOM 11395 O O . ASP C 1 23 ? -12.433 16.556 46.151 1.00 13.14 23 ASP C O 1
ATOM 11404 N N . VAL C 1 24 ? -12.455 14.575 45.038 1.00 10.23 24 VAL C N 1
ATOM 11405 C CA . VAL C 1 24 ? -12.197 15.180 43.747 1.00 10.63 24 VAL C CA 1
ATOM 11406 C C . VAL C 1 24 ? -13.553 15.577 43.171 1.00 12.26 24 VAL C C 1
ATOM 11407 O O . VAL C 1 24 ? -14.414 14.738 42.910 1.00 12.46 24 VAL C O 1
ATOM 11420 N N . ALA C 1 25 ? -13.755 16.880 43.005 1.00 14.43 25 ALA C N 1
ATOM 11421 C CA . ALA C 1 25 ? -15.085 17.398 42.682 1.00 15.26 25 ALA C CA 1
ATOM 11422 C C . ALA C 1 25 ? -15.627 16.809 41.404 1.00 12.69 25 ALA C C 1
ATOM 11423 O O . ALA C 1 25 ? -14.899 16.628 40.436 1.00 13.38 25 ALA C O 1
ATOM 11430 N N . GLY C 1 26 ? -16.925 16.516 41.398 1.00 14.41 26 GLY C N 1
ATOM 11431 C CA . GLY C 1 26 ? -17.589 15.985 40.234 1.00 12.87 26 GLY C CA 1
ATOM 11432 C C . GLY C 1 26 ? -17.563 14.466 40.018 1.00 13.75 26 GLY C C 1
ATOM 11433 O O . GLY C 1 26 ? -18.357 13.937 39.253 1.00 14.69 26 GLY C O 1
ATOM 11437 N N . VAL C 1 27 ? -16.654 13.776 40.686 1.00 12.59 27 VAL C N 1
ATOM 11438 C CA . VAL C 1 27 ? -16.597 12.323 40.588 1.00 11.78 27 VAL C CA 1
ATOM 11439 C C . VAL C 1 27 ? -17.823 11.737 41.287 1.00 10.82 27 VAL C C 1
ATOM 11440 O O . VAL C 1 27 ? -18.202 12.213 42.358 1.00 13.46 27 VAL C O 1
ATOM 11453 N N . GLU C 1 28 ? -18.455 10.743 40.662 1.00 11.56 28 GLU C N 1
ATOM 11454 C CA . GLU C 1 28 ? -19.600 10.049 41.255 1.00 12.01 28 GLU C CA 1
ATOM 11455 C C . GLU C 1 28 ? -19.314 8.557 41.340 1.00 11.77 28 GLU C C 1
ATOM 11456 O O . GLU C 1 28 ? -18.731 7.990 40.407 1.00 12.66 28 GLU C O 1
ATOM 11468 N N . VAL C 1 29 ? -19.772 7.923 42.410 1.00 10.88 29 VAL C N 1
ATOM 11469 C CA . VAL C 1 29 ? -19.593 6.488 42.640 1.00 10.66 29 VAL C CA 1
ATOM 11470 C C . VAL C 1 29 ? -20.945 5.830 42.896 1.00 10.60 29 VAL C C 1
ATOM 11471 O O . VAL C 1 29 ? -21.767 6.363 43.649 1.00 12.17 29 VAL C O 1
ATOM 11484 N N . GLY C 1 30 ? -21.169 4.668 42.307 1.00 11.25 30 GLY C N 1
ATOM 11485 C CA . GLY C 1 30 ? -22.371 3.906 42.586 1.00 12.02 30 GLY C CA 1
ATOM 11486 C C . GLY C 1 30 ? -22.031 2.433 42.742 1.00 12.96 30 GLY C C 1
ATOM 11487 O O . GLY C 1 30 ? -21.064 1.945 42.144 1.00 13.17 30 GLY C O 1
ATOM 11491 N N . HIS C 1 31 ? -22.790 1.727 43.570 1.00 11.86 31 HIS C N 1
ATOM 11492 C CA . HIS C 1 31 ? -22.610 0.285 43.747 1.00 10.59 31 HIS C CA 1
ATOM 11493 C C . HIS C 1 31 ? -23.938 -0.450 43.547 1.00 11.58 31 HIS C C 1
ATOM 11494 O O . HIS C 1 31 ? -24.983 0.048 43.981 1.00 14.45 31 HIS C O 1
ATOM 11509 N N . THR C 1 32 ? -23.885 -1.659 42.999 1.00 11.49 32 THR C N 1
ATOM 11510 C CA . THR C 1 32 ? -24.973 -2.610 43.122 1.00 10.52 32 THR C CA 1
ATOM 11511 C C . THR C 1 32 ? -24.375 -3.862 43.747 1.00 11.25 32 THR C C 1
ATOM 11512 O O . THR C 1 32 ? -23.329 -4.365 43.293 1.00 11.60 32 THR C O 1
ATOM 11523 N N . THR C 1 33 ? -25.032 -4.341 44.794 1.00 12.11 33 THR C N 1
ATOM 11524 C CA . THR C 1 33 ? -24.537 -5.431 45.628 1.00 11.34 33 THR C CA 1
ATOM 11525 C C . THR C 1 33 ? -25.519 -6.574 45.525 1.00 13.35 33 THR C C 1
ATOM 11526 O O . THR C 1 33 ? -26.719 -6.385 45.783 1.00 15.92 33 THR C O 1
ATOM 11537 N N . VAL C 1 34 ? -25.025 -7.742 45.112 1.00 11.82 34 VAL C N 1
ATOM 11538 C CA . VAL C 1 34 ? -25.861 -8.917 44.866 1.00 11.23 34 VAL C CA 1
ATOM 11539 C C . VAL C 1 34 ? -25.475 -10.025 45.863 1.00 12.93 34 VAL C C 1
ATOM 11540 O O . VAL C 1 34 ? -24.389 -10.595 45.785 1.00 13.59 34 VAL C O 1
ATOM 11553 N N . ILE C 1 35 ? -26.362 -10.309 46.832 1.00 12.95 35 ILE C N 1
ATOM 11554 C CA . ILE C 1 35 ? -26.123 -11.301 47.891 1.00 12.24 35 ILE C CA 1
ATOM 11555 C C . ILE C 1 35 ? -27.379 -12.177 47.943 1.00 14.17 35 ILE C C 1
ATOM 11556 O O . ILE C 1 35 ? -28.458 -11.717 48.306 1.00 16.43 35 ILE C O 1
ATOM 11572 N N . SER C 1 36 ? -27.252 -13.418 47.521 1.00 13.28 36 SER C N 1
ATOM 11573 C CA . SER C 1 36 ? -28.380 -14.330 47.556 1.00 12.66 36 SER C CA 1
ATOM 11574 C C . SER C 1 36 ? -27.906 -15.760 47.709 1.00 13.74 36 SER C C 1
ATOM 11575 O O . SER C 1 36 ? -26.915 -16.183 47.131 1.00 13.48 36 SER C O 1
ATOM 11583 N N . GLY C 1 37 ? -28.666 -16.546 48.468 1.00 13.72 37 GLY C N 1
ATOM 11584 C CA . GLY C 1 37 ? -28.397 -17.969 48.609 1.00 13.75 37 GLY C CA 1
ATOM 11585 C C . GLY C 1 37 ? -27.343 -18.309 49.644 1.00 13.10 37 GLY C C 1
ATOM 11586 O O . GLY C 1 37 ? -26.521 -17.481 50.029 1.00 13.90 37 GLY C O 1
ATOM 11590 N N . ASP C 1 38 ? -27.377 -19.557 50.096 1.00 13.51 38 ASP C N 1
ATOM 11591 C CA . ASP C 1 38 ? -26.381 -20.124 50.972 1.00 12.83 38 ASP C CA 1
ATOM 11592 C C . ASP C 1 38 ? -26.109 -21.581 50.642 1.00 13.23 38 ASP C C 1
ATOM 11593 O O . ASP C 1 38 ? -26.907 -22.221 49.933 1.00 13.37 38 ASP C O 1
ATOM 11602 N N . GLY C 1 39 ? -24.962 -22.088 51.087 1.00 13.03 39 GLY C N 1
ATOM 11603 C CA . GLY C 1 39 ? -24.642 -23.494 50.958 1.00 13.67 39 GLY C CA 1
ATOM 11604 C C . GLY C 1 39 ? -23.881 -23.850 49.710 1.00 16.78 39 GLY C C 1
ATOM 11605 O O . GLY C 1 39 ? -23.109 -23.036 49.184 1.00 14.49 39 GLY C O 1
ATOM 11609 N N . ALA C 1 40 ? -24.078 -25.072 49.222 1.00 12.83 40 ALA C N 1
ATOM 11610 C CA . ALA C 1 40 ? -23.273 -25.627 48.169 1.00 13.73 40 ALA C CA 1
ATOM 11611 C C . ALA C 1 40 ? -23.519 -24.878 46.872 1.00 14.18 40 ALA C C 1
ATOM 11612 O O . ALA C 1 40 ? -24.652 -24.524 46.539 1.00 15.04 40 ALA C O 1
ATOM 11619 N N . MET C 1 41 ? -22.442 -24.662 46.146 1.00 13.19 41 MET C N 1
ATOM 11620 C CA A MET C 1 41 ? -22.498 -23.928 44.885 0.44 14.55 41 MET C CA 1
ATOM 11621 C CA B MET C 1 41 ? -22.519 -23.939 44.887 0.56 14.53 41 MET C CA 1
ATOM 11622 C C . MET C 1 41 ? -22.833 -24.881 43.741 1.00 15.52 41 MET C C 1
ATOM 11623 O O . MET C 1 41 ? -22.217 -25.957 43.607 1.00 18.43 41 MET C O 1
ATOM 11650 N N . VAL C 1 42 ? -23.781 -24.471 42.918 1.00 14.27 42 VAL C N 1
ATOM 11651 C CA . VAL C 1 42 ? -24.112 -25.137 41.665 1.00 14.44 42 VAL C CA 1
ATOM 11652 C C . VAL C 1 42 ? -24.059 -24.052 40.605 1.00 14.19 42 VAL C C 1
ATOM 11653 O O . VAL C 1 42 ? -24.735 -23.036 40.757 1.00 14.23 42 VAL C O 1
ATOM 11666 N N . ILE C 1 43 ? -23.244 -24.244 39.565 1.00 13.83 43 ILE C N 1
ATOM 11667 C CA . ILE C 1 43 ? -23.042 -23.190 38.588 1.00 13.20 43 ILE C CA 1
ATOM 11668 C C . ILE C 1 43 ? -24.343 -22.847 37.898 1.00 18.18 43 ILE C C 1
ATOM 11669 O O . ILE C 1 43 ? -25.016 -23.710 37.308 1.00 17.04 43 ILE C O 1
ATOM 11685 N N . GLY C 1 44 ? -24.710 -21.582 37.989 1.00 13.82 44 GLY C N 1
ATOM 11686 C CA . GLY C 1 44 ? -25.969 -21.076 37.460 1.00 14.67 44 GLY C CA 1
ATOM 11687 C C . GLY C 1 44 ? -27.064 -20.929 38.490 1.00 14.54 44 GLY C C 1
ATOM 11688 O O . GLY C 1 44 ? -28.133 -20.411 38.186 1.00 16.04 44 GLY C O 1
ATOM 11692 N N . LYS C 1 45 ? -26.805 -21.405 39.716 1.00 13.98 45 LYS C N 1
ATOM 11693 C CA . LYS C 1 45 ? -27.787 -21.345 40.792 1.00 14.29 45 LYS C CA 1
ATOM 11694 C C . LYS C 1 45 ? -27.216 -20.797 42.111 1.00 15.99 45 LYS C C 1
ATOM 11695 O O . LYS C 1 45 ? -27.810 -20.973 43.157 1.00 17.15 45 LYS C O 1
ATOM 11714 N N . GLY C 1 46 ? -26.061 -20.130 42.067 1.00 12.29 46 GLY C N 1
ATOM 11715 C CA . GLY C 1 46 ? -25.489 -19.514 43.246 1.00 12.53 46 GLY C CA 1
ATOM 11716 C C . GLY C 1 46 ? -24.944 -20.521 44.251 1.00 10.89 46 GLY C C 1
ATOM 11717 O O . GLY C 1 46 ? -24.807 -21.712 43.923 1.00 13.06 46 GLY C O 1
ATOM 11721 N N . PRO C 1 47 ? -24.653 -20.060 45.464 1.00 11.03 47 PRO C N 1
ATOM 11722 C CA . PRO C 1 47 ? -24.852 -18.698 45.975 1.00 11.56 47 PRO C CA 1
ATOM 11723 C C . PRO C 1 47 ? -24.098 -17.584 45.225 1.00 11.74 47 PRO C C 1
ATOM 11724 O O . PRO C 1 47 ? -23.052 -17.835 44.615 1.00 11.21 47 PRO C O 1
ATOM 11735 N N . TYR C 1 48 ? -24.643 -16.376 45.320 1.00 11.42 48 TYR C N 1
ATOM 11736 C CA . TYR C 1 48 ? -24.097 -15.196 44.673 1.00 10.16 48 TYR C CA 1
ATOM 11737 C C . TYR C 1 48 ? -23.650 -14.226 45.736 1.00 9.75 48 TYR C C 1
ATOM 11738 O O . TYR C 1 48 ? -24.382 -13.918 46.690 1.00 11.04 48 TYR C O 1
ATOM 11756 N N . ARG C 1 49 ? -22.400 -13.798 45.589 1.00 10.67 49 ARG C N 1
ATOM 11757 C CA . ARG C 1 49 ? -21.823 -12.733 46.389 1.00 10.33 49 ARG C CA 1
ATOM 11758 C C . ARG C 1 49 ? -20.999 -11.897 45.411 1.00 12.15 49 ARG C C 1
ATOM 11759 O O . ARG C 1 49 ? -19.799 -12.134 45.249 1.00 11.41 49 ARG C O 1
ATOM 11780 N N . THR C 1 50 ? -21.647 -10.956 44.741 1.00 12.32 50 THR C N 1
ATOM 11781 C CA . THR C 1 50 ? -20.966 -10.249 43.652 1.00 11.59 50 THR C CA 1
ATOM 11782 C C . THR C 1 50 ? -21.606 -8.892 43.461 1.00 11.07 50 THR C C 1
ATOM 11783 O O . THR C 1 50 ? -22.423 -8.454 44.265 1.00 11.84 50 THR C O 1
ATOM 11794 N N . GLY C 1 51 ? -21.230 -8.181 42.428 1.00 10.95 51 GLY C N 1
ATOM 11795 C CA . GLY C 1 51 ? -21.770 -6.848 42.226 1.00 11.30 51 GLY C CA 1
ATOM 11796 C C . GLY C 1 51 ? -20.940 -6.050 41.264 1.00 9.93 51 GLY C C 1
ATOM 11797 O O . GLY C 1 51 ? -20.082 -6.592 40.573 1.00 10.99 51 GLY C O 1
ATOM 11801 N N . VAL C 1 52 ? -21.245 -4.753 41.181 1.00 9.79 52 VAL C N 1
ATOM 11802 C CA . VAL C 1 52 ? -20.492 -3.861 40.305 1.00 10.26 52 VAL C CA 1
ATOM 11803 C C . VAL C 1 52 ? -20.387 -2.497 40.961 1.00 10.85 52 VAL C C 1
ATOM 11804 O O . VAL C 1 52 ? -21.310 -2.043 41.605 1.00 11.12 52 VAL C O 1
ATOM 11817 N N . THR C 1 53 ? -19.241 -1.849 40.771 1.00 9.48 53 THR C N 1
ATOM 11818 C CA . THR C 1 53 ? -18.974 -0.511 41.240 1.00 9.24 53 THR C CA 1
ATOM 11819 C C . THR C 1 53 ? -18.724 0.357 40.023 1.00 10.06 53 THR C C 1
ATOM 11820 O O . THR C 1 53 ? -17.989 -0.012 39.121 1.00 11.12 53 THR C O 1
ATOM 11831 N N . ILE C 1 54 ? -19.394 1.505 39.966 1.00 10.55 54 ILE C N 1
ATOM 11832 C CA . ILE C 1 54 ? -19.252 2.430 38.873 1.00 11.13 54 ILE C CA 1
ATOM 11833 C C . ILE C 1 54 ? -18.622 3.734 39.374 1.00 10.99 54 ILE C C 1
ATOM 11834 O O . ILE C 1 54 ? -18.997 4.264 40.416 1.00 10.77 54 ILE C O 1
ATOM 11850 N N . ILE C 1 55 ? -17.656 4.246 38.615 1.00 9.64 55 ILE C N 1
ATOM 11851 C CA . ILE C 1 55 ? -17.057 5.543 38.881 1.00 10.03 55 ILE C CA 1
ATOM 11852 C C . ILE C 1 55 ? -17.233 6.401 37.615 1.00 10.26 55 ILE C C 1
ATOM 11853 O O . ILE C 1 55 ? -16.701 6.068 36.556 1.00 11.63 55 ILE C O 1
ATOM 11869 N N . HIS C 1 56 ? -17.966 7.508 37.719 1.00 9.77 56 HIS C N 1
ATOM 11870 C CA . HIS C 1 56 ? -18.130 8.442 36.623 1.00 9.59 56 HIS C CA 1
ATOM 11871 C C . HIS C 1 56 ? -17.154 9.591 36.849 1.00 9.01 56 HIS C C 1
ATOM 11872 O O . HIS C 1 56 ? -17.334 10.370 37.793 1.00 11.65 56 HIS C O 1
ATOM 11887 N N . PRO C 1 57 ? -16.105 9.694 36.020 1.00 10.10 57 PRO C N 1
ATOM 11888 C CA . PRO C 1 57 ? -15.092 10.707 36.349 1.00 10.50 57 PRO C CA 1
ATOM 11889 C C . PRO C 1 57 ? -15.578 12.151 36.367 1.00 10.77 57 PRO C C 1
ATOM 11890 O O . PRO C 1 57 ? -15.054 12.968 37.131 1.00 12.20 57 PRO C O 1
ATOM 11901 N N . LEU C 1 58 ? -16.532 12.470 35.490 1.00 11.28 58 LEU C N 1
ATOM 11902 C CA . LEU C 1 58 ? -17.085 13.836 35.360 1.00 12.76 58 LEU C CA 1
ATOM 11903 C C . LEU C 1 58 ? -18.592 13.846 35.610 1.00 13.75 58 LEU C C 1
ATOM 11904 O O . LEU C 1 58 ? -19.282 14.804 35.231 1.00 15.91 58 LEU C O 1
ATOM 11920 N N . GLY C 1 59 ? -19.100 12.799 36.240 1.00 12.80 59 GLY C N 1
ATOM 11921 C CA . GLY C 1 59 ? -20.534 12.668 36.474 1.00 13.45 59 GLY C CA 1
ATOM 11922 C C . GLY C 1 59 ? -21.231 11.904 35.369 1.00 12.36 59 GLY C C 1
ATOM 11923 O O . GLY C 1 59 ? -20.759 11.823 34.240 1.00 14.47 59 GLY C O 1
ATOM 11927 N N . LYS C 1 60 ? -22.395 11.346 35.690 1.00 13.29 60 LYS C N 1
ATOM 11928 C CA . LYS C 1 60 ? -23.089 10.457 34.788 1.00 13.74 60 LYS C CA 1
ATOM 11929 C C . LYS C 1 60 ? -23.662 11.071 33.517 1.00 15.72 60 LYS C C 1
ATOM 11930 O O . LYS C 1 60 ? -23.925 10.339 32.569 1.00 18.67 60 LYS C O 1
ATOM 11949 N N . THR C 1 61 ? -23.832 12.393 33.477 1.00 15.39 61 THR C N 1
ATOM 11950 C CA . THR C 1 61 ? -24.320 13.047 32.268 1.00 18.72 61 THR C CA 1
ATOM 11951 C C . THR C 1 61 ? -23.221 13.515 31.306 1.00 22.90 61 THR C C 1
ATOM 11952 O O . THR C 1 61 ? -23.504 14.018 30.228 1.00 20.48 61 THR C O 1
ATOM 11963 N N . SER C 1 62 ? -21.955 13.339 31.666 1.00 17.17 62 SER C N 1
ATOM 11964 C CA . SER C 1 62 ? -20.883 13.815 30.800 1.00 16.36 62 SER C CA 1
ATOM 11965 C C . SER C 1 62 ? -20.658 12.929 29.587 1.00 17.89 62 SER C C 1
ATOM 11966 O O . SER C 1 62 ? -20.630 11.689 29.698 1.00 20.11 62 SER C O 1
ATOM 11974 N N . LEU C 1 63 ? -20.467 13.552 28.426 1.00 18.01 63 LEU C N 1
ATOM 11975 C CA . LEU C 1 63 ? -20.059 12.875 27.208 1.00 18.12 63 LEU C CA 1
ATOM 11976 C C . LEU C 1 63 ? -18.570 13.076 26.910 1.00 15.60 63 LEU C C 1
ATOM 11977 O O . LEU C 1 63 ? -18.052 12.560 25.927 1.00 17.78 63 LEU C O 1
ATOM 11993 N N . ASP C 1 64 ? -17.886 13.796 27.797 1.00 15.73 64 ASP C N 1
ATOM 11994 C CA . ASP C 1 64 ? -16.495 14.166 27.558 1.00 13.93 64 ASP C CA 1
ATOM 11995 C C . ASP C 1 64 ? -15.515 13.118 28.080 1.00 12.51 64 ASP C C 1
ATOM 11996 O O . ASP C 1 64 ? -15.882 12.289 28.901 1.00 15.35 64 ASP C O 1
ATOM 12005 N N . GLY C 1 65 ? -14.317 13.145 27.527 1.00 13.46 65 GLY C N 1
ATOM 12006 C CA . GLY C 1 65 ? -13.237 12.308 28.020 1.00 13.09 65 GLY C CA 1
ATOM 12007 C C . GLY C 1 65 ? -12.411 12.977 29.095 1.00 12.09 65 GLY C C 1
ATOM 12008 O O . GLY C 1 65 ? -12.404 14.204 29.279 1.00 12.92 65 GLY C O 1
ATOM 12012 N N . VAL C 1 66 ? -11.718 12.132 29.865 1.00 10.53 66 VAL C N 1
ATOM 12013 C CA . VAL C 1 66 ? -10.736 12.601 30.823 1.00 10.33 66 VAL C CA 1
ATOM 12014 C C . VAL C 1 66 ? -9.360 12.098 30.437 1.00 8.91 66 VAL C C 1
ATOM 12015 O O . VAL C 1 66 ? -9.232 10.966 29.959 1.00 10.19 66 VAL C O 1
ATOM 12028 N N . ALA C 1 67 ? -8.340 12.912 30.646 1.00 8.83 67 ALA C N 1
ATOM 12029 C CA . ALA C 1 67 ? -6.956 12.478 30.450 1.00 8.74 67 ALA C CA 1
ATOM 12030 C C . ALA C 1 67 ? -6.669 11.366 31.461 1.00 7.52 67 ALA C C 1
ATOM 12031 O O . ALA C 1 67 ? -7.126 11.410 32.614 1.00 8.58 67 ALA C O 1
ATOM 12038 N N . ALA C 1 68 ? -5.880 10.386 31.038 1.00 8.28 68 ALA C N 1
ATOM 12039 C CA . ALA C 1 68 ? -5.687 9.167 31.815 1.00 7.62 68 ALA C CA 1
ATOM 12040 C C . ALA C 1 68 ? -4.378 8.485 31.471 1.00 8.09 68 ALA C C 1
ATOM 12041 O O . ALA C 1 68 ? -3.836 8.638 30.382 1.00 8.69 68 ALA C O 1
ATOM 12048 N N . GLY C 1 69 ? -3.882 7.718 32.443 1.00 8.36 69 GLY C N 1
ATOM 12049 C CA . GLY C 1 69 ? -2.725 6.860 32.255 1.00 9.33 69 GLY C CA 1
ATOM 12050 C C . GLY C 1 69 ? -2.760 5.725 33.234 1.00 9.06 69 GLY C C 1
ATOM 12051 O O . GLY C 1 69 ? -3.373 5.836 34.293 1.00 9.91 69 GLY C O 1
ATOM 12055 N N . ARG C 1 70 ? -2.142 4.611 32.891 1.00 9.43 70 ARG C N 1
ATOM 12056 C CA . ARG C 1 70 ? -2.260 3.401 33.697 1.00 8.88 70 ARG C CA 1
ATOM 12057 C C . ARG C 1 70 ? -0.895 2.820 34.057 1.00 9.61 70 ARG C C 1
ATOM 12058 O O . ARG C 1 70 ? 0.143 3.241 33.528 1.00 11.13 70 ARG C O 1
ATOM 12079 N N . ALA C 1 71 ? -0.924 1.837 34.970 1.00 8.77 71 ALA C N 1
ATOM 12080 C CA . ALA C 1 71 ? 0.253 1.075 35.361 1.00 8.65 71 ALA C CA 1
ATOM 12081 C C . ALA C 1 71 ? -0.161 -0.345 35.691 1.00 9.51 71 ALA C C 1
ATOM 12082 O O . ALA C 1 71 ? -1.269 -0.588 36.144 1.00 10.47 71 ALA C O 1
ATOM 12089 N N . VAL C 1 72 ? 0.744 -1.284 35.463 1.00 11.21 72 VAL C N 1
ATOM 12090 C CA . VAL C 1 72 ? 0.485 -2.690 35.765 1.00 11.85 72 VAL C CA 1
ATOM 12091 C C . VAL C 1 72 ? 1.507 -3.153 36.787 1.00 13.36 72 VAL C C 1
ATOM 12092 O O . VAL C 1 72 ? 2.693 -3.000 36.574 1.00 18.87 72 VAL C O 1
ATOM 12105 N N . ILE C 1 73 ? 1.037 -3.653 37.920 1.00 11.08 73 ILE C N 1
ATOM 12106 C CA . ILE C 1 73 ? 1.878 -4.320 38.910 1.00 13.38 73 ILE C CA 1
ATOM 12107 C C . ILE C 1 73 ? 2.062 -5.805 38.521 1.00 12.68 73 ILE C C 1
ATOM 12108 O O . ILE C 1 73 ? 3.179 -6.281 38.458 1.00 12.12 73 ILE C O 1
ATOM 12124 N N . ASN C 1 74 ? 0.966 -6.486 38.216 1.00 10.60 74 ASN C N 1
ATOM 12125 C CA . ASN C 1 74 ? 0.971 -7.874 37.725 1.00 8.83 74 ASN C CA 1
ATOM 12126 C C . ASN C 1 74 ? -0.278 -8.053 36.879 1.00 9.67 74 ASN C C 1
ATOM 12127 O O . ASN C 1 74 ? -1.392 -7.899 37.375 1.00 10.70 74 ASN C O 1
ATOM 12138 N N . GLY C 1 75 ? -0.113 -8.346 35.592 1.00 8.36 75 GLY C N 1
ATOM 12139 C CA . GLY C 1 75 ? -1.210 -8.290 34.625 1.00 10.03 75 GLY C CA 1
ATOM 12140 C C . GLY C 1 75 ? -2.091 -9.515 34.426 1.00 10.13 75 GLY C C 1
ATOM 12141 O O . GLY C 1 75 ? -2.726 -9.626 33.375 1.00 9.90 75 GLY C O 1
ATOM 12145 N N . THR C 1 76 ? -2.174 -10.398 35.416 1.00 9.19 76 THR C N 1
ATOM 12146 C CA . THR C 1 76 ? -3.054 -11.569 35.291 1.00 8.21 76 THR C CA 1
ATOM 12147 C C . THR C 1 76 ? -4.507 -11.234 35.647 1.00 8.52 76 THR C C 1
ATOM 12148 O O . THR C 1 76 ? -5.055 -11.639 36.677 1.00 11.44 76 THR C O 1
ATOM 12159 N N . GLY C 1 77 ? -5.114 -10.417 34.786 1.00 8.79 77 GLY C N 1
ATOM 12160 C CA . GLY C 1 77 ? -6.499 -10.017 34.969 1.00 9.84 77 GLY C CA 1
ATOM 12161 C C . GLY C 1 77 ? -6.953 -9.197 33.788 1.00 9.30 77 GLY C C 1
ATOM 12162 O O . GLY C 1 77 ? -6.223 -9.007 32.829 1.00 10.11 77 GLY C O 1
ATOM 12166 N N . GLU C 1 78 ? -8.171 -8.703 33.862 1.00 8.85 78 GLU C N 1
ATOM 12167 C CA . GLU C 1 78 ? -8.745 -7.961 32.756 1.00 8.94 78 GLU C CA 1
ATOM 12168 C C . GLU C 1 78 ? -9.100 -6.531 33.149 1.00 9.34 78 GLU C C 1
ATOM 12169 O O . GLU C 1 78 ? -9.616 -6.270 34.246 1.00 9.83 78 GLU C O 1
ATOM 12181 N N . TRP C 1 79 ? -8.782 -5.611 32.241 1.00 8.81 79 TRP C N 1
ATOM 12182 C CA . TRP C 1 79 ? -9.183 -4.204 32.377 1.00 8.93 79 TRP C CA 1
ATOM 12183 C C . TRP C 1 79 ? -9.330 -3.679 30.960 1.00 8.12 79 TRP C C 1
ATOM 12184 O O . TRP C 1 79 ? -8.360 -3.455 30.244 1.00 9.34 79 TRP C O 1
ATOM 12205 N N . THR C 1 80 ? -10.581 -3.533 30.510 1.00 8.60 80 THR C N 1
ATOM 12206 C CA . THR C 1 80 ? -10.849 -3.090 29.150 1.00 8.49 80 THR C CA 1
ATOM 12207 C C . THR C 1 80 ? -10.721 -1.577 29.025 1.00 8.05 80 THR C C 1
ATOM 12208 O O . THR C 1 80 ? -10.751 -0.836 30.006 1.00 9.14 80 THR C O 1
ATOM 12219 N N . GLY C 1 81 ? -10.556 -1.116 27.788 1.00 9.74 81 GLY C N 1
ATOM 12220 C CA . GLY C 1 81 ? -10.349 0.292 27.515 1.00 8.22 81 GLY C CA 1
ATOM 12221 C C . GLY C 1 81 ? -8.922 0.759 27.710 1.00 9.78 81 GLY C C 1
ATOM 12222 O O . GLY C 1 81 ? -8.624 1.968 27.559 1.00 9.82 81 GLY C O 1
ATOM 12226 N N . MET C 1 82 ? -8.032 -0.148 28.114 1.00 9.54 82 MET C N 1
ATOM 12227 C CA . MET C 1 82 ? -6.675 0.255 28.464 1.00 8.32 82 MET C CA 1
ATOM 12228 C C . MET C 1 82 ? -5.746 0.394 27.252 1.00 9.10 82 MET C C 1
ATOM 12229 O O . MET C 1 82 ? -4.796 1.175 27.291 1.00 9.73 82 MET C O 1
ATOM 12243 N N . HIS C 1 83 ? -6.020 -0.307 26.154 1.00 9.68 83 HIS C N 1
ATOM 12244 C CA . HIS C 1 83 ? -5.266 -0.010 24.949 1.00 8.41 83 HIS C CA 1
ATOM 12245 C C . HIS C 1 83 ? -5.517 1.427 24.519 1.00 9.25 83 HIS C C 1
ATOM 12246 O O . HIS C 1 83 ? -4.599 2.118 24.057 1.00 9.08 83 HIS C O 1
ATOM 12261 N N . LEU C 1 84 ? -6.771 1.836 24.632 1.00 9.01 84 LEU C N 1
ATOM 12262 C CA . LEU C 1 84 ? -7.175 3.172 24.292 1.00 9.07 84 LEU C CA 1
ATOM 12263 C C . LEU C 1 84 ? -6.439 4.188 25.151 1.00 8.46 84 LEU C C 1
ATOM 12264 O O . LEU C 1 84 ? -5.847 5.143 24.621 1.00 8.95 84 LEU C O 1
ATOM 12280 N N . VAL C 1 85 ? -6.452 3.976 26.463 1.00 7.93 85 VAL C N 1
ATOM 12281 C CA . VAL C 1 85 ? -5.717 4.860 27.362 1.00 9.01 85 VAL C CA 1
ATOM 12282 C C . VAL C 1 85 ? -4.242 4.939 27.016 1.00 9.01 85 VAL C C 1
ATOM 12283 O O . VAL C 1 85 ? -3.691 6.040 26.950 1.00 9.53 85 VAL C O 1
ATOM 12296 N N . ASP C 1 86 ? -3.591 3.803 26.754 1.00 9.83 86 ASP C N 1
ATOM 12297 C CA . ASP C 1 86 ? -2.177 3.830 26.399 1.00 9.14 86 ASP C CA 1
ATOM 12298 C C . ASP C 1 86 ? -1.926 4.622 25.102 1.00 11.20 86 ASP C C 1
ATOM 12299 O O . ASP C 1 86 ? -0.911 5.317 24.960 1.00 12.67 86 ASP C O 1
ATOM 12308 N N . GLU C 1 87 ? -2.839 4.511 24.149 1.00 9.68 87 GLU C N 1
ATOM 12309 C CA . GLU C 1 87 ? -2.628 5.115 22.834 1.00 10.03 87 GLU C CA 1
ATOM 12310 C C . GLU C 1 87 ? -2.907 6.617 22.812 1.00 9.72 87 GLU C C 1
ATOM 12311 O O . GLU C 1 87 ? -2.048 7.421 22.429 1.00 10.49 87 GLU C O 1
ATOM 12323 N N . VAL C 1 88 ? -4.100 6.995 23.244 1.00 8.94 88 VAL C N 1
ATOM 12324 C CA . VAL C 1 88 ? -4.582 8.371 23.072 1.00 9.28 88 VAL C CA 1
ATOM 12325 C C . VAL C 1 88 ? -4.664 9.126 24.384 1.00 10.00 88 VAL C C 1
ATOM 12326 O O . VAL C 1 88 ? -4.986 10.305 24.398 1.00 11.05 88 VAL C O 1
ATOM 12339 N N . GLY C 1 89 ? -4.394 8.473 25.496 1.00 8.87 89 GLY C N 1
ATOM 12340 C CA . GLY C 1 89 ? -4.310 9.192 26.759 1.00 9.92 89 GLY C CA 1
ATOM 12341 C C . GLY C 1 89 ? -5.610 9.701 27.330 1.00 7.85 89 GLY C C 1
ATOM 12342 O O . GLY C 1 89 ? -5.578 10.674 28.103 1.00 9.04 89 GLY C O 1
ATOM 12346 N N . GLN C 1 90 ? -6.725 9.084 26.985 1.00 9.38 90 GLN C N 1
ATOM 12347 C CA . GLN C 1 90 ? -8.016 9.469 27.549 1.00 10.52 90 GLN C CA 1
ATOM 12348 C C . GLN C 1 90 ? -8.946 8.281 27.468 1.00 11.47 90 GLN C C 1
ATOM 12349 O O . GLN C 1 90 ? -8.693 7.323 26.732 1.00 11.17 90 GLN C O 1
ATOM 12363 N N . PHE C 1 91 ? -10.015 8.313 28.250 1.00 10.22 91 PHE C N 1
ATOM 12364 C CA . PHE C 1 91 ? -11.123 7.376 28.046 1.00 10.68 91 PHE C CA 1
ATOM 12365 C C . PHE C 1 91 ? -12.449 8.125 28.225 1.00 12.13 91 PHE C C 1
ATOM 12366 O O . PHE C 1 91 ? -12.529 9.163 28.898 1.00 10.43 91 PHE C O 1
ATOM 12383 N N . LEU C 1 92 ? -13.474 7.532 27.639 1.00 13.36 92 LEU C N 1
ATOM 12384 C CA . LEU C 1 92 ? -14.823 8.061 27.666 1.00 12.27 92 LEU C CA 1
ATOM 12385 C C . LEU C 1 92 ? -15.667 7.144 28.518 1.00 11.44 92 LEU C C 1
ATOM 12386 O O . LEU C 1 92 ? -15.446 5.923 28.582 1.00 13.20 92 LEU C O 1
ATOM 12402 N N . GLY C 1 93 ? -16.671 7.716 29.140 1.00 13.07 93 GLY C N 1
ATOM 12403 C CA . GLY C 1 93 ? -17.647 6.945 29.880 1.00 11.67 93 GLY C CA 1
ATOM 12404 C C . GLY C 1 93 ? -17.107 6.560 31.249 1.00 10.69 93 GLY C C 1
ATOM 12405 O O . GLY C 1 93 ? -16.034 7.017 31.671 1.00 11.06 93 GLY C O 1
ATOM 12409 N N . PRO C 1 94 ? -17.854 5.731 31.963 1.00 11.74 94 PRO C N 1
ATOM 12410 C CA . PRO C 1 94 ? -17.499 5.358 33.321 1.00 12.96 94 PRO C CA 1
ATOM 12411 C C . PRO C 1 94 ? -16.491 4.228 33.427 1.00 9.44 94 PRO C C 1
ATOM 12412 O O . PRO C 1 94 ? -16.270 3.508 32.455 1.00 11.11 94 PRO C O 1
ATOM 12423 N N . ILE C 1 95 ? -15.921 4.101 34.610 1.00 10.29 95 ILE C N 1
ATOM 12424 C CA . ILE C 1 95 ? -15.146 2.919 34.988 1.00 10.36 95 ILE C CA 1
ATOM 12425 C C . ILE C 1 95 ? -16.072 1.969 35.740 1.00 11.01 95 ILE C C 1
ATOM 12426 O O . ILE C 1 95 ? -16.751 2.379 36.695 1.00 11.75 95 ILE C O 1
ATOM 12442 N N . ALA C 1 96 ? -16.071 0.688 35.359 1.00 9.94 96 ALA C N 1
ATOM 12443 C CA . ALA C 1 96 ? -16.786 -0.343 36.098 1.00 9.84 96 ALA C CA 1
ATOM 12444 C C . ALA C 1 96 ? -15.784 -1.305 36.703 1.00 10.03 96 ALA C C 1
ATOM 12445 O O . ALA C 1 96 ? -14.865 -1.752 36.007 1.00 11.43 96 ALA C O 1
ATOM 12452 N N . LEU C 1 97 ? -15.989 -1.643 37.965 1.00 8.53 97 LEU C N 1
ATOM 12453 C CA . LEU C 1 97 ? -15.162 -2.606 38.698 1.00 8.81 97 LEU C CA 1
ATOM 12454 C C . LEU C 1 97 ? -16.099 -3.737 39.121 1.00 9.96 97 LEU C C 1
ATOM 12455 O O . LEU C 1 97 ? -17.181 -3.488 39.695 1.00 9.87 97 LEU C O 1
ATOM 12471 N N . THR C 1 98 ? -15.743 -4.977 38.800 1.00 10.43 98 THR C N 1
ATOM 12472 C CA . THR C 1 98 ? -16.695 -6.079 39.021 1.00 9.23 98 THR C CA 1
ATOM 12473 C C . THR C 1 98 ? -15.966 -7.394 39.263 1.00 9.95 98 THR C C 1
ATOM 12474 O O . THR C 1 98 ? -14.739 -7.428 39.411 1.00 10.31 98 THR C O 1
ATOM 12485 N N . GLY C 1 99 ? -16.728 -8.482 39.344 1.00 9.75 99 GLY C N 1
ATOM 12486 C CA . GLY C 1 99 ? -16.141 -9.813 39.439 1.00 10.03 99 GLY C CA 1
ATOM 12487 C C . GLY C 1 99 ? -15.826 -10.345 38.061 1.00 10.08 99 GLY C C 1
ATOM 12488 O O . GLY C 1 99 ? -16.466 -9.983 37.064 1.00 10.22 99 GLY C O 1
ATOM 12492 N N . THR C 1 100 ? -14.847 -11.243 38.006 1.00 10.18 100 THR C N 1
ATOM 12493 C CA . THR C 1 100 ? -14.337 -11.764 36.747 1.00 9.48 100 THR C CA 1
ATOM 12494 C C . THR C 1 100 ? -15.387 -12.323 35.826 1.00 9.61 100 THR C C 1
ATOM 12495 O O . THR C 1 100 ? -15.316 -12.139 34.600 1.00 10.34 100 THR C O 1
ATOM 12506 N N . GLY C 1 101 ? -16.344 -13.059 36.382 1.00 9.86 101 GLY C N 1
ATOM 12507 C CA . GLY C 1 101 ? -17.386 -13.676 35.589 1.00 10.50 101 GLY C CA 1
ATOM 12508 C C . GLY C 1 101 ? -18.369 -12.695 34.974 1.00 11.51 101 GLY C C 1
ATOM 12509 O O . GLY C 1 101 ? -19.180 -13.087 34.130 1.00 11.48 101 GLY C O 1
ATOM 12513 N N . ASN C 1 102 ? -18.314 -11.435 35.404 1.00 10.23 102 ASN C N 1
ATOM 12514 C CA . ASN C 1 102 ? -19.307 -10.435 35.001 1.00 10.33 102 ASN C CA 1
ATOM 12515 C C . ASN C 1 102 ? -18.807 -9.514 33.904 1.00 9.81 102 ASN C C 1
ATOM 12516 O O . ASN C 1 102 ? -19.563 -8.644 33.462 1.00 10.64 102 ASN C O 1
ATOM 12527 N N . VAL C 1 103 ? -17.564 -9.643 33.472 1.00 9.69 103 VAL C N 1
ATOM 12528 C CA . VAL C 1 103 ? -16.953 -8.655 32.595 1.00 10.44 103 VAL C CA 1
ATOM 12529 C C . VAL C 1 103 ? -17.741 -8.412 31.308 1.00 9.53 103 VAL C C 1
ATOM 12530 O O . VAL C 1 103 ? -18.043 -7.270 30.952 1.00 10.64 103 VAL C O 1
ATOM 12543 N N . GLY C 1 104 ? -18.082 -9.491 30.610 1.00 10.04 104 GLY C N 1
ATOM 12544 C CA . GLY C 1 104 ? -18.778 -9.394 29.346 1.00 10.51 104 GLY C CA 1
ATOM 12545 C C . GLY C 1 104 ? -20.157 -8.780 29.468 1.00 11.09 104 GLY C C 1
ATOM 12546 O O . GLY C 1 104 ? -20.528 -7.930 28.654 1.00 10.81 104 GLY C O 1
ATOM 12550 N N . LEU C 1 105 ? -20.912 -9.216 30.470 1.00 11.20 105 LEU C N 1
ATOM 12551 C CA . LEU C 1 105 ? -22.237 -8.687 30.731 1.00 11.46 105 LEU C CA 1
ATOM 12552 C C . LEU C 1 105 ? -22.150 -7.197 31.032 1.00 11.24 105 LEU C C 1
ATOM 12553 O O . LEU C 1 105 ? -22.935 -6.389 30.538 1.00 11.63 105 LEU C O 1
ATOM 12569 N N . VAL C 1 106 ? -21.182 -6.804 31.842 1.00 9.46 106 VAL C N 1
ATOM 12570 C CA . VAL C 1 106 ? -21.041 -5.385 32.181 1.00 10.14 106 VAL C CA 1
ATOM 12571 C C . VAL C 1 106 ? -20.653 -4.541 30.976 1.00 10.98 106 VAL C C 1
ATOM 12572 O O . VAL C 1 106 ? -21.201 -3.461 30.751 1.00 10.73 106 VAL C O 1
ATOM 12585 N N . HIS C 1 107 ? -19.733 -5.039 30.168 1.00 10.54 107 HIS C N 1
ATOM 12586 C CA . HIS C 1 107 ? -19.270 -4.357 28.966 1.00 9.98 107 HIS C CA 1
ATOM 12587 C C . HIS C 1 107 ? -20.449 -4.142 28.002 1.00 9.54 107 HIS C C 1
ATOM 12588 O O . HIS C 1 107 ? -20.649 -3.035 27.517 1.00 11.37 107 HIS C O 1
ATOM 12603 N N . GLN C 1 108 ? -21.235 -5.175 27.720 1.00 11.23 108 GLN C N 1
ATOM 12604 C CA . GLN C 1 108 ? -22.398 -4.998 26.835 1.00 12.56 108 GLN C CA 1
ATOM 12605 C C . GLN C 1 108 ? -23.450 -4.080 27.494 1.00 10.99 108 GLN C C 1
ATOM 12606 O O . GLN C 1 108 ? -24.073 -3.272 26.807 1.00 12.66 108 GLN C O 1
ATOM 12620 N N . SER C 1 109 ? -23.646 -4.197 28.797 1.00 11.09 109 SER C N 1
ATOM 12621 C CA . SER C 1 109 ? -24.636 -3.385 29.489 1.00 11.41 109 SER C CA 1
ATOM 12622 C C . SER C 1 109 ? -24.274 -1.912 29.462 1.00 12.75 109 SER C C 1
ATOM 12623 O O . SER C 1 109 ? -25.150 -1.048 29.342 1.00 12.79 109 SER C O 1
ATOM 12631 N N . MET C 1 110 ? -22.987 -1.587 29.522 1.00 12.23 110 MET C N 1
ATOM 12632 C CA A MET C 1 110 ? -22.574 -0.195 29.415 0.65 12.49 110 MET C CA 1
ATOM 12633 C CA B MET C 1 110 ? -22.551 -0.202 29.424 0.35 12.52 110 MET C CA 1
ATOM 12634 C C . MET C 1 110 ? -22.873 0.374 28.034 1.00 12.62 110 MET C C 1
ATOM 12635 O O . MET C 1 110 ? -23.296 1.525 27.911 1.00 13.42 110 MET C O 1
ATOM 12662 N N . MET C 1 111 ? -22.702 -0.429 26.987 1.00 12.52 111 MET C N 1
ATOM 12663 C CA . MET C 1 111 ? -23.100 -0.017 25.641 1.00 13.90 111 MET C CA 1
ATOM 12664 C C . MET C 1 111 ? -24.613 0.212 25.571 1.00 14.43 111 MET C C 1
ATOM 12665 O O . MET C 1 111 ? -25.066 1.232 25.027 1.00 14.72 111 MET C O 1
ATOM 12679 N N . ASP C 1 112 ? -25.389 -0.701 26.133 1.00 13.11 112 ASP C N 1
ATOM 12680 C CA . ASP C 1 112 ? -26.848 -0.571 26.117 1.00 13.63 112 ASP C CA 1
ATOM 12681 C C . ASP C 1 112 ? -27.264 0.678 26.853 1.00 15.10 112 ASP C C 1
ATOM 12682 O O . ASP C 1 112 ? -28.195 1.389 26.437 1.00 16.86 112 ASP C O 1
ATOM 12691 N N . TRP C 1 113 ? -26.596 0.974 27.952 1.00 13.78 113 TRP C N 1
ATOM 12692 C CA . TRP C 1 113 ? -26.896 2.184 28.714 1.00 12.76 113 TRP C CA 1
ATOM 12693 C C . TRP C 1 113 ? -26.651 3.445 27.905 1.00 16.28 113 TRP C C 1
ATOM 12694 O O . TRP C 1 113 ? -27.473 4.361 27.927 1.00 16.56 113 TRP C O 1
ATOM 12715 N N . SER C 1 114 ? -25.543 3.475 27.166 1.00 16.08 114 SER C N 1
ATOM 12716 C CA . SER C 1 114 ? -25.229 4.574 26.262 1.00 17.00 114 SER C CA 1
ATOM 12717 C C . SER C 1 114 ? -26.307 4.776 25.219 1.00 19.31 114 SER C C 1
ATOM 12718 O O . SER C 1 114 ? -26.669 5.918 24.917 1.00 19.64 114 SER C O 1
ATOM 12726 N N . VAL C 1 115 ? -26.857 3.698 24.679 1.00 17.52 115 VAL C N 1
ATOM 12727 C CA . VAL C 1 115 ? -27.875 3.815 23.634 1.00 19.39 115 VAL C CA 1
ATOM 12728 C C . VAL C 1 115 ? -29.067 4.576 24.200 1.00 24.69 115 VAL C C 1
ATOM 12729 O O . VAL C 1 115 ? -29.677 5.422 23.530 1.00 25.29 115 VAL C O 1
ATOM 12742 N N . GLY C 1 116 ? -29.390 4.299 25.451 1.00 21.56 116 GLY C N 1
ATOM 12743 C CA . GLY C 1 116 ? -30.476 4.983 26.125 1.00 25.90 116 GLY C CA 1
ATOM 12744 C C . GLY C 1 116 ? -30.188 6.407 26.586 1.00 30.25 116 GLY C C 1
ATOM 12745 O O . GLY C 1 116 ? -31.123 7.191 26.736 1.00 38.90 116 GLY C O 1
ATOM 12749 N N . LYS C 1 117 ? -28.918 6.751 26.815 1.00 22.46 117 LYS C N 1
ATOM 12750 C CA . LYS C 1 117 ? -28.549 8.006 27.474 1.00 20.78 117 LYS C CA 1
ATOM 12751 C C . LYS C 1 117 ? -27.860 9.047 26.589 1.00 29.97 117 LYS C C 1
ATOM 12752 O O . LYS C 1 117 ? -27.906 10.236 26.882 1.00 37.63 117 LYS C O 1
ATOM 12771 N N . VAL C 1 118 ? -27.252 8.609 25.495 1.00 23.66 118 VAL C N 1
ATOM 12772 C CA . VAL C 1 118 ? -26.380 9.454 24.676 1.00 27.66 118 VAL C CA 1
ATOM 12773 C C . VAL C 1 118 ? -27.014 9.735 23.318 1.00 26.51 118 VAL C C 1
ATOM 12774 O O . VAL C 1 118 ? -27.618 8.846 22.720 1.00 31.57 118 VAL C O 1
ATOM 12787 N N . PRO C 1 119 ? -26.906 10.985 22.827 1.00 27.57 119 PRO C N 1
ATOM 12788 C CA . PRO C 1 119 ? -27.388 11.299 21.478 1.00 33.39 119 PRO C CA 1
ATOM 12789 C C . PRO C 1 119 ? -26.792 10.369 20.437 1.00 39.64 119 PRO C C 1
ATOM 12790 O O . PRO C 1 119 ? -25.636 9.981 20.550 1.00 29.25 119 PRO C O 1
ATOM 12801 N N . GLU C 1 120 ? -27.577 10.009 19.432 1.00 30.97 120 GLU C N 1
ATOM 12802 C CA . GLU C 1 120 ? -27.141 9.064 18.409 1.00 27.05 120 GLU C CA 1
ATOM 12803 C C . GLU C 1 120 ? -25.830 9.497 17.757 1.00 31.78 120 GLU C C 1
ATOM 12804 O O . GLU C 1 120 ? -24.993 8.658 17.388 1.00 30.53 120 GLU C O 1
ATOM 12816 N N . GLU C 1 121 ? -25.643 10.805 17.623 1.00 34.86 121 GLU C N 1
ATOM 12817 C CA . GLU C 1 121 ? -24.459 11.336 16.956 1.00 34.87 121 GLU C CA 1
ATOM 12818 C C . GLU C 1 121 ? -23.202 11.159 17.804 1.00 35.37 121 GLU C C 1
ATOM 12819 O O . GLU C 1 121 ? -22.095 11.269 17.295 1.00 37.49 121 GLU C O 1
ATOM 12831 N N . ALA C 1 122 ? -23.385 10.892 19.095 1.00 27.36 122 ALA C N 1
ATOM 12832 C CA . ALA C 1 122 ? -22.266 10.672 20.012 1.00 26.72 122 ALA C CA 1
ATOM 12833 C C . ALA C 1 122 ? -21.990 9.187 20.289 1.00 22.79 122 ALA C C 1
ATOM 12834 O O . ALA C 1 122 ? -21.051 8.873 21.014 1.00 20.29 122 ALA C O 1
ATOM 12841 N N . LEU C 1 123 ? -22.781 8.282 19.727 1.00 19.46 123 LEU C N 1
ATOM 12842 C CA . LEU C 1 123 ? -22.648 6.856 20.051 1.00 16.64 123 LEU C CA 1
ATOM 12843 C C . LEU C 1 123 ? -21.306 6.266 19.691 1.00 17.02 123 LEU C C 1
ATOM 12844 O O . LEU C 1 123 ? -20.864 5.318 20.358 1.00 17.23 123 LEU C O 1
ATOM 12860 N N . PHE C 1 124 ? -20.685 6.791 18.635 1.00 21.87 124 PHE C N 1
ATOM 12861 C CA . PHE C 1 124 ? -19.370 6.355 18.175 1.00 30.86 124 PHE C CA 1
ATOM 12862 C C . PHE C 1 124 ? -18.378 6.349 19.335 1.00 26.20 124 PHE C C 1
ATOM 12863 O O . PHE C 1 124 ? -17.516 5.475 19.422 1.00 31.79 124 PHE C O 1
ATOM 12880 N N . SER C 1 125 ? -18.540 7.304 20.239 1.00 17.17 125 SER C N 1
ATOM 12881 C CA . SER C 1 125 ? -17.605 7.518 21.325 1.00 18.93 125 SER C CA 1
ATOM 12882 C C . SER C 1 125 ? -17.785 6.541 22.489 1.00 14.84 125 SER C C 1
ATOM 12883 O O . SER C 1 125 ? -16.995 6.566 23.432 1.00 16.01 125 SER C O 1
ATOM 12891 N N . ARG C 1 126 ? -18.800 5.690 22.419 1.00 13.10 126 ARG C N 1
ATOM 12892 C CA . ARG C 1 126 ? -19.197 4.818 23.521 1.00 12.78 126 ARG C CA 1
ATOM 12893 C C . ARG C 1 126 ? -18.865 3.341 23.263 1.00 12.44 126 ARG C C 1
ATOM 12894 O O . ARG C 1 126 ? -19.376 2.451 23.963 1.00 14.73 126 ARG C O 1
ATOM 12915 N N . LEU C 1 127 ? -17.992 3.109 22.292 1.00 13.92 127 LEU C N 1
ATOM 12916 C CA . LEU C 1 127 ? -17.665 1.761 21.832 1.00 13.09 127 LEU C CA 1
ATOM 12917 C C . LEU C 1 127 ? -16.595 1.011 22.607 1.00 10.21 127 LEU C C 1
ATOM 12918 O O . LEU C 1 127 ? -16.419 -0.184 22.373 1.00 12.31 127 LEU C O 1
ATOM 12934 N N . LEU C 1 128 ? -15.888 1.686 23.512 1.00 10.06 128 LEU C N 1
ATOM 12935 C CA . LEU C 1 128 ? -14.792 1.055 24.290 1.00 10.59 128 LEU C CA 1
ATOM 12936 C C . LEU C 1 128 ? -14.987 1.250 25.794 1.00 9.43 128 LEU C C 1
ATOM 12937 O O . LEU C 1 128 ? -14.202 1.954 26.481 1.00 10.63 128 LEU C O 1
ATOM 12953 N N . PRO C 1 129 ? -16.028 0.623 26.330 1.00 9.33 129 PRO C N 1
ATOM 12954 C CA . PRO C 1 129 ? -16.237 0.748 27.769 1.00 9.35 129 PRO C CA 1
ATOM 12955 C C . PRO C 1 129 ? -15.077 0.218 28.604 1.00 9.95 129 PRO C C 1
ATOM 12956 O O . PRO C 1 129 ? -14.363 -0.727 28.207 1.00 10.45 129 PRO C O 1
ATOM 12967 N N . VAL C 1 130 ? -14.920 0.823 29.770 1.00 9.38 130 VAL C N 1
ATOM 12968 C CA . VAL C 1 130 ? -13.837 0.518 30.699 1.00 9.14 130 VAL C CA 1
ATOM 12969 C C . VAL C 1 130 ? -14.366 -0.376 31.824 1.00 8.93 130 VAL C C 1
ATOM 12970 O O . VAL C 1 130 ? -15.143 0.079 32.684 1.00 10.19 130 VAL C O 1
ATOM 12983 N N . VAL C 1 131 ? -13.934 -1.639 31.829 1.00 8.55 131 VAL C N 1
ATOM 12984 C CA . VAL C 1 131 ? -14.432 -2.650 32.738 1.00 9.04 131 VAL C CA 1
ATOM 12985 C C . VAL C 1 131 ? -13.258 -3.454 33.268 1.00 9.36 131 VAL C C 1
ATOM 12986 O O . VAL C 1 131 ? -12.466 -4.002 32.498 1.00 9.74 131 VAL C O 1
ATOM 12999 N N . ALA C 1 132 ? -13.170 -3.543 34.587 1.00 9.00 132 ALA C N 1
ATOM 13000 C CA . ALA C 1 132 ? -12.059 -4.222 35.253 1.00 8.35 132 ALA C CA 1
ATOM 13001 C C . ALA C 1 132 ? -12.594 -5.235 36.261 1.00 9.70 132 ALA C C 1
ATOM 13002 O O . ALA C 1 132 ? -13.722 -5.084 36.765 1.00 11.04 132 ALA C O 1
ATOM 13009 N N . GLU C 1 133 ? -11.799 -6.248 36.616 1.00 9.49 133 GLU C N 1
ATOM 13010 C CA . GLU C 1 133 ? -12.268 -7.314 37.497 1.00 9.84 133 GLU C CA 1
ATOM 13011 C C . GLU C 1 133 ? -11.250 -7.817 38.504 1.00 10.30 133 GLU C C 1
ATOM 13012 O O . GLU C 1 133 ? -10.037 -7.687 38.312 1.00 10.12 133 GLU C O 1
ATOM 13024 N N . THR C 1 134 ? -11.784 -8.342 39.615 1.00 10.01 134 THR C N 1
ATOM 13025 C CA . THR C 1 134 ? -11.057 -9.245 40.482 1.00 9.45 134 THR C CA 1
ATOM 13026 C C . THR C 1 134 ? -11.930 -10.492 40.680 1.00 9.53 134 THR C C 1
ATOM 13027 O O . THR C 1 134 ? -13.116 -10.470 40.385 1.00 10.26 134 THR C O 1
ATOM 13038 N N . LEU C 1 135 ? -11.343 -11.605 41.148 1.00 10.16 135 LEU C N 1
ATOM 13039 C CA . LEU C 1 135 ? -12.004 -12.906 41.157 1.00 11.02 135 LEU C CA 1
ATOM 13040 C C . LEU C 1 135 ? -12.641 -13.260 42.512 1.00 10.48 135 LEU C C 1
ATOM 13041 O O . LEU C 1 135 ? -11.923 -13.540 43.478 1.00 12.20 135 LEU C O 1
ATOM 13057 N N . ASP C 1 136 ? -13.973 -13.299 42.566 1.00 11.28 136 ASP C N 1
ATOM 13058 C CA . ASP C 1 136 ? -14.714 -13.661 43.780 1.00 11.27 136 ASP C CA 1
ATOM 13059 C C . ASP C 1 136 ? -15.011 -15.168 43.840 1.00 13.42 136 ASP C C 1
ATOM 13060 O O . ASP C 1 136 ? -16.105 -15.596 44.213 1.00 14.01 136 ASP C O 1
ATOM 13069 N N . ASN C 1 137 ? -14.018 -15.987 43.564 1.00 14.32 137 ASN C N 1
ATOM 13070 C CA . ASN C 1 137 ? -14.322 -17.416 43.338 1.00 15.64 137 ASN C CA 1
ATOM 13071 C C . ASN C 1 137 ? -14.519 -18.250 44.576 1.00 15.84 137 ASN C C 1
ATOM 13072 O O . ASN C 1 137 ? -15.025 -19.366 44.456 1.00 18.34 137 ASN C O 1
ATOM 13083 N N . ARG C 1 138 ? -14.155 -17.764 45.744 1.00 12.84 138 ARG C N 1
ATOM 13084 C CA A ARG C 1 138 ? -14.369 -18.538 46.957 0.49 13.92 138 ARG C CA 1
ATOM 13085 C CA B ARG C 1 138 ? -14.366 -18.531 46.960 0.51 13.92 138 ARG C CA 1
ATOM 13086 C C . ARG C 1 138 ? -15.780 -18.314 47.487 1.00 14.92 138 ARG C C 1
ATOM 13087 O O . ARG C 1 138 ? -16.415 -19.240 47.986 1.00 17.79 138 ARG C O 1
ATOM 13128 N N . LEU C 1 139 ? -16.303 -17.093 47.361 1.00 11.55 139 LEU C N 1
ATOM 13129 C CA . LEU C 1 139 ? -17.587 -16.742 47.978 1.00 11.62 139 LEU C CA 1
ATOM 13130 C C . LEU C 1 139 ? -18.747 -16.685 47.002 1.00 10.70 139 LEU C C 1
ATOM 13131 O O . LEU C 1 139 ? -19.902 -16.655 47.423 1.00 11.92 139 LEU C O 1
ATOM 13147 N N . ASN C 1 140 ? -18.449 -16.683 45.703 1.00 11.56 140 ASN C N 1
ATOM 13148 C CA . ASN C 1 140 ? -19.442 -16.445 44.651 1.00 12.09 140 ASN C CA 1
ATOM 13149 C C . ASN C 1 140 ? -19.451 -17.513 43.556 1.00 10.49 140 ASN C C 1
ATOM 13150 O O . ASN C 1 140 ? -18.391 -18.056 43.207 1.00 12.78 140 ASN C O 1
ATOM 13161 N N . ASP C 1 141 ? -20.621 -17.768 42.956 1.00 11.29 141 ASP C N 1
ATOM 13162 C CA . ASP C 1 141 ? -20.777 -18.559 41.733 1.00 12.22 141 ASP C CA 1
ATOM 13163 C C . ASP C 1 141 ? -20.392 -17.701 40.516 1.00 13.02 141 ASP C C 1
ATOM 13164 O O . ASP C 1 141 ? -21.219 -17.078 39.874 1.00 12.69 141 ASP C O 1
ATOM 13173 N N . VAL C 1 142 ? -19.107 -17.687 40.238 1.00 11.47 142 VAL C N 1
ATOM 13174 C CA . VAL C 1 142 ? -18.503 -16.818 39.216 1.00 11.47 142 VAL C CA 1
ATOM 13175 C C . VAL C 1 142 ? -19.146 -16.941 37.852 1.00 11.84 142 VAL C C 1
ATOM 13176 O O . VAL C 1 142 ? -19.443 -15.919 37.214 1.00 12.49 142 VAL C O 1
ATOM 13189 N N . PHE C 1 143 ? -19.368 -18.178 37.396 1.00 12.66 143 PHE C N 1
ATOM 13190 C CA . PHE C 1 143 ? -19.860 -18.444 36.052 1.00 11.79 143 PHE C CA 1
ATOM 13191 C C . PHE C 1 143 ? -21.397 -18.480 35.959 1.00 13.71 143 PHE C C 1
ATOM 13192 O O . PHE C 1 143 ? -21.950 -18.680 34.875 1.00 14.27 143 PHE C O 1
ATOM 13209 N N . GLY C 1 144 ? -22.072 -18.215 37.075 1.00 12.47 144 GLY C N 1
ATOM 13210 C CA . GLY C 1 144 ? -23.499 -18.478 37.178 1.00 14.07 144 GLY C CA 1
ATOM 13211 C C . GLY C 1 144 ? -24.499 -17.369 36.849 1.00 13.84 144 GLY C C 1
ATOM 13212 O O . GLY C 1 144 ? -25.695 -17.496 37.158 1.00 15.36 144 GLY C O 1
ATOM 13216 N N . HIS C 1 145 ? -24.053 -16.308 36.185 1.00 14.44 145 HIS C N 1
ATOM 13217 C CA . HIS C 1 145 ? -24.964 -15.264 35.686 1.00 13.94 145 HIS C CA 1
ATOM 13218 C C . HIS C 1 145 ? -25.766 -14.622 36.813 1.00 13.81 145 HIS C C 1
ATOM 13219 O O . HIS C 1 145 ? -26.941 -14.325 36.647 1.00 17.20 145 HIS C O 1
ATOM 13234 N N . GLY C 1 146 ? -25.119 -14.349 37.936 1.00 13.73 146 GLY C N 1
ATOM 13235 C CA . GLY C 1 146 ? -25.758 -13.662 39.047 1.00 13.74 146 GLY C CA 1
ATOM 13236 C C . GLY C 1 146 ? -25.972 -12.167 38.860 1.00 15.02 146 GLY C C 1
ATOM 13237 O O . GLY C 1 146 ? -26.864 -11.583 39.468 1.00 16.28 146 GLY C O 1
ATOM 13241 N N . LEU C 1 147 ? -25.159 -11.551 38.016 1.00 14.84 147 LEU C N 1
ATOM 13242 C CA . LEU C 1 147 ? -25.300 -10.128 37.740 1.00 13.64 147 LEU C CA 1
ATOM 13243 C C . LEU C 1 147 ? -26.119 -9.928 36.464 1.00 12.84 147 LEU C C 1
ATOM 13244 O O . LEU C 1 147 ? -25.919 -10.592 35.443 1.00 16.38 147 LEU C O 1
ATOM 13260 N N . THR C 1 148 ? -27.085 -9.008 36.524 1.00 14.21 148 THR C N 1
ATOM 13261 C CA . THR C 1 148 ? -27.954 -8.714 35.408 1.00 14.57 148 THR C CA 1
ATOM 13262 C C . THR C 1 148 ? -27.705 -7.316 34.861 1.00 12.77 148 THR C C 1
ATOM 13263 O O . THR C 1 148 ? -27.088 -6.449 35.509 1.00 13.50 148 THR C O 1
ATOM 13274 N N . ARG C 1 149 ? -28.212 -7.088 33.657 1.00 12.92 149 ARG C N 1
ATOM 13275 C CA . ARG C 1 149 ? -28.162 -5.762 33.062 1.00 15.21 149 ARG C CA 1
ATOM 13276 C C . ARG C 1 149 ? -28.830 -4.736 33.973 1.00 13.70 149 ARG C C 1
ATOM 13277 O O . ARG C 1 149 ? -28.328 -3.630 34.157 1.00 13.23 149 ARG C O 1
ATOM 13298 N N . ASP C 1 150 ? -29.952 -5.092 34.592 1.00 14.05 150 ASP C N 1
ATOM 13299 C CA . ASP C 1 150 ? -30.617 -4.130 35.463 1.00 15.29 150 ASP C CA 1
ATOM 13300 C C . ASP C 1 150 ? -29.730 -3.751 36.665 1.00 13.31 150 ASP C C 1
ATOM 13301 O O . ASP C 1 150 ? -29.741 -2.621 37.112 1.00 14.27 150 ASP C O 1
ATOM 13310 N N . HIS C 1 151 ? -28.931 -4.689 37.186 1.00 13.27 151 HIS C N 1
ATOM 13311 C CA . HIS C 1 151 ? -27.999 -4.353 38.251 1.00 14.03 151 HIS C CA 1
ATOM 13312 C C . HIS C 1 151 ? -27.001 -3.307 37.777 1.00 12.43 151 HIS C C 1
ATOM 13313 O O . HIS C 1 151 ? -26.622 -2.414 38.540 1.00 12.76 151 HIS C O 1
ATOM 13328 N N . VAL C 1 152 ? -26.516 -3.466 36.559 1.00 11.89 152 VAL C N 1
ATOM 13329 C CA . VAL C 1 152 ? -25.506 -2.543 36.045 1.00 11.09 152 VAL C CA 1
ATOM 13330 C C . VAL C 1 152 ? -26.129 -1.161 35.857 1.00 10.69 152 VAL C C 1
ATOM 13331 O O . VAL C 1 152 ? -25.569 -0.152 36.274 1.00 12.22 152 VAL C O 1
ATOM 13344 N N . PHE C 1 153 ? -27.300 -1.128 35.237 1.00 12.51 153 PHE C N 1
ATOM 13345 C CA . PHE C 1 153 ? -28.002 0.145 35.049 1.00 12.62 153 PHE C CA 1
ATOM 13346 C C . PHE C 1 153 ? -28.242 0.842 36.383 1.00 13.26 153 PHE C C 1
ATOM 13347 O O . PHE C 1 153 ? -28.112 2.063 36.466 1.00 12.66 153 PHE C O 1
ATOM 13364 N N . ALA C 1 154 ? -28.621 0.102 37.417 1.00 11.70 154 ALA C N 1
ATOM 13365 C CA . ALA C 1 154 ? -28.873 0.692 38.733 1.00 12.06 154 ALA C CA 1
ATOM 13366 C C . ALA C 1 154 ? -27.641 1.381 39.319 1.00 13.94 154 ALA C C 1
ATOM 13367 O O . ALA C 1 154 ? -27.738 2.444 39.927 1.00 14.81 154 ALA C O 1
ATOM 13374 N N . ALA C 1 155 ? -26.466 0.781 39.136 1.00 12.17 155 ALA C N 1
ATOM 13375 C CA . ALA C 1 155 ? -25.228 1.383 39.632 1.00 13.44 155 ALA C CA 1
ATOM 13376 C C . ALA C 1 155 ? -24.853 2.626 38.795 1.00 10.91 155 ALA C C 1
ATOM 13377 O O . ALA C 1 155 ? -24.402 3.636 39.335 1.00 12.56 155 ALA C O 1
ATOM 13384 N N . LEU C 1 156 ? -25.044 2.535 37.485 1.00 11.31 156 LEU C N 1
ATOM 13385 C CA . LEU C 1 156 ? -24.758 3.637 36.597 1.00 12.30 156 LEU C CA 1
ATOM 13386 C C . LEU C 1 156 ? -25.649 4.837 36.923 1.00 12.02 156 LEU C C 1
ATOM 13387 O O . LEU C 1 156 ? -25.194 5.985 36.991 1.00 13.78 156 LEU C O 1
ATOM 13403 N N . ASP C 1 157 ? -26.935 4.563 37.131 1.00 13.03 157 ASP C N 1
ATOM 13404 C CA . ASP C 1 157 ? -27.912 5.630 37.364 1.00 14.61 157 ASP C CA 1
ATOM 13405 C C . ASP C 1 157 ? -27.929 6.144 38.813 1.00 14.60 157 ASP C C 1
ATOM 13406 O O . ASP C 1 157 ? -28.296 7.299 39.058 1.00 16.41 157 ASP C O 1
ATOM 13415 N N . GLY C 1 158 ? -27.580 5.282 39.759 1.00 14.20 158 GLY C N 1
ATOM 13416 C CA . GLY C 1 158 ? -27.581 5.603 41.175 1.00 15.50 158 GLY C CA 1
ATOM 13417 C C . GLY C 1 158 ? -26.348 6.276 41.731 1.00 14.20 158 GLY C C 1
ATOM 13418 O O . GLY C 1 158 ? -26.340 6.723 42.870 1.00 14.95 158 GLY C O 1
ATOM 13422 N N . ALA C 1 159 ? -25.288 6.331 40.930 1.00 14.07 159 ALA C N 1
ATOM 13423 C CA . ALA C 1 159 ? -24.026 6.891 41.362 1.00 12.90 159 ALA C CA 1
ATOM 13424 C C . ALA C 1 159 ? -24.210 8.332 41.800 1.00 13.68 159 ALA C C 1
ATOM 13425 O O . ALA C 1 159 ? -24.997 9.088 41.215 1.00 15.12 159 ALA C O 1
ATOM 13432 N N . LYS C 1 160 ? -23.450 8.720 42.791 1.00 12.61 160 LYS C N 1
ATOM 13433 C CA . LYS C 1 160 ? -23.514 10.076 43.304 1.00 12.36 160 LYS C CA 1
ATOM 13434 C C . LYS C 1 160 ? -22.188 10.497 43.913 1.00 14.19 160 LYS C C 1
ATOM 13435 O O . LYS C 1 160 ? -21.315 9.675 44.178 1.00 11.70 160 LYS C O 1
ATOM 13454 N N . GLY C 1 161 ? -22.059 11.800 44.162 1.00 14.73 161 GLY C N 1
ATOM 13455 C CA . GLY C 1 161 ? -20.988 12.346 44.971 1.00 13.66 161 GLY C CA 1
ATOM 13456 C C . GLY C 1 161 ? -21.183 12.077 46.454 1.00 12.80 161 GLY C C 1
ATOM 13457 O O . GLY C 1 161 ? -22.026 11.232 46.830 1.00 14.67 161 GLY C O 1
ATOM 13461 N N . GLY C 1 162 ? -20.419 12.751 47.297 1.00 14.66 162 GLY C N 1
ATOM 13462 C CA . GLY C 1 162 ? -20.525 12.580 48.734 1.00 13.74 162 GLY C CA 1
ATOM 13463 C C . GLY C 1 162 ? -19.877 11.296 49.228 1.00 15.26 162 GLY C C 1
ATOM 13464 O O . GLY C 1 162 ? -19.124 10.642 48.484 1.00 14.51 162 GLY C O 1
ATOM 13468 N N . PRO C 1 163 ? -20.164 10.911 50.471 1.00 14.02 163 PRO C N 1
ATOM 13469 C CA . PRO C 1 163 ? -19.540 9.728 51.067 1.00 15.14 163 PRO C CA 1
ATOM 13470 C C . PRO C 1 163 ? -19.707 8.473 50.224 1.00 13.96 163 PRO C C 1
ATOM 13471 O O . PRO C 1 163 ? -20.746 8.244 49.630 1.00 14.87 163 PRO C O 1
ATOM 13482 N N . VAL C 1 164 ? -18.659 7.647 50.204 1.00 13.05 164 VAL C N 1
ATOM 13483 C CA . VAL C 1 164 ? -18.648 6.448 49.404 1.00 12.25 164 VAL C CA 1
ATOM 13484 C C . VAL C 1 164 ? -18.737 5.250 50.330 1.00 12.25 164 VAL C C 1
ATOM 13485 O O . VAL C 1 164 ? -17.927 5.126 51.254 1.00 14.19 164 VAL C O 1
ATOM 13498 N N . ALA C 1 165 ? -19.711 4.376 50.104 1.00 12.64 165 ALA C N 1
ATOM 13499 C CA . ALA C 1 165 ? -19.813 3.162 50.911 1.00 12.45 165 ALA C CA 1
ATOM 13500 C C . ALA C 1 165 ? -18.614 2.256 50.612 1.00 13.01 165 ALA C C 1
ATOM 13501 O O . ALA C 1 165 ? -18.259 2.086 49.443 1.00 13.15 165 ALA C O 1
ATOM 13508 N N . GLU C 1 166 ? -18.059 1.661 51.669 1.00 12.68 166 GLU C N 1
ATOM 13509 C CA . GLU C 1 166 ? -16.913 0.777 51.622 1.00 12.05 166 GLU C CA 1
ATOM 13510 C C . GLU C 1 166 ? -17.319 -0.614 52.069 1.00 13.13 166 GLU C C 1
ATOM 13511 O O . GLU C 1 166 ? -18.430 -0.836 52.582 1.00 13.63 166 GLU C O 1
ATOM 13523 N N . GLY C 1 167 ? -16.402 -1.558 51.890 1.00 11.43 167 GLY C N 1
ATOM 13524 C CA . GLY C 1 167 ? -16.591 -2.887 52.420 1.00 11.43 167 GLY C CA 1
ATOM 13525 C C . GLY C 1 167 ? -17.171 -3.847 51.400 1.00 12.02 167 GLY C C 1
ATOM 13526 O O . GLY C 1 167 ? -16.782 -3.894 50.220 1.00 10.96 167 GLY C O 1
ATOM 13530 N N . ASN C 1 168 ? -18.165 -4.627 51.852 1.00 11.32 168 ASN C N 1
ATOM 13531 C CA . ASN C 1 168 ? -18.753 -5.687 51.064 1.00 10.60 168 ASN C CA 1
ATOM 13532 C C . ASN C 1 168 ? -19.849 -5.190 50.151 1.00 13.55 168 ASN C C 1
ATOM 13533 O O . ASN C 1 168 ? -21.018 -5.597 50.255 1.00 13.83 168 ASN C O 1
ATOM 13544 N N . VAL C 1 169 ? -19.461 -4.328 49.225 1.00 12.20 169 VAL C N 1
ATOM 13545 C CA . VAL C 1 169 ? -20.401 -3.674 48.345 1.00 12.10 169 VAL C CA 1
ATOM 13546 C C . VAL C 1 169 ? -19.897 -3.636 46.911 1.00 12.02 169 VAL C C 1
ATOM 13547 O O . VAL C 1 169 ? -18.687 -3.688 46.647 1.00 11.31 169 VAL C O 1
ATOM 13560 N N . GLY C 1 170 ? -20.830 -3.548 45.975 1.00 10.60 170 GLY C N 1
ATOM 13561 C CA . GLY C 1 170 ? -20.489 -3.388 44.585 1.00 10.62 170 GLY C CA 1
ATOM 13562 C C . GLY C 1 170 ? -19.565 -4.490 44.118 1.00 11.52 170 GLY C C 1
ATOM 13563 O O . GLY C 1 170 ? -19.777 -5.674 44.418 1.00 11.54 170 GLY C O 1
ATOM 13567 N N . GLY C 1 171 ? -18.512 -4.133 43.379 1.00 11.27 171 GLY C N 1
ATOM 13568 C CA . GLY C 1 171 ? -17.593 -5.138 42.855 1.00 9.95 171 GLY C CA 1
ATOM 13569 C C . GLY C 1 171 ? -16.813 -5.827 43.961 1.00 10.43 171 GLY C C 1
ATOM 13570 O O . GLY C 1 171 ? -16.289 -6.923 43.726 1.00 12.30 171 GLY C O 1
ATOM 13574 N N . GLY C 1 172 ? -16.763 -5.239 45.148 1.00 10.21 172 GLY C N 1
ATOM 13575 C CA . GLY C 1 172 ? -16.009 -5.851 46.230 1.00 10.88 172 GLY C CA 1
ATOM 13576 C C . GLY C 1 172 ? -16.759 -6.886 47.064 1.00 11.61 172 GLY C C 1
ATOM 13577 O O . GLY C 1 172 ? -16.167 -7.506 47.947 1.00 11.42 172 GLY C O 1
ATOM 13581 N N . THR C 1 173 ? -18.046 -7.069 46.765 1.00 10.42 173 THR C N 1
ATOM 13582 C CA . THR C 1 173 ? -18.947 -7.855 47.613 1.00 10.54 173 THR C CA 1
ATOM 13583 C C . THR C 1 173 ? -18.363 -9.194 48.025 1.00 11.35 173 THR C C 1
ATOM 13584 O O . THR C 1 173 ? -18.363 -9.512 49.220 1.00 11.39 173 THR C O 1
ATOM 13595 N N . GLY C 1 174 ? -17.874 -9.962 47.064 1.00 10.36 174 GLY C N 1
ATOM 13596 C CA . GLY C 1 174 ? -17.373 -11.304 47.326 1.00 10.72 174 GLY C CA 1
ATOM 13597 C C . GLY C 1 174 ? -15.876 -11.473 47.443 1.00 10.76 174 GLY C C 1
ATOM 13598 O O . GLY C 1 174 ? -15.372 -12.595 47.327 1.00 11.50 174 GLY C O 1
ATOM 13602 N N . MET C 1 175 ? -15.148 -10.385 47.697 1.00 11.56 175 MET C N 1
ATOM 13603 C CA . MET C 1 175 ? -13.688 -10.448 47.645 1.00 9.58 175 MET C CA 1
ATOM 13604 C C . MET C 1 175 ? -13.026 -10.765 49.002 1.00 10.91 175 MET C C 1
ATOM 13605 O O . MET C 1 175 ? -13.658 -10.650 50.054 1.00 11.34 175 MET C O 1
ATOM 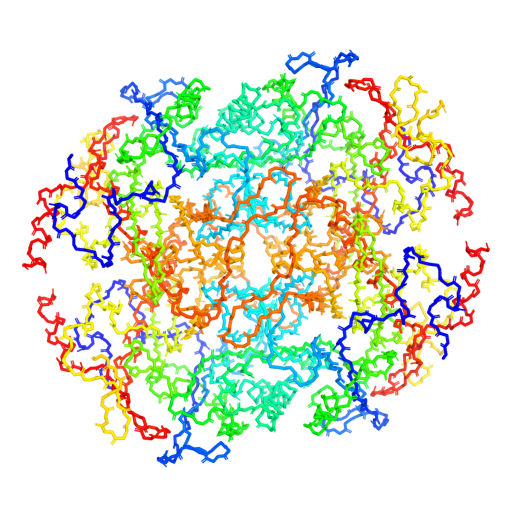13619 N N . ILE C 1 176 ? -11.763 -11.173 48.933 1.00 10.24 176 ILE C N 1
ATOM 13620 C CA . ILE C 1 176 ? -10.950 -11.626 50.076 1.00 10.02 176 ILE C CA 1
ATOM 13621 C C . ILE C 1 176 ? -9.571 -10.967 49.949 1.00 9.62 176 ILE C C 1
ATOM 13622 O O . ILE C 1 176 ? -8.939 -11.106 48.902 1.00 10.88 176 ILE C O 1
ATOM 13638 N N . ALA C 1 177 ? -9.141 -10.244 50.987 1.00 9.90 177 ALA C N 1
ATOM 13639 C CA . ALA C 1 177 ? -7.838 -9.560 50.981 1.00 9.58 177 ALA C CA 1
ATOM 13640 C C . ALA C 1 177 ? -7.060 -9.864 52.242 1.00 10.03 177 ALA C C 1
ATOM 13641 O O . ALA C 1 177 ? -7.593 -9.801 53.342 1.00 10.60 177 ALA C O 1
ATOM 13648 N N . TYR C 1 178 ? -5.797 -10.206 52.076 1.00 10.15 178 TYR C N 1
ATOM 13649 C CA . TYR C 1 178 ? -4.907 -10.568 53.184 1.00 9.71 178 TYR C CA 1
ATOM 13650 C C . TYR C 1 178 ? -5.523 -11.666 54.086 1.00 11.84 178 TYR C C 1
ATOM 13651 O O . TYR C 1 178 ? -5.315 -11.690 55.304 1.00 11.66 178 TYR C O 1
ATOM 13669 N N . THR C 1 179 ? -6.240 -12.577 53.447 1.00 10.67 179 THR C N 1
ATOM 13670 C CA . THR C 1 179 ? -6.913 -13.713 54.117 1.00 10.84 179 THR C CA 1
ATOM 13671 C C . THR C 1 179 ? -8.015 -13.261 55.091 1.00 11.90 179 THR C C 1
ATOM 13672 O O . THR C 1 179 ? -8.513 -14.060 55.876 1.00 14.46 179 THR C O 1
ATOM 13683 N N . PHE C 1 180 ? -8.371 -11.985 55.056 1.00 10.89 180 PHE C N 1
ATOM 13684 C CA . PHE C 1 180 ? -9.531 -11.432 55.708 1.00 11.54 180 PHE C CA 1
ATOM 13685 C C . PHE C 1 180 ? -10.531 -11.017 54.632 1.00 11.11 180 PHE C C 1
ATOM 13686 O O . PHE C 1 180 ? -10.299 -11.217 53.448 1.00 11.19 180 PHE C O 1
ATOM 13703 N N . LYS C 1 181 ? -11.677 -10.498 55.033 1.00 11.26 181 LYS C N 1
ATOM 13704 C CA . LYS C 1 181 ? -12.677 -10.120 54.057 1.00 10.27 181 LYS C CA 1
ATOM 13705 C C . LYS C 1 181 ? -12.157 -8.935 53.240 1.00 9.97 181 LYS C C 1
ATOM 13706 O O . LYS C 1 181 ? -11.644 -7.967 53.803 1.00 11.76 181 LYS C O 1
ATOM 13725 N N . GLY C 1 182 ? -12.263 -9.049 51.917 1.00 10.34 182 GLY C N 1
ATOM 13726 C CA . GLY C 1 182 ? -11.869 -7.984 50.991 1.00 9.72 182 GLY C CA 1
ATOM 13727 C C . GLY C 1 182 ? -13.062 -7.149 50.617 1.00 10.57 182 GLY C C 1
ATOM 13728 O O . GLY C 1 182 ? -14.145 -7.276 51.202 1.00 11.58 182 GLY C O 1
ATOM 13732 N N . GLY C 1 183 ? -12.887 -6.266 49.643 1.00 10.16 183 GLY C N 1
ATOM 13733 C CA . GLY C 1 183 ? -13.968 -5.361 49.275 1.00 10.29 183 GLY C CA 1
ATOM 13734 C C . GLY C 1 183 ? -13.470 -4.031 48.741 1.00 9.14 183 GLY C C 1
ATOM 13735 O O . GLY C 1 183 ? -12.401 -3.940 48.141 1.00 10.02 183 GLY C O 1
ATOM 13739 N N . ILE C 1 184 ? -14.280 -3.002 48.971 1.00 10.14 184 ILE C N 1
ATOM 13740 C CA . ILE C 1 184 ? -14.015 -1.650 48.489 1.00 9.84 184 ILE C CA 1
ATOM 13741 C C . ILE C 1 184 ? -13.443 -0.786 49.609 1.00 10.31 184 ILE C C 1
ATOM 13742 O O . ILE C 1 184 ? -13.926 -0.821 50.749 1.00 10.07 184 ILE C O 1
ATOM 13758 N N . GLY C 1 185 ? -12.410 0.012 49.308 1.00 9.66 185 GLY C N 1
ATOM 13759 C CA . GLY C 1 185 ? -11.917 1.028 50.232 1.00 9.70 185 GLY C CA 1
ATOM 13760 C C . GLY C 1 185 ? -11.583 2.304 49.491 1.00 11.74 185 GLY C C 1
ATOM 13761 O O . GLY C 1 185 ? -11.373 2.291 48.273 1.00 10.24 185 GLY C O 1
ATOM 13765 N N . THR C 1 186 ? -11.568 3.422 50.200 1.00 10.64 186 THR C N 1
ATOM 13766 C CA . THR C 1 186 ? -11.276 4.697 49.564 1.00 9.70 186 THR C CA 1
ATOM 13767 C C . THR C 1 186 ? -10.608 5.640 50.544 1.00 9.83 186 THR C C 1
ATOM 13768 O O . THR C 1 186 ? -10.746 5.495 51.773 1.00 10.08 186 THR C O 1
ATOM 13779 N N . SER C 1 187 ? -9.827 6.580 50.013 1.00 9.32 187 SER C N 1
ATOM 13780 C CA . SER C 1 187 ? -9.156 7.605 50.811 1.00 9.10 187 SER C CA 1
ATOM 13781 C C . SER C 1 187 ? -8.773 8.749 49.887 1.00 9.92 187 SER C C 1
ATOM 13782 O O . SER C 1 187 ? -8.842 8.626 48.664 1.00 11.66 187 SER C O 1
ATOM 13790 N N . SER C 1 188 ? -8.407 9.890 50.443 1.00 9.41 188 SER C N 1
ATOM 13791 C CA . SER C 1 188 ? -7.874 10.973 49.649 1.00 9.00 188 SER C CA 1
ATOM 13792 C C . SER C 1 188 ? -6.769 11.719 50.384 1.00 9.67 188 SER C C 1
ATOM 13793 O O . SER C 1 188 ? -6.614 11.587 51.598 1.00 9.92 188 SER C O 1
ATOM 13801 N N . ARG C 1 189 ? -6.019 12.509 49.642 1.00 8.72 189 ARG C N 1
ATOM 13802 C CA . ARG C 1 189 ? -5.062 13.478 50.189 1.00 9.60 189 ARG C CA 1
ATOM 13803 C C . ARG C 1 189 ? -5.195 14.795 49.484 1.00 10.46 189 ARG C C 1
ATOM 13804 O O . ARG C 1 189 ? -5.402 14.871 48.263 1.00 10.60 189 ARG C O 1
ATOM 13825 N N . VAL C 1 190 ? -5.032 15.860 50.269 1.00 10.61 190 VAL C N 1
ATOM 13826 C CA A VAL C 1 190 ? -4.917 17.199 49.712 0.76 11.04 190 VAL C CA 1
ATOM 13827 C CA B VAL C 1 190 ? -4.941 17.213 49.765 0.24 11.05 190 VAL C CA 1
ATOM 13828 C C . VAL C 1 190 ? -3.470 17.586 49.921 1.00 10.90 190 VAL C C 1
ATOM 13829 O O . VAL C 1 190 ? -2.916 17.477 51.025 1.00 13.62 190 VAL C O 1
ATOM 13854 N N . VAL C 1 191 ? -2.812 17.934 48.815 1.00 10.33 191 VAL C N 1
ATOM 13855 C CA . VAL C 1 191 ? -1.374 18.029 48.749 1.00 11.27 191 VAL C CA 1
ATOM 13856 C C . VAL C 1 191 ? -0.941 19.402 48.323 1.00 11.88 191 VAL C C 1
ATOM 13857 O O . VAL C 1 191 ? -1.496 19.989 47.401 1.00 13.36 191 VAL C O 1
ATOM 13870 N N . SER C 1 192 ? 0.043 19.945 49.014 1.00 16.33 192 SER C N 1
ATOM 13871 C CA A SER C 1 192 ? 0.440 21.322 48.777 0.60 18.94 192 SER C CA 1
ATOM 13872 C CA B SER C 1 192 ? 0.444 21.322 48.762 0.40 18.97 192 SER C CA 1
ATOM 13873 C C . SER C 1 192 ? 1.606 21.342 47.791 1.00 18.22 192 SER C C 1
ATOM 13874 O O . SER C 1 192 ? 2.695 20.861 48.094 1.00 18.18 192 SER C O 1
ATOM 13889 N N . ALA C 1 193 ? 1.329 21.874 46.614 1.00 21.97 193 ALA C N 1
ATOM 13890 C CA . ALA C 1 193 ? 2.273 22.035 45.508 1.00 24.77 193 ALA C CA 1
ATOM 13891 C C . ALA C 1 193 ? 2.522 23.526 45.369 1.00 32.34 193 ALA C C 1
ATOM 13892 O O . ALA C 1 193 ? 1.912 24.187 44.532 1.00 30.09 193 ALA C O 1
ATOM 13899 N N . GLY C 1 194 ? 3.375 24.065 46.226 1.00 27.97 194 GLY C N 1
ATOM 13900 C CA . GLY C 1 194 ? 3.605 25.493 46.253 1.00 35.17 194 GLY C CA 1
ATOM 13901 C C . GLY C 1 194 ? 2.379 26.234 46.783 1.00 30.81 194 GLY C C 1
ATOM 13902 O O . GLY C 1 194 ? 1.898 25.957 47.886 1.00 35.04 194 GLY C O 1
ATOM 13906 N N . ASP C 1 195 ? 1.876 27.175 45.993 1.00 33.08 195 ASP C N 1
ATOM 13907 C CA . ASP C 1 195 ? 0.714 27.944 46.399 1.00 31.50 195 ASP C CA 1
ATOM 13908 C C . ASP C 1 195 ? -0.594 27.304 45.945 1.00 32.32 195 ASP C C 1
ATOM 13909 O O . ASP C 1 195 ? -1.643 27.915 46.072 1.00 26.56 195 ASP C O 1
ATOM 13918 N N . THR C 1 196 ? -0.546 26.080 45.422 1.00 19.81 196 THR C N 1
ATOM 13919 C CA . THR C 1 196 ? -1.746 25.439 44.977 1.00 16.69 196 THR C CA 1
ATOM 13920 C C . THR C 1 196 ? -1.866 24.129 45.705 1.00 17.07 196 THR C C 1
ATOM 13921 O O . THR C 1 196 ? -0.870 23.449 45.933 1.00 24.21 196 THR C O 1
ATOM 13932 N N . ARG C 1 197 ? -3.078 23.803 46.106 1.00 11.60 197 ARG C N 1
ATOM 13933 C CA . ARG C 1 197 ? -3.348 22.540 46.780 1.00 12.02 197 ARG C CA 1
ATOM 13934 C C . ARG C 1 197 ? -4.258 21.652 45.932 1.00 13.20 197 ARG C C 1
ATOM 13935 O O . ARG C 1 197 ? -5.433 21.948 45.697 1.00 16.22 197 ARG C O 1
ATOM 13956 N N . TYR C 1 198 ? -3.731 20.528 45.491 1.00 10.93 198 TYR C N 1
ATOM 13957 C CA . TYR C 1 198 ? -4.467 19.595 44.679 1.00 9.18 198 TYR C CA 1
ATOM 13958 C C . TYR C 1 198 ? -5.056 18.461 45.513 1.00 9.39 198 TYR C C 1
ATOM 13959 O O . TYR C 1 198 ? -4.595 18.195 46.616 1.00 11.79 198 TYR C O 1
ATOM 13977 N N . THR C 1 199 ? -6.063 17.795 44.966 1.00 9.93 199 THR C N 1
ATOM 13978 C CA . THR C 1 199 ? -6.664 16.646 45.602 1.00 9.98 199 THR C CA 1
ATOM 13979 C C . THR C 1 199 ? -6.309 15.406 44.789 1.00 10.21 199 THR C C 1
ATOM 13980 O O . THR C 1 199 ? -6.414 15.388 43.561 1.00 11.28 199 THR C O 1
ATOM 13991 N N . VAL C 1 200 ? -5.909 14.364 45.507 1.00 9.66 200 VAL C N 1
ATOM 13992 C CA . VAL C 1 200 ? -5.674 13.034 44.954 1.00 9.90 200 VAL C CA 1
ATOM 13993 C C . VAL C 1 200 ? -6.641 12.081 45.694 1.00 9.35 200 VAL C C 1
ATOM 13994 O O . VAL C 1 200 ? -6.557 11.939 46.923 1.00 10.94 200 VAL C O 1
ATOM 14007 N N . GLY C 1 201 ? -7.529 11.425 44.972 1.00 9.45 201 GLY C N 1
ATOM 14008 C CA . GLY C 1 201 ? -8.482 10.502 45.554 1.00 9.51 201 GLY C CA 1
ATOM 14009 C C . GLY C 1 201 ? -8.229 9.103 45.036 1.00 10.22 201 GLY C C 1
ATOM 14010 O O . GLY C 1 201 ? -7.875 8.928 43.863 1.00 9.75 201 GLY C O 1
ATOM 14014 N N . VAL C 1 202 ? -8.412 8.098 45.893 1.00 9.26 202 VAL C N 1
ATOM 14015 C CA . VAL C 1 202 ? -8.130 6.708 45.506 1.00 8.49 202 VAL C CA 1
ATOM 14016 C C . VAL C 1 202 ? -9.274 5.838 45.940 1.00 8.67 202 VAL C C 1
ATOM 14017 O O . VAL C 1 202 ? -9.748 5.949 47.081 1.00 9.96 202 VAL C O 1
ATOM 14030 N N . LEU C 1 203 ? -9.690 4.926 45.077 1.00 8.76 203 LEU C N 1
ATOM 14031 C CA . LEU C 1 203 ? -10.627 3.867 45.422 1.00 8.73 203 LEU C CA 1
ATOM 14032 C C . LEU C 1 203 ? -9.974 2.535 45.028 1.00 9.42 203 LEU C C 1
ATOM 14033 O O . LEU C 1 203 ? -9.405 2.425 43.943 1.00 10.34 203 LEU C O 1
ATOM 14049 N N . VAL C 1 204 ? -10.073 1.530 45.895 1.00 9.57 204 VAL C N 1
ATOM 14050 C CA . VAL C 1 204 ? -9.529 0.203 45.619 1.00 9.49 204 VAL C CA 1
ATOM 14051 C C . VAL C 1 204 ? -10.638 -0.839 45.685 1.00 8.55 204 VAL C C 1
ATOM 14052 O O . VAL C 1 204 ? -11.596 -0.708 46.478 1.00 9.28 204 VAL C O 1
ATOM 14065 N N . GLN C 1 205 ? -10.509 -1.863 44.837 1.00 9.23 205 GLN C N 1
ATOM 14066 C CA . GLN C 1 205 ? -11.243 -3.119 44.958 1.00 8.78 205 GLN C CA 1
ATOM 14067 C C . GLN C 1 205 ? -10.174 -4.156 45.259 1.00 8.34 205 GLN C C 1
ATOM 14068 O O . GLN C 1 205 ? -9.366 -4.510 44.391 1.00 9.59 205 GLN C O 1
ATOM 14082 N N . ALA C 1 206 ? -10.153 -4.610 46.505 1.00 9.40 206 ALA C N 1
ATOM 14083 C CA . ALA C 1 206 ? -9.075 -5.425 47.049 1.00 9.21 206 ALA C CA 1
ATOM 14084 C C . ALA C 1 206 ? -9.465 -6.895 47.192 1.00 10.42 206 ALA C C 1
ATOM 14085 O O . ALA C 1 206 ? -10.461 -7.233 47.864 1.00 10.87 206 ALA C O 1
ATOM 14092 N N . ASN C 1 207 ? -8.644 -7.732 46.570 1.00 9.67 207 ASN C N 1
ATOM 14093 C CA . ASN C 1 207 ? -8.808 -9.181 46.546 1.00 8.43 207 ASN C CA 1
ATOM 14094 C C . ASN C 1 207 ? -7.444 -9.876 46.552 1.00 7.99 207 ASN C C 1
ATOM 14095 O O . ASN C 1 207 ? -7.284 -10.916 45.938 1.00 10.89 207 ASN C O 1
ATOM 14106 N N . HIS C 1 208 ? -6.486 -9.283 47.243 1.00 9.77 208 HIS C N 1
ATOM 14107 C CA . HIS C 1 208 ? -5.077 -9.652 47.119 1.00 10.91 208 HIS C CA 1
ATOM 14108 C C . HIS C 1 208 ? -4.435 -9.902 48.495 1.00 9.95 208 HIS C C 1
ATOM 14109 O O . HIS C 1 208 ? -4.948 -9.463 49.526 1.00 10.84 208 HIS C O 1
ATOM 14124 N N . GLY C 1 209 ? -3.263 -10.544 48.478 1.00 11.05 209 GLY C N 1
ATOM 14125 C CA . GLY C 1 209 ? -2.393 -10.562 49.646 1.00 11.24 209 GLY C CA 1
ATOM 14126 C C . GLY C 1 209 ? -2.663 -11.682 50.620 1.00 14.15 209 GLY C C 1
ATOM 14127 O O . GLY C 1 209 ? -3.718 -12.327 50.600 1.00 13.89 209 GLY C O 1
ATOM 14131 N N . ASP C 1 210 ? -1.688 -11.859 51.508 1.00 12.46 210 ASP C N 1
ATOM 14132 C CA . ASP C 1 210 ? -1.736 -12.887 52.544 1.00 12.88 210 ASP C CA 1
ATOM 14133 C C . ASP C 1 210 ? -1.624 -12.251 53.909 1.00 13.21 210 ASP C C 1
ATOM 14134 O O . ASP C 1 210 ? -0.883 -11.286 54.108 1.00 12.22 210 ASP C O 1
ATOM 14143 N N . ARG C 1 211 ? -2.366 -12.816 54.867 1.00 15.11 211 ARG C N 1
ATOM 14144 C CA . ARG C 1 211 ? -2.336 -12.362 56.250 1.00 13.10 211 ARG C CA 1
ATOM 14145 C C . ARG C 1 211 ? -0.914 -12.324 56.815 1.00 12.96 211 ARG C C 1
ATOM 14146 O O . ARG C 1 211 ? -0.597 -11.384 57.543 1.00 14.58 211 ARG C O 1
ATOM 14167 N N . ASN C 1 212 ? -0.085 -13.296 56.472 1.00 14.63 212 ASN C N 1
ATOM 14168 C CA . ASN C 1 212 ? 1.271 -13.386 57.014 1.00 18.15 212 ASN C CA 1
ATOM 14169 C C . ASN C 1 212 ? 2.143 -12.179 56.613 1.00 17.43 212 ASN C C 1
ATOM 14170 O O . ASN C 1 212 ? 3.148 -11.866 57.278 1.00 18.33 212 ASN C O 1
ATOM 14181 N N . ASP C 1 213 ? 1.771 -11.489 55.528 1.00 12.73 213 ASP C N 1
ATOM 14182 C CA . ASP C 1 213 ? 2.567 -10.358 55.026 1.00 13.58 213 ASP C CA 1
ATOM 14183 C C . ASP C 1 213 ? 1.976 -9.008 55.391 1.00 11.55 213 ASP C C 1
ATOM 14184 O O . ASP C 1 213 ? 2.667 -7.987 55.342 1.00 13.09 213 ASP C O 1
ATOM 14193 N N . LEU C 1 214 ? 0.721 -8.985 55.781 1.00 10.96 214 LEU C N 1
ATOM 14194 C CA . LEU C 1 214 ? 0.016 -7.729 56.007 1.00 11.41 214 LEU C CA 1
ATOM 14195 C C . LEU C 1 214 ? 0.711 -6.816 57.021 1.00 11.19 214 LEU C C 1
ATOM 14196 O O . LEU C 1 214 ? 1.071 -7.270 58.126 1.00 12.59 214 LEU C O 1
ATOM 14212 N N . ARG C 1 215 ? 0.885 -5.550 56.661 1.00 10.89 215 ARG C N 1
ATOM 14213 C CA . ARG C 1 215 ? 1.349 -4.488 57.543 1.00 9.46 215 ARG C CA 1
ATOM 14214 C C . ARG C 1 215 ? 0.287 -3.419 57.571 1.00 11.09 215 ARG C C 1
ATOM 14215 O O . ARG C 1 215 ? -0.203 -2.982 56.514 1.00 12.34 215 ARG C O 1
ATOM 14236 N N . ILE C 1 216 ? -0.050 -2.969 58.776 1.00 11.23 216 ILE C N 1
ATOM 14237 C CA . ILE C 1 216 ? -0.911 -1.827 58.976 1.00 12.35 216 ILE C CA 1
ATOM 14238 C C . ILE C 1 216 ? -0.140 -0.809 59.787 1.00 10.83 216 ILE C C 1
ATOM 14239 O O . ILE C 1 216 ? 0.325 -1.129 60.888 1.00 12.81 216 ILE C O 1
ATOM 14255 N N . ALA C 1 217 ? 0.075 0.365 59.215 1.00 12.37 217 ALA C N 1
ATOM 14256 C CA . ALA C 1 217 ? 0.911 1.385 59.837 1.00 11.70 217 ALA C CA 1
ATOM 14257 C C . ALA C 1 217 ? 2.262 0.791 60.190 1.00 13.97 217 ALA C C 1
ATOM 14258 O O . ALA C 1 217 ? 2.848 1.115 61.240 1.00 14.70 217 ALA C O 1
ATOM 14265 N N . GLY C 1 218 ? 2.777 -0.093 59.333 1.00 12.48 218 GLY C N 1
ATOM 14266 C CA . GLY C 1 218 ? 4.104 -0.679 59.519 1.00 12.99 218 GLY C CA 1
ATOM 14267 C C . GLY C 1 218 ? 4.150 -1.865 60.462 1.00 14.66 218 GLY C C 1
ATOM 14268 O O . GLY C 1 218 ? 5.189 -2.492 60.586 1.00 18.10 218 GLY C O 1
ATOM 14272 N N . VAL C 1 219 ? 3.034 -2.200 61.098 1.00 12.71 219 VAL C N 1
ATOM 14273 C CA . VAL C 1 219 ? 2.993 -3.289 62.068 1.00 12.59 219 VAL C CA 1
ATOM 14274 C C . VAL C 1 219 ? 2.605 -4.568 61.340 1.00 14.09 219 VAL C C 1
ATOM 14275 O O . VAL C 1 219 ? 1.543 -4.630 60.695 1.00 13.55 219 VAL C O 1
ATOM 14288 N N . GLN C 1 220 ? 3.436 -5.591 61.445 1.00 13.99 220 GLN C N 1
ATOM 14289 C CA . GLN C 1 220 ? 3.173 -6.891 60.832 1.00 16.56 220 GLN C CA 1
ATOM 14290 C C . GLN C 1 220 ? 2.168 -7.591 61.703 1.00 18.28 220 GLN C C 1
ATOM 14291 O O . GLN C 1 220 ? 2.538 -8.236 62.702 1.00 26.47 220 GLN C O 1
ATOM 14305 N N . ILE C 1 221 ? 0.902 -7.497 61.334 1.00 16.75 221 ILE C N 1
ATOM 14306 C CA . ILE C 1 221 ? -0.188 -7.652 62.269 1.00 16.34 221 ILE C CA 1
ATOM 14307 C C . ILE C 1 221 ? -0.845 -9.043 62.253 1.00 19.95 221 ILE C C 1
ATOM 14308 O O . ILE C 1 221 ? -1.588 -9.383 63.169 1.00 18.89 221 ILE C O 1
ATOM 14324 N N . GLY C 1 222 ? -0.528 -9.854 61.254 1.00 18.67 222 GLY C N 1
ATOM 14325 C CA . GLY C 1 222 ? -1.203 -11.138 61.080 1.00 20.28 222 GLY C CA 1
ATOM 14326 C C . GLY C 1 222 ? -1.054 -12.075 62.259 1.00 23.38 222 GLY C C 1
ATOM 14327 O O . GLY C 1 222 ? -2.012 -12.741 62.658 1.00 23.84 222 GLY C O 1
ATOM 14331 N N . LYS C 1 223 ? 0.142 -12.099 62.827 1.00 18.18 223 LYS C N 1
ATOM 14332 C CA . LYS C 1 223 ? 0.432 -12.941 63.992 1.00 21.80 223 LYS C CA 1
ATOM 14333 C C . LYS C 1 223 ? 0.006 -12.324 65.321 1.00 22.46 223 LYS C C 1
ATOM 14334 O O . LYS C 1 223 ? 0.014 -13.009 66.344 1.00 23.64 223 LYS C O 1
ATOM 14353 N N . GLU C 1 224 ? -0.345 -11.042 65.322 1.00 17.82 224 GLU C N 1
ATOM 14354 C CA A GLU C 1 224 ? -0.810 -10.367 66.520 0.53 17.97 224 GLU C CA 1
ATOM 14355 C CA B GLU C 1 224 ? -0.816 -10.383 66.527 0.47 17.99 224 GLU C CA 1
ATOM 14356 C C . GLU C 1 224 ? -2.308 -10.540 66.707 1.00 21.55 224 GLU C C 1
ATOM 14357 O O . GLU C 1 224 ? -2.814 -10.429 67.817 1.00 24.58 224 GLU C O 1
ATOM 14380 N N . ILE C 1 225 ? -3.018 -10.778 65.608 1.00 19.42 225 ILE C N 1
ATOM 14381 C CA A ILE C 1 225 ? -4.438 -11.085 65.684 0.53 16.46 225 ILE C CA 1
ATOM 14382 C CA B ILE C 1 225 ? -4.443 -11.093 65.634 0.47 16.51 225 ILE C CA 1
ATOM 14383 C C . ILE C 1 225 ? -4.616 -12.561 65.986 1.00 16.27 225 ILE C C 1
ATOM 14384 O O . ILE C 1 225 ? -3.920 -13.405 65.435 1.00 20.53 225 ILE C O 1
ATOM 14415 N N . LYS C 1 226 ? -5.536 -12.835 66.903 1.00 19.21 226 LYS C N 1
ATOM 14416 C CA . LYS C 1 226 ? -5.833 -14.195 67.317 1.00 19.08 226 LYS C CA 1
ATOM 14417 C C . LYS C 1 226 ? -7.114 -14.655 66.652 1.00 15.94 226 LYS C C 1
ATOM 14418 O O . LYS C 1 226 ? -8.122 -13.966 66.677 1.00 19.21 226 LYS C O 1
ATOM 14437 N N . GLY C 1 227 ? -7.051 -15.835 66.045 1.00 17.96 227 GLY C N 1
ATOM 14438 C CA . GLY C 1 227 ? -8.210 -16.374 65.371 1.00 16.76 227 GLY C CA 1
ATOM 14439 C C . GLY C 1 227 ? -8.519 -15.617 64.095 1.00 16.17 227 GLY C C 1
ATOM 14440 O O . GLY C 1 227 ? -7.631 -15.002 63.507 1.00 17.02 227 GLY C O 1
ATOM 14444 N N . ALA C 1 228 ? -9.790 -15.645 63.726 1.00 16.41 228 ALA C N 1
ATOM 14445 C CA . ALA C 1 228 ? -10.338 -14.975 62.542 1.00 15.60 228 ALA C CA 1
ATOM 14446 C C . ALA C 1 228 ? -9.756 -15.478 61.214 1.00 15.82 228 ALA C C 1
ATOM 14447 O O . ALA C 1 228 ? -9.813 -14.762 60.209 1.00 14.84 228 ALA C O 1
ATOM 14454 N N . TRP C 1 229 ? -9.197 -16.675 61.199 1.00 14.03 229 TRP C N 1
ATOM 14455 C CA . TRP C 1 229 ? -8.843 -17.359 59.964 1.00 13.84 229 TRP C CA 1
ATOM 14456 C C . TRP C 1 229 ? -10.106 -17.894 59.254 1.00 14.74 229 TRP C C 1
ATOM 14457 O O . TRP C 1 229 ? -11.143 -18.121 59.885 1.00 14.65 229 TRP C O 1
ATOM 14478 N N . PRO C 1 230 ? -10.047 -18.035 57.933 1.00 14.52 230 PRO C N 1
ATOM 14479 C CA . PRO C 1 230 ? -11.241 -18.504 57.230 1.00 14.37 230 PRO C CA 1
ATOM 14480 C C . PRO C 1 230 ? -11.621 -19.924 57.620 1.00 13.88 230 PRO C C 1
ATOM 14481 O O . PRO C 1 230 ? -10.761 -20.666 58.058 1.00 14.97 230 PRO C O 1
ATOM 14492 N N . GLU C 1 231 ? -12.886 -20.264 57.403 1.00 15.19 231 GLU C N 1
ATOM 14493 C CA . GLU C 1 231 ? -13.450 -21.570 57.773 1.00 15.47 231 GLU C CA 1
ATOM 14494 C C . GLU C 1 231 ? -14.318 -22.144 56.664 1.00 19.60 231 GLU C C 1
ATOM 14495 O O . GLU C 1 231 ? -14.729 -21.448 55.740 1.00 17.71 231 GLU C O 1
ATOM 14507 N N . VAL C 1 232 ? -14.624 -23.435 56.805 1.00 18.26 232 VAL C N 1
ATOM 14508 C CA . VAL C 1 232 ? -15.723 -24.087 56.104 1.00 22.64 232 VAL C CA 1
ATOM 14509 C C . VAL C 1 232 ? -16.478 -24.955 57.104 1.00 24.23 232 VAL C C 1
ATOM 14510 O O . VAL C 1 232 ? -15.883 -25.834 57.696 1.00 19.31 232 VAL C O 1
ATOM 14523 N N . ASN C 1 233 ? -17.771 -24.714 57.306 1.00 22.99 233 ASN C N 1
ATOM 14524 C CA . ASN C 1 233 ? -18.560 -25.483 58.285 1.00 25.18 233 ASN C CA 1
ATOM 14525 C C . ASN C 1 233 ? -17.889 -25.689 59.637 1.00 26.32 233 ASN C C 1
ATOM 14526 O O . ASN C 1 233 ? -17.877 -26.797 60.195 1.00 25.96 233 ASN C O 1
ATOM 14537 N N . GLY C 1 234 ? -17.323 -24.614 60.168 1.00 22.91 234 GLY C N 1
ATOM 14538 C CA . GLY C 1 234 ? -16.779 -24.612 61.507 1.00 26.15 234 GLY C CA 1
ATOM 14539 C C . GLY C 1 234 ? -15.366 -25.158 61.609 1.00 25.21 234 GLY C C 1
ATOM 14540 O O . GLY C 1 234 ? -14.825 -25.209 62.719 1.00 33.30 234 GLY C O 1
ATOM 14544 N N . ILE C 1 235 ? -14.766 -25.560 60.482 1.00 19.64 235 ILE C N 1
ATOM 14545 C CA . ILE C 1 235 ? -13.390 -26.041 60.473 1.00 22.73 235 ILE C CA 1
ATOM 14546 C C . ILE C 1 235 ? -12.466 -24.998 59.807 1.00 21.28 235 ILE C C 1
ATOM 14547 O O . ILE C 1 235 ? -12.687 -24.599 58.653 1.00 20.67 235 ILE C O 1
ATOM 14563 N N . VAL C 1 236 ? -11.428 -24.571 60.530 1.00 19.56 236 VAL C N 1
ATOM 14564 C CA . VAL C 1 236 ? -10.459 -23.595 60.019 1.00 18.64 236 VAL C CA 1
ATOM 14565 C C . VAL C 1 236 ? -9.805 -24.096 58.740 1.00 20.05 236 VAL C C 1
ATOM 14566 O O . VAL C 1 236 ? -9.409 -25.260 58.644 1.00 22.32 236 VAL C O 1
ATOM 14579 N N . ALA C 1 237 ? -9.759 -23.228 57.726 1.00 19.00 237 ALA C N 1
ATOM 14580 C CA . ALA C 1 237 ? -9.353 -23.593 56.382 1.00 20.20 237 ALA C CA 1
ATOM 14581 C C . ALA C 1 237 ? -7.966 -23.122 55.980 1.00 29.23 237 ALA C C 1
ATOM 14582 O O . ALA C 1 237 ? -7.488 -23.476 54.905 1.00 30.13 237 ALA C O 1
ATOM 14589 N N . ALA C 1 238 ? -7.343 -22.294 56.813 1.00 22.56 238 ALA C N 1
ATOM 14590 C CA . ALA C 1 238 ? -6.039 -21.720 56.493 1.00 27.89 238 ALA C CA 1
ATOM 14591 C C . ALA C 1 238 ? -5.337 -21.316 57.770 1.00 23.02 238 ALA C C 1
ATOM 14592 O O . ALA C 1 238 ? -5.960 -21.182 58.822 1.00 24.99 238 ALA C O 1
ATOM 14599 N N . GLY C 1 239 ? -4.030 -21.100 57.688 1.00 28.98 239 GLY C N 1
ATOM 14600 C CA . GLY C 1 239 ? -3.280 -20.708 58.859 1.00 27.15 239 GLY C CA 1
ATOM 14601 C C . GLY C 1 239 ? -2.780 -21.905 59.640 1.00 33.43 239 GLY C C 1
ATOM 14602 O O . GLY C 1 239 ? -3.022 -23.053 59.249 1.00 34.68 239 GLY C O 1
ATOM 14606 N N . PRO C 1 240 ? -2.087 -21.637 60.755 1.00 28.42 240 PRO C N 1
ATOM 14607 C CA . PRO C 1 240 ? -1.459 -22.649 61.614 1.00 33.98 240 PRO C CA 1
ATOM 14608 C C . PRO C 1 240 ? -2.411 -23.739 62.087 1.00 39.56 240 PRO C C 1
ATOM 14609 O O . PRO C 1 240 ? -2.004 -24.901 62.205 1.00 38.70 240 PRO C O 1
ATOM 14620 N N . ASP C 1 241 ? -3.659 -23.362 62.356 1.00 39.31 241 ASP C N 1
ATOM 14621 C CA . ASP C 1 241 ? -4.638 -24.267 62.953 1.00 32.64 241 ASP C CA 1
ATOM 14622 C C . ASP C 1 241 ? -5.642 -24.799 61.944 1.00 28.87 241 ASP C C 1
ATOM 14623 O O . ASP C 1 241 ? -6.737 -25.227 62.308 1.00 32.26 241 ASP C O 1
ATOM 14632 N N . ALA C 1 242 ? -5.264 -24.802 60.677 1.00 26.64 242 ALA C N 1
ATOM 14633 C CA . ALA C 1 242 ? -6.129 -25.350 59.648 1.00 31.11 242 ALA C CA 1
ATOM 14634 C C . ALA C 1 242 ? -6.471 -26.792 60.012 1.00 30.20 242 ALA C C 1
ATOM 14635 O O . ALA C 1 242 ? -5.630 -27.510 60.553 1.00 30.69 242 ALA C O 1
ATOM 14642 N N . GLY C 1 243 ? -7.711 -27.202 59.753 1.00 25.77 243 GLY C N 1
ATOM 14643 C CA . GLY C 1 243 ? -8.132 -28.576 60.014 1.00 30.59 243 GLY C CA 1
ATOM 14644 C C . GLY C 1 243 ? -8.845 -28.749 61.347 1.00 31.50 243 GLY C C 1
ATOM 14645 O O . GLY C 1 243 ? -9.526 -29.763 61.580 1.00 33.97 243 GLY C O 1
ATOM 14649 N N . LYS C 1 244 ? -8.677 -27.762 62.217 1.00 27.59 244 LYS C N 1
ATOM 14650 C CA . LYS C 1 244 ? -9.216 -27.779 63.572 1.00 32.33 244 LYS C CA 1
ATOM 14651 C C . LYS C 1 244 ? -10.416 -26.846 63.678 1.00 28.90 244 LYS C C 1
ATOM 14652 O O . LYS C 1 244 ? -10.554 -25.917 62.887 1.00 30.75 244 LYS C O 1
ATOM 14671 N N . PRO C 1 245 ? -11.266 -27.057 64.683 1.00 30.38 245 PRO C N 1
ATOM 14672 C CA . PRO C 1 245 ? -12.431 -26.187 64.867 1.00 37.34 245 PRO C CA 1
ATOM 14673 C C . PRO C 1 245 ? -12.045 -24.835 65.459 1.00 43.95 245 PRO C C 1
ATOM 14674 O O . PRO C 1 245 ? -10.877 -24.644 65.819 1.00 40.53 245 PRO C O 1
ATOM 14685 N N . SER C 1 250 ? -5.914 -10.375 43.312 1.00 11.88 250 SER C N 1
ATOM 14686 C CA . SER C 1 250 ? -6.075 -9.236 42.388 1.00 10.38 250 SER C CA 1
ATOM 14687 C C . SER C 1 250 ? -6.414 -7.974 43.178 1.00 11.30 250 SER C C 1
ATOM 14688 O O . SER C 1 250 ? -6.936 -8.034 44.299 1.00 9.90 250 SER C O 1
ATOM 14695 N N . LEU C 1 251 ? -6.112 -6.821 42.586 1.00 9.40 251 LEU C N 1
ATOM 14696 C CA . LEU C 1 251 ? -6.280 -5.532 43.242 1.00 8.39 251 LEU C CA 1
ATOM 14697 C C . LEU C 1 251 ? -6.417 -4.477 42.144 1.00 8.61 251 LEU C C 1
ATOM 14698 O O . LEU C 1 251 ? -5.555 -4.365 41.259 1.00 9.82 251 LEU C O 1
ATOM 14714 N N . LEU C 1 252 ? -7.505 -3.715 42.196 1.00 9.03 252 LEU C N 1
ATOM 14715 C CA . LEU C 1 252 ? -7.757 -2.633 41.261 1.00 7.94 252 LEU C CA 1
ATOM 14716 C C . LEU C 1 252 ? -7.658 -1.319 42.014 1.00 9.72 252 LEU C C 1
ATOM 14717 O O . LEU C 1 252 ? -8.267 -1.166 43.066 1.00 9.46 252 LEU C O 1
ATOM 14733 N N . ILE C 1 253 ? -6.889 -0.398 41.455 1.00 9.00 253 ILE C N 1
ATOM 14734 C CA . ILE C 1 253 ? -6.639 0.892 42.085 1.00 8.11 253 ILE C CA 1
ATOM 14735 C C . ILE C 1 253 ? -7.037 1.985 41.092 1.00 9.51 253 ILE C C 1
ATOM 14736 O O . ILE C 1 253 ? -6.520 2.039 39.971 1.00 10.18 253 ILE C O 1
ATOM 14752 N N . VAL C 1 254 ? -7.971 2.841 41.498 1.00 8.91 254 VAL C N 1
ATOM 14753 C CA . VAL C 1 254 ? -8.408 3.950 40.680 1.00 8.64 254 VAL C CA 1
ATOM 14754 C C . VAL C 1 254 ? -8.012 5.237 41.383 1.00 8.15 254 VAL C C 1
ATOM 14755 O O . VAL C 1 254 ? -8.346 5.437 42.563 1.00 9.01 254 VAL C O 1
ATOM 14768 N N . ILE C 1 255 ? -7.274 6.080 40.672 1.00 8.13 255 ILE C N 1
ATOM 14769 C CA . ILE C 1 255 ? -6.747 7.345 41.190 1.00 6.97 255 ILE C CA 1
ATOM 14770 C C . ILE C 1 255 ? -7.390 8.490 40.410 1.00 9.20 255 ILE C C 1
ATOM 14771 O O . ILE C 1 255 ? -7.289 8.513 39.174 1.00 9.71 255 ILE C O 1
ATOM 14787 N N . ALA C 1 256 ? -8.055 9.411 41.103 1.00 9.31 256 ALA C N 1
ATOM 14788 C CA . ALA C 1 256 ? -8.554 10.650 40.498 1.00 8.98 256 ALA C CA 1
ATOM 14789 C C . ALA C 1 256 ? -7.738 11.805 41.013 1.00 9.06 256 ALA C C 1
ATOM 14790 O O . ALA C 1 256 ? -7.370 11.818 42.196 1.00 9.65 256 ALA C O 1
ATOM 14797 N N . THR C 1 257 ? -7.503 12.810 40.179 1.00 9.21 257 THR C N 1
ATOM 14798 C CA . THR C 1 257 ? -6.938 14.042 40.666 1.00 8.93 257 THR C CA 1
ATOM 14799 C C . THR C 1 257 ? -7.513 15.242 39.936 1.00 10.65 257 THR C C 1
ATOM 14800 O O . THR C 1 257 ? -7.879 15.131 38.781 1.00 10.81 257 THR C O 1
ATOM 14811 N N . ASP C 1 258 ? -7.587 16.372 40.645 1.00 9.50 258 ASP C N 1
ATOM 14812 C CA . ASP C 1 258 ? -7.900 17.612 39.946 1.00 10.09 258 ASP C CA 1
ATOM 14813 C C . ASP C 1 258 ? -6.668 18.345 39.419 1.00 9.35 258 ASP C C 1
ATOM 14814 O O . ASP C 1 258 ? -6.794 19.424 38.824 1.00 11.60 258 ASP C O 1
ATOM 14823 N N . ALA C 1 259 ? -5.483 17.792 39.600 1.00 10.36 259 ALA C N 1
ATOM 14824 C CA . ALA C 1 259 ? -4.279 18.361 38.981 1.00 10.28 259 ALA C CA 1
ATOM 14825 C C . ALA C 1 259 ? -4.378 18.238 37.466 1.00 9.12 259 ALA C C 1
ATOM 14826 O O . ALA C 1 259 ? -4.828 17.201 36.940 1.00 9.44 259 ALA C O 1
ATOM 14833 N N . PRO C 1 260 ? -3.994 19.293 36.740 1.00 9.63 260 PRO C N 1
ATOM 14834 C CA . PRO C 1 260 ? -4.130 19.310 35.278 1.00 10.32 260 PRO C CA 1
ATOM 14835 C C . PRO C 1 260 ? -2.956 18.611 34.615 1.00 12.05 260 PRO C C 1
ATOM 14836 O O . PRO C 1 260 ? -2.053 19.238 34.075 1.00 15.05 260 PRO C O 1
ATOM 14847 N N . LEU C 1 261 ? -2.940 17.295 34.727 1.00 10.95 261 LEU C N 1
ATOM 14848 C CA . LEU C 1 261 ? -1.816 16.518 34.228 1.00 11.07 261 LEU C CA 1
ATOM 14849 C C . LEU C 1 261 ? -2.063 16.006 32.823 1.00 9.74 261 LEU C C 1
ATOM 14850 O O . LEU C 1 261 ? -3.185 15.681 32.443 1.00 10.94 261 LEU C O 1
ATOM 14866 N N . MET C 1 262 ? -0.979 15.905 32.059 1.00 9.81 262 MET C N 1
ATOM 14867 C CA . MET C 1 262 ? -0.997 15.246 30.749 1.00 10.11 262 MET C CA 1
ATOM 14868 C C . MET C 1 262 ? -0.977 13.722 30.943 1.00 9.79 262 MET C C 1
ATOM 14869 O O . MET C 1 262 ? -0.596 13.226 32.004 1.00 9.74 262 MET C O 1
ATOM 14883 N N . PRO C 1 263 ? -1.370 12.963 29.912 1.00 9.65 263 PRO C N 1
ATOM 14884 C CA . PRO C 1 263 ? -1.459 11.506 30.037 1.00 8.71 263 PRO C CA 1
ATOM 14885 C C . PRO C 1 263 ? -0.162 10.847 30.517 1.00 9.22 263 PRO C C 1
ATOM 14886 O O . PRO C 1 263 ? -0.211 9.974 31.405 1.00 9.20 263 PRO C O 1
ATOM 14897 N N . HIS C 1 264 ? 0.999 11.235 29.992 1.00 9.53 264 HIS C N 1
ATOM 14898 C CA . HIS C 1 264 ? 2.238 10.610 30.463 1.00 8.71 264 HIS C CA 1
ATOM 14899 C C . HIS C 1 264 ? 2.488 10.892 31.930 1.00 9.11 264 HIS C C 1
ATOM 14900 O O . HIS C 1 264 ? 3.122 10.088 32.623 1.00 9.11 264 HIS C O 1
ATOM 14915 N N . GLN C 1 265 ? 2.032 12.037 32.405 1.00 8.60 265 GLN C N 1
ATOM 14916 C CA . GLN C 1 265 ? 2.161 12.379 33.818 1.00 8.95 265 GLN C CA 1
ATOM 14917 C C . GLN C 1 265 ? 1.236 11.522 34.691 1.00 7.86 265 GLN C C 1
ATOM 14918 O O . GLN C 1 265 ? 1.583 11.162 35.824 1.00 8.91 265 GLN C O 1
ATOM 14932 N N . LEU C 1 266 ? 0.052 11.193 34.188 1.00 8.89 266 LEU C N 1
ATOM 14933 C CA . LEU C 1 266 ? -0.873 10.327 34.888 1.00 8.11 266 LEU C CA 1
ATOM 14934 C C . LEU C 1 266 ? -0.333 8.881 34.930 1.00 8.31 266 LEU C C 1
ATOM 14935 O O . LEU C 1 266 ? -0.608 8.165 35.883 1.00 8.66 266 LEU C O 1
ATOM 14951 N N . GLU C 1 267 ? 0.416 8.431 33.925 1.00 8.23 267 GLU C N 1
ATOM 14952 C CA A GLU C 1 267 ? 1.102 7.146 34.017 0.60 9.23 267 GLU C CA 1
ATOM 14953 C CA B GLU C 1 267 ? 1.084 7.145 34.032 0.40 9.24 267 GLU C CA 1
ATOM 14954 C C . GLU C 1 267 ? 2.037 7.155 35.213 1.00 7.72 267 GLU C C 1
ATOM 14955 O O . GLU C 1 267 ? 2.142 6.154 35.920 1.00 8.42 267 GLU C O 1
ATOM 14978 N N . ARG C 1 268 ? 2.748 8.270 35.431 1.00 8.07 268 ARG C N 1
ATOM 14979 C CA . ARG C 1 268 ? 3.652 8.371 36.581 1.00 8.52 268 ARG C CA 1
ATOM 14980 C C . ARG C 1 268 ? 2.861 8.230 37.874 1.00 8.45 268 ARG C C 1
ATOM 14981 O O . ARG C 1 268 ? 3.262 7.526 38.809 1.00 8.44 268 ARG C O 1
ATOM 15002 N N . MET C 1 269 ? 1.727 8.909 37.965 1.00 8.59 269 MET C N 1
ATOM 15003 C CA A MET C 1 269 ? 0.841 8.798 39.127 0.78 8.58 269 MET C CA 1
ATOM 15004 C CA B MET C 1 269 ? 0.904 8.801 39.157 0.22 8.65 269 MET C CA 1
ATOM 15005 C C . MET C 1 269 ? 0.470 7.353 39.382 1.00 8.11 269 MET C C 1
ATOM 15006 O O . MET C 1 269 ? 0.545 6.854 40.512 1.00 8.83 269 MET C O 1
ATOM 15033 N N . ALA C 1 270 ? 0.031 6.679 38.337 1.00 8.30 270 ALA C N 1
ATOM 15034 C CA . ALA C 1 270 ? -0.411 5.290 38.462 1.00 9.11 270 ALA C CA 1
ATOM 15035 C C . ALA C 1 270 ? 0.719 4.395 38.926 1.00 9.10 270 ALA C C 1
ATOM 15036 O O . ALA C 1 270 ? 0.482 3.471 39.703 1.00 9.27 270 ALA C O 1
ATOM 15043 N N . ARG C 1 271 ? 1.938 4.681 38.470 1.00 8.82 271 ARG C N 1
ATOM 15044 C CA . ARG C 1 271 ? 3.101 3.880 38.874 1.00 8.59 271 ARG C CA 1
ATOM 15045 C C . ARG C 1 271 ? 3.443 4.068 40.341 1.00 10.61 271 ARG C C 1
ATOM 15046 O O . ARG C 1 271 ? 4.165 3.248 40.905 1.00 12.14 271 ARG C O 1
ATOM 15067 N N . ARG C 1 272 ? 2.940 5.103 40.999 1.00 8.12 272 ARG C N 1
ATOM 15068 C CA . ARG C 1 272 ? 3.177 5.241 42.424 1.00 8.72 272 ARG C CA 1
ATOM 15069 C C . ARG C 1 272 ? 2.315 4.322 43.301 1.00 9.69 272 ARG C C 1
ATOM 15070 O O . ARG C 1 272 ? 2.637 4.103 44.464 1.00 9.58 272 ARG C O 1
ATOM 15091 N N . ALA C 1 273 ? 1.214 3.804 42.767 1.00 9.13 273 ALA C N 1
ATOM 15092 C CA . ALA C 1 273 ? 0.326 2.974 43.551 1.00 9.64 273 ALA C CA 1
ATOM 15093 C C . ALA C 1 273 ? 1.085 1.785 44.129 1.00 9.77 273 ALA C C 1
ATOM 15094 O O . ALA C 1 273 ? 0.846 1.420 45.290 1.00 10.54 273 ALA C O 1
ATOM 15101 N N . ALA C 1 274 ? 1.999 1.202 43.356 1.00 9.61 274 ALA C N 1
ATOM 15102 C CA . ALA C 1 274 ? 2.774 0.049 43.790 1.00 9.50 274 ALA C CA 1
ATOM 15103 C C . ALA C 1 274 ? 3.523 0.323 45.074 1.00 9.34 274 ALA C C 1
ATOM 15104 O O . ALA C 1 274 ? 3.698 -0.573 45.918 1.00 10.10 274 ALA C O 1
ATOM 15111 N N . LEU C 1 275 ? 3.984 1.544 45.281 1.00 9.08 275 LEU C N 1
ATOM 15112 C CA . LEU C 1 275 ? 4.726 1.852 46.487 1.00 9.69 275 LEU C CA 1
ATOM 15113 C C . LEU C 1 275 ? 3.789 1.860 47.702 1.00 9.09 275 LEU C C 1
ATOM 15114 O O . LEU C 1 275 ? 4.172 1.405 48.808 1.00 10.46 275 LEU C O 1
ATOM 15130 N N . GLY C 1 276 ? 2.587 2.382 47.542 1.00 9.57 276 GLY C N 1
ATOM 15131 C CA . GLY C 1 276 ? 1.580 2.289 48.602 1.00 10.65 276 GLY C CA 1
ATOM 15132 C C . GLY C 1 276 ? 1.146 0.876 48.933 1.00 9.59 276 GLY C C 1
ATOM 15133 O O . GLY C 1 276 ? 0.992 0.514 50.107 1.00 11.25 276 GLY C O 1
ATOM 15137 N N . VAL C 1 277 ? 0.942 0.065 47.899 1.00 9.37 277 VAL C N 1
ATOM 15138 C CA . VAL C 1 277 ? 0.714 -1.362 48.081 1.00 9.20 277 VAL C CA 1
ATOM 15139 C C . VAL C 1 277 ? 1.901 -1.965 48.854 1.00 10.47 277 VAL C C 1
ATOM 15140 O O . VAL C 1 277 ? 1.691 -2.695 49.838 1.00 10.24 277 VAL C O 1
ATOM 15153 N N . GLY C 1 278 ? 3.122 -1.640 48.443 1.00 9.35 278 GLY C N 1
ATOM 15154 C CA . GLY C 1 278 ? 4.309 -2.165 49.088 1.00 9.40 278 GLY C CA 1
ATOM 15155 C C . GLY C 1 278 ? 4.361 -1.882 50.571 1.00 9.94 278 GLY C C 1
ATOM 15156 O O . GLY C 1 278 ? 4.796 -2.739 51.364 1.00 9.43 278 GLY C O 1
ATOM 15160 N N . ARG C 1 279 ? 3.932 -0.689 50.972 1.00 9.16 279 ARG C N 1
ATOM 15161 C CA . ARG C 1 279 ? 3.910 -0.325 52.394 1.00 9.54 279 ARG C CA 1
ATOM 15162 C C . ARG C 1 279 ? 3.136 -1.334 53.220 1.00 10.79 279 ARG C C 1
ATOM 15163 O O . ARG C 1 279 ? 3.490 -1.549 54.393 1.00 11.19 279 ARG C O 1
ATOM 15184 N N . ASN C 1 280 ? 2.094 -1.940 52.647 1.00 9.35 280 ASN C N 1
ATOM 15185 C CA . ASN C 1 280 ? 1.207 -2.829 53.392 1.00 10.48 280 ASN C CA 1
ATOM 15186 C C . ASN C 1 280 ? 1.583 -4.302 53.266 1.00 10.51 280 ASN C C 1
ATOM 15187 O O . ASN C 1 280 ? 0.855 -5.161 53.778 1.00 10.86 280 ASN C O 1
ATOM 15198 N N . GLY C 1 281 ? 2.726 -4.580 52.647 1.00 9.43 281 GLY C N 1
ATOM 15199 C CA . GLY C 1 281 ? 3.370 -5.878 52.818 1.00 11.17 281 GLY C CA 1
ATOM 15200 C C . GLY C 1 281 ? 3.223 -6.922 51.743 1.00 10.94 281 GLY C C 1
ATOM 15201 O O . GLY C 1 281 ? 3.990 -7.895 51.738 1.00 11.54 281 GLY C O 1
ATOM 15205 N N . SER C 1 282 ? 2.229 -6.798 50.867 1.00 10.34 282 SER C N 1
ATOM 15206 C CA . SER C 1 282 ? 2.026 -7.838 49.850 1.00 10.10 282 SER C CA 1
ATOM 15207 C C . SER C 1 282 ? 3.127 -7.837 48.792 1.00 10.18 282 SER C C 1
ATOM 15208 O O . SER C 1 282 ? 3.866 -6.883 48.668 1.00 10.54 282 SER C O 1
ATOM 15216 N N . THR C 1 283 ? 3.239 -8.931 48.057 1.00 10.46 283 THR C N 1
ATOM 15217 C CA . THR C 1 283 ? 4.374 -9.176 47.166 1.00 11.48 283 THR C CA 1
ATOM 15218 C C . THR C 1 283 ? 3.976 -9.488 45.728 1.00 12.17 283 THR C C 1
ATOM 15219 O O . THR C 1 283 ? 4.805 -9.940 44.946 1.00 12.17 283 THR C O 1
ATOM 15230 N N . ALA C 1 284 ? 2.715 -9.192 45.403 1.00 10.31 284 ALA C N 1
ATOM 15231 C CA . ALA C 1 284 ? 2.124 -9.375 44.052 1.00 11.49 284 ALA C CA 1
ATOM 15232 C C . ALA C 1 284 ? 2.183 -10.837 43.630 1.00 11.64 284 ALA C C 1
ATOM 15233 O O . ALA C 1 284 ? 3.085 -11.271 42.933 1.00 11.10 284 ALA C O 1
ATOM 15240 N N . GLY C 1 285 ? 1.172 -11.580 44.039 1.00 12.98 285 GLY C N 1
ATOM 15241 C CA . GLY C 1 285 ? 1.045 -12.968 43.659 1.00 13.86 285 GLY C CA 1
ATOM 15242 C C . GLY C 1 285 ? 1.072 -13.180 42.153 1.00 10.92 285 GLY C C 1
ATOM 15243 O O . GLY C 1 285 ? 0.618 -12.352 41.370 1.00 10.89 285 GLY C O 1
ATOM 15247 N N . ALA C 1 286 ? 1.589 -14.327 41.758 1.00 11.01 286 ALA C N 1
ATOM 15248 C CA . ALA C 1 286 ? 1.712 -14.686 40.362 1.00 10.72 286 ALA C CA 1
ATOM 15249 C C . ALA C 1 286 ? 0.401 -14.608 39.602 1.00 9.79 286 ALA C C 1
ATOM 15250 O O . ALA C 1 286 ? 0.408 -14.287 38.416 1.00 9.98 286 ALA C O 1
ATOM 15257 N N . LEU C 1 287 ? -0.696 -14.918 40.282 1.00 9.26 287 LEU C N 1
ATOM 15258 C CA . LEU C 1 287 ? -1.990 -14.938 39.648 1.00 11.17 287 LEU C CA 1
ATOM 15259 C C . LEU C 1 287 ? -2.863 -13.765 40.101 1.00 9.59 287 LEU C C 1
ATOM 15260 O O . LEU C 1 287 ? -4.055 -13.751 39.826 1.00 12.79 287 LEU C O 1
ATOM 15276 N N . SER C 1 288 ? -2.270 -12.795 40.764 1.00 9.41 288 SER C N 1
ATOM 15277 C CA . SER C 1 288 ? -2.993 -11.644 41.278 1.00 10.77 288 SER C CA 1
ATOM 15278 C C . SER C 1 288 ? -2.938 -10.511 40.267 1.00 11.83 288 SER C C 1
ATOM 15279 O O . SER C 1 288 ? -1.867 -9.952 40.033 1.00 10.98 288 SER C O 1
ATOM 15287 N N . GLY C 1 289 ? -4.067 -10.170 39.650 1.00 11.53 289 GLY C N 1
ATOM 15288 C CA . GLY C 1 289 ? -4.108 -9.082 38.677 1.00 10.09 289 GLY C CA 1
ATOM 15289 C C . GLY C 1 289 ? -4.172 -7.759 39.413 1.00 10.29 289 GLY C C 1
ATOM 15290 O O . GLY C 1 289 ? -5.214 -7.427 39.955 1.00 10.93 289 GLY C O 1
ATOM 15294 N N . GLU C 1 290 ? -3.066 -7.039 39.439 1.00 8.67 290 GLU C N 1
ATOM 15295 C CA . GLU C 1 290 ? -2.910 -5.819 40.223 1.00 9.90 290 GLU C CA 1
ATOM 15296 C C . GLU C 1 290 ? -2.594 -4.699 39.258 1.00 9.94 290 GLU C C 1
ATOM 15297 O O . GLU C 1 290 ? -1.592 -4.752 38.545 1.00 10.19 290 GLU C O 1
ATOM 15309 N N . PHE C 1 291 ? -3.506 -3.719 39.200 1.00 9.29 291 PHE C N 1
ATOM 15310 C CA . PHE C 1 291 ? -3.525 -2.689 38.168 1.00 8.89 291 PHE C CA 1
ATOM 15311 C C . PHE C 1 291 ? -3.912 -1.347 38.780 1.00 8.39 291 PHE C C 1
ATOM 15312 O O . PHE C 1 291 ? -4.698 -1.307 39.732 1.00 8.80 291 PHE C O 1
ATOM 15329 N N . ALA C 1 292 ? -3.420 -0.264 38.179 1.00 8.16 292 ALA C N 1
ATOM 15330 C CA . ALA C 1 292 ? -3.798 1.081 38.588 1.00 8.58 292 ALA C CA 1
ATOM 15331 C C . ALA C 1 292 ? -4.137 1.943 37.373 1.00 8.98 292 ALA C C 1
ATOM 15332 O O . ALA C 1 292 ? -3.467 1.874 36.337 1.00 10.92 292 ALA C O 1
ATOM 15339 N N . LEU C 1 293 ? -5.145 2.772 37.520 1.00 8.22 293 LEU C N 1
ATOM 15340 C CA . LEU C 1 293 ? -5.579 3.711 36.483 1.00 8.14 293 LEU C CA 1
ATOM 15341 C C . LEU C 1 293 ? -5.713 5.074 37.149 1.00 10.11 293 LEU C C 1
ATOM 15342 O O . LEU C 1 293 ? -6.385 5.193 38.168 1.00 9.61 293 LEU C O 1
ATOM 15358 N N . ALA C 1 294 ? -5.083 6.083 36.558 1.00 9.12 294 ALA C N 1
ATOM 15359 C CA . ALA C 1 294 ? -5.162 7.472 37.071 1.00 8.71 294 ALA C CA 1
ATOM 15360 C C . ALA C 1 294 ? -5.798 8.378 36.009 1.00 7.48 294 ALA C C 1
ATOM 15361 O O . ALA C 1 294 ? -5.486 8.278 34.816 1.00 8.80 294 ALA C O 1
ATOM 15368 N N . PHE C 1 295 ? -6.649 9.295 36.443 1.00 7.70 295 PHE C N 1
ATOM 15369 C CA . PHE C 1 295 ? -7.248 10.267 35.552 1.00 7.91 295 PHE C CA 1
ATOM 15370 C C . PHE C 1 295 ? -7.317 11.648 36.189 1.00 7.51 295 PHE C C 1
ATOM 15371 O O . PHE C 1 295 ? -7.342 11.797 37.418 1.00 9.12 295 PHE C O 1
ATOM 15388 N N . SER C 1 296 ? -7.341 12.663 35.344 1.00 8.40 296 SER C N 1
ATOM 15389 C CA . SER C 1 296 ? -7.479 14.069 35.732 1.00 9.16 296 SER C CA 1
ATOM 15390 C C . SER C 1 296 ? -8.893 14.533 35.427 1.00 10.98 296 SER C C 1
ATOM 15391 O O . SER C 1 296 ? -9.427 14.263 34.360 1.00 12.24 296 SER C O 1
ATOM 15399 N N . THR C 1 297 ? -9.493 15.236 36.362 1.00 9.24 297 THR C N 1
ATOM 15400 C CA . THR C 1 297 ? -10.813 15.823 36.145 1.00 10.19 297 THR C CA 1
ATOM 15401 C C . THR C 1 297 ? -10.740 17.277 35.671 1.00 11.93 297 THR C C 1
ATOM 15402 O O . THR C 1 297 ? -11.777 17.874 35.387 1.00 14.45 297 THR C O 1
ATOM 15413 N N . SER C 1 298 ? -9.540 17.839 35.599 1.00 9.85 298 SER C N 1
ATOM 15414 C CA . SER C 1 298 ? -9.377 19.196 35.054 1.00 9.64 298 SER C CA 1
ATOM 15415 C C . SER C 1 298 ? -8.850 19.225 33.631 1.00 13.35 298 SER C C 1
ATOM 15416 O O . SER C 1 298 ? -9.156 20.150 32.880 1.00 13.63 298 SER C O 1
ATOM 15424 N N . HIS C 1 299 ? -8.113 18.201 33.221 1.00 11.04 299 HIS C N 1
ATOM 15425 C CA . HIS C 1 299 ? -7.674 18.043 31.849 1.00 10.45 299 HIS C CA 1
ATOM 15426 C C . HIS C 1 299 ? -8.698 17.171 31.171 1.00 11.38 299 HIS C C 1
ATOM 15427 O O . HIS C 1 299 ? -8.692 15.921 31.287 1.00 13.10 299 HIS C O 1
ATOM 15442 N N . VAL C 1 300 ? -9.654 17.821 30.508 1.00 11.40 300 VAL C N 1
ATOM 15443 C CA . VAL C 1 300 ? -10.805 17.141 29.960 1.00 12.91 300 VAL C CA 1
ATOM 15444 C C . VAL C 1 300 ? -10.835 17.337 28.457 1.00 12.32 300 VAL C C 1
ATOM 15445 O O . VAL C 1 300 ? -10.309 18.320 27.943 1.00 13.49 300 VAL C O 1
ATOM 15458 N N . ILE C 1 301 ? -11.410 16.383 27.750 1.00 13.30 301 ILE C N 1
ATOM 15459 C CA . ILE C 1 301 ? -11.431 16.437 26.296 1.00 13.96 301 ILE C CA 1
ATOM 15460 C C . ILE C 1 301 ? -12.869 16.382 25.816 1.00 14.75 301 ILE C C 1
ATOM 15461 O O . ILE C 1 301 ? -13.494 15.320 25.748 1.00 14.90 301 ILE C O 1
ATOM 15477 N N . PRO C 1 302 ? -13.418 17.570 25.483 1.00 15.51 302 PRO C N 1
ATOM 15478 C CA . PRO C 1 302 ? -14.767 17.600 24.945 1.00 17.85 302 PRO C CA 1
ATOM 15479 C C . PRO C 1 302 ? -14.855 16.765 23.709 1.00 16.50 302 PRO C C 1
ATOM 15480 O O . PRO C 1 302 ? -13.977 16.717 22.850 1.00 17.95 302 PRO C O 1
ATOM 15491 N N . LEU C 1 303 ? -15.973 16.084 23.616 1.00 21.00 303 LEU C N 1
ATOM 15492 C CA . LEU C 1 303 ? -16.172 15.155 22.539 1.00 22.81 303 LEU C CA 1
ATOM 15493 C C . LEU C 1 303 ? -16.078 15.861 21.202 1.00 20.68 303 LEU C C 1
ATOM 15494 O O . LEU C 1 303 ? -16.810 16.833 20.928 1.00 23.89 303 LEU C O 1
ATOM 15510 N N . GLY C 1 304 ? -15.127 15.425 20.390 1.00 20.76 304 GLY C N 1
ATOM 15511 C CA . GLY C 1 304 ? -14.843 16.051 19.104 1.00 19.88 304 GLY C CA 1
ATOM 15512 C C . GLY C 1 304 ? -14.349 17.493 19.112 1.00 25.23 304 GLY C C 1
ATOM 15513 O O . GLY C 1 304 ? -14.464 18.213 18.122 1.00 28.88 304 GLY C O 1
ATOM 15517 N N . GLY C 1 305 ? -13.781 17.924 20.224 1.00 18.52 305 GLY C N 1
ATOM 15518 C CA . GLY C 1 305 ? -13.355 19.304 20.373 1.00 19.68 305 GLY C CA 1
ATOM 15519 C C . GLY C 1 305 ? -11.915 19.456 20.802 1.00 19.58 305 GLY C C 1
ATOM 15520 O O . GLY C 1 305 ? -11.148 18.520 20.728 1.00 21.55 305 GLY C O 1
ATOM 15524 N N . LYS C 1 306 ? -11.539 20.636 21.272 1.00 19.67 306 LYS C N 1
ATOM 15525 C CA . LYS C 1 306 ? -10.179 20.902 21.657 1.00 20.84 306 LYS C CA 1
ATOM 15526 C C . LYS C 1 306 ? -10.031 20.519 23.116 1.00 14.80 306 LYS C C 1
ATOM 15527 O O . LYS C 1 306 ? -10.859 20.919 23.928 1.00 17.83 306 LYS C O 1
ATOM 15546 N N . PRO C 1 307 ? -8.962 19.767 23.453 1.00 15.46 307 PRO C N 1
ATOM 15547 C CA . PRO C 1 307 ? -8.746 19.487 24.869 1.00 13.29 307 PRO C CA 1
ATOM 15548 C C . PRO C 1 307 ? -8.634 20.770 25.683 1.00 14.51 307 PRO C C 1
ATOM 15549 O O . PRO C 1 307 ? -8.104 21.804 25.241 1.00 14.93 307 PRO C O 1
ATOM 15560 N N . ARG C 1 308 ? -9.183 20.691 26.889 1.00 12.43 308 ARG C N 1
ATOM 15561 C CA . ARG C 1 308 ? -9.117 21.753 27.886 1.00 11.71 308 ARG C CA 1
ATOM 15562 C C . ARG C 1 308 ? -8.069 21.423 28.931 1.00 13.47 308 ARG C C 1
ATOM 15563 O O . ARG C 1 308 ? -8.230 20.489 29.719 1.00 13.89 308 ARG C O 1
ATOM 15584 N N . LEU C 1 309 ? -6.984 22.182 28.922 1.00 14.52 309 LEU C N 1
ATOM 15585 C CA . LEU C 1 309 ? -5.881 22.015 29.866 1.00 13.99 309 LEU C CA 1
ATOM 15586 C C . LEU C 1 309 ? -5.682 23.363 30.543 1.00 16.58 309 LEU C C 1
ATOM 15587 O O . LEU C 1 309 ? -5.026 24.248 30.000 1.00 18.22 309 LEU C O 1
ATOM 15603 N N . PRO C 1 310 ? -6.294 23.560 31.719 1.00 14.16 310 PRO C N 1
ATOM 15604 C CA . PRO C 1 310 ? -6.364 24.927 32.260 1.00 14.83 310 PRO C CA 1
ATOM 15605 C C . PRO C 1 310 ? -5.069 25.475 32.837 1.00 16.80 310 PRO C C 1
ATOM 15606 O O . PRO C 1 310 ? -4.913 26.694 33.030 1.00 19.37 310 PRO C O 1
ATOM 15617 N N . ALA C 1 311 ? -4.127 24.596 33.136 1.00 14.10 311 ALA C N 1
ATOM 15618 C CA . ALA C 1 311 ? -2.793 24.974 33.560 1.00 13.55 311 ALA C CA 1
ATOM 15619 C C . ALA C 1 311 ? -1.903 23.789 33.181 1.00 13.38 311 ALA C C 1
ATOM 15620 O O . ALA C 1 311 ? -2.414 22.730 32.782 1.00 13.69 311 ALA C O 1
ATOM 15627 N N . ILE C 1 312 ? -0.590 23.966 33.258 1.00 14.72 312 ILE C N 1
ATOM 15628 C CA . ILE C 1 312 ? 0.345 22.944 32.812 1.00 12.19 312 ILE C CA 1
ATOM 15629 C C . ILE C 1 312 ? 1.471 22.849 33.828 1.00 14.62 312 ILE C C 1
ATOM 15630 O O . ILE C 1 312 ? 1.882 23.845 34.426 1.00 15.55 312 ILE C O 1
ATOM 15646 N N . ILE C 1 313 ? 1.895 21.615 34.089 1.00 12.53 313 ILE C N 1
ATOM 15647 C CA . ILE C 1 313 ? 2.868 21.304 35.102 1.00 11.64 313 ILE C CA 1
ATOM 15648 C C . ILE C 1 313 ? 4.105 20.672 34.436 1.00 12.95 313 ILE C C 1
ATOM 15649 O O . ILE C 1 313 ? 3.995 19.846 33.522 1.00 12.83 313 ILE C O 1
ATOM 15665 N N . ASN C 1 314 ? 5.271 21.095 34.880 1.00 11.34 314 ASN C N 1
ATOM 15666 C CA . ASN C 1 314 ? 6.549 20.571 34.403 1.00 10.57 314 ASN C CA 1
ATOM 15667 C C . ASN C 1 314 ? 6.859 19.281 35.186 1.00 11.69 314 ASN C C 1
ATOM 15668 O O . ASN C 1 314 ? 6.854 19.261 36.417 1.00 12.16 314 ASN C O 1
ATOM 15679 N N . ASP C 1 315 ? 7.111 18.196 34.468 1.00 11.08 315 ASP C N 1
ATOM 15680 C CA . ASP C 1 315 ? 7.544 16.938 35.106 1.00 12.00 315 ASP C CA 1
ATOM 15681 C C . ASP C 1 315 ? 8.756 17.023 35.981 1.00 12.00 315 ASP C C 1
ATOM 15682 O O . ASP C 1 315 ? 8.947 16.165 36.867 1.00 12.76 315 ASP C O 1
ATOM 15691 N N . THR C 1 316 ? 9.588 18.028 35.777 1.00 12.41 316 THR C N 1
ATOM 15692 C CA . THR C 1 316 ? 10.797 18.174 36.540 1.00 13.04 316 THR C CA 1
ATOM 15693 C C . THR C 1 316 ? 10.619 19.142 37.717 1.00 13.75 316 THR C C 1
ATOM 15694 O O . THR C 1 316 ? 11.576 19.419 38.411 1.00 14.67 316 THR C O 1
ATOM 15705 N N . ASP C 1 317 ? 9.390 19.627 37.937 1.00 12.16 317 ASP C N 1
ATOM 15706 C CA . ASP C 1 317 ? 9.034 20.458 39.101 1.00 11.96 317 ASP C CA 1
ATOM 15707 C C . ASP C 1 317 ? 8.785 19.507 40.256 1.00 13.43 317 ASP C C 1
ATOM 15708 O O . ASP C 1 317 ? 7.670 19.047 40.470 1.00 13.81 317 ASP C O 1
ATOM 15717 N N . SER C 1 318 ? 9.857 19.199 40.961 1.00 12.47 318 SER C N 1
ATOM 15718 C CA A SER C 1 318 ? 9.766 18.202 42.004 0.64 13.19 318 SER C CA 1
ATOM 15719 C CA B SER C 1 318 ? 9.851 18.255 42.076 0.36 13.16 318 SER C CA 1
ATOM 15720 C C . SER C 1 318 ? 8.842 18.624 43.144 1.00 11.96 318 SER C C 1
ATOM 15721 O O . SER C 1 318 ? 8.165 17.780 43.731 1.00 13.12 318 SER C O 1
ATOM 15736 N N . GLU C 1 319 ? 8.728 19.913 43.438 1.00 11.15 319 GLU C N 1
ATOM 15737 C CA . GLU C 1 319 ? 7.842 20.321 44.517 1.00 14.11 319 GLU C CA 1
ATOM 15738 C C . GLU C 1 319 ? 6.412 19.912 44.202 1.00 13.19 319 GLU C C 1
ATOM 15739 O O . GLU C 1 319 ? 5.723 19.313 45.050 1.00 16.12 319 GLU C O 1
ATOM 15751 N N . THR C 1 320 ? 5.960 20.169 42.979 1.00 12.54 320 THR C N 1
ATOM 15752 C CA . THR C 1 320 ? 4.596 19.854 42.620 1.00 11.00 320 THR C CA 1
ATOM 15753 C C . THR C 1 320 ? 4.423 18.340 42.438 1.00 11.16 320 THR C C 1
ATOM 15754 O O . THR C 1 320 ? 3.517 17.749 42.969 1.00 10.74 320 THR C O 1
ATOM 15765 N N . MET C 1 321 ? 5.303 17.741 41.644 1.00 10.16 321 MET C N 1
ATOM 15766 C CA . MET C 1 321 ? 5.140 16.328 41.327 1.00 10.52 321 MET C CA 1
ATOM 15767 C C . MET C 1 321 ? 5.296 15.446 42.559 1.00 9.45 321 MET C C 1
ATOM 15768 O O . MET C 1 321 ? 4.519 14.509 42.718 1.00 10.51 321 MET C O 1
ATOM 15782 N N . ASN C 1 322 ? 6.274 15.716 43.412 1.00 9.79 322 ASN C N 1
ATOM 15783 C CA . ASN C 1 322 ? 6.465 14.885 44.583 1.00 8.54 322 ASN C CA 1
ATOM 15784 C C . ASN C 1 322 ? 5.294 15.024 45.544 1.00 10.21 322 ASN C C 1
ATOM 15785 O O . ASN C 1 322 ? 4.953 14.062 46.224 1.00 10.20 322 ASN C O 1
ATOM 15796 N N . ALA C 1 323 ? 4.652 16.203 45.614 1.00 9.81 323 ALA C N 1
ATOM 15797 C CA . ALA C 1 323 ? 3.456 16.329 46.445 1.00 9.87 323 ALA C CA 1
ATOM 15798 C C . ALA C 1 323 ? 2.352 15.397 45.932 1.00 9.19 323 ALA C C 1
ATOM 15799 O O . ALA C 1 323 ? 1.679 14.705 46.695 1.00 9.85 323 ALA C O 1
ATOM 15806 N N . LEU C 1 324 ? 2.169 15.388 44.609 1.00 9.05 324 LEU C N 1
ATOM 15807 C CA . LEU C 1 324 ? 1.194 14.507 43.985 1.00 8.94 324 LEU C CA 1
ATOM 15808 C C . LEU C 1 324 ? 1.510 13.023 44.178 1.00 9.15 324 LEU C C 1
ATOM 15809 O O . LEU C 1 324 ? 0.629 12.250 44.536 1.00 9.58 324 LEU C O 1
ATOM 15825 N N . PHE C 1 325 ? 2.773 12.669 43.979 1.00 8.69 325 PHE C N 1
ATOM 15826 C CA . PHE C 1 325 ? 3.180 11.269 44.103 1.00 9.55 325 PHE C CA 1
ATOM 15827 C C . PHE C 1 325 ? 3.021 10.779 45.555 1.00 9.22 325 PHE C C 1
ATOM 15828 O O . PHE C 1 325 ? 2.523 9.673 45.793 1.00 9.29 325 PHE C O 1
ATOM 15845 N N . ARG C 1 326 ? 3.443 11.586 46.516 1.00 8.95 326 ARG C N 1
ATOM 15846 C CA A ARG C 1 326 ? 3.285 11.229 47.923 0.66 10.32 326 ARG C CA 1
ATOM 15847 C CA B ARG C 1 326 ? 3.298 11.198 47.918 0.34 10.34 326 ARG C CA 1
ATOM 15848 C C . ARG C 1 326 ? 1.809 11.048 48.256 1.00 9.56 326 ARG C C 1
ATOM 15849 O O . ARG C 1 326 ? 1.417 10.136 48.988 1.00 10.40 326 ARG C O 1
ATOM 15890 N N . GLY C 1 327 ? 0.957 11.911 47.678 1.00 9.73 327 GLY C N 1
ATOM 15891 C CA . GLY C 1 327 ? -0.469 11.765 47.841 1.00 9.63 327 GLY C CA 1
ATOM 15892 C C . GLY C 1 327 ? -0.998 10.426 47.357 1.00 8.46 327 GLY C C 1
ATOM 15893 O O . GLY C 1 327 ? -1.808 9.794 48.036 1.00 10.43 327 GLY C O 1
ATOM 15897 N N . VAL C 1 328 ? -0.553 9.992 46.182 1.00 9.09 328 VAL C N 1
ATOM 15898 C CA . VAL C 1 328 ? -0.967 8.671 45.686 1.00 8.17 328 VAL C CA 1
ATOM 15899 C C . VAL C 1 328 ? -0.531 7.559 46.640 1.00 8.86 328 VAL C C 1
ATOM 15900 O O . VAL C 1 328 ? -1.316 6.656 46.949 1.00 9.97 328 VAL C O 1
ATOM 15913 N N . VAL C 1 329 ? 0.722 7.596 47.064 1.00 8.18 329 VAL C N 1
ATOM 15914 C CA . VAL C 1 329 ? 1.230 6.533 47.929 1.00 7.35 329 VAL C CA 1
ATOM 15915 C C . VAL C 1 329 ? 0.426 6.476 49.234 1.00 8.76 329 VAL C C 1
ATOM 15916 O O . VAL C 1 329 ? -0.013 5.396 49.665 1.00 10.02 329 VAL C O 1
ATOM 15929 N N . GLN C 1 330 ? 0.237 7.631 49.878 1.00 8.93 330 GLN C N 1
ATOM 15930 C CA . GLN C 1 330 ? -0.442 7.657 51.174 1.00 7.85 330 GLN C CA 1
ATOM 15931 C C . GLN C 1 330 ? -1.923 7.298 51.037 1.00 8.96 330 GLN C C 1
ATOM 15932 O O . GLN C 1 330 ? -2.480 6.560 51.867 1.00 10.54 330 GLN C O 1
ATOM 15946 N N . ALA C 1 331 ? -2.589 7.811 50.011 1.00 9.35 331 ALA C N 1
ATOM 15947 C CA . ALA C 1 331 ? -4.018 7.508 49.833 1.00 8.37 331 ALA C CA 1
ATOM 15948 C C . ALA C 1 331 ? -4.260 6.040 49.488 1.00 9.25 331 ALA C C 1
ATOM 15949 O O . ALA C 1 331 ? -5.259 5.461 49.872 1.00 10.17 331 ALA C O 1
ATOM 15956 N N . THR C 1 332 ? -3.347 5.460 48.719 1.00 8.92 332 THR C N 1
ATOM 15957 C CA . THR C 1 332 ? -3.447 4.035 48.394 1.00 8.27 332 THR C CA 1
ATOM 15958 C C . THR C 1 332 ? -3.279 3.197 49.658 1.00 9.56 332 THR C C 1
ATOM 15959 O O . THR C 1 332 ? -4.093 2.299 49.921 1.00 10.47 332 THR C O 1
ATOM 15970 N N . GLU C 1 333 ? -2.232 3.498 50.429 1.00 8.62 333 GLU C N 1
ATOM 15971 C CA . GLU C 1 333 ? -1.961 2.806 51.682 1.00 9.82 333 GLU C CA 1
ATOM 15972 C C . GLU C 1 333 ? -3.206 2.839 52.572 1.00 11.05 333 GLU C C 1
ATOM 15973 O O . GLU C 1 333 ? -3.657 1.803 53.105 1.00 11.03 333 GLU C O 1
ATOM 15985 N N . GLU C 1 334 ? -3.788 4.033 52.732 1.00 9.71 334 GLU C N 1
ATOM 15986 C CA . GLU C 1 334 ? -4.939 4.159 53.628 1.00 9.15 334 GLU C CA 1
ATOM 15987 C C . GLU C 1 334 ? -6.219 3.528 53.042 1.00 9.98 334 GLU C C 1
ATOM 15988 O O . GLU C 1 334 ? -7.018 2.951 53.777 1.00 11.62 334 GLU C O 1
ATOM 16000 N N . ALA C 1 335 ? -6.424 3.639 51.732 1.00 9.86 335 ALA C N 1
ATOM 16001 C CA . ALA C 1 335 ? -7.588 3.019 51.104 1.00 8.91 335 ALA C CA 1
ATOM 16002 C C . ALA C 1 335 ? -7.635 1.526 51.375 1.00 10.14 335 ALA C C 1
ATOM 16003 O O . ALA C 1 335 ? -8.691 0.958 51.646 1.00 10.73 335 ALA C O 1
ATOM 16010 N N . LEU C 1 336 ? -6.466 0.891 51.301 1.00 9.11 336 LEU C N 1
ATOM 16011 C CA . LEU C 1 336 ? -6.341 -0.531 51.559 1.00 9.51 336 LEU C CA 1
ATOM 16012 C C . LEU C 1 336 ? -6.734 -0.877 52.993 1.00 10.55 336 LEU C C 1
ATOM 16013 O O . LEU C 1 336 ? -7.430 -1.872 53.214 1.00 10.46 336 LEU C O 1
ATOM 16029 N N . VAL C 1 337 ? -6.303 -0.082 53.963 1.00 9.26 337 VAL C N 1
ATOM 16030 C CA . VAL C 1 337 ? -6.686 -0.362 55.347 1.00 10.68 337 VAL C CA 1
ATOM 16031 C C . VAL C 1 337 ? -8.153 -0.037 55.594 1.00 10.35 337 VAL C C 1
ATOM 16032 O O . VAL C 1 337 ? -8.865 -0.771 56.297 1.00 11.68 337 VAL C O 1
ATOM 16045 N N . ASN C 1 338 ? -8.617 1.066 55.024 1.00 9.51 338 ASN C N 1
ATOM 16046 C CA . ASN C 1 338 ? -10.048 1.399 55.122 1.00 9.80 338 ASN C CA 1
ATOM 16047 C C . ASN C 1 338 ? -10.914 0.262 54.599 1.00 11.54 338 ASN C C 1
ATOM 16048 O O . ASN C 1 338 ? -11.954 -0.028 55.165 1.00 12.47 338 ASN C O 1
ATOM 16059 N N . GLN C 1 339 ? -10.512 -0.373 53.500 1.00 9.71 339 GLN C N 1
ATOM 16060 C CA . GLN C 1 339 ? -11.260 -1.502 52.998 1.00 9.70 339 GLN C CA 1
ATOM 16061 C C . GLN C 1 339 ? -11.406 -2.584 54.070 1.00 9.85 339 GLN C C 1
ATOM 16062 O O . GLN C 1 339 ? -12.525 -3.042 54.344 1.00 11.17 339 GLN C O 1
ATOM 16076 N N . LEU C 1 340 ? -10.280 -3.000 54.629 1.00 9.92 340 LEU C N 1
ATOM 16077 C CA . LEU C 1 340 ? -10.291 -4.105 55.592 1.00 10.31 340 LEU C CA 1
ATOM 16078 C C . LEU C 1 340 ? -11.235 -3.790 56.761 1.00 12.28 340 LEU C C 1
ATOM 16079 O O . LEU C 1 340 ? -11.998 -4.654 57.194 1.00 12.95 340 LEU C O 1
ATOM 16095 N N . VAL C 1 341 ? -11.179 -2.554 57.260 1.00 11.02 341 VAL C N 1
ATOM 16096 C CA . VAL C 1 341 ? -12.015 -2.164 58.392 1.00 11.70 341 VAL C CA 1
ATOM 16097 C C . VAL C 1 341 ? -13.497 -2.113 58.039 1.00 13.52 341 VAL C C 1
ATOM 16098 O O . VAL C 1 341 ? -14.364 -2.411 58.871 1.00 14.41 341 VAL C O 1
ATOM 16111 N N . ALA C 1 342 ? -13.827 -1.751 56.810 1.00 10.95 342 ALA C N 1
ATOM 16112 C CA . ALA C 1 342 ? -15.218 -1.641 56.402 1.00 10.32 342 ALA C CA 1
ATOM 16113 C C . ALA C 1 342 ? -15.872 -2.985 56.111 1.00 12.37 342 ALA C C 1
ATOM 16114 O O . ALA C 1 342 ? -17.110 -3.119 56.155 1.00 14.45 342 ALA C O 1
ATOM 16121 N N . SER C 1 343 ? -15.063 -3.967 55.742 1.00 12.11 343 SER C N 1
ATOM 16122 C CA . SER C 1 343 ? -15.574 -5.267 55.319 1.00 12.21 343 SER C CA 1
ATOM 16123 C C . SER C 1 343 ? -15.877 -6.176 56.509 1.00 13.43 343 SER C C 1
ATOM 16124 O O . SER C 1 343 ? -15.010 -6.411 57.357 1.00 17.17 343 SER C O 1
ATOM 16132 N N . GLU C 1 344 ? -17.103 -6.675 56.552 1.00 13.78 344 GLU C N 1
ATOM 16133 C CA . GLU C 1 344 ? -17.555 -7.518 57.655 1.00 16.07 344 GLU C CA 1
ATOM 16134 C C . GLU C 1 344 ? -17.488 -8.985 57.292 1.00 13.70 344 GLU C C 1
ATOM 16135 O O . GLU C 1 344 ? -17.478 -9.359 56.134 1.00 13.77 344 GLU C O 1
ATOM 16147 N N . THR C 1 345 ? -17.469 -9.820 58.325 1.00 13.81 345 THR C N 1
ATOM 16148 C CA . THR C 1 345 ? -17.487 -11.258 58.133 1.00 12.14 345 THR C CA 1
ATOM 16149 C C . THR C 1 345 ? -18.631 -11.674 57.220 1.00 11.72 345 THR C C 1
ATOM 16150 O O . THR C 1 345 ? -19.722 -11.160 57.306 1.00 14.64 345 THR C O 1
ATOM 16161 N N . MET C 1 346 ? -18.359 -12.648 56.356 1.00 12.83 346 MET C N 1
ATOM 16162 C CA . MET C 1 346 ? -19.321 -13.158 55.392 1.00 13.26 346 MET C CA 1
ATOM 16163 C C . MET C 1 346 ? -19.148 -14.656 55.191 1.00 11.87 346 MET C C 1
ATOM 16164 O O . MET C 1 346 ? -18.029 -15.163 55.119 1.00 12.51 346 MET C O 1
ATOM 16178 N N . THR C 1 347 ? -20.276 -15.359 55.085 1.00 14.14 347 THR C N 1
ATOM 16179 C CA A THR C 1 347 ? -20.275 -16.746 54.660 0.10 14.49 347 THR C CA 1
ATOM 16180 C CA B THR C 1 347 ? -20.308 -16.745 54.666 0.90 14.39 347 THR C CA 1
ATOM 16181 C C . THR C 1 347 ? -20.991 -16.806 53.317 1.00 13.51 347 THR C C 1
ATOM 16182 O O . THR C 1 347 ? -22.085 -16.259 53.150 1.00 16.58 347 THR C O 1
ATOM 16203 N N . GLY C 1 348 ? -20.352 -17.442 52.350 1.00 13.85 348 GLY C N 1
ATOM 16204 C CA . GLY C 1 348 ? -20.868 -17.475 50.992 1.00 13.69 348 GLY C CA 1
ATOM 16205 C C . GLY C 1 348 ? -20.899 -18.857 50.371 1.00 16.42 348 GLY C C 1
ATOM 16206 O O . GLY C 1 348 ? -21.216 -19.847 51.055 1.00 14.28 348 GLY C O 1
ATOM 16210 N N . ALA C 1 349 ? -20.557 -18.951 49.097 1.00 13.21 349 ALA C N 1
ATOM 16211 C CA . ALA C 1 349 ? -20.655 -20.210 48.365 1.00 15.05 349 ALA C CA 1
ATOM 16212 C C . ALA C 1 349 ? -19.856 -21.321 49.019 1.00 14.68 349 ALA C C 1
ATOM 16213 O O . ALA C 1 349 ? -18.778 -21.109 49.549 1.00 14.71 349 ALA C O 1
ATOM 16220 N N . ASN C 1 350 ? -20.381 -22.545 48.932 1.00 13.73 350 ASN C N 1
ATOM 16221 C CA . ASN C 1 350 ? -19.743 -23.715 49.554 1.00 15.14 350 ASN C CA 1
ATOM 16222 C C . ASN C 1 350 ? -19.423 -23.519 51.030 1.00 15.98 350 ASN C C 1
ATOM 16223 O O . ASN C 1 350 ? -18.480 -24.132 51.564 1.00 19.19 350 ASN C O 1
ATOM 16234 N N . ASN C 1 351 ? -20.232 -22.713 51.708 1.00 14.81 351 ASN C N 1
ATOM 16235 C CA . ASN C 1 351 ? -20.102 -22.447 53.130 1.00 16.39 351 ASN C CA 1
ATOM 16236 C C . ASN C 1 351 ? -18.737 -21.876 53.511 1.00 13.71 351 ASN C C 1
ATOM 16237 O O . ASN C 1 351 ? -18.306 -21.985 54.645 1.00 16.39 351 ASN C O 1
ATOM 16248 N N . ALA C 1 352 ? -18.055 -21.240 52.570 1.00 12.15 352 ALA C N 1
ATOM 16249 C CA . ALA C 1 352 ? -16.803 -20.541 52.924 1.00 13.46 352 ALA C CA 1
ATOM 16250 C C . ALA C 1 352 ? -17.118 -19.324 53.774 1.00 13.17 352 ALA C C 1
ATOM 16251 O O . ALA C 1 352 ? -17.954 -18.494 53.423 1.00 13.90 352 ALA C O 1
ATOM 16258 N N . LYS C 1 353 ? -16.424 -19.212 54.888 1.00 14.45 353 LYS C N 1
ATOM 16259 C CA . LYS C 1 353 ? -16.607 -18.115 55.823 1.00 13.19 353 LYS C CA 1
ATOM 16260 C C . LYS C 1 353 ? -15.281 -17.372 55.980 1.00 13.51 353 LYS C C 1
ATOM 16261 O O . LYS C 1 353 ? -14.239 -17.954 56.229 1.00 14.36 353 LYS C O 1
ATOM 16280 N N . VAL C 1 354 ? -15.330 -16.071 55.752 1.00 12.04 354 VAL C N 1
ATOM 16281 C CA . VAL C 1 354 ? -14.146 -15.212 55.786 1.00 12.59 354 VAL C CA 1
ATOM 16282 C C . VAL C 1 354 ? -14.451 -14.081 56.740 1.00 11.54 354 VAL C C 1
ATOM 16283 O O . VAL C 1 354 ? -15.490 -13.430 56.649 1.00 13.60 354 VAL C O 1
ATOM 16296 N N . TYR C 1 355 ? -13.527 -13.829 57.671 1.00 11.73 355 TYR C N 1
ATOM 16297 C CA . TYR C 1 355 ? -13.750 -12.847 58.707 1.00 11.34 355 TYR C CA 1
ATOM 16298 C C . TYR C 1 355 ? -13.299 -11.464 58.305 1.00 12.72 355 TYR C C 1
ATOM 16299 O O . TYR C 1 355 ? -12.245 -11.311 57.698 1.00 12.32 355 TYR C O 1
ATOM 16317 N N . GLY C 1 356 ? -14.071 -10.467 58.702 1.00 13.67 356 GLY C N 1
ATOM 16318 C CA . GLY C 1 356 ? -13.558 -9.112 58.723 1.00 12.85 356 GLY C CA 1
ATOM 16319 C C . GLY C 1 356 ? -12.438 -8.982 59.739 1.00 14.58 356 GLY C C 1
ATOM 16320 O O . GLY C 1 356 ? -12.463 -9.597 60.823 1.00 13.93 356 GLY C O 1
ATOM 16324 N N . ILE C 1 357 ? -11.433 -8.157 59.442 1.00 13.63 357 ILE C N 1
ATOM 16325 C CA . ILE C 1 357 ? -10.337 -7.982 60.388 1.00 14.16 357 ILE C CA 1
ATOM 16326 C C . ILE C 1 357 ? -10.967 -7.487 61.704 1.00 14.50 357 ILE C C 1
ATOM 16327 O O . ILE C 1 357 ? -11.800 -6.585 61.705 1.00 14.26 357 ILE C O 1
ATOM 16343 N N . PRO C 1 358 ? -10.622 -8.146 62.826 1.00 14.24 358 PRO C N 1
ATOM 16344 C CA . PRO C 1 358 ? -11.394 -7.817 64.034 1.00 17.30 358 PRO C CA 1
ATOM 16345 C C . PRO C 1 358 ? -11.116 -6.434 64.600 1.00 14.70 358 PRO C C 1
ATOM 16346 O O . PRO C 1 358 ? -9.974 -6.082 64.875 1.00 16.09 358 PRO C O 1
ATOM 16357 N N . HIS C 1 359 ? -12.164 -5.642 64.735 1.00 14.58 359 HIS C N 1
ATOM 16358 C CA . HIS C 1 359 ? -12.008 -4.264 65.170 1.00 14.03 359 HIS C CA 1
ATOM 16359 C C . HIS C 1 359 ? -11.435 -4.125 66.568 1.00 18.17 359 HIS C C 1
ATOM 16360 O O . HIS C 1 359 ? -10.572 -3.284 66.793 1.00 17.66 359 HIS C O 1
ATOM 16375 N N . ASP C 1 360 ? -11.896 -4.964 67.495 1.00 19.51 360 ASP C N 1
ATOM 16376 C CA . ASP C 1 360 ? -11.436 -4.837 68.858 1.00 19.42 360 ASP C CA 1
ATOM 16377 C C . ASP C 1 360 ? -9.957 -5.119 68.965 1.00 17.32 360 ASP C C 1
ATOM 16378 O O . ASP C 1 360 ? -9.235 -4.351 69.610 1.00 19.86 360 ASP C O 1
ATOM 16387 N N . GLN C 1 361 ? -9.491 -6.194 68.332 1.00 16.49 361 GLN C N 1
ATOM 16388 C CA . GLN C 1 361 ? -8.077 -6.537 68.325 1.00 14.17 361 GLN C CA 1
ATOM 16389 C C . GLN C 1 361 ? -7.242 -5.479 67.600 1.00 18.90 361 GLN C C 1
ATOM 16390 O O . GLN C 1 361 ? -6.180 -5.089 68.084 1.00 17.49 361 GLN C O 1
ATOM 16404 N N . LEU C 1 362 ? -7.707 -5.004 66.450 1.00 16.10 362 LEU C N 1
ATOM 16405 C CA . LEU C 1 362 ? -6.945 -3.980 65.738 1.00 16.75 362 LEU C CA 1
ATOM 16406 C C . LEU C 1 362 ? -6.739 -2.725 66.590 1.00 15.44 362 LEU C C 1
ATOM 16407 O O . LEU C 1 362 ? -5.637 -2.187 66.651 1.00 16.84 362 LEU C O 1
ATOM 16423 N N . ALA C 1 363 ? -7.811 -2.250 67.208 1.00 15.63 363 ALA C N 1
ATOM 16424 C CA . ALA C 1 363 ? -7.761 -1.078 68.058 1.00 16.72 363 ALA C CA 1
ATOM 16425 C C . ALA C 1 363 ? -6.812 -1.305 69.244 1.00 16.46 363 ALA C C 1
ATOM 16426 O O . ALA C 1 363 ? -6.061 -0.404 69.595 1.00 17.04 363 ALA C O 1
ATOM 16433 N N . ARG C 1 364 ? -6.794 -2.506 69.797 1.00 16.27 364 ARG C N 1
ATOM 16434 C CA . ARG C 1 364 ? -5.911 -2.776 70.922 1.00 19.89 364 ARG C CA 1
ATOM 16435 C C . ARG C 1 364 ? -4.455 -2.734 70.504 1.00 19.27 364 ARG C C 1
ATOM 16436 O O . ARG C 1 364 ? -3.613 -2.140 71.182 1.00 20.52 364 ARG C O 1
ATOM 16457 N N . ILE C 1 365 ? -4.149 -3.351 69.368 1.00 16.86 365 ILE C N 1
ATOM 16458 C CA . ILE C 1 365 ? -2.798 -3.397 68.851 1.00 16.85 365 ILE C CA 1
ATOM 16459 C C . ILE C 1 365 ? -2.310 -1.981 68.505 1.00 19.59 365 ILE C C 1
ATOM 16460 O O . ILE C 1 365 ? -1.154 -1.615 68.777 1.00 18.84 365 ILE C O 1
ATOM 16476 N N . MET C 1 366 ? -3.187 -1.171 67.910 1.00 15.91 366 MET C N 1
ATOM 16477 C CA . MET C 1 366 ? -2.797 0.180 67.542 1.00 15.64 366 MET C CA 1
ATOM 16478 C C . MET C 1 366 ? -2.559 1.048 68.778 1.00 19.01 366 MET C C 1
ATOM 16479 O O . MET C 1 366 ? -1.658 1.880 68.790 1.00 18.00 366 MET C O 1
ATOM 16493 N N . LYS C 1 367 ? -3.371 0.868 69.813 1.00 18.24 367 LYS C N 1
ATOM 16494 C CA . LYS C 1 367 ? -3.194 1.648 71.040 1.00 20.49 367 LYS C CA 1
ATOM 16495 C C . LYS C 1 367 ? -1.868 1.287 71.719 1.00 21.63 367 LYS C C 1
ATOM 16496 O O . LYS C 1 367 ? -1.154 2.167 72.216 1.00 24.10 367 LYS C O 1
ATOM 16515 N N . ALA C 1 368 ? -1.506 0.017 71.700 1.00 19.39 368 ALA C N 1
ATOM 16516 C CA . ALA C 1 368 ? -0.245 -0.433 72.282 1.00 22.04 368 ALA C CA 1
ATOM 16517 C C . ALA C 1 368 ? 0.957 0.095 71.511 1.00 25.78 368 ALA C C 1
ATOM 16518 O O . ALA C 1 368 ? 1.970 0.509 72.088 1.00 28.53 368 ALA C O 1
ATOM 16525 N N . ARG C 1 369 ? 0.842 0.106 70.196 1.00 22.84 369 ARG C N 1
ATOM 16526 C CA . ARG C 1 369 ? 1.952 0.520 69.360 1.00 21.92 369 ARG C CA 1
ATOM 16527 C C . ARG C 1 369 ? 2.078 2.051 69.246 1.00 18.14 369 ARG C C 1
ATOM 16528 O O . ARG C 1 369 ? 3.189 2.572 69.106 1.00 24.57 369 ARG C O 1
ATOM 16549 N N . PHE C 1 370 ? 0.949 2.747 69.274 1.00 18.51 370 PHE C N 1
ATOM 16550 C CA . PHE C 1 370 ? 0.885 4.190 69.029 1.00 21.77 370 PHE C CA 1
ATOM 16551 C C . PHE C 1 370 ? 0.108 4.891 70.153 1.00 26.15 370 PHE C C 1
ATOM 16552 O O . PHE C 1 370 ? -0.960 5.458 69.922 1.00 30.63 370 PHE C O 1
ATOM 16569 N N . PRO C 1 371 ? 0.647 4.831 71.368 1.00 28.80 371 PRO C N 1
ATOM 16570 C CA . PRO C 1 371 ? -0.029 5.433 72.527 1.00 41.42 371 PRO C CA 1
ATOM 16571 C C . PRO C 1 371 ? -0.248 6.927 72.350 1.00 49.32 371 PRO C C 1
ATOM 16572 O O . PRO C 1 371 ? 0.743 7.606 72.074 1.00 47.39 371 PRO C O 1
ATOM 16583 N N . GLY D 1 1 ? -13.737 -17.981 -4.465 1.00 37.57 1 GLY D N 1
ATOM 16584 C CA . GLY D 1 1 ? -13.289 -17.573 -5.842 1.00 31.16 1 GLY D CA 1
ATOM 16585 C C . GLY D 1 1 ? -11.771 -17.491 -5.933 1.00 23.25 1 GLY D C 1
ATOM 16586 O O . GLY D 1 1 ? -11.064 -18.091 -5.145 1.00 25.29 1 GLY D O 1
ATOM 16592 N N . PRO D 1 2 ? -11.256 -16.736 -6.903 1.00 17.07 2 PRO D N 1
ATOM 16593 C CA . PRO D 1 2 ? -9.804 -16.593 -7.028 1.00 15.01 2 PRO D CA 1
ATOM 16594 C C . PRO D 1 2 ? -9.205 -15.950 -5.765 1.00 13.25 2 PRO D C 1
ATOM 16595 O O . PRO D 1 2 ? -9.896 -15.167 -5.112 1.00 16.81 2 PRO D O 1
ATOM 16606 N N . ARG D 1 3 ? -7.958 -16.308 -5.449 1.00 11.74 3 ARG D N 1
ATOM 16607 C CA . ARG D 1 3 ? -7.181 -15.577 -4.435 1.00 10.92 3 ARG D CA 1
ATOM 16608 C C . ARG D 1 3 ? -6.208 -14.633 -5.150 1.00 12.37 3 ARG D C 1
ATOM 16609 O O . ARG D 1 3 ? -6.182 -14.518 -6.378 1.00 11.61 3 ARG D O 1
ATOM 16630 N N . ALA D 1 4 ? -5.398 -13.876 -4.416 1.00 12.37 4 ALA D N 1
ATOM 16631 C CA . ALA D 1 4 ? -4.617 -12.844 -5.057 1.00 11.80 4 ALA D CA 1
ATOM 16632 C C . ALA D 1 4 ? -3.651 -13.387 -6.113 1.00 11.82 4 ALA D C 1
ATOM 16633 O O . ALA D 1 4 ? -3.549 -12.821 -7.199 1.00 11.70 4 ALA D O 1
ATOM 16640 N N . ARG D 1 5 ? -2.970 -14.488 -5.835 1.00 11.76 5 ARG D N 1
ATOM 16641 C CA . ARG D 1 5 ? -2.066 -15.070 -6.823 1.00 11.09 5 ARG D CA 1
ATOM 16642 C C . ARG D 1 5 ? -2.790 -15.454 -8.115 1.00 13.73 5 ARG D C 1
ATOM 16643 O O . ARG D 1 5 ? -2.182 -15.369 -9.169 1.00 14.98 5 ARG D O 1
ATOM 16664 N N . ASP D 1 6 ? -4.063 -15.844 -8.019 1.00 13.28 6 ASP D N 1
ATOM 16665 C CA . ASP D 1 6 ? -4.840 -16.264 -9.210 1.00 14.06 6 ASP D CA 1
ATOM 16666 C C . ASP D 1 6 ? -5.167 -15.083 -10.119 1.00 17.27 6 ASP D C 1
ATOM 16667 O O . ASP D 1 6 ? -5.536 -15.279 -11.286 1.00 20.87 6 ASP D O 1
ATOM 16676 N N . LEU D 1 7 ? -5.077 -13.861 -9.609 1.00 12.58 7 LEU D N 1
ATOM 16677 C CA . LEU D 1 7 ? -5.290 -12.651 -10.400 1.00 14.61 7 LEU D CA 1
ATOM 16678 C C . LEU D 1 7 ? -3.964 -12.038 -10.843 1.00 15.89 7 LEU D C 1
ATOM 16679 O O . LEU D 1 7 ? -3.941 -10.913 -11.343 1.00 22.58 7 LEU D O 1
ATOM 16695 N N . GLY D 1 8 ? -2.865 -12.756 -10.654 1.00 12.72 8 GLY D N 1
ATOM 16696 C CA . GLY D 1 8 ? -1.565 -12.319 -11.141 1.00 15.37 8 GLY D CA 1
ATOM 16697 C C . GLY D 1 8 ? -0.741 -11.473 -10.200 1.00 13.84 8 GLY D C 1
ATOM 16698 O O . GLY D 1 8 ? 0.248 -10.884 -10.618 1.00 15.70 8 GLY D O 1
ATOM 16702 N N . VAL D 1 9 ? -1.171 -11.362 -8.938 1.00 13.55 9 VAL D N 1
ATOM 16703 C CA . VAL D 1 9 ? -0.369 -10.601 -7.992 1.00 12.95 9 VAL D CA 1
ATOM 16704 C C . VAL D 1 9 ? 0.824 -11.436 -7.551 1.00 12.15 9 VAL D C 1
ATOM 16705 O O . VAL D 1 9 ? 0.645 -12.583 -7.098 1.00 13.12 9 VAL D O 1
ATOM 16718 N N . PRO D 1 10 ? 2.041 -10.903 -7.713 1.00 12.41 10 PRO D N 1
ATOM 16719 C CA . PRO D 1 10 ? 3.235 -11.614 -7.263 1.00 14.37 10 PRO D CA 1
ATOM 16720 C C . PRO D 1 10 ? 3.530 -11.327 -5.799 1.00 12.79 10 PRO D C 1
ATOM 16721 O O . PRO D 1 10 ? 3.261 -10.236 -5.311 1.00 14.79 10 PRO D O 1
ATOM 16732 N N . PHE D 1 11 ? 4.109 -12.306 -5.119 1.00 12.77 11 PHE D N 1
ATOM 16733 C CA . PHE D 1 11 ? 4.586 -12.137 -3.751 1.00 13.54 11 PHE D CA 1
ATOM 16734 C C . PHE D 1 11 ? 5.911 -12.875 -3.619 1.00 14.12 11 PHE D C 1
ATOM 16735 O O . PHE D 1 11 ? 6.224 -13.828 -4.363 1.00 16.89 11 PHE D O 1
ATOM 16752 N N . GLU D 1 12 ? 6.685 -12.482 -2.617 1.00 14.48 12 GLU D N 1
ATOM 16753 C CA . GLU D 1 12 ? 7.945 -13.125 -2.304 1.00 14.91 12 GLU D CA 1
ATOM 16754 C C . GLU D 1 12 ? 7.773 -14.259 -1.287 1.00 12.90 12 GLU D C 1
ATOM 16755 O O . GLU D 1 12 ? 6.849 -14.239 -0.479 1.00 13.45 12 GLU D O 1
ATOM 16767 N N . GLY D 1 13 ? 8.680 -15.225 -1.323 1.00 14.22 13 GLY D N 1
ATOM 16768 C CA . GLY D 1 13 ? 8.671 -16.316 -0.386 1.00 13.86 13 GLY D CA 1
ATOM 16769 C C . GLY D 1 13 ? 7.915 -17.515 -0.900 1.00 17.71 13 GLY D C 1
ATOM 16770 O O . GLY D 1 13 ? 7.435 -17.514 -2.042 1.00 18.31 13 GLY D O 1
ATOM 16774 N N . THR D 1 14 ? 7.818 -18.540 -0.065 1.00 12.85 14 THR D N 1
ATOM 16775 C CA . THR D 1 14 ? 7.207 -19.823 -0.398 1.00 12.76 14 THR D CA 1
ATOM 16776 C C . THR D 1 14 ? 5.997 -20.029 0.508 1.00 14.69 14 THR D C 1
ATOM 16777 O O . THR D 1 14 ? 6.156 -20.218 1.723 1.00 12.96 14 THR D O 1
ATOM 16788 N N . PRO D 1 15 ? 4.785 -20.000 -0.036 1.00 11.10 15 PRO D N 1
ATOM 16789 C CA . PRO D 1 15 ? 3.626 -20.245 0.812 1.00 12.18 15 PRO D CA 1
ATOM 16790 C C . PRO D 1 15 ? 3.492 -21.704 1.248 1.00 13.61 15 PRO D C 1
ATOM 16791 O O . PRO D 1 15 ? 4.025 -22.590 0.564 1.00 13.66 15 PRO D O 1
ATOM 16802 N N . GLY D 1 16 ? 2.814 -21.975 2.368 1.00 12.86 16 GLY D N 1
ATOM 16803 C CA . GLY D 1 16 ? 2.448 -23.334 2.714 1.00 12.64 16 GLY D CA 1
ATOM 16804 C C . GLY D 1 16 ? 1.421 -23.935 1.755 1.00 12.16 16 GLY D C 1
ATOM 16805 O O . GLY D 1 16 ? 0.921 -23.270 0.855 1.00 13.58 16 GLY D O 1
ATOM 16809 N N . ALA D 1 17 ? 1.076 -25.179 2.016 1.00 11.35 17 ALA D N 1
ATOM 16810 C CA . ALA D 1 17 ? 0.237 -25.928 1.081 1.00 13.60 17 ALA D CA 1
ATOM 16811 C C . ALA D 1 17 ? -1.155 -25.298 0.943 1.00 13.06 17 ALA D C 1
ATOM 16812 O O . ALA D 1 17 ? -1.719 -25.222 -0.157 1.00 13.05 17 ALA D O 1
ATOM 16819 N N . LEU D 1 18 ? -1.739 -24.868 2.058 1.00 10.22 18 LEU D N 1
ATOM 16820 C CA . LEU D 1 18 ? -3.025 -24.209 2.076 1.00 9.71 18 LEU D CA 1
ATOM 16821 C C . LEU D 1 18 ? -2.938 -22.719 1.813 1.00 10.18 18 LEU D C 1
ATOM 16822 O O . LEU D 1 18 ? -3.952 -22.068 1.506 1.00 11.17 18 LEU D O 1
ATOM 16838 N N . ASN D 1 19 ? -1.740 -22.165 1.998 1.00 9.95 19 ASN D N 1
ATOM 16839 C CA . ASN D 1 19 ? -1.549 -20.713 2.016 1.00 10.10 19 ASN D CA 1
ATOM 16840 C C . ASN D 1 19 ? -2.541 -20.068 2.975 1.00 9.92 19 ASN D C 1
ATOM 16841 O O . ASN D 1 19 ? -3.301 -19.166 2.631 1.00 10.31 19 ASN D O 1
ATOM 16852 N N . ALA D 1 20 ? -2.479 -20.529 4.222 1.00 9.50 20 ALA D N 1
ATOM 16853 C CA . ALA D 1 20 ? -3.428 -20.113 5.257 1.00 9.31 20 ALA D CA 1
ATOM 16854 C C . ALA D 1 20 ? -2.825 -20.362 6.621 1.00 8.49 20 ALA D C 1
ATOM 16855 O O . ALA D 1 20 ? -1.864 -21.115 6.767 1.00 9.47 20 ALA D O 1
ATOM 16862 N N . ILE D 1 21 ? -3.437 -19.771 7.645 1.00 9.83 21 ILE D N 1
ATOM 16863 C CA . ILE D 1 21 ? -2.938 -19.935 9.011 1.00 9.77 21 ILE D CA 1
ATOM 16864 C C . ILE D 1 21 ? -2.971 -21.390 9.443 1.00 9.64 21 ILE D C 1
ATOM 16865 O O . ILE D 1 21 ? -2.158 -21.823 10.266 1.00 10.40 21 ILE D O 1
ATOM 16881 N N . THR D 1 22 ? -3.891 -22.175 8.867 1.00 8.75 22 THR D N 1
ATOM 16882 C CA . THR D 1 22 ? -4.048 -23.595 9.185 1.00 9.21 22 THR D CA 1
ATOM 16883 C C . THR D 1 22 ? -2.960 -24.460 8.561 1.00 10.17 22 THR D C 1
ATOM 16884 O O . THR D 1 22 ? -2.922 -25.662 8.854 1.00 11.47 22 THR D O 1
ATOM 16895 N N . ASP D 1 23 ? -2.000 -23.865 7.837 1.00 9.78 23 ASP D N 1
ATOM 16896 C CA . ASP D 1 23 ? -0.742 -24.572 7.512 1.00 10.03 23 ASP D CA 1
ATOM 16897 C C . ASP D 1 23 ? 0.093 -24.865 8.756 1.00 10.40 23 ASP D C 1
ATOM 16898 O O . ASP D 1 23 ? 0.967 -25.736 8.738 1.00 12.33 23 ASP D O 1
ATOM 16907 N N . VAL D 1 24 ? -0.165 -24.138 9.852 1.00 10.71 24 VAL D N 1
ATOM 16908 C CA . VAL D 1 24 ? 0.400 -24.489 11.143 1.00 10.46 24 VAL D CA 1
ATOM 16909 C C . VAL D 1 24 ? -0.468 -25.587 11.738 1.00 10.27 24 VAL D C 1
ATOM 16910 O O . VAL D 1 24 ? -1.655 -25.393 12.038 1.00 11.46 24 VAL D O 1
ATOM 16923 N N . ALA D 1 25 ? 0.111 -26.775 11.862 1.00 13.43 25 ALA D N 1
ATOM 16924 C CA . ALA D 1 25 ? -0.696 -27.943 12.202 1.00 11.91 25 ALA D CA 1
ATOM 16925 C C . ALA D 1 25 ? -1.448 -27.766 13.518 1.00 12.43 25 ALA D C 1
ATOM 16926 O O . ALA D 1 25 ? -0.875 -27.257 14.489 1.00 12.58 25 ALA D O 1
ATOM 16933 N N . GLY D 1 26 ? -2.692 -28.217 13.557 1.00 12.85 26 GLY D N 1
ATOM 16934 C CA . GLY D 1 26 ? -3.487 -28.230 14.770 1.00 13.11 26 GLY D CA 1
ATOM 16935 C C . GLY D 1 26 ? -4.329 -26.978 14.984 1.00 11.36 26 GLY D C 1
ATOM 16936 O O . GLY D 1 26 ? -5.286 -27.005 15.756 1.00 13.77 26 GLY D O 1
ATOM 16940 N N . VAL D 1 27 ? -3.986 -25.904 14.302 1.00 10.90 27 VAL D N 1
ATOM 16941 C CA . VAL D 1 27 ? -4.790 -24.696 14.375 1.00 10.56 27 VAL D CA 1
ATOM 16942 C C . VAL D 1 27 ? -6.143 -24.921 13.696 1.00 10.88 27 VAL D C 1
ATOM 16943 O O . VAL D 1 27 ? -6.198 -25.509 12.590 1.00 12.23 27 VAL D O 1
ATOM 16956 N N . GLU D 1 28 ? -7.222 -24.495 14.340 1.00 9.86 28 GLU D N 1
ATOM 16957 C CA . GLU D 1 28 ? -8.579 -24.592 13.761 1.00 9.69 28 GLU D CA 1
ATOM 16958 C C . GLU D 1 28 ? -9.222 -23.223 13.688 1.00 12.79 28 GLU D C 1
ATOM 16959 O O . GLU D 1 28 ? -9.045 -22.399 14.596 1.00 11.66 28 GLU D O 1
ATOM 16971 N N . VAL D 1 29 ? -9.938 -22.951 12.615 1.00 10.18 29 VAL D N 1
ATOM 16972 C CA . VAL D 1 29 ? -10.653 -21.710 12.402 1.00 9.74 29 VAL D CA 1
ATOM 16973 C C . VAL D 1 29 ? -12.127 -21.992 12.130 1.00 11.61 29 VAL D C 1
ATOM 16974 O O . VAL D 1 29 ? -12.474 -22.916 11.382 1.00 11.33 29 VAL D O 1
ATOM 16987 N N . GLY D 1 30 ? -12.969 -21.179 12.722 1.00 10.94 30 GLY D N 1
ATOM 16988 C CA . GLY D 1 30 ? -14.408 -21.225 12.500 1.00 13.33 30 GLY D CA 1
ATOM 16989 C C . GLY D 1 30 ? -15.009 -19.842 12.330 1.00 12.68 30 GLY D C 1
ATOM 16990 O O . GLY D 1 30 ? -14.530 -18.876 12.916 1.00 12.31 30 GLY D O 1
ATOM 16994 N N . HIS D 1 31 ? -16.052 -19.724 11.526 1.00 11.67 31 HIS D N 1
ATOM 16995 C CA . HIS D 1 31 ? -16.779 -18.481 11.308 1.00 10.13 31 HIS D CA 1
ATOM 16996 C C . HIS D 1 31 ? -18.258 -18.657 11.529 1.00 14.15 31 HIS D C 1
ATOM 16997 O O . HIS D 1 31 ? -18.817 -19.680 11.128 1.00 14.86 31 HIS D O 1
ATOM 17012 N N . THR D 1 32 ? -18.905 -17.660 12.101 1.00 11.44 32 THR D N 1
ATOM 17013 C CA . THR D 1 32 ? -20.349 -17.489 11.997 1.00 10.10 32 THR D CA 1
ATOM 17014 C C . THR D 1 32 ? -20.590 -16.136 11.362 1.00 12.26 32 THR D C 1
ATOM 17015 O O . THR D 1 32 ? -20.077 -15.100 11.795 1.00 12.96 32 THR D O 1
ATOM 17026 N N . THR D 1 33 ? -21.390 -16.152 10.297 1.00 13.31 33 THR D N 1
ATOM 17027 C CA . THR D 1 33 ? -21.622 -14.995 9.453 1.00 12.50 33 THR D CA 1
ATOM 17028 C C . THR D 1 33 ? -23.098 -14.631 9.548 1.00 14.01 33 THR D C 1
ATOM 17029 O O . THR D 1 33 ? -23.957 -15.482 9.265 1.00 15.84 33 THR D O 1
ATOM 17040 N N . VAL D 1 34 ? -23.379 -13.400 9.970 1.00 13.81 34 VAL D N 1
ATOM 17041 C CA . VAL D 1 34 ? -24.756 -12.933 10.203 1.00 13.33 34 VAL D CA 1
ATOM 17042 C C . VAL D 1 34 ? -25.096 -11.849 9.194 1.00 15.56 34 VAL D C 1
ATOM 17043 O O . VAL D 1 34 ? -24.604 -10.721 9.268 1.00 14.95 34 VAL D O 1
ATOM 17056 N N . ILE D 1 35 ? -25.946 -12.196 8.225 1.00 15.62 35 ILE D N 1
ATOM 17057 C CA . ILE D 1 35 ? -26.325 -11.267 7.166 1.00 15.28 35 ILE D CA 1
ATOM 17058 C C . ILE D 1 35 ? -27.839 -11.313 7.081 1.00 17.11 35 ILE D C 1
ATOM 17059 O O . ILE D 1 35 ? -28.408 -12.334 6.652 1.00 20.19 35 ILE D O 1
ATOM 17075 N N . SER D 1 36 ? -28.487 -10.251 7.544 1.00 16.16 36 SER D N 1
ATOM 17076 C CA . SER D 1 36 ? -29.954 -10.223 7.521 1.00 21.71 36 SER D CA 1
ATOM 17077 C C . SER D 1 36 ? -30.456 -8.798 7.447 1.00 20.08 36 SER D C 1
ATOM 17078 O O . SER D 1 36 ? -29.853 -7.868 7.957 1.00 17.63 36 SER D O 1
ATOM 17086 N N . GLY D 1 37 ? -31.592 -8.626 6.785 1.00 19.13 37 GLY D N 1
ATOM 17087 C CA . GLY D 1 37 ? -32.203 -7.324 6.668 1.00 18.62 37 GLY D CA 1
ATOM 17088 C C . GLY D 1 37 ? -31.652 -6.473 5.542 1.00 25.07 37 GLY D C 1
ATOM 17089 O O . GLY D 1 37 ? -30.561 -6.719 5.031 1.00 21.46 37 GLY D O 1
ATOM 17093 N N . ASP D 1 38 ? -32.428 -5.458 5.142 1.00 21.87 38 ASP D N 1
ATOM 17094 C CA . ASP D 1 38 ? -31.993 -4.486 4.152 1.00 21.71 38 ASP D CA 1
ATOM 17095 C C . ASP D 1 38 ? -32.616 -3.149 4.482 1.00 19.39 38 ASP D C 1
ATOM 17096 O O . ASP D 1 38 ? -33.592 -3.077 5.227 1.00 26.92 38 ASP D O 1
ATOM 17105 N N . GLY D 1 39 ? -32.045 -2.086 3.939 1.00 21.21 39 GLY D N 1
ATOM 17106 C CA . GLY D 1 39 ? -32.631 -0.773 4.072 1.00 23.23 39 GLY D CA 1
ATOM 17107 C C . GLY D 1 39 ? -32.211 0.004 5.299 1.00 32.25 39 GLY D C 1
ATOM 17108 O O . GLY D 1 39 ? -31.132 -0.218 5.852 1.00 22.28 39 GLY D O 1
ATOM 17112 N N . ALA D 1 40 ? -33.068 0.928 5.730 1.00 29.06 40 ALA D N 1
ATOM 17113 C CA . ALA D 1 40 ? -32.720 1.865 6.788 1.00 26.46 40 ALA D CA 1
ATOM 17114 C C . ALA D 1 40 ? -32.397 1.171 8.101 1.00 24.19 40 ALA D C 1
ATOM 17115 O O . ALA D 1 40 ? -33.062 0.220 8.501 1.00 25.35 40 ALA D O 1
ATOM 17122 N N . MET D 1 41 ? -31.362 1.677 8.764 1.00 25.31 41 MET D N 1
ATOM 17123 C CA . MET D 1 41 ? -30.941 1.134 10.047 1.00 24.86 41 MET D CA 1
ATOM 17124 C C . MET D 1 41 ? -31.801 1.668 11.178 1.00 26.51 41 MET D C 1
ATOM 17125 O O . MET D 1 41 ? -32.023 2.877 11.300 1.00 29.44 41 MET D O 1
ATOM 17139 N N . VAL D 1 42 ? -32.295 0.742 11.984 1.00 24.51 42 VAL D N 1
ATOM 17140 C CA . VAL D 1 42 ? -32.934 1.067 13.241 1.00 24.27 42 VAL D CA 1
ATOM 17141 C C . VAL D 1 42 ? -32.213 0.293 14.338 1.00 19.48 42 VAL D C 1
ATOM 17142 O O . VAL D 1 42 ? -32.173 -0.920 14.309 1.00 24.93 42 VAL D O 1
ATOM 17155 N N . ILE D 1 43 ? -31.637 1.008 15.299 1.00 23.13 43 ILE D N 1
ATOM 17156 C CA . ILE D 1 43 ? -30.843 0.359 16.341 1.00 22.92 43 ILE D CA 1
ATOM 17157 C C . ILE D 1 43 ? -31.685 -0.640 17.099 1.00 25.29 43 ILE D C 1
ATOM 17158 O O . ILE D 1 43 ? -32.709 -0.290 17.695 1.00 28.66 43 ILE D O 1
ATOM 17174 N N . GLY D 1 44 ? -31.242 -1.893 17.067 1.00 20.99 44 GLY D N 1
ATOM 17175 C CA . GLY D 1 44 ? -31.956 -3.000 17.683 1.00 21.22 44 GLY D CA 1
ATOM 17176 C C . GLY D 1 44 ? -32.711 -3.879 16.702 1.00 21.02 44 GLY D C 1
ATOM 17177 O O . GLY D 1 44 ? -33.225 -4.934 17.070 1.00 26.79 44 GLY D O 1
ATOM 17181 N N . LYS D 1 45 ? -32.764 -3.453 15.447 1.00 23.72 45 LYS D N 1
ATOM 17182 C CA . LYS D 1 45 ? -33.510 -4.177 14.419 1.00 25.43 45 LYS D CA 1
ATOM 17183 C C . LYS D 1 45 ? -32.696 -4.498 13.147 1.00 23.35 45 LYS D C 1
ATOM 17184 O O . LYS D 1 45 ? -33.202 -5.146 12.235 1.00 28.56 45 LYS D O 1
ATOM 17203 N N . GLY D 1 46 ? -31.455 -4.042 13.077 1.00 20.25 46 GLY D N 1
ATOM 17204 C CA . GLY D 1 46 ? -30.633 -4.255 11.895 1.00 17.02 46 GLY D CA 1
ATOM 17205 C C . GLY D 1 46 ? -30.821 -3.135 10.885 1.00 20.24 46 GLY D C 1
ATOM 17206 O O . GLY D 1 46 ? -31.367 -2.086 11.231 1.00 23.64 46 GLY D O 1
ATOM 17210 N N . PRO D 1 47 ? -30.369 -3.336 9.635 1.00 18.40 47 PRO D N 1
ATOM 17211 C CA . PRO D 1 47 ? -29.803 -4.587 9.103 1.00 17.37 47 PRO D CA 1
ATOM 17212 C C . PRO D 1 47 ? -28.524 -5.021 9.832 1.00 13.81 47 PRO D C 1
ATOM 17213 O O . PRO D 1 47 ? -27.825 -4.164 10.394 1.00 17.03 47 PRO D O 1
ATOM 17224 N N . TYR D 1 48 ? -28.261 -6.316 9.779 1.00 14.73 48 TYR D N 1
ATOM 17225 C CA . TYR D 1 48 ? -27.053 -6.888 10.362 1.00 14.14 48 TYR D CA 1
ATOM 17226 C C . TYR D 1 48 ? -26.114 -7.397 9.273 1.00 15.61 48 TYR D C 1
ATOM 17227 O O . TYR D 1 48 ? -26.522 -8.120 8.344 1.00 15.25 48 TYR D O 1
ATOM 17245 N N . ARG D 1 49 ? -24.844 -7.010 9.414 1.00 12.46 49 ARG D N 1
ATOM 17246 C CA . ARG D 1 49 ? -23.753 -7.529 8.609 1.00 13.48 49 ARG D CA 1
ATOM 17247 C C . ARG D 1 49 ? -22.588 -7.690 9.581 1.00 13.17 49 ARG D C 1
ATOM 17248 O O . ARG D 1 49 ? -21.735 -6.800 9.702 1.00 12.48 49 ARG D O 1
ATOM 17269 N N . THR D 1 50 ? -22.586 -8.799 10.295 1.00 13.21 50 THR D N 1
ATOM 17270 C CA . THR D 1 50 ? -21.608 -8.963 11.379 1.00 12.90 50 THR D CA 1
ATOM 17271 C C . THR D 1 50 ? -21.324 -10.433 11.584 1.00 13.91 50 THR D C 1
ATOM 17272 O O . THR D 1 50 ? -21.740 -11.250 10.780 1.00 12.74 50 THR D O 1
ATOM 17283 N N . GLY D 1 51 ? -20.561 -10.794 12.608 1.00 12.66 51 GLY D N 1
ATOM 17284 C CA . GLY D 1 51 ? -20.266 -12.173 12.863 1.00 12.65 51 GLY D CA 1
ATOM 17285 C C . GLY D 1 51 ? -19.097 -12.301 13.806 1.00 11.01 51 GLY D C 1
ATOM 17286 O O . GLY D 1 51 ? -18.719 -11.329 14.453 1.00 12.12 51 GLY D O 1
ATOM 17290 N N . VAL D 1 52 ? -18.545 -13.505 13.870 1.00 10.21 52 VAL D N 1
ATOM 17291 C CA . VAL D 1 52 ? -17.417 -13.802 14.756 1.00 10.93 52 VAL D CA 1
ATOM 17292 C C . VAL D 1 52 ? -16.559 -14.859 14.077 1.00 11.99 52 VAL D C 1
ATOM 17293 O O . VAL D 1 52 ? -17.068 -15.777 13.408 1.00 11.02 52 VAL D O 1
ATOM 17306 N N . THR D 1 53 ? -15.246 -14.719 14.218 1.00 9.42 53 THR D N 1
ATOM 17307 C CA . THR D 1 53 ? -14.236 -15.678 13.775 1.00 9.48 53 THR D CA 1
ATOM 17308 C C . THR D 1 53 ? -13.511 -16.227 14.999 1.00 10.47 53 THR D C 1
ATOM 17309 O O . THR D 1 53 ? -13.133 -15.470 15.890 1.00 11.82 53 THR D O 1
ATOM 17320 N N . ILE D 1 54 ? -13.341 -17.534 15.063 1.00 9.31 54 ILE D N 1
ATOM 17321 C CA . ILE D 1 54 ? -12.701 -18.229 16.163 1.00 9.75 54 ILE D CA 1
ATOM 17322 C C . ILE D 1 54 ? -11.458 -18.900 15.636 1.00 10.27 54 ILE D C 1
ATOM 17323 O O . ILE D 1 54 ? -11.451 -19.548 14.585 1.00 10.63 54 ILE D O 1
ATOM 17339 N N . ILE D 1 55 ? -10.365 -18.737 16.369 1.00 9.92 55 ILE D N 1
ATOM 17340 C CA . ILE D 1 55 ? -9.135 -19.460 16.123 1.00 9.48 55 ILE D CA 1
ATOM 17341 C C . ILE D 1 55 ? -8.758 -20.248 17.380 1.00 10.57 55 ILE D C 1
ATOM 17342 O O . ILE D 1 55 ? -8.508 -19.656 18.428 1.00 11.11 55 ILE D O 1
ATOM 17358 N N . HIS D 1 56 ? -8.756 -21.569 17.301 1.00 10.48 56 HIS D N 1
ATOM 17359 C CA . HIS D 1 56 ? -8.295 -22.425 18.383 1.00 10.32 56 HIS D CA 1
ATOM 17360 C C . HIS D 1 56 ? -6.829 -22.767 18.115 1.00 10.05 56 HIS D C 1
ATOM 17361 O O . HIS D 1 56 ? -6.536 -23.498 17.178 1.00 11.43 56 HIS D O 1
ATOM 17376 N N . PRO D 1 57 ? -5.884 -22.234 18.916 1.00 10.08 57 PRO D N 1
ATOM 17377 C CA . PRO D 1 57 ? -4.467 -22.450 18.606 1.00 10.16 57 PRO D CA 1
ATOM 17378 C C . PRO D 1 57 ? -4.028 -23.915 18.550 1.00 10.73 57 PRO D C 1
ATOM 17379 O O . PRO D 1 57 ? -3.139 -24.256 17.750 1.00 11.68 57 PRO D O 1
ATOM 17390 N N . LEU D 1 58 ? -4.639 -24.745 19.394 1.00 9.80 58 LEU D N 1
ATOM 17391 C CA . LEU D 1 58 ? -4.254 -26.156 19.566 1.00 10.09 58 LEU D CA 1
ATOM 17392 C C . LEU D 1 58 ? -5.466 -27.027 19.328 1.00 13.40 58 LEU D C 1
ATOM 17393 O O . LEU D 1 58 ? -5.475 -28.215 19.705 1.00 16.19 58 LEU D O 1
ATOM 17409 N N . GLY D 1 59 ? -6.495 -26.477 18.709 1.00 11.83 59 GLY D N 1
ATOM 17410 C CA . GLY D 1 59 ? -7.715 -27.216 18.482 1.00 12.57 59 GLY D CA 1
ATOM 17411 C C . GLY D 1 59 ? -8.722 -27.052 19.607 1.00 12.65 59 GLY D C 1
ATOM 17412 O O . GLY D 1 59 ? -8.382 -26.718 20.745 1.00 13.12 59 GLY D O 1
ATOM 17416 N N . LYS D 1 60 ? -9.980 -27.307 19.292 1.00 13.81 60 LYS D N 1
ATOM 17417 C CA . LYS D 1 60 ? -11.076 -27.016 20.219 1.00 14.52 60 LYS D CA 1
ATOM 17418 C C . LYS D 1 60 ? -11.138 -27.879 21.471 1.00 16.20 60 LYS D C 1
ATOM 17419 O O . LYS D 1 60 ? -11.802 -27.486 22.435 1.00 19.38 60 LYS D O 1
ATOM 17438 N N . THR D 1 61 ? -10.482 -29.044 21.482 1.00 16.22 61 THR D N 1
ATOM 17439 C CA . THR D 1 61 ? -10.516 -29.854 22.689 1.00 16.36 61 THR D CA 1
ATOM 17440 C C . THR D 1 61 ? -9.338 -29.633 23.635 1.00 18.87 61 THR D C 1
ATOM 17441 O O . THR D 1 61 ? -9.294 -30.210 24.720 1.00 22.42 61 THR D O 1
ATOM 17452 N N . SER D 1 62 ? -8.393 -28.781 23.268 1.00 15.89 62 SER D N 1
ATOM 17453 C CA . SER D 1 62 ? -7.244 -28.520 24.138 1.00 16.20 62 SER D CA 1
ATOM 17454 C C . SER D 1 62 ? -7.580 -27.673 25.347 1.00 18.45 62 SER D C 1
ATOM 17455 O O . SER D 1 62 ? -8.287 -26.672 25.233 1.00 20.01 62 SER D O 1
ATOM 17463 N N . LEU D 1 63 ? -7.022 -28.044 26.491 1.00 18.31 63 LEU D N 1
ATOM 17464 C CA . LEU D 1 63 ? -7.089 -27.233 27.696 1.00 15.42 63 LEU D CA 1
ATOM 17465 C C . LEU D 1 63 ? -5.764 -26.524 27.974 1.00 14.90 63 LEU D C 1
ATOM 17466 O O . LEU D 1 63 ? -5.650 -25.809 28.962 1.00 17.15 63 LEU D O 1
ATOM 17482 N N . ASP D 1 64 ? -4.780 -26.717 27.099 1.00 14.63 64 ASP D N 1
ATOM 17483 C CA . ASP D 1 64 ? -3.439 -26.193 27.316 1.00 14.11 64 ASP D CA 1
ATOM 17484 C C . ASP D 1 64 ? -3.291 -24.745 26.822 1.00 13.65 64 ASP D C 1
ATOM 17485 O O . ASP D 1 64 ? -4.086 -24.270 26.013 1.00 17.00 64 ASP D O 1
ATOM 17494 N N . GLY D 1 65 ? -2.304 -24.058 27.355 1.00 13.50 65 GLY D N 1
ATOM 17495 C CA . GLY D 1 65 ? -1.974 -22.719 26.895 1.00 14.85 65 GLY D CA 1
ATOM 17496 C C . GLY D 1 65 ? -0.931 -22.769 25.789 1.00 13.99 65 GLY D C 1
ATOM 17497 O O . GLY D 1 65 ? -0.214 -23.756 25.615 1.00 13.02 65 GLY D O 1
ATOM 17501 N N . VAL D 1 66 ? -0.876 -21.707 24.984 1.00 10.08 66 VAL D N 1
ATOM 17502 C CA . VAL D 1 66 ? 0.203 -21.505 24.020 1.00 9.96 66 VAL D CA 1
ATOM 17503 C C . VAL D 1 66 ? 1.038 -20.303 24.432 1.00 8.71 66 VAL D C 1
ATOM 17504 O O . VAL D 1 66 ? 0.505 -19.299 24.923 1.00 10.05 66 VAL D O 1
ATOM 17517 N N . ALA D 1 67 ? 2.339 -20.374 24.207 1.00 9.03 67 ALA D N 1
ATOM 17518 C CA . ALA D 1 67 ? 3.218 -19.212 24.405 1.00 8.55 67 ALA D CA 1
ATOM 17519 C C . ALA D 1 67 ? 2.776 -18.128 23.416 1.00 9.13 67 ALA D C 1
ATOM 17520 O O . ALA D 1 67 ? 2.417 -18.429 22.272 1.00 9.17 67 ALA D O 1
ATOM 17527 N N . ALA D 1 68 ? 2.838 -16.864 23.825 1.00 8.62 68 ALA D N 1
ATOM 17528 C CA . ALA D 1 68 ? 2.292 -15.775 23.019 1.00 8.36 68 ALA D CA 1
ATOM 17529 C C . ALA D 1 68 ? 2.941 -14.448 23.372 1.00 8.37 68 ALA D C 1
ATOM 17530 O O . ALA D 1 68 ? 3.484 -14.243 24.485 1.00 8.07 68 ALA D O 1
ATOM 17537 N N . GLY D 1 69 ? 2.891 -13.529 22.410 1.00 8.46 69 GLY D N 1
ATOM 17538 C CA . GLY D 1 69 ? 3.383 -12.166 22.561 1.00 7.93 69 GLY D CA 1
ATOM 17539 C C . GLY D 1 69 ? 2.668 -11.270 21.587 1.00 7.80 69 GLY D C 1
ATOM 17540 O O . GLY D 1 69 ? 2.213 -11.709 20.515 1.00 9.39 69 GLY D O 1
ATOM 17544 N N . ARG D 1 70 ? 2.483 -10.026 21.968 1.00 8.66 70 ARG D N 1
ATOM 17545 C CA . ARG D 1 70 ? 1.704 -9.081 21.151 1.00 9.07 70 ARG D CA 1
ATOM 17546 C C . ARG D 1 70 ? 2.488 -7.826 20.768 1.00 10.00 70 ARG D C 1
ATOM 17547 O O . ARG D 1 70 ? 3.580 -7.557 21.280 1.00 10.56 70 ARG D O 1
ATOM 17568 N N . ALA D 1 71 ? 1.897 -7.022 19.883 1.00 9.70 71 ALA D N 1
ATOM 17569 C CA . ALA D 1 71 ? 2.402 -5.723 19.473 1.00 9.18 71 ALA D CA 1
ATOM 17570 C C . ALA D 1 71 ? 1.218 -4.830 19.172 1.00 9.00 71 ALA D C 1
ATOM 17571 O O . ALA D 1 71 ? 0.158 -5.296 18.748 1.00 10.22 71 ALA D O 1
ATOM 17578 N N . VAL D 1 72 ? 1.401 -3.528 19.364 1.00 10.71 72 VAL D N 1
ATOM 17579 C CA . VAL D 1 72 ? 0.373 -2.549 19.053 1.00 10.81 72 VAL D CA 1
ATOM 17580 C C . VAL D 1 72 ? 0.919 -1.580 18.038 1.00 12.84 72 VAL D C 1
ATOM 17581 O O . VAL D 1 72 ? 1.953 -0.956 18.269 1.00 18.53 72 VAL D O 1
ATOM 17594 N N . ILE D 1 73 ? 0.232 -1.433 16.921 1.00 11.63 73 ILE D N 1
ATOM 17595 C CA . ILE D 1 73 ? 0.538 -0.438 15.929 1.00 13.60 73 ILE D CA 1
ATOM 17596 C C . ILE D 1 73 ? -0.183 0.854 16.334 1.00 10.87 73 ILE D C 1
ATOM 17597 O O . ILE D 1 73 ? 0.448 1.898 16.397 1.00 12.49 73 ILE D O 1
ATOM 17613 N N . ASN D 1 74 ? -1.478 0.773 16.632 1.00 11.87 74 ASN D N 1
ATOM 17614 C CA . ASN D 1 74 ? -2.246 1.919 17.142 1.00 9.56 74 ASN D CA 1
ATOM 17615 C C . ASN D 1 74 ? -3.376 1.357 18.002 1.00 9.24 74 ASN D C 1
ATOM 17616 O O . ASN D 1 74 ? -4.186 0.563 17.513 1.00 10.78 74 ASN D O 1
ATOM 17627 N N . GLY D 1 75 ? -3.401 1.696 19.283 1.00 8.88 75 GLY D N 1
ATOM 17628 C CA . GLY D 1 75 ? -4.252 1.020 20.240 1.00 9.04 75 GLY D CA 1
ATOM 17629 C C . GLY D 1 75 ? -5.675 1.474 20.451 1.00 8.37 75 GLY D C 1
ATOM 17630 O O . GLY D 1 75 ? -6.277 1.191 21.483 1.00 9.50 75 GLY D O 1
ATOM 17634 N N . THR D 1 76 ? -6.254 2.193 19.488 1.00 9.17 76 THR D N 1
ATOM 17635 C CA . THR D 1 76 ? -7.648 2.600 19.618 1.00 9.32 76 THR D CA 1
ATOM 17636 C C . THR D 1 76 ? -8.631 1.480 19.258 1.00 10.19 76 THR D C 1
ATOM 17637 O O . THR D 1 76 ? -9.307 1.493 18.215 1.00 11.01 76 THR D O 1
ATOM 17648 N N . GLY D 1 77 ? -8.710 0.498 20.139 1.00 9.67 77 GLY D N 1
ATOM 17649 C CA . GLY D 1 77 ? -9.572 -0.639 19.945 1.00 9.32 77 GLY D CA 1
ATOM 17650 C C . GLY D 1 77 ? -9.466 -1.547 21.133 1.00 10.65 77 GLY D C 1
ATOM 17651 O O . GLY D 1 77 ? -8.754 -1.254 22.064 1.00 10.94 77 GLY D O 1
ATOM 17655 N N . GLU D 1 78 ? -10.194 -2.667 21.072 1.00 9.10 78 GLU D N 1
ATOM 17656 C CA . GLU D 1 78 ? -10.210 -3.617 22.169 1.00 9.44 78 GLU D CA 1
ATOM 17657 C C . GLU D 1 78 ? -9.653 -4.986 21.761 1.00 10.00 78 GLU D C 1
ATOM 17658 O O . GLU D 1 78 ? -9.925 -5.487 20.678 1.00 10.28 78 GLU D O 1
ATOM 17670 N N . TRP D 1 79 ? -8.863 -5.570 22.645 1.00 8.59 79 TRP D N 1
ATOM 17671 C CA . TRP D 1 79 ? -8.373 -6.945 22.510 1.00 8.61 79 TRP D CA 1
ATOM 17672 C C . TRP D 1 79 ? -8.169 -7.442 23.956 1.00 9.10 79 TRP D C 1
ATOM 17673 O O . TRP D 1 79 ? -7.206 -7.038 24.653 1.00 9.29 79 TRP D O 1
ATOM 17694 N N . THR D 1 80 ? -9.106 -8.256 24.426 1.00 9.16 80 THR D N 1
ATOM 17695 C CA . THR D 1 80 ? -9.048 -8.768 25.793 1.00 8.14 80 THR D CA 1
ATOM 17696 C C . THR D 1 80 ? -8.071 -9.929 25.883 1.00 9.31 80 THR D C 1
ATOM 17697 O O . THR D 1 80 ? -7.680 -10.546 24.860 1.00 9.45 80 THR D O 1
ATOM 17708 N N . GLY D 1 81 ? -7.631 -10.218 27.112 1.00 9.58 81 GLY D N 1
ATOM 17709 C CA . GLY D 1 81 ? -6.638 -11.269 27.352 1.00 8.63 81 GLY D CA 1
ATOM 17710 C C . GLY D 1 81 ? -5.214 -10.796 27.167 1.00 8.76 81 GLY D C 1
ATOM 17711 O O . GLY D 1 81 ? -4.281 -11.569 27.365 1.00 10.21 81 GLY D O 1
ATOM 17715 N N . MET D 1 82 ? -5.009 -9.534 26.772 1.00 9.06 82 MET D N 1
ATOM 17716 C CA . MET D 1 82 ? -3.671 -9.061 26.435 1.00 9.92 82 MET D CA 1
ATOM 17717 C C . MET D 1 82 ? -2.825 -8.667 27.643 1.00 8.78 82 MET D C 1
ATOM 17718 O O . MET D 1 82 ? -1.606 -8.748 27.590 1.00 9.81 82 MET D O 1
ATOM 17732 N N . HIS D 1 83 ? -3.447 -8.236 28.728 1.00 8.86 83 HIS D N 1
ATOM 17733 C CA . HIS D 1 83 ? -2.646 -7.995 29.925 1.00 8.04 83 HIS D CA 1
ATOM 17734 C C . HIS D 1 83 ? -2.043 -9.333 30.388 1.00 9.58 83 HIS D C 1
ATOM 17735 O O . HIS D 1 83 ? -0.875 -9.417 30.804 1.00 8.74 83 HIS D O 1
ATOM 17750 N N . LEU D 1 84 ? -2.824 -10.394 30.277 1.00 8.12 84 LEU D N 1
ATOM 17751 C CA . LEU D 1 84 ? -2.361 -11.737 30.613 1.00 8.04 84 LEU D CA 1
ATOM 17752 C C . LEU D 1 84 ? -1.166 -12.115 29.727 1.00 8.70 84 LEU D C 1
ATOM 17753 O O . LEU D 1 84 ? -0.135 -12.570 30.233 1.00 9.01 84 LEU D O 1
ATOM 17769 N N . VAL D 1 85 ? -1.280 -11.960 28.420 1.00 8.24 85 VAL D N 1
ATOM 17770 C CA . VAL D 1 85 ? -0.198 -12.292 27.509 1.00 8.88 85 VAL D CA 1
ATOM 17771 C C . VAL D 1 85 ? 1.041 -11.488 27.848 1.00 8.42 85 VAL D C 1
ATOM 17772 O O . VAL D 1 85 ? 2.149 -12.066 27.910 1.00 9.82 85 VAL D O 1
ATOM 17785 N N . ASP D 1 86 ? 0.921 -10.192 28.121 1.00 7.70 86 ASP D N 1
ATOM 17786 C CA . ASP D 1 86 ? 2.081 -9.370 28.444 1.00 9.31 86 ASP D CA 1
ATOM 17787 C C . ASP D 1 86 ? 2.757 -9.850 29.735 1.00 11.36 86 ASP D C 1
ATOM 17788 O O . ASP D 1 86 ? 3.986 -9.810 29.837 1.00 12.35 86 ASP D O 1
ATOM 17797 N N . GLU D 1 87 ? 1.968 -10.291 30.699 1.00 8.44 87 GLU D N 1
ATOM 17798 C CA . GLU D 1 87 ? 2.514 -10.668 32.000 1.00 7.40 87 GLU D CA 1
ATOM 17799 C C . GLU D 1 87 ? 3.134 -12.047 32.006 1.00 10.43 87 GLU D C 1
ATOM 17800 O O . GLU D 1 87 ? 4.296 -12.212 32.403 1.00 9.32 87 GLU D O 1
ATOM 17812 N N . VAL D 1 88 ? 2.370 -13.072 31.626 1.00 8.01 88 VAL D N 1
ATOM 17813 C CA . VAL D 1 88 ? 2.800 -14.461 31.772 1.00 8.26 88 VAL D CA 1
ATOM 17814 C C . VAL D 1 88 ? 3.150 -15.152 30.461 1.00 9.07 88 VAL D C 1
ATOM 17815 O O . VAL D 1 88 ? 3.558 -16.306 30.466 1.00 10.30 88 VAL D O 1
ATOM 17828 N N . GLY D 1 89 ? 2.986 -14.468 29.348 1.00 9.49 89 GLY D N 1
ATOM 17829 C CA . GLY D 1 89 ? 3.472 -14.974 28.070 1.00 9.94 89 GLY D CA 1
ATOM 17830 C C . GLY D 1 89 ? 2.684 -16.148 27.498 1.00 9.06 89 GLY D C 1
ATOM 17831 O O . GLY D 1 89 ? 3.234 -16.910 26.715 1.00 9.48 89 GLY D O 1
ATOM 17835 N N . GLN D 1 90 ? 1.427 -16.291 27.879 1.00 8.79 90 GLN D N 1
ATOM 17836 C CA . GLN D 1 90 ? 0.593 -17.366 27.336 1.00 9.85 90 GLN D CA 1
ATOM 17837 C C . GLN D 1 90 ? -0.850 -16.952 27.426 1.00 11.91 90 GLN D C 1
ATOM 17838 O O . GLN D 1 90 ? -1.202 -16.024 28.186 1.00 12.41 90 GLN D O 1
ATOM 17852 N N . PHE D 1 91 ? -1.711 -17.606 26.637 1.00 11.20 91 PHE D N 1
ATOM 17853 C CA . PHE D 1 91 ? -3.157 -17.489 26.853 1.00 10.52 91 PHE D CA 1
ATOM 17854 C C . PHE D 1 91 ? -3.784 -18.857 26.678 1.00 10.73 91 PHE D C 1
ATOM 17855 O O . PHE D 1 91 ? -3.230 -19.733 26.011 1.00 10.86 91 PHE D O 1
ATOM 17872 N N . LEU D 1 92 ? -4.955 -18.981 27.294 1.00 13.74 92 LEU D N 1
ATOM 17873 C CA . LEU D 1 92 ? -5.738 -20.186 27.322 1.00 12.39 92 LEU D CA 1
ATOM 17874 C C . LEU D 1 92 ? -6.960 -19.930 26.458 1.00 12.79 92 LEU D C 1
ATOM 17875 O O . LEU D 1 92 ? -7.487 -18.799 26.363 1.00 13.24 92 LEU D O 1
ATOM 17891 N N . GLY D 1 93 ? -7.462 -20.993 25.856 1.00 11.66 93 GLY D N 1
ATOM 17892 C CA . GLY D 1 93 ? -8.678 -20.886 25.085 1.00 10.63 93 GLY D CA 1
ATOM 17893 C C . GLY D 1 93 ? -8.479 -20.264 23.719 1.00 10.41 93 GLY D C 1
ATOM 17894 O O . GLY D 1 93 ? -7.352 -20.020 23.255 1.00 10.68 93 GLY D O 1
ATOM 17898 N N . PRO D 1 94 ? -9.590 -20.025 23.007 1.00 10.05 94 PRO D N 1
ATOM 17899 C CA . PRO D 1 94 ? -9.497 -19.545 21.653 1.00 10.15 94 PRO D CA 1
ATOM 17900 C C . PRO D 1 94 ? -9.364 -18.034 21.549 1.00 9.44 94 PRO D C 1
ATOM 17901 O O . PRO D 1 94 ? -9.625 -17.284 22.513 1.00 10.26 94 PRO D O 1
ATOM 17912 N N . ILE D 1 95 ? -9.002 -17.580 20.358 1.00 10.47 95 ILE D N 1
ATOM 17913 C CA . ILE D 1 95 ? -9.085 -16.170 19.983 1.00 9.83 95 ILE D CA 1
ATOM 17914 C C . ILE D 1 95 ? -10.400 -15.941 19.253 1.00 11.22 95 ILE D C 1
ATOM 17915 O O . ILE D 1 95 ? -10.718 -16.688 18.311 1.00 11.54 95 ILE D O 1
ATOM 17931 N N . ALA D 1 96 ? -11.130 -14.898 19.624 1.00 9.33 96 ALA D N 1
ATOM 17932 C CA . ALA D 1 96 ? -12.323 -14.486 18.884 1.00 9.61 96 ALA D CA 1
ATOM 17933 C C . ALA D 1 96 ? -12.102 -13.124 18.269 1.00 11.50 96 ALA D C 1
ATOM 17934 O O . ALA D 1 96 ? -11.616 -12.214 18.953 1.00 11.57 96 ALA D O 1
ATOM 17941 N N . LEU D 1 97 ? -12.459 -12.971 16.998 1.00 9.85 97 LEU D N 1
ATOM 17942 C CA . LEU D 1 97 ? -12.376 -11.716 16.268 1.00 9.36 97 LEU D CA 1
ATOM 17943 C C . LEU D 1 97 ? -13.797 -11.353 15.846 1.00 10.16 97 LEU D C 1
ATOM 17944 O O . LEU D 1 97 ? -14.509 -12.199 15.279 1.00 10.95 97 LEU D O 1
ATOM 17960 N N . THR D 1 98 ? -14.235 -10.147 16.158 1.00 9.87 98 THR D N 1
ATOM 17961 C CA . THR D 1 98 ? -15.635 -9.791 15.958 1.00 10.22 98 THR D CA 1
ATOM 17962 C C . THR D 1 98 ? -15.802 -8.314 15.716 1.00 11.60 98 THR D C 1
ATOM 17963 O O . THR D 1 98 ? -14.819 -7.576 15.564 1.00 11.00 98 THR D O 1
ATOM 17974 N N . GLY D 1 99 ? -17.058 -7.879 15.633 1.00 11.16 99 GLY D N 1
ATOM 17975 C CA . GLY D 1 99 ? -17.372 -6.466 15.548 1.00 10.75 99 GLY D CA 1
ATOM 17976 C C . GLY D 1 99 ? -17.437 -5.823 16.919 1.00 10.18 99 GLY D C 1
ATOM 17977 O O . GLY D 1 99 ? -17.760 -6.470 17.911 1.00 11.58 99 GLY D O 1
ATOM 17981 N N . THR D 1 100 ? -17.124 -4.526 16.978 1.00 10.27 100 THR D N 1
ATOM 17982 C CA . THR D 1 100 ? -17.014 -3.808 18.240 1.00 11.72 100 THR D CA 1
ATOM 17983 C C . THR D 1 100 ? -18.221 -3.965 19.159 1.00 13.20 100 THR D C 1
ATOM 17984 O O . THR D 1 100 ? -18.086 -4.075 20.374 1.00 12.67 100 THR D O 1
ATOM 17995 N N . GLY D 1 101 ? -19.429 -3.955 18.593 1.00 11.79 101 GLY D N 1
ATOM 17996 C CA . GLY D 1 101 ? -20.624 -4.022 19.435 1.00 12.72 101 GLY D CA 1
ATOM 17997 C C . GLY D 1 101 ? -20.883 -5.387 20.032 1.00 10.66 101 GLY D C 1
ATOM 17998 O O . GLY D 1 101 ? -21.734 -5.537 20.925 1.00 13.47 101 GLY D O 1
ATOM 18002 N N . ASN D 1 102 ? -20.111 -6.384 19.601 1.00 11.72 102 ASN D N 1
ATOM 18003 C CA . ASN D 1 102 ? -20.297 -7.763 20.035 1.00 11.81 102 ASN D CA 1
ATOM 18004 C C . ASN D 1 102 ? -19.339 -8.223 21.128 1.00 10.00 102 ASN D C 1
ATOM 18005 O O . ASN D 1 102 ? -19.436 -9.358 21.575 1.00 11.40 102 ASN D O 1
ATOM 18016 N N . VAL D 1 103 ? -18.384 -7.389 21.531 1.00 10.87 103 VAL D N 1
ATOM 18017 C CA . VAL D 1 103 ? -17.289 -7.864 22.390 1.00 10.58 103 VAL D CA 1
ATOM 18018 C C . VAL D 1 103 ? -17.802 -8.486 23.686 1.00 9.61 103 VAL D C 1
ATOM 18019 O O . VAL D 1 103 ? -17.351 -9.585 24.075 1.00 10.49 103 VAL D O 1
ATOM 18032 N N . GLY D 1 104 ? -18.713 -7.811 24.381 1.00 11.18 104 GLY D N 1
ATOM 18033 C CA . GLY D 1 104 ? -19.206 -8.303 25.655 1.00 11.11 104 GLY D CA 1
ATOM 18034 C C . GLY D 1 104 ? -19.959 -9.606 25.538 1.00 10.17 104 GLY D C 1
ATOM 18035 O O . GLY D 1 104 ? -19.771 -10.513 26.365 1.00 11.36 104 GLY D O 1
ATOM 18039 N N . LEU D 1 105 ? -20.832 -9.682 24.542 1.00 10.40 105 LEU D N 1
ATOM 18040 C CA . LEU D 1 105 ? -21.595 -10.915 24.295 1.00 11.86 105 LEU D CA 1
ATOM 18041 C C . LEU D 1 105 ? -20.654 -12.095 23.987 1.00 10.66 105 LEU D C 1
ATOM 18042 O O . LEU D 1 105 ? -20.824 -13.209 24.517 1.00 12.14 105 LEU D O 1
ATOM 18058 N N . VAL D 1 106 ? -19.634 -11.858 23.162 1.00 9.95 106 VAL D N 1
ATOM 18059 C CA . VAL D 1 106 ? -18.677 -12.913 22.813 1.00 10.80 106 VAL D CA 1
ATOM 18060 C C . VAL D 1 106 ? -17.899 -13.369 24.049 1.00 9.79 106 VAL D C 1
ATOM 18061 O O . VAL D 1 106 ? -17.711 -14.552 24.274 1.00 11.37 106 VAL D O 1
ATOM 18074 N N . HIS D 1 107 ? -17.418 -12.391 24.818 1.00 9.70 107 HIS D N 1
ATOM 18075 C CA . HIS D 1 107 ? -16.638 -12.644 26.031 1.00 10.55 107 HIS D CA 1
ATOM 18076 C C . HIS D 1 107 ? -17.428 -13.545 27.006 1.00 11.89 107 HIS D C 1
ATOM 18077 O O . HIS D 1 107 ? -16.908 -14.582 27.454 1.00 11.23 107 HIS D O 1
ATOM 18092 N N . GLN D 1 108 ? -18.691 -13.199 27.287 1.00 10.55 108 GLN D N 1
ATOM 18093 C CA . GLN D 1 108 ? -19.495 -14.013 28.189 1.00 11.05 108 GLN D CA 1
ATOM 18094 C C . GLN D 1 108 ? -19.859 -15.367 27.572 1.00 11.18 108 GLN D C 1
ATOM 18095 O O . GLN D 1 108 ? -19.841 -16.396 28.260 1.00 11.62 108 GLN D O 1
ATOM 18109 N N . SER D 1 109 ? -20.108 -15.376 26.272 1.00 11.51 109 SER D N 1
ATOM 18110 C CA . SER D 1 109 ? -20.420 -16.624 25.580 1.00 12.64 109 SER D CA 1
ATOM 18111 C C . SER D 1 109 ? -19.248 -17.600 25.586 1.00 13.21 109 SER D C 1
ATOM 18112 O O . SER D 1 109 ? -19.445 -18.815 25.690 1.00 12.81 109 SER D O 1
ATOM 18120 N N . MET D 1 110 ? -18.013 -17.106 25.504 1.00 11.34 110 MET D N 1
ATOM 18121 C CA . MET D 1 110 ? -16.858 -17.984 25.623 1.00 13.36 110 MET D CA 1
ATOM 18122 C C . MET D 1 110 ? -16.786 -18.610 26.991 1.00 12.10 110 MET D C 1
ATOM 18123 O O . MET D 1 110 ? -16.432 -19.788 27.120 1.00 12.89 110 MET D O 1
ATOM 18137 N N . MET D 1 111 ? -17.100 -17.847 28.035 1.00 11.28 111 MET D N 1
ATOM 18138 C CA . MET D 1 111 ? -17.165 -18.418 29.380 1.00 11.61 111 MET D CA 1
ATOM 18139 C C . MET D 1 111 ? -18.237 -19.516 29.446 1.00 12.22 111 MET D C 1
ATOM 18140 O O . MET D 1 111 ? -18.001 -20.606 29.995 1.00 12.93 111 MET D O 1
ATOM 18154 N N . ASP D 1 112 ? -19.403 -19.224 28.889 1.00 11.59 112 ASP D N 1
ATOM 18155 C CA . ASP D 1 112 ? -20.530 -20.171 28.923 1.00 13.19 112 ASP D CA 1
ATOM 18156 C C . ASP D 1 112 ? -20.135 -21.455 28.187 1.00 14.03 112 ASP D C 1
ATOM 18157 O O . ASP D 1 112 ? -20.444 -22.572 28.630 1.00 15.04 112 ASP D O 1
ATOM 18166 N N . TRP D 1 113 ? -19.434 -21.302 27.070 1.00 12.88 113 TRP D N 1
ATOM 18167 C CA . TRP D 1 113 ? -18.967 -22.447 26.297 1.00 13.04 113 TRP D CA 1
ATOM 18168 C C . TRP D 1 113 ? -18.049 -23.308 27.142 1.00 13.88 113 TRP D C 1
ATOM 18169 O O . TRP D 1 113 ? -18.171 -24.547 27.160 1.00 15.70 113 TRP D O 1
ATOM 18190 N N . SER D 1 114 ? -17.129 -22.662 27.844 1.00 14.52 114 SER D N 1
ATOM 18191 C CA . SER D 1 114 ? -16.211 -23.359 28.745 1.00 16.22 114 SER D CA 1
ATOM 18192 C C . SER D 1 114 ? -16.949 -24.168 29.791 1.00 16.25 114 SER D C 1
ATOM 18193 O O . SER D 1 114 ? -16.565 -25.296 30.096 1.00 17.63 114 SER D O 1
ATOM 18201 N N . VAL D 1 115 ? -18.003 -23.615 30.377 1.00 15.98 115 VAL D N 1
ATOM 18202 C CA . VAL D 1 115 ? -18.746 -24.326 31.421 1.00 18.62 115 VAL D CA 1
ATOM 18203 C C . VAL D 1 115 ? -19.268 -25.654 30.852 1.00 19.55 115 VAL D C 1
ATOM 18204 O O . VAL D 1 115 ? -19.236 -26.705 31.505 1.00 20.89 115 VAL D O 1
ATOM 18217 N N . GLY D 1 116 ? -19.691 -25.615 29.597 1.00 18.64 116 GLY D N 1
ATOM 18218 C CA . GLY D 1 116 ? -20.222 -26.802 28.955 1.00 21.72 116 GLY D CA 1
ATOM 18219 C C . GLY D 1 116 ? -19.183 -27.781 28.422 1.00 27.12 116 GLY D C 1
ATOM 18220 O O . GLY D 1 116 ? -19.516 -28.946 28.210 1.00 31.76 116 GLY D O 1
ATOM 18224 N N . LYS D 1 117 ? -17.947 -27.332 28.201 1.00 20.76 117 LYS D N 1
ATOM 18225 C CA . LYS D 1 117 ? -16.931 -28.131 27.494 1.00 20.53 117 LYS D CA 1
ATOM 18226 C C . LYS D 1 117 ? -15.682 -28.473 28.308 1.00 23.48 117 LYS D C 1
ATOM 18227 O O . LYS D 1 117 ? -14.916 -29.354 27.913 1.00 32.17 117 LYS D O 1
ATOM 18246 N N . VAL D 1 118 ? -15.476 -27.827 29.457 1.00 17.61 118 VAL D N 1
ATOM 18247 C CA . VAL D 1 118 ? -14.267 -27.993 30.230 1.00 20.26 118 VAL D CA 1
ATOM 18248 C C . VAL D 1 118 ? -14.615 -28.604 31.569 1.00 24.32 118 VAL D C 1
ATOM 18249 O O . VAL D 1 118 ? -15.619 -28.226 32.163 1.00 25.65 118 VAL D O 1
ATOM 18262 N N . PRO D 1 119 ? -13.801 -29.561 32.059 1.00 23.18 119 PRO D N 1
ATOM 18263 C CA . PRO D 1 119 ? -14.083 -30.101 33.394 1.00 25.94 119 PRO D CA 1
ATOM 18264 C C . PRO D 1 119 ? -14.107 -29.004 34.453 1.00 29.75 119 PRO D C 1
ATOM 18265 O O . PRO D 1 119 ? -13.335 -28.034 34.348 1.00 22.60 119 PRO D O 1
ATOM 18276 N N . GLU D 1 120 ? -14.982 -29.128 35.448 1.00 27.89 120 GLU D N 1
ATOM 18277 C CA . GLU D 1 120 ? -15.154 -28.078 36.455 1.00 26.20 120 GLU D CA 1
ATOM 18278 C C . GLU D 1 120 ? -13.863 -27.685 37.153 1.00 28.37 120 GLU D C 1
ATOM 18279 O O . GLU D 1 120 ? -13.672 -26.522 37.518 1.00 27.13 120 GLU D O 1
ATOM 18291 N N . GLU D 1 121 ? -12.972 -28.657 37.323 1.00 31.05 121 GLU D N 1
ATOM 18292 C CA . GLU D 1 121 ? -11.700 -28.430 37.988 1.00 31.80 121 GLU D CA 1
ATOM 18293 C C . GLU D 1 121 ? -10.767 -27.562 37.150 1.00 28.35 121 GLU D C 1
ATOM 18294 O O . GLU D 1 121 ? -9.826 -26.989 37.681 1.00 32.46 121 GLU D O 1
ATOM 18306 N N . ALA D 1 122 ? -11.039 -27.459 35.852 1.00 24.80 122 ALA D N 1
ATOM 18307 C CA . ALA D 1 122 ? -10.196 -26.660 34.944 1.00 20.81 122 ALA D CA 1
ATOM 18308 C C . ALA D 1 122 ? -10.810 -25.279 34.645 1.00 19.39 122 ALA D C 1
ATOM 18309 O O . ALA D 1 122 ? -10.233 -24.499 33.899 1.00 18.73 122 ALA D O 1
ATOM 18316 N N . LEU D 1 123 ? -11.956 -24.966 35.233 1.00 17.22 123 LEU D N 1
ATOM 18317 C CA . LEU D 1 123 ? -12.647 -23.719 34.881 1.00 16.37 123 LEU D CA 1
ATOM 18318 C C . LEU D 1 123 ? -11.890 -22.465 35.290 1.00 16.85 123 LEU D C 1
ATOM 18319 O O . LEU D 1 123 ? -12.060 -21.421 34.638 1.00 17.05 123 LEU D O 1
ATOM 18335 N N . PHE D 1 124 ? -11.062 -22.559 36.326 1.00 20.16 124 PHE D N 1
ATOM 18336 C CA . PHE D 1 124 ? -10.208 -21.453 36.763 1.00 26.30 124 PHE D CA 1
ATOM 18337 C C . PHE D 1 124 ? -9.392 -20.891 35.600 1.00 21.53 124 PHE D C 1
ATOM 18338 O O . PHE D 1 124 ? -9.103 -19.691 35.557 1.00 27.04 124 PHE D O 1
ATOM 18355 N N . SER D 1 125 ? -9.049 -21.747 34.649 1.00 14.53 125 SER D N 1
ATOM 18356 C CA . SER D 1 125 ? -8.188 -21.394 33.527 1.00 15.94 125 SER D CA 1
ATOM 18357 C C . SER D 1 125 ? -8.929 -20.646 32.413 1.00 13.60 125 SER D C 1
ATOM 18358 O O . SER D 1 125 ? -8.299 -20.201 31.445 1.00 16.81 125 SER D O 1
ATOM 18366 N N . ARG D 1 126 ? -10.259 -20.540 32.522 1.00 12.65 126 ARG D N 1
ATOM 18367 C CA . ARG D 1 126 ? -11.091 -20.072 31.433 1.00 12.36 126 ARG D CA 1
ATOM 18368 C C . ARG D 1 126 ? -11.675 -18.699 31.685 1.00 12.43 126 ARG D C 1
ATOM 18369 O O . ARG D 1 126 ? -12.633 -18.287 31.033 1.00 13.95 126 ARG D O 1
ATOM 18390 N N A LEU D 1 127 ? -11.047 -17.991 32.624 0.57 12.28 127 LEU D N 1
ATOM 18391 N N B LEU D 1 127 ? -11.113 -17.944 32.610 0.43 12.31 127 LEU D N 1
ATOM 18392 C CA A LEU D 1 127 ? -11.554 -16.725 33.167 0.57 12.44 127 LEU D CA 1
ATOM 18393 C CA B LEU D 1 127 ? -11.772 -16.696 32.990 0.43 12.18 127 LEU D CA 1
ATOM 18394 C C A LEU D 1 127 ? -11.248 -15.480 32.338 0.57 11.05 127 LEU D C 1
ATOM 18395 C C B LEU D 1 127 ? -11.222 -15.435 32.351 0.43 11.04 127 LEU D C 1
ATOM 18396 O O A LEU D 1 127 ? -11.881 -14.437 32.549 0.57 10.31 127 LEU D O 1
ATOM 18397 O O B LEU D 1 127 ? -11.659 -14.338 32.697 0.43 10.34 127 LEU D O 1
ATOM 18428 N N . LEU D 1 128 ? -10.276 -15.584 31.432 1.00 8.60 128 LEU D N 1
ATOM 18429 C CA . LEU D 1 128 ? -9.767 -14.428 30.669 1.00 9.27 128 LEU D CA 1
ATOM 18430 C C . LEU D 1 128 ? -9.834 -14.686 29.154 1.00 9.43 128 LEU D C 1
ATOM 18431 O O . LEU D 1 128 ? -8.802 -14.806 28.463 1.00 10.47 128 LEU D O 1
ATOM 18448 N N . PRO D 1 129 ? -11.065 -14.774 28.620 1.00 8.64 129 PRO D N 1
ATOM 18449 C CA . PRO D 1 129 ? -11.180 -15.008 27.185 1.00 10.31 129 PRO D CA 1
ATOM 18450 C C . PRO D 1 129 ? -10.520 -13.920 26.354 1.00 10.29 129 PRO D C 1
ATOM 18451 O O . PRO D 1 129 ? -10.478 -12.755 26.757 1.00 10.63 129 PRO D O 1
ATOM 18462 N N . VAL D 1 130 ? -10.068 -14.310 25.171 1.00 8.79 130 VAL D N 1
ATOM 18463 C CA . VAL D 1 130 ? -9.372 -13.457 24.222 1.00 9.35 130 VAL D CA 1
ATOM 18464 C C . VAL D 1 130 ? -10.343 -13.028 23.111 1.00 10.63 130 VAL D C 1
ATOM 18465 O O . VAL D 1 130 ? -10.723 -13.857 22.267 1.00 10.77 130 VAL D O 1
ATOM 18478 N N . VAL D 1 131 ? -10.756 -11.772 23.114 1.00 8.55 131 VAL D N 1
ATOM 18479 C CA . VAL D 1 131 ? -11.766 -11.225 22.206 1.00 9.19 131 VAL D CA 1
ATOM 18480 C C . VAL D 1 131 ? -11.261 -9.894 21.660 1.00 9.35 131 VAL D C 1
ATOM 18481 O O . VAL D 1 131 ? -10.916 -8.998 22.438 1.00 9.04 131 VAL D O 1
ATOM 18494 N N . ALA D 1 132 ? -11.272 -9.742 20.346 1.00 9.60 132 ALA D N 1
ATOM 18495 C CA . ALA D 1 132 ? -10.800 -8.547 19.669 1.00 8.44 132 ALA D CA 1
ATOM 18496 C C . ALA D 1 132 ? -11.811 -8.046 18.679 1.00 9.13 132 ALA D C 1
ATOM 18497 O O . ALA D 1 132 ? -12.651 -8.827 18.234 1.00 10.60 132 ALA D O 1
ATOM 18504 N N . GLU D 1 133 ? -11.733 -6.770 18.312 1.00 9.15 133 GLU D N 1
ATOM 18505 C CA . GLU D 1 133 ? -12.745 -6.176 17.453 1.00 10.40 133 GLU D CA 1
ATOM 18506 C C . GLU D 1 133 ? -12.213 -5.217 16.430 1.00 10.14 133 GLU D C 1
ATOM 18507 O O . GLU D 1 133 ? -11.183 -4.558 16.618 1.00 10.71 133 GLU D O 1
ATOM 18519 N N . THR D 1 134 ? -13.012 -5.072 15.363 1.00 10.56 134 THR D N 1
ATOM 18520 C CA . THR D 1 134 ? -12.991 -3.925 14.478 1.00 11.42 134 THR D CA 1
ATOM 18521 C C . THR D 1 134 ? -14.434 -3.457 14.279 1.00 10.46 134 THR D C 1
ATOM 18522 O O . THR D 1 134 ? -15.384 -4.181 14.585 1.00 11.36 134 THR D O 1
ATOM 18533 N N . LEU D 1 135 ? -14.579 -2.222 13.772 1.00 12.11 135 LEU D N 1
ATOM 18534 C CA . LEU D 1 135 ? -15.887 -1.547 13.757 1.00 12.50 135 LEU D CA 1
ATOM 18535 C C . LEU D 1 135 ? -16.627 -1.627 12.404 1.00 12.48 135 LEU D C 1
ATOM 18536 O O . LEU D 1 135 ? -16.211 -0.999 11.442 1.00 13.64 135 LEU D O 1
ATOM 18552 N N . ASP D 1 136 ? -17.729 -2.385 12.396 1.00 13.29 136 ASP D N 1
ATOM 18553 C CA . ASP D 1 136 ? -18.570 -2.538 11.193 1.00 14.17 136 ASP D CA 1
ATOM 18554 C C . ASP D 1 136 ? -19.706 -1.498 11.111 1.00 13.17 136 ASP D C 1
ATOM 18555 O O . ASP D 1 136 ? -20.825 -1.814 10.735 1.00 16.01 136 ASP D O 1
ATOM 18564 N N . ASN D 1 137 ? -19.394 -0.240 11.398 1.00 13.80 137 ASN D N 1
ATOM 18565 C CA . ASN D 1 137 ? -20.436 0.763 11.634 1.00 17.50 137 ASN D CA 1
ATOM 18566 C C . ASN D 1 137 ? -21.194 1.239 10.390 1.00 19.25 137 ASN D C 1
ATOM 18567 O O . ASN D 1 137 ? -22.303 1.772 10.536 1.00 21.88 137 ASN D O 1
ATOM 18578 N N . ARG D 1 138 ? -20.623 1.105 9.198 1.00 15.13 138 ARG D N 1
ATOM 18579 C CA . ARG D 1 138 ? -21.336 1.610 8.017 1.00 13.79 138 ARG D CA 1
ATOM 18580 C C . ARG D 1 138 ? -22.338 0.580 7.520 1.00 17.88 138 ARG D C 1
ATOM 18581 O O . ARG D 1 138 ? -23.454 0.940 7.130 1.00 19.23 138 ARG D O 1
ATOM 18602 N N . LEU D 1 139 ? -21.974 -0.697 7.561 1.00 14.78 139 LEU D N 1
ATOM 18603 C CA . LEU D 1 139 ? -22.785 -1.752 6.989 1.00 13.51 139 LEU D CA 1
ATOM 18604 C C . LEU D 1 139 ? -23.680 -2.463 7.988 1.00 14.38 139 LEU D C 1
ATOM 18605 O O . LEU D 1 139 ? -24.603 -3.197 7.596 1.00 15.14 139 LEU D O 1
ATOM 18621 N N . ASN D 1 140 ? -23.406 -2.296 9.286 1.00 14.00 140 ASN D N 1
ATOM 18622 C CA . ASN D 1 140 ? -24.051 -3.086 10.325 1.00 14.62 140 ASN D CA 1
ATOM 18623 C C . ASN D 1 140 ? -24.673 -2.219 11.412 1.00 14.18 140 ASN D C 1
ATOM 18624 O O . ASN D 1 140 ? -24.121 -1.164 11.743 1.00 15.83 140 ASN D O 1
ATOM 18635 N N . ASP D 1 141 ? -25.753 -2.719 12.023 1.00 15.43 141 ASP D N 1
ATOM 18636 C CA . ASP D 1 141 ? -26.324 -2.176 13.272 1.00 16.52 141 ASP D CA 1
ATOM 18637 C C . ASP D 1 141 ? -25.486 -2.614 14.485 1.00 15.21 141 ASP D C 1
ATOM 18638 O O . ASP D 1 141 ? -25.811 -3.579 15.185 1.00 15.68 141 ASP D O 1
ATOM 18647 N N . VAL D 1 142 ? -24.432 -1.853 14.726 1.00 14.77 142 VAL D N 1
ATOM 18648 C CA . VAL D 1 142 ? -23.425 -2.201 15.734 1.00 14.12 142 VAL D CA 1
ATOM 18649 C C . VAL D 1 142 ? -23.993 -2.469 17.120 1.00 15.83 142 VAL D C 1
ATOM 18650 O O . VAL D 1 142 ? -23.634 -3.465 17.765 1.00 15.45 142 VAL D O 1
ATOM 18663 N N . PHE D 1 143 ? -24.895 -1.608 17.564 1.00 17.13 143 PHE D N 1
ATOM 18664 C CA . PHE D 1 143 ? -25.453 -1.665 18.913 1.00 17.08 143 PHE D CA 1
ATOM 18665 C C . PHE D 1 143 ? -26.713 -2.515 19.043 1.00 15.93 143 PHE D C 1
ATOM 18666 O O . PHE D 1 143 ? -27.262 -2.637 20.142 1.00 17.29 143 PHE D O 1
ATOM 18683 N N . GLY D 1 144 ? -27.142 -3.137 17.941 1.00 16.29 144 GLY D N 1
ATOM 18684 C CA . GLY D 1 144 ? -28.448 -3.774 17.859 1.00 17.43 144 GLY D CA 1
ATOM 18685 C C . GLY D 1 144 ? -28.568 -5.241 18.228 1.00 17.26 144 GLY D C 1
ATOM 18686 O O . GLY D 1 144 ? -29.593 -5.846 17.908 1.00 20.11 144 GLY D O 1
ATOM 18690 N N . HIS D 1 145 ? -27.576 -5.832 18.892 1.00 16.10 145 HIS D N 1
ATOM 18691 C CA . HIS D 1 145 ? -27.687 -7.218 19.380 1.00 17.89 145 HIS D CA 1
ATOM 18692 C C . HIS D 1 145 ? -27.982 -8.241 18.276 1.00 17.10 145 HIS D C 1
ATOM 18693 O O . HIS D 1 145 ? -28.754 -9.185 18.475 1.00 22.46 145 HIS D O 1
ATOM 18708 N N . GLY D 1 146 ? -27.315 -8.105 17.138 1.00 15.55 146 GLY D N 1
ATOM 18709 C CA . GLY D 1 146 ? -27.465 -9.055 16.040 1.00 16.22 146 GLY D CA 1
ATOM 18710 C C . GLY D 1 146 ? -26.744 -10.378 16.222 1.00 16.53 146 GLY D C 1
ATOM 18711 O O . GLY D 1 146 ? -27.148 -11.396 15.632 1.00 18.74 146 GLY D O 1
ATOM 18715 N N . LEU D 1 147 ? -25.666 -10.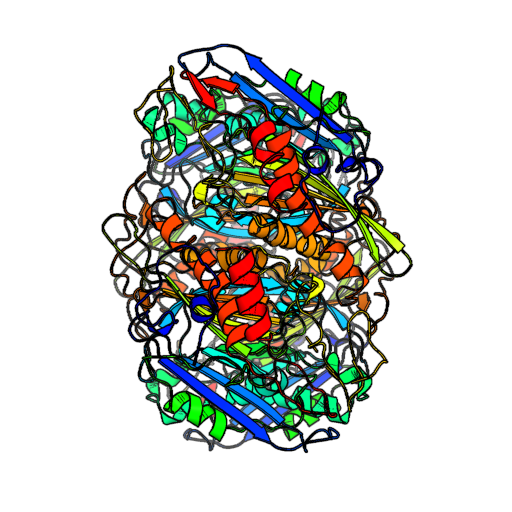380 17.001 1.00 16.40 147 LEU D N 1
ATOM 18716 C CA . LEU D 1 147 ? -24.960 -11.613 17.299 1.00 17.01 147 LEU D CA 1
ATOM 18717 C C . LEU D 1 147 ? -25.508 -12.235 18.569 1.00 19.50 147 LEU D C 1
ATOM 18718 O O . LEU D 1 147 ? -25.678 -11.549 19.585 1.00 20.67 147 LEU D O 1
ATOM 18734 N N . THR D 1 148 ? -25.767 -13.538 18.513 1.00 15.93 148 THR D N 1
ATOM 18735 C CA . THR D 1 148 ? -26.298 -14.262 19.648 1.00 14.81 148 THR D CA 1
ATOM 18736 C C . THR D 1 148 ? -25.296 -15.252 20.210 1.00 13.49 148 THR D C 1
ATOM 18737 O O . THR D 1 148 ? -24.290 -15.571 19.567 1.00 13.91 148 THR D O 1
ATOM 18748 N N . ARG D 1 149 ? -25.549 -15.742 21.418 1.00 15.08 149 ARG D N 1
ATOM 18749 C CA . ARG D 1 149 ? -24.705 -16.758 22.023 1.00 14.17 149 ARG D CA 1
ATOM 18750 C C . ARG D 1 149 ? -24.634 -17.985 21.102 1.00 14.54 149 ARG D C 1
ATOM 18751 O O . ARG D 1 149 ? -23.575 -18.613 20.985 1.00 15.09 149 ARG D O 1
ATOM 18772 N N . ASP D 1 150 ? -25.756 -18.365 20.494 1.00 14.95 150 ASP D N 1
ATOM 18773 C CA . ASP D 1 150 ? -25.772 -19.534 19.612 1.00 16.10 150 ASP D CA 1
ATOM 18774 C C . ASP D 1 150 ? -24.835 -19.338 18.425 1.00 13.78 150 ASP D C 1
ATOM 18775 O O . ASP D 1 150 ? -24.167 -20.283 17.993 1.00 15.13 150 ASP D O 1
ATOM 18784 N N . HIS D 1 151 ? -24.743 -18.109 17.916 1.00 13.79 151 HIS D N 1
ATOM 18785 C CA . HIS D 1 151 ? -23.814 -17.823 16.820 1.00 13.91 151 HIS D CA 1
ATOM 18786 C C . HIS D 1 151 ? -22.376 -18.072 17.276 1.00 13.19 151 HIS D C 1
ATOM 18787 O O . HIS D 1 151 ? -21.551 -18.601 16.542 1.00 13.41 151 HIS D O 1
ATOM 18802 N N . VAL D 1 152 ? -22.060 -17.631 18.481 1.00 13.94 152 VAL D N 1
ATOM 18803 C CA . VAL D 1 152 ? -20.703 -17.832 19.001 1.00 12.28 152 VAL D CA 1
ATOM 18804 C C . VAL D 1 152 ? -20.391 -19.312 19.200 1.00 12.99 152 VAL D C 1
ATOM 18805 O O . VAL D 1 152 ? -19.328 -19.790 18.803 1.00 12.17 152 VAL D O 1
ATOM 18818 N N . PHE D 1 153 ? -21.308 -20.044 19.833 1.00 11.90 153 PHE D N 1
ATOM 18819 C CA . PHE D 1 153 ? -21.118 -21.476 20.040 1.00 12.68 153 PHE D CA 1
ATOM 18820 C C . PHE D 1 153 ? -20.915 -22.170 18.697 1.00 12.30 153 PHE D C 1
ATOM 18821 O O . PHE D 1 153 ? -20.123 -23.096 18.596 1.00 12.92 153 PHE D O 1
ATOM 18838 N N . ALA D 1 154 ? -21.636 -21.741 17.670 1.00 13.54 154 ALA D N 1
ATOM 18839 C CA . ALA D 1 154 ? -21.523 -22.412 16.371 1.00 13.53 154 ALA D CA 1
ATOM 18840 C C . ALA D 1 154 ? -20.136 -22.271 15.764 1.00 13.10 154 ALA D C 1
ATOM 18841 O O . ALA D 1 154 ? -19.617 -23.205 15.151 1.00 15.49 154 ALA D O 1
ATOM 18848 N N . ALA D 1 155 ? -19.515 -21.106 15.940 1.00 13.21 155 ALA D N 1
ATOM 18849 C CA . ALA D 1 155 ? -18.173 -20.881 15.420 1.00 11.31 155 ALA D CA 1
ATOM 18850 C C . ALA D 1 155 ? -17.160 -21.662 16.257 1.00 12.25 155 ALA D C 1
ATOM 18851 O O . ALA D 1 155 ? -16.188 -22.211 15.738 1.00 12.97 155 ALA D O 1
ATOM 18858 N N . LEU D 1 156 ? -17.357 -21.690 17.575 1.00 11.86 156 LEU D N 1
ATOM 18859 C CA . LEU D 1 156 ? -16.450 -22.418 18.451 1.00 11.65 156 LEU D CA 1
ATOM 18860 C C . LEU D 1 156 ? -16.453 -23.901 18.124 1.00 11.14 156 LEU D C 1
ATOM 18861 O O . LEU D 1 156 ? -15.406 -24.541 18.037 1.00 14.04 156 LEU D O 1
ATOM 18877 N N . ASP D 1 157 ? -17.666 -24.450 17.985 1.00 12.97 157 ASP D N 1
ATOM 18878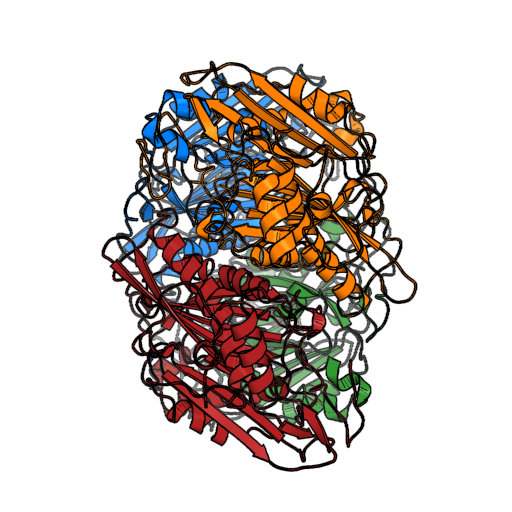 C CA . ASP D 1 157 ? -17.851 -25.877 17.734 1.00 14.03 157 ASP D CA 1
ATOM 18879 C C . ASP D 1 157 ? -17.603 -26.291 16.285 1.00 14.60 157 ASP D C 1
ATOM 18880 O O . ASP D 1 157 ? -17.265 -27.441 16.039 1.00 17.11 157 ASP D O 1
ATOM 18889 N N . GLY D 1 158 ? -17.774 -25.361 15.354 1.00 13.34 158 GLY D N 1
ATOM 18890 C CA . GLY D 1 158 ? -17.665 -25.638 13.935 1.00 15.64 158 GLY D CA 1
ATOM 18891 C C . GLY D 1 158 ? -16.269 -25.483 13.382 1.00 15.59 158 GLY D C 1
ATOM 18892 O O . GLY D 1 158 ? -15.993 -25.880 12.260 1.00 15.87 158 GLY D O 1
ATOM 18896 N N . ALA D 1 159 ? -15.375 -24.881 14.157 1.00 13.67 159 ALA D N 1
ATOM 18897 C CA . ALA D 1 159 ? -14.012 -24.659 13.709 1.00 10.95 159 ALA D CA 1
ATOM 18898 C C . ALA D 1 159 ? -13.286 -25.908 13.281 1.00 12.04 159 ALA D C 1
ATOM 18899 O O . ALA D 1 159 ? -13.476 -26.991 13.847 1.00 15.18 159 ALA D O 1
ATOM 18906 N N . LYS D 1 160 ? -12.424 -25.775 12.282 1.00 12.11 160 LYS D N 1
ATOM 18907 C CA A LYS D 1 160 ? -11.683 -26.917 11.756 0.50 12.86 160 LYS D CA 1
ATOM 18908 C CA B LYS D 1 160 ? -11.664 -26.919 11.786 0.50 12.84 160 LYS D CA 1
ATOM 18909 C C . LYS D 1 160 ? -10.392 -26.476 11.095 1.00 11.18 160 LYS D C 1
ATOM 18910 O O . LYS D 1 160 ? -10.174 -25.296 10.843 1.00 11.30 160 LYS D O 1
ATOM 18947 N N . GLY D 1 161 ? -9.502 -27.424 10.847 1.00 12.36 161 GLY D N 1
ATOM 18948 C CA . GLY D 1 161 ? -8.335 -27.161 10.048 1.00 12.05 161 GLY D CA 1
ATOM 18949 C C . GLY D 1 161 ? -8.691 -27.126 8.567 1.00 11.91 161 GLY D C 1
ATOM 18950 O O . GLY D 1 161 ? -9.851 -27.007 8.188 1.00 13.30 161 GLY D O 1
ATOM 18954 N N . GLY D 1 162 ? -7.682 -27.184 7.720 1.00 12.26 162 GLY D N 1
ATOM 18955 C CA . GLY D 1 162 ? -7.910 -27.141 6.290 1.00 11.92 162 GLY D CA 1
ATOM 18956 C C . GLY D 1 162 ? -8.182 -25.736 5.805 1.00 12.82 162 GLY D C 1
ATOM 18957 O O . GLY D 1 162 ? -7.947 -24.746 6.520 1.00 12.46 162 GLY D O 1
ATOM 18961 N N . PRO D 1 163 ? -8.627 -25.589 4.559 1.00 10.88 163 PRO D N 1
ATOM 18962 C CA . PRO D 1 163 ? -8.862 -24.289 3.952 1.00 10.63 163 PRO D CA 1
ATOM 18963 C C . PRO D 1 163 ? -9.764 -23.403 4.806 1.00 10.75 163 PRO D C 1
ATOM 18964 O O . PRO D 1 163 ? -10.726 -23.860 5.425 1.00 11.97 163 PRO D O 1
ATOM 18975 N N . VAL D 1 164 ? -9.379 -22.126 4.881 1.00 12.80 164 VAL D N 1
ATOM 18976 C CA . VAL D 1 164 ? -10.083 -21.113 5.664 1.00 11.44 164 VAL D CA 1
ATOM 18977 C C . VAL D 1 164 ? -10.848 -20.196 4.709 1.00 11.56 164 VAL D C 1
ATOM 18978 O O . VAL D 1 164 ? -10.251 -19.606 3.805 1.00 12.67 164 VAL D O 1
ATOM 18991 N N . ALA D 1 165 ? -12.151 -20.052 4.931 1.00 10.85 165 ALA D N 1
ATOM 18992 C CA . ALA D 1 165 ? -12.933 -19.143 4.119 1.00 11.42 165 ALA D CA 1
ATOM 18993 C C . ALA D 1 165 ? -12.467 -17.722 4.397 1.00 12.09 165 ALA D C 1
ATOM 18994 O O . ALA D 1 165 ? -12.220 -17.349 5.568 1.00 12.83 165 ALA D O 1
ATOM 19001 N N . GLU D 1 166 ? -12.373 -16.929 3.326 1.00 12.00 166 GLU D N 1
ATOM 19002 C CA . GLU D 1 166 ? -11.939 -15.537 3.366 1.00 11.43 166 GLU D CA 1
ATOM 19003 C C . GLU D 1 166 ? -13.072 -14.629 2.892 1.00 11.97 166 GLU D C 1
ATOM 19004 O O . GLU D 1 166 ? -14.086 -15.104 2.338 1.00 14.99 166 GLU D O 1
ATOM 19016 N N . GLY D 1 167 ? -12.883 -13.338 3.076 1.00 11.01 167 GLY D N 1
ATOM 19017 C CA . GLY D 1 167 ? -13.798 -12.349 2.536 1.00 12.10 167 GLY D CA 1
ATOM 19018 C C . GLY D 1 167 ? -14.823 -11.937 3.566 1.00 13.91 167 GLY D C 1
ATOM 19019 O O . GLY D 1 167 ? -14.484 -11.652 4.738 1.00 11.67 167 GLY D O 1
ATOM 19023 N N . ASN D 1 168 ? -16.094 -11.857 3.154 1.00 11.63 168 ASN D N 1
ATOM 19024 C CA . ASN D 1 168 ? -17.152 -11.303 3.977 1.00 11.80 168 ASN D CA 1
ATOM 19025 C C . ASN D 1 168 ? -17.739 -12.363 4.894 1.00 14.36 168 ASN D C 1
ATOM 19026 O O . ASN D 1 168 ? -18.909 -12.769 4.765 1.00 14.77 168 ASN D O 1
ATOM 19037 N N . VAL D 1 169 ? -16.904 -12.877 5.793 1.00 12.04 169 VAL D N 1
ATOM 19038 C CA . VAL D 1 169 ? -17.286 -13.957 6.660 1.00 12.32 169 VAL D CA 1
ATOM 19039 C C . VAL D 1 169 ? -16.852 -13.673 8.104 1.00 11.73 169 VAL D C 1
ATOM 19040 O O . VAL D 1 169 ? -15.914 -12.907 8.335 1.00 11.47 169 VAL D O 1
ATOM 19053 N N . GLY D 1 170 ? -17.540 -14.293 9.053 1.00 11.18 170 GLY D N 1
ATOM 19054 C CA . GLY D 1 170 ? -17.185 -14.225 10.453 1.00 11.08 170 GLY D CA 1
ATOM 19055 C C . GLY D 1 170 ? -17.081 -12.786 10.910 1.00 11.58 170 GLY D C 1
ATOM 19056 O O . GLY D 1 170 ? -17.913 -11.938 10.618 1.00 12.34 170 GLY D O 1
ATOM 19060 N N . GLY D 1 171 ? -16.025 -12.475 11.659 1.00 11.35 171 GLY D N 1
ATOM 19061 C CA . GLY D 1 171 ? -15.854 -11.138 12.159 1.00 11.49 171 GLY D CA 1
ATOM 19062 C C . GLY D 1 171 ? -15.653 -10.086 11.086 1.00 10.53 171 GLY D C 1
ATOM 19063 O O . GLY D 1 171 ? -15.836 -8.890 11.326 1.00 12.22 171 GLY D O 1
ATOM 19067 N N . GLY D 1 172 ? -15.267 -10.513 9.891 1.00 10.67 172 GLY D N 1
ATOM 19068 C CA . GLY D 1 172 ? -15.011 -9.600 8.789 1.00 11.06 172 GLY D CA 1
ATOM 19069 C C . GLY D 1 172 ? -16.221 -9.198 7.967 1.00 11.28 172 GLY D C 1
ATOM 19070 O O . GLY D 1 172 ? -16.094 -8.366 7.069 1.00 10.95 172 GLY D O 1
ATOM 19074 N N . THR D 1 173 ? -17.353 -9.820 8.274 1.00 11.95 173 THR D N 1
ATOM 19075 C CA . THR D 1 173 ? -18.543 -9.732 7.416 1.00 10.93 173 THR D CA 1
ATOM 19076 C C . THR D 1 173 ? -18.861 -8.296 6.979 1.00 11.31 173 THR D C 1
ATOM 19077 O O . THR D 1 173 ? -19.102 -8.054 5.767 1.00 12.65 173 THR D O 1
ATOM 19088 N N . GLY D 1 174 ? -18.899 -7.366 7.926 1.00 11.09 174 GLY D N 1
ATOM 19089 C CA . GLY D 1 174 ? -19.315 -5.983 7.681 1.00 11.16 174 GLY D CA 1
ATOM 19090 C C . GLY D 1 174 ? -18.206 -4.969 7.519 1.00 12.40 174 GLY D C 1
ATOM 19091 O O . GLY D 1 174 ? -18.461 -3.756 7.592 1.00 13.87 174 GLY D O 1
ATOM 19095 N N . MET D 1 175 ? -16.987 -5.416 7.255 1.00 10.67 175 MET D N 1
ATOM 19096 C CA . MET D 1 175 ? -15.823 -4.510 7.315 1.00 10.42 175 MET D CA 1
ATOM 19097 C C . MET D 1 175 ? -15.504 -3.853 5.973 1.00 11.74 175 MET D C 1
ATOM 19098 O O . MET D 1 175 ? -15.970 -4.317 4.913 1.00 11.89 175 MET D O 1
ATOM 19112 N N . ILE D 1 176 ? -14.683 -2.817 6.025 1.00 11.32 176 ILE D N 1
ATOM 19113 C CA . ILE D 1 176 ? -14.319 -1.959 4.902 1.00 10.53 176 ILE D CA 1
ATOM 19114 C C . ILE D 1 176 ? -12.817 -1.706 4.998 1.00 10.94 176 ILE D C 1
ATOM 19115 O O . ILE D 1 176 ? -12.373 -1.227 6.037 1.00 13.19 176 ILE D O 1
ATOM 19131 N N . ALA D 1 177 ? -12.050 -2.034 3.965 1.00 10.71 177 ALA D N 1
ATOM 19132 C CA . ALA D 1 177 ? -10.606 -1.819 3.941 1.00 9.99 177 ALA D CA 1
ATOM 19133 C C . ALA D 1 177 ? -10.157 -1.093 2.674 1.00 12.26 177 ALA D C 1
ATOM 19134 O O . ALA D 1 177 ? -10.520 -1.481 1.552 1.00 11.61 177 ALA D O 1
ATOM 19141 N N . TYR D 1 178 ? -9.354 -0.053 2.842 1.00 11.31 178 TYR D N 1
ATOM 19142 C CA . TYR D 1 178 ? -8.841 0.780 1.752 1.00 11.07 178 TYR D CA 1
ATOM 19143 C C . TYR D 1 178 ? -9.990 1.320 0.892 1.00 12.61 178 TYR D C 1
ATOM 19144 O O . TYR D 1 178 ? -9.807 1.499 -0.312 1.00 13.55 178 TYR D O 1
ATOM 19162 N N . THR D 1 179 ? -11.118 1.594 1.529 1.00 12.27 179 THR D N 1
ATOM 19163 C CA A THR D 1 179 ? -12.309 2.125 0.851 0.57 12.24 179 THR D CA 1
ATOM 19164 C CA B THR D 1 179 ? -12.374 2.077 0.902 0.43 12.32 179 THR D CA 1
ATOM 19165 C C . THR D 1 179 ? -13.010 1.088 -0.046 1.00 17.42 179 THR D C 1
ATOM 19166 O O . THR D 1 179 ? -13.984 1.399 -0.687 1.00 17.94 179 THR D O 1
ATOM 19187 N N . PHE D 1 180 ? -12.480 -0.113 -0.097 1.00 12.24 180 PHE D N 1
ATOM 19188 C CA . PHE D 1 180 ? -13.099 -1.259 -0.755 1.00 12.35 180 PHE D CA 1
ATOM 19189 C C . PHE D 1 180 ? -13.665 -2.189 0.323 1.00 12.20 180 PHE D C 1
ATOM 19190 O O . PHE D 1 180 ? -13.581 -1.900 1.519 1.00 12.59 180 PHE D O 1
ATOM 19207 N N . LYS D 1 181 ? -14.270 -3.300 -0.056 1.00 11.65 181 LYS D N 1
ATOM 19208 C CA . LYS D 1 181 ? -14.855 -4.178 0.932 1.00 10.04 181 LYS D CA 1
ATOM 19209 C C . LYS D 1 181 ? -13.745 -4.862 1.729 1.00 11.43 181 LYS D C 1
ATOM 19210 O O . LYS D 1 181 ? -12.773 -5.337 1.166 1.00 12.32 181 LYS D O 1
ATOM 19229 N N . GLY D 1 182 ? -13.911 -4.833 3.046 1.00 10.39 182 GLY D N 1
ATOM 19230 C CA . GLY D 1 182 ? -12.959 -5.443 3.976 1.00 12.14 182 GLY D CA 1
ATOM 19231 C C . GLY D 1 182 ? -13.415 -6.827 4.368 1.00 11.97 182 GLY D C 1
ATOM 19232 O O . GLY D 1 182 ? -14.380 -7.400 3.817 1.00 10.96 182 GLY D O 1
ATOM 19236 N N . GLY D 1 183 ? -12.731 -7.435 5.333 1.00 11.28 183 GLY D N 1
ATOM 19237 C CA . GLY D 1 183 ? -13.065 -8.799 5.667 1.00 10.66 183 GLY D CA 1
ATOM 19238 C C . GLY D 1 183 ? -11.911 -9.604 6.220 1.00 9.60 183 GLY D C 1
ATOM 19239 O O . GLY D 1 183 ? -10.986 -9.030 6.820 1.00 10.73 183 GLY D O 1
ATOM 19243 N N . ILE D 1 184 ? -11.969 -10.911 6.026 1.00 9.17 184 ILE D N 1
ATOM 19244 C CA . ILE D 1 184 ? -10.927 -11.838 6.489 1.00 9.39 184 ILE D CA 1
ATOM 19245 C C . ILE D 1 184 ? -9.970 -12.210 5.366 1.00 11.92 184 ILE D C 1
ATOM 19246 O O . ILE D 1 184 ? -10.401 -12.455 4.223 1.00 12.01 184 ILE D O 1
ATOM 19262 N N . GLY D 1 185 ? -8.663 -12.266 5.635 1.00 9.95 185 GLY D N 1
ATOM 19263 C CA . GLY D 1 185 ? -7.682 -12.768 4.698 1.00 9.15 185 GLY D CA 1
ATOM 19264 C C . GLY D 1 185 ? -6.689 -13.645 5.434 1.00 10.39 185 GLY D C 1
ATOM 19265 O O . GLY D 1 185 ? -6.513 -13.488 6.642 1.00 10.00 185 GLY D O 1
ATOM 19269 N N . THR D 1 186 ? -6.023 -14.546 4.742 1.00 8.68 186 THR D N 1
ATOM 19270 C CA . THR D 1 186 ? -5.031 -15.403 5.388 1.00 9.74 186 THR D CA 1
ATOM 19271 C C . THR D 1 186 ? -3.954 -15.820 4.399 1.00 9.58 186 THR D C 1
ATOM 19272 O O . THR D 1 186 ? -4.166 -15.753 3.186 1.00 11.15 186 THR D O 1
ATOM 19283 N N . SER D 1 187 ? -2.763 -16.142 4.897 1.00 9.10 187 SER D N 1
ATOM 19284 C CA . SER D 1 187 ? -1.613 -16.546 4.087 1.00 9.00 187 SER D CA 1
ATOM 19285 C C . SER D 1 187 ? -0.645 -17.277 4.995 1.00 11.00 187 SER D C 1
ATOM 19286 O O . SER D 1 187 ? -0.782 -17.201 6.214 1.00 12.38 187 SER D O 1
ATOM 19294 N N . SER D 1 188 ? 0.341 -17.937 4.439 1.00 9.08 188 SER D N 1
ATOM 19295 C CA . SER D 1 188 ? 1.392 -18.564 5.226 1.00 9.13 188 SER D CA 1
ATOM 19296 C C . SER D 1 188 ? 2.709 -18.520 4.471 1.00 10.01 188 SER D C 1
ATOM 19297 O O . SER D 1 188 ? 2.742 -18.365 3.253 1.00 10.19 188 SER D O 1
ATOM 19305 N N . ARG D 1 189 ? 3.805 -18.755 5.191 1.00 9.75 189 ARG D N 1
ATOM 19306 C CA . ARG D 1 189 ? 5.117 -18.975 4.611 1.00 9.40 189 ARG D CA 1
ATOM 19307 C C . ARG D 1 189 ? 5.792 -20.145 5.290 1.00 11.75 189 ARG D C 1
ATOM 19308 O O . ARG D 1 189 ? 5.690 -20.323 6.502 1.00 10.88 189 ARG D O 1
ATOM 19329 N N . VAL D 1 190 ? 6.461 -20.963 4.494 1.00 10.94 190 VAL D N 1
ATOM 19330 C CA . VAL D 1 190 ? 7.343 -21.995 5.003 1.00 10.30 190 VAL D CA 1
ATOM 19331 C C . VAL D 1 190 ? 8.731 -21.413 4.878 1.00 10.33 190 VAL D C 1
ATOM 19332 O O . VAL D 1 190 ? 9.169 -20.997 3.805 1.00 12.25 190 VAL D O 1
ATOM 19345 N N . VAL D 1 191 ? 9.410 -21.290 6.020 1.00 11.24 191 VAL D N 1
ATOM 19346 C CA . VAL D 1 191 ? 10.689 -20.608 6.086 1.00 12.13 191 VAL D CA 1
ATOM 19347 C C . VAL D 1 191 ? 11.815 -21.586 6.367 1.00 12.37 191 VAL D C 1
ATOM 19348 O O . VAL D 1 191 ? 11.615 -22.632 6.992 1.00 14.41 191 VAL D O 1
ATOM 19361 N N . SER D 1 192 ? 13.011 -21.239 5.872 1.00 15.76 192 SER D N 1
ATOM 19362 C CA . SER D 1 192 ? 14.164 -22.107 5.975 1.00 19.51 192 SER D CA 1
ATOM 19363 C C . SER D 1 192 ? 15.247 -21.491 6.841 1.00 19.69 192 SER D C 1
ATOM 19364 O O . SER D 1 192 ? 15.676 -20.374 6.599 1.00 20.97 192 SER D O 1
ATOM 19372 N N . ALA D 1 193 ? 15.700 -22.263 7.817 1.00 23.47 193 ALA D N 1
ATOM 19373 C CA . ALA D 1 193 ? 16.882 -21.919 8.607 1.00 30.00 193 ALA D CA 1
ATOM 19374 C C . ALA D 1 193 ? 17.837 -23.103 8.564 1.00 28.38 193 ALA D C 1
ATOM 19375 O O . ALA D 1 193 ? 17.698 -24.041 9.344 1.00 31.21 193 ALA D O 1
ATOM 19382 N N . GLY D 1 194 ? 18.804 -23.053 7.653 1.00 32.46 194 GLY D N 1
ATOM 19383 C CA . GLY D 1 194 ? 19.639 -24.206 7.393 1.00 45.24 194 GLY D CA 1
ATOM 19384 C C . GLY D 1 194 ? 18.776 -25.339 6.871 1.00 31.77 194 GLY D C 1
ATOM 19385 O O . GLY D 1 194 ? 18.060 -25.179 5.872 1.00 33.71 194 GLY D O 1
ATOM 19389 N N . ASP D 1 195 ? 18.835 -26.471 7.562 1.00 35.01 195 ASP D N 1
ATOM 19390 C CA . ASP D 1 195 ? 18.054 -27.648 7.205 1.00 33.29 195 ASP D CA 1
ATOM 19391 C C . ASP D 1 195 ? 16.714 -27.695 7.948 1.00 36.13 195 ASP D C 1
ATOM 19392 O O . ASP D 1 195 ? 15.901 -28.586 7.715 1.00 38.20 195 ASP D O 1
ATOM 19401 N N . THR D 1 196 ? 16.485 -26.751 8.854 1.00 31.46 196 THR D N 1
ATOM 19402 C CA . THR D 1 196 ? 15.231 -26.725 9.608 1.00 22.26 196 THR D CA 1
ATOM 19403 C C . THR D 1 196 ? 14.197 -25.888 8.852 1.00 18.83 196 THR D C 1
ATOM 19404 O O . THR D 1 196 ? 14.539 -24.891 8.226 1.00 24.90 196 THR D O 1
ATOM 19415 N N . ARG D 1 197 ? 12.956 -26.343 8.854 1.00 17.86 197 ARG D N 1
ATOM 19416 C CA . ARG D 1 197 ? 11.860 -25.580 8.272 1.00 15.97 197 ARG D CA 1
ATOM 19417 C C . ARG D 1 197 ? 10.819 -25.311 9.348 1.00 13.38 197 ARG D C 1
ATOM 19418 O O . ARG D 1 197 ? 10.552 -26.145 10.199 1.00 16.26 197 ARG D O 1
ATOM 19439 N N . TYR D 1 198 ? 10.234 -24.110 9.299 1.00 10.05 198 TYR D N 1
ATOM 19440 C CA . TYR D 1 198 ? 9.124 -23.742 10.142 1.00 11.16 198 TYR D CA 1
ATOM 19441 C C . TYR D 1 198 ? 8.044 -23.087 9.301 1.00 11.70 198 TYR D C 1
ATOM 19442 O O . TYR D 1 198 ? 8.323 -22.582 8.211 1.00 13.26 198 TYR D O 1
ATOM 19460 N N . THR D 1 199 ? 6.823 -23.102 9.801 1.00 10.76 199 THR D N 1
ATOM 19461 C CA . THR D 1 199 ? 5.719 -22.414 9.150 1.00 9.63 199 THR D CA 1
ATOM 19462 C C . THR D 1 199 ? 5.272 -21.198 9.982 1.00 10.16 199 THR D C 1
ATOM 19463 O O . THR D 1 199 ? 5.159 -21.279 11.225 1.00 11.00 199 THR D O 1
ATOM 19474 N N . VAL D 1 200 ? 5.007 -20.096 9.290 1.00 9.70 200 VAL D N 1
ATOM 19475 C CA . VAL D 1 200 ? 4.417 -18.896 9.874 1.00 9.90 200 VAL D CA 1
ATOM 19476 C C . VAL D 1 200 ? 3.093 -18.694 9.157 1.00 9.89 200 VAL D C 1
ATOM 19477 O O . VAL D 1 200 ? 3.068 -18.531 7.922 1.00 11.45 200 VAL D O 1
ATOM 19490 N N . GLY D 1 201 ? 2.001 -18.707 9.889 1.00 8.83 201 GLY D N 1
ATOM 19491 C CA . GLY D 1 201 ? 0.676 -18.494 9.332 1.00 8.74 201 GLY D CA 1
ATOM 19492 C C . GLY D 1 201 ? 0.082 -17.200 9.832 1.00 9.70 201 GLY D C 1
ATOM 19493 O O . GLY D 1 201 ? 0.260 -16.848 11.011 1.00 10.05 201 GLY D O 1
ATOM 19497 N N . VAL D 1 202 ? -0.647 -16.478 8.989 1.00 9.29 202 VAL D N 1
ATOM 19498 C CA . VAL D 1 202 ? -1.250 -15.204 9.377 1.00 9.35 202 VAL D CA 1
ATOM 19499 C C . VAL D 1 202 ? -2.712 -15.138 8.976 1.00 10.39 202 VAL D C 1
ATOM 19500 O O . VAL D 1 202 ? -3.055 -15.573 7.854 1.00 10.13 202 VAL D O 1
ATOM 19513 N N . LEU D 1 203 ? -3.566 -14.644 9.840 1.00 8.39 203 LEU D N 1
ATOM 19514 C CA . LEU D 1 203 ? -4.953 -14.344 9.510 1.00 9.43 203 LEU D CA 1
ATOM 19515 C C . LEU D 1 203 ? -5.204 -12.909 9.914 1.00 9.29 203 LEU D C 1
ATOM 19516 O O . LEU D 1 203 ? -4.765 -12.472 10.985 1.00 9.97 203 LEU D O 1
ATOM 19532 N N . VAL D 1 204 ? -5.861 -12.149 9.058 1.00 8.94 204 VAL D N 1
ATOM 19533 C CA . VAL D 1 204 ? -6.220 -10.767 9.327 1.00 9.50 204 VAL D CA 1
ATOM 19534 C C . VAL D 1 204 ? -7.713 -10.520 9.248 1.00 9.90 204 VAL D C 1
ATOM 19535 O O . VAL D 1 204 ? -8.416 -11.171 8.463 1.00 9.36 204 VAL D O 1
ATOM 19548 N N . GLN D 1 205 ? -8.192 -9.617 10.091 1.00 9.49 205 GLN D N 1
ATOM 19549 C CA . GLN D 1 205 ? -9.533 -9.060 9.986 1.00 9.04 205 GLN D CA 1
ATOM 19550 C C . GLN D 1 205 ? -9.269 -7.600 9.671 1.00 9.73 205 GLN D C 1
ATOM 19551 O O . GLN D 1 205 ? -8.794 -6.844 10.559 1.00 9.10 205 GLN D O 1
ATOM 19565 N N . ALA D 1 206 ? -9.542 -7.171 8.436 1.00 9.11 206 ALA D N 1
ATOM 19566 C CA . ALA D 1 206 ? -9.112 -5.891 7.896 1.00 8.55 206 ALA D CA 1
ATOM 19567 C C . ALA D 1 206 ? -10.270 -4.916 7.768 1.00 10.73 206 ALA D C 1
ATOM 19568 O O . ALA D 1 206 ? -11.291 -5.211 7.097 1.00 10.67 206 ALA D O 1
ATOM 19575 N N . ASN D 1 207 ? -10.116 -3.742 8.381 1.00 10.16 207 ASN D N 1
ATOM 19576 C CA . ASN D 1 207 ? -11.109 -2.673 8.385 1.00 10.11 207 ASN D CA 1
ATOM 19577 C C . ASN D 1 207 ? -10.372 -1.335 8.418 1.00 11.03 207 ASN D C 1
ATOM 19578 O O . ASN D 1 207 ? -10.869 -0.415 9.032 1.00 11.91 207 ASN D O 1
ATOM 19589 N N . HIS D 1 208 ? -9.263 -1.218 7.683 1.00 9.58 208 HIS D N 1
ATOM 19590 C CA . HIS D 1 208 ? -8.336 -0.106 7.808 1.00 10.06 208 HIS D CA 1
ATOM 19591 C C . HIS D 1 208 ? -7.981 0.476 6.448 1.00 12.40 208 HIS D C 1
ATOM 19592 O O . HIS D 1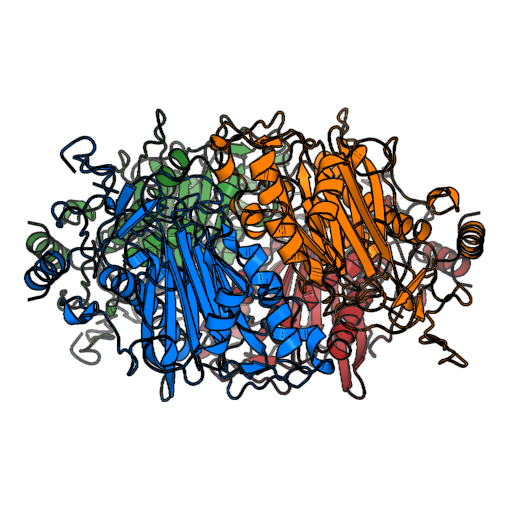 208 ? -8.184 -0.165 5.398 1.00 12.17 208 HIS D O 1
ATOM 19607 N N . GLY D 1 209 ? -7.429 1.677 6.453 1.00 13.67 209 GLY D N 1
ATOM 19608 C CA . GLY D 1 209 ? -6.765 2.200 5.271 1.00 13.32 209 GLY D CA 1
ATOM 19609 C C . GLY D 1 209 ? -7.610 3.000 4.318 1.00 14.08 209 GLY D C 1
ATOM 19610 O O . GLY D 1 209 ? -8.834 2.945 4.327 1.00 15.62 209 GLY D O 1
ATOM 19614 N N . ASP D 1 210 ? -6.901 3.749 3.493 1.00 15.17 210 ASP D N 1
ATOM 19615 C CA . ASP D 1 210 ? -7.500 4.601 2.468 1.00 17.13 210 ASP D CA 1
ATOM 19616 C C . ASP D 1 210 ? -7.104 4.104 1.093 1.00 14.68 210 ASP D C 1
ATOM 19617 O O . ASP D 1 210 ? -5.992 3.677 0.850 1.00 14.80 210 ASP D O 1
ATOM 19626 N N . ARG D 1 211 ? -8.027 4.285 0.141 1.00 18.62 211 ARG D N 1
ATOM 19627 C CA . ARG D 1 211 ? -7.802 3.859 -1.231 1.00 17.59 211 ARG D CA 1
ATOM 19628 C C . ARG D 1 211 ? -6.587 4.527 -1.855 1.00 13.09 211 ARG D C 1
ATOM 19629 O O . ARG D 1 211 ? -5.844 3.881 -2.575 1.00 14.59 211 ARG D O 1
ATOM 19650 N N . ASN D 1 212 ? -6.360 5.793 -1.537 1.00 15.83 212 ASN D N 1
ATOM 19651 C CA . ASN D 1 212 ? -5.276 6.558 -2.116 1.00 19.14 212 ASN D CA 1
ATOM 19652 C C . ASN D 1 212 ? -3.904 6.091 -1.679 1.00 18.76 212 ASN D C 1
ATOM 19653 O O . ASN D 1 212 ? -2.897 6.439 -2.310 1.00 22.21 212 ASN D O 1
ATOM 19664 N N . ASP D 1 213 ? -3.845 5.354 -0.568 1.00 14.66 213 ASP D N 1
ATOM 19665 C CA . ASP D 1 213 ? -2.569 4.835 -0.065 1.00 16.61 213 ASP D CA 1
ATOM 19666 C C . ASP D 1 213 ? -2.279 3.401 -0.470 1.00 12.91 213 ASP D C 1
ATOM 19667 O O . ASP D 1 213 ? -1.127 2.989 -0.433 1.00 14.83 213 ASP D O 1
ATOM 19676 N N . LEU D 1 214 ? -3.310 2.643 -0.827 1.00 12.75 214 LEU D N 1
ATOM 19677 C CA . LEU D 1 214 ? -3.145 1.220 -1.090 1.00 11.91 214 LEU D CA 1
ATOM 19678 C C . LEU D 1 214 ? -2.045 0.892 -2.111 1.00 12.72 214 LEU D C 1
ATOM 19679 O O . LEU D 1 214 ? -2.025 1.439 -3.222 1.00 13.71 214 LEU D O 1
ATOM 19695 N N . ARG D 1 215 ? -1.166 -0.048 -1.766 1.00 10.07 215 ARG D N 1
ATOM 19696 C CA . ARG D 1 215 ? -0.214 -0.632 -2.690 1.00 10.36 215 ARG D CA 1
ATOM 19697 C C . ARG D 1 215 ? -0.450 -2.120 -2.709 1.00 11.78 215 ARG D C 1
ATOM 19698 O O . ARG D 1 215 ? -0.604 -2.749 -1.657 1.00 12.26 215 ARG D O 1
ATOM 19719 N N . ILE D 1 216 ? -0.497 -2.692 -3.905 1.00 11.64 216 ILE D N 1
ATOM 19720 C CA . ILE D 1 216 ? -0.497 -4.124 -4.085 1.00 12.81 216 ILE D CA 1
ATOM 19721 C C . ILE D 1 216 ? 0.727 -4.492 -4.891 1.00 11.34 216 ILE D C 1
ATOM 19722 O O . ILE D 1 216 ? 0.929 -3.980 -6.026 1.00 12.37 216 ILE D O 1
ATOM 19738 N N . ALA D 1 217 ? 1.589 -5.332 -4.345 1.00 11.77 217 ALA D N 1
ATOM 19739 C CA . ALA D 1 217 ? 2.860 -5.642 -4.976 1.00 11.52 217 ALA D CA 1
ATOM 19740 C C . ALA D 1 217 ? 3.639 -4.379 -5.347 1.00 13.20 217 ALA D C 1
ATOM 19741 O O . ALA D 1 217 ? 4.303 -4.298 -6.385 1.00 15.98 217 ALA D O 1
ATOM 19748 N N . GLY D 1 218 ? 3.536 -3.376 -4.484 1.00 12.47 218 GLY D N 1
ATOM 19749 C CA . GLY D 1 218 ? 4.253 -2.127 -4.656 1.00 14.59 218 GLY D CA 1
ATOM 19750 C C . GLY D 1 218 ? 3.582 -1.130 -5.564 1.00 15.31 218 GLY D C 1
ATOM 19751 O O . GLY D 1 218 ? 4.005 0.022 -5.634 1.00 17.11 218 GLY D O 1
ATOM 19755 N N . VAL D 1 219 ? 2.512 -1.541 -6.233 1.00 12.87 219 VAL D N 1
ATOM 19756 C CA . VAL D 1 219 ? 1.800 -0.655 -7.172 1.00 15.94 219 VAL D CA 1
ATOM 19757 C C . VAL D 1 219 ? 0.764 0.183 -6.445 1.00 14.23 219 VAL D C 1
ATOM 19758 O O . VAL D 1 219 ? -0.118 -0.350 -5.781 1.00 13.62 219 VAL D O 1
ATOM 19771 N N . GLN D 1 220 ? 0.867 1.509 -6.570 1.00 15.85 220 GLN D N 1
ATOM 19772 C CA . GLN D 1 220 ? -0.113 2.405 -5.970 1.00 19.26 220 GLN D CA 1
ATOM 19773 C C . GLN D 1 220 ? -1.368 2.405 -6.800 1.00 22.33 220 GLN D C 1
ATOM 19774 O O . GLN D 1 220 ? -1.485 3.151 -7.783 1.00 27.09 220 GLN D O 1
ATOM 19788 N N . ILE D 1 221 ? -2.339 1.621 -6.392 1.00 15.33 221 ILE D N 1
ATOM 19789 C CA . ILE D 1 221 ? -3.334 1.147 -7.317 1.00 18.32 221 ILE D CA 1
ATOM 19790 C C . ILE D 1 221 ? -4.683 1.878 -7.271 1.00 21.55 221 ILE D C 1
ATOM 19791 O O . ILE D 1 221 ? -5.478 1.751 -8.197 1.00 18.92 221 ILE D O 1
ATOM 19807 N N . GLY D 1 222 ? -4.928 2.687 -6.246 1.00 18.21 222 GLY D N 1
ATOM 19808 C CA . GLY D 1 222 ? -6.209 3.339 -6.084 1.00 19.49 222 GLY D CA 1
ATOM 19809 C C . GLY D 1 222 ? -6.604 4.220 -7.251 1.00 22.14 222 GLY D C 1
ATOM 19810 O O . GLY D 1 222 ? -7.775 4.232 -7.645 1.00 23.10 222 GLY D O 1
ATOM 19814 N N . LYS D 1 223 ? -5.644 4.955 -7.796 1.00 19.31 223 LYS D N 1
ATOM 19815 C CA . LYS D 1 223 ? -5.920 5.840 -8.924 1.00 22.32 223 LYS D CA 1
ATOM 19816 C C . LYS D 1 223 ? -5.991 5.086 -10.241 1.00 25.02 223 LYS D C 1
ATOM 19817 O O . LYS D 1 223 ? -6.519 5.604 -11.234 1.00 30.17 223 LYS D O 1
ATOM 19836 N N . GLU D 1 224 ? -5.464 3.871 -10.285 1.00 21.18 224 GLU D N 1
ATOM 19837 C CA A GLU D 1 224 ? -5.480 3.074 -11.510 0.44 22.49 224 GLU D CA 1
ATOM 19838 C CA B GLU D 1 224 ? -5.474 3.082 -11.513 0.56 22.46 224 GLU D CA 1
ATOM 19839 C C . GLU D 1 224 ? -6.800 2.338 -11.683 1.00 27.59 224 GLU D C 1
ATOM 19840 O O . GLU D 1 224 ? -7.157 1.918 -12.786 1.00 24.68 224 GLU D O 1
ATOM 19863 N N . ILE D 1 225 ? -7.517 2.158 -10.585 1.00 23.67 225 ILE D N 1
ATOM 19864 C CA . ILE D 1 225 ? -8.829 1.537 -10.610 1.00 18.98 225 ILE D CA 1
ATOM 19865 C C . ILE D 1 225 ? -9.844 2.602 -10.951 1.00 19.18 225 ILE D C 1
ATOM 19866 O O . ILE D 1 225 ? -9.838 3.682 -10.348 1.00 22.38 225 ILE D O 1
ATOM 19882 N N . LYS D 1 226 ? -10.717 2.278 -11.910 1.00 20.79 226 LYS D N 1
ATOM 19883 C CA . LYS D 1 226 ? -11.827 3.131 -12.291 1.00 24.37 226 LYS D CA 1
ATOM 19884 C C . LYS D 1 226 ? -13.100 2.711 -11.579 1.00 19.02 226 LYS D C 1
ATOM 19885 O O . LYS D 1 226 ? -13.478 1.544 -11.567 1.00 22.33 226 LYS D O 1
ATOM 19904 N N . GLY D 1 227 ? -13.757 3.684 -10.972 1.00 20.16 227 GLY D N 1
ATOM 19905 C CA . GLY D 1 227 ? -14.998 3.434 -10.288 1.00 19.35 227 GLY D CA 1
ATOM 19906 C C . GLY D 1 227 ? -14.801 2.697 -8.981 1.00 17.61 227 GLY D C 1
ATOM 19907 O O . GLY D 1 227 ? -13.744 2.814 -8.369 1.00 18.63 227 GLY D O 1
ATOM 19911 N N . ALA D 1 228 ? -15.825 1.955 -8.597 1.00 17.67 228 ALA D N 1
ATOM 19912 C CA . ALA D 1 228 ? -15.842 1.147 -7.389 1.00 16.34 228 ALA D CA 1
ATOM 19913 C C . ALA D 1 228 ? -15.714 1.970 -6.095 1.00 17.44 228 ALA D C 1
ATOM 19914 O O . ALA D 1 228 ? -15.329 1.423 -5.036 1.00 18.07 228 ALA D O 1
ATOM 19921 N N . TRP D 1 229 ? -16.107 3.237 -6.129 1.00 17.67 229 TRP D N 1
ATOM 19922 C CA . TRP D 1 229 ? -16.193 4.021 -4.927 1.00 19.03 229 TRP D CA 1
ATOM 19923 C C . TRP D 1 229 ? -17.500 3.697 -4.187 1.00 20.31 229 TRP D C 1
ATOM 19924 O O . TRP D 1 229 ? -18.491 3.307 -4.789 1.00 20.46 229 TRP D O 1
ATOM 19945 N N . PRO D 1 230 ? -17.508 3.853 -2.854 1.00 18.70 230 PRO D N 1
ATOM 19946 C CA . PRO D 1 230 ? -18.704 3.533 -2.064 1.00 19.04 230 PRO D CA 1
ATOM 19947 C C . PRO D 1 230 ? -19.887 4.432 -2.399 1.00 21.48 230 PRO D C 1
ATOM 19948 O O . PRO D 1 230 ? -19.687 5.528 -2.919 1.00 23.69 230 PRO D O 1
ATOM 19959 N N . GLU D 1 231 ? -21.080 3.961 -2.076 1.00 20.53 231 GLU D N 1
ATOM 19960 C CA . GLU D 1 231 ? -22.313 4.678 -2.375 1.00 23.26 231 GLU D CA 1
ATOM 19961 C C . GLU D 1 231 ? -23.260 4.644 -1.198 1.00 30.46 231 GLU D C 1
ATOM 19962 O O . GLU D 1 231 ? -23.132 3.830 -0.279 1.00 24.20 231 GLU D O 1
ATOM 19974 N N . VAL D 1 232 ? -24.233 5.540 -1.255 1.00 33.05 232 VAL D N 1
ATOM 19975 C CA . VAL D 1 232 ? -25.327 5.591 -0.300 1.00 44.54 232 VAL D CA 1
ATOM 19976 C C . VAL D 1 232 ? -26.654 5.775 -1.047 1.00 46.14 232 VAL D C 1
ATOM 19977 O O . VAL D 1 232 ? -26.940 6.857 -1.548 1.00 50.87 232 VAL D O 1
ATOM 19990 N N . ASN D 1 233 ? -27.444 4.710 -1.140 0.57 41.91 233 ASN D N 1
ATOM 19991 C CA . ASN D 1 233 ? -28.724 4.740 -1.860 0.68 46.63 233 ASN D CA 1
ATOM 19992 C C . ASN D 1 233 ? -28.596 4.955 -3.370 0.54 49.69 233 ASN D C 1
ATOM 19993 O O . ASN D 1 233 ? -29.582 4.846 -4.098 0.32 55.78 233 ASN D O 1
ATOM 20004 N N . GLY D 1 234 ? -27.391 5.260 -3.841 0.63 52.66 234 GLY D N 1
ATOM 20005 C CA . GLY D 1 234 ? -27.168 5.496 -5.257 0.64 54.38 234 GLY D CA 1
ATOM 20006 C C . GLY D 1 234 ? -26.253 6.678 -5.519 0.79 49.66 234 GLY D C 1
ATOM 20007 O O . GLY D 1 234 ? -25.871 6.929 -6.665 0.47 49.74 234 GLY D O 1
ATOM 20011 N N . ILE D 1 235 ? -25.901 7.401 -4.457 1.00 53.79 235 ILE D N 1
ATOM 20012 C CA . ILE D 1 235 ? -25.002 8.549 -4.569 1.00 51.02 235 ILE D CA 1
ATOM 20013 C C . ILE D 1 235 ? -23.588 8.197 -4.142 1.00 44.11 235 ILE D C 1
ATOM 20014 O O . ILE D 1 235 ? -23.361 7.825 -2.987 1.00 35.90 235 ILE D O 1
ATOM 20030 N N . VAL D 1 236 ? -22.639 8.336 -5.065 1.00 38.44 236 VAL D N 1
ATOM 20031 C CA . VAL D 1 236 ? -21.238 8.107 -4.756 1.00 40.95 236 VAL D CA 1
ATOM 20032 C C . VAL D 1 236 ? -20.883 8.948 -3.549 1.00 40.01 236 VAL D C 1
ATOM 20033 O O . VAL D 1 236 ? -21.162 10.144 -3.513 1.00 47.39 236 VAL D O 1
ATOM 20046 N N . ALA D 1 237 ? -20.271 8.315 -2.558 1.00 33.01 237 ALA D N 1
ATOM 20047 C CA . ALA D 1 237 ? -20.013 8.951 -1.271 1.00 35.09 237 ALA D CA 1
ATOM 20048 C C . ALA D 1 237 ? -18.555 9.330 -1.072 1.00 43.96 237 ALA D C 1
ATOM 20049 O O . ALA D 1 237 ? -18.224 10.014 -0.105 1.00 49.05 237 ALA D O 1
ATOM 20056 N N . ALA D 1 238 ? -17.679 8.888 -1.972 1.00 47.95 238 ALA D N 1
ATOM 20057 C CA . ALA D 1 238 ? -16.252 9.179 -1.829 1.00 32.09 238 ALA D CA 1
ATOM 20058 C C . ALA D 1 238 ? -15.538 9.265 -3.170 1.00 38.62 238 ALA D C 1
ATOM 20059 O O . ALA D 1 238 ? -16.095 8.935 -4.215 1.00 39.90 238 ALA D O 1
ATOM 20066 N N . GLY D 1 239 ? -14.297 9.733 -3.125 0.49 36.78 239 GLY D N 1
ATOM 20067 C CA . GLY D 1 239 ? -13.467 9.827 -4.309 0.69 31.84 239 GLY D CA 1
ATOM 20068 C C . GLY D 1 239 ? -14.210 10.419 -5.491 0.66 45.59 239 GLY D C 1
ATOM 20069 O O . GLY D 1 239 ? -14.094 11.611 -5.770 0.86 52.92 239 GLY D O 1
ATOM 20073 N N . SER D 1 250 ? -9.368 -0.037 11.629 1.00 11.55 250 SER D N 1
ATOM 20074 C CA . SER D 1 250 ? -8.807 -1.066 12.514 1.00 9.56 250 SER D CA 1
ATOM 20075 C C . SER D 1 250 ? -8.383 -2.275 11.730 1.00 10.49 250 SER D C 1
ATOM 20076 O O . SER D 1 250 ? -8.871 -2.562 10.635 1.00 10.74 250 SER D O 1
ATOM 20083 N N . LEU D 1 251 ? -7.458 -3.025 12.334 1.00 9.39 251 LEU D N 1
ATOM 20084 C CA . LEU D 1 251 ? -6.855 -4.174 11.686 1.00 8.13 251 LEU D CA 1
ATOM 20085 C C . LEU D 1 251 ? -6.371 -5.124 12.758 1.00 9.45 251 LEU D C 1
ATOM 20086 O O . LEU D 1 251 ? -5.560 -4.708 13.606 1.00 9.42 251 LEU D O 1
ATOM 20102 N N . LEU D 1 252 ? -6.814 -6.372 12.723 1.00 8.22 252 LEU D N 1
ATOM 20103 C CA . LEU D 1 252 ? -6.409 -7.403 13.659 1.00 7.64 252 LEU D CA 1
ATOM 20104 C C . LEU D 1 252 ? -5.553 -8.407 12.924 1.00 9.80 252 LEU D C 1
ATOM 20105 O O . LEU D 1 252 ? -5.965 -8.930 11.873 1.00 10.38 252 LEU D O 1
ATOM 20121 N N . ILE D 1 253 ? -4.372 -8.715 13.456 1.00 8.91 253 ILE D N 1
ATOM 20122 C CA . ILE D 1 253 ? -3.434 -9.631 12.824 1.00 8.01 253 ILE D CA 1
ATOM 20123 C C . ILE D 1 253 ? -3.115 -10.728 13.799 1.00 8.23 253 ILE D C 1
ATOM 20124 O O . ILE D 1 253 ? -2.658 -10.444 14.927 1.00 9.11 253 ILE D O 1
ATOM 20140 N N . VAL D 1 254 ? -3.359 -11.973 13.426 1.00 7.73 254 VAL D N 1
ATOM 20141 C CA . VAL D 1 254 ? -3.045 -13.134 14.248 1.00 8.05 254 VAL D CA 1
ATOM 20142 C C . VAL D 1 254 ? -1.994 -13.941 13.522 1.00 9.17 254 VAL D C 1
ATOM 20143 O O . VAL D 1 254 ? -2.144 -14.312 12.355 1.00 9.36 254 VAL D O 1
ATOM 20156 N N . ILE D 1 255 ? -0.918 -14.244 14.225 1.00 8.90 255 ILE D N 1
ATOM 20157 C CA . ILE D 1 255 ? 0.222 -14.951 13.691 1.00 8.92 255 ILE D CA 1
ATOM 20158 C C . ILE D 1 255 ? 0.401 -16.236 14.475 1.00 8.72 255 ILE D C 1
ATOM 20159 O O . ILE D 1 255 ? 0.482 -16.212 15.712 1.00 8.90 255 ILE D O 1
ATOM 20175 N N . ALA D 1 256 ? 0.453 -17.356 13.770 1.00 8.91 256 ALA D N 1
ATOM 20176 C CA . ALA D 1 256 ? 0.763 -18.642 14.362 1.00 8.93 256 ALA D CA 1
ATOM 20177 C C . ALA D 1 256 ? 2.075 -19.159 13.820 1.00 9.12 256 ALA D C 1
ATOM 20178 O O . ALA D 1 256 ? 2.407 -18.955 12.658 1.00 8.66 256 ALA D O 1
ATOM 20185 N N . THR D 1 257 ? 2.851 -19.831 14.657 1.00 9.34 257 THR D N 1
ATOM 20186 C CA . THR D 1 257 ? 4.021 -20.503 14.132 1.00 9.42 257 THR D CA 1
ATOM 20187 C C . THR D 1 257 ? 4.260 -21.799 14.858 1.00 10.62 257 THR D C 1
ATOM 20188 O O . THR D 1 257 ? 3.921 -21.907 16.039 1.00 10.04 257 THR D O 1
ATOM 20199 N N . ASP D 1 258 ? 4.859 -22.775 14.172 1.00 9.98 258 ASP D N 1
ATOM 20200 C CA . ASP D 1 258 ? 5.312 -23.951 14.869 1.00 9.58 258 ASP D CA 1
ATOM 20201 C C . ASP D 1 258 ? 6.739 -23.840 15.379 1.00 9.48 258 ASP D C 1
ATOM 20202 O O . ASP D 1 258 ? 7.249 -24.784 15.997 1.00 11.44 258 ASP D O 1
ATOM 20211 N N . ALA D 1 259 ? 7.385 -22.693 15.200 1.00 9.69 259 ALA D N 1
ATOM 20212 C CA . ALA D 1 259 ? 8.711 -22.479 15.781 1.00 9.84 259 ALA D CA 1
ATOM 20213 C C . ALA D 1 259 ? 8.568 -22.429 17.296 1.00 10.94 259 ALA D C 1
ATOM 20214 O O . ALA D 1 259 ? 7.644 -21.796 17.825 1.00 11.15 259 ALA D O 1
ATOM 20221 N N . PRO D 1 260 ? 9.494 -23.074 18.025 1.00 10.52 260 PRO D N 1
ATOM 20222 C CA . PRO D 1 260 ? 9.431 -23.112 19.491 1.00 10.30 260 PRO D CA 1
ATOM 20223 C C . PRO D 1 260 ? 10.053 -21.862 20.121 1.00 13.34 260 PRO D C 1
ATOM 20224 O O . PRO D 1 260 ? 11.164 -21.833 20.608 1.00 17.31 260 PRO D O 1
ATOM 20235 N N . LEU D 1 261 ? 9.257 -20.818 20.113 1.00 10.91 261 LEU D N 1
ATOM 20236 C CA . LEU D 1 261 ? 9.682 -19.497 20.553 1.00 9.89 261 LEU D CA 1
ATOM 20237 C C . LEU D 1 261 ? 9.174 -19.220 21.952 1.00 10.03 261 LEU D C 1
ATOM 20238 O O . LEU D 1 261 ? 8.103 -19.616 22.366 1.00 11.44 261 LEU D O 1
ATOM 20254 N N . MET D 1 262 ? 9.997 -18.468 22.685 1.00 9.19 262 MET D N 1
ATOM 20255 C CA . MET D 1 262 ? 9.633 -17.968 24.004 1.00 9.05 262 MET D CA 1
ATOM 20256 C C . MET D 1 262 ? 8.768 -16.720 23.840 1.00 8.74 262 MET D C 1
ATOM 20257 O O . MET D 1 262 ? 8.788 -16.077 22.791 1.00 9.81 262 MET D O 1
ATOM 20271 N N . PRO D 1 263 ? 8.009 -16.357 24.893 1.00 9.73 263 PRO D N 1
ATOM 20272 C CA . PRO D 1 263 ? 7.094 -15.207 24.774 1.00 8.99 263 PRO D CA 1
ATOM 20273 C C . PRO D 1 263 ? 7.761 -13.925 24.275 1.00 8.94 263 PRO D C 1
ATOM 20274 O O . PRO D 1 263 ? 7.171 -13.236 23.411 1.00 9.89 263 PRO D O 1
ATOM 20285 N N . HIS D 1 264 ? 8.951 -13.575 24.772 1.00 9.39 264 HIS D N 1
ATOM 20286 C CA . HIS D 1 264 ? 9.554 -12.343 24.314 1.00 8.39 264 HIS D CA 1
ATOM 20287 C C . HIS D 1 264 ? 9.951 -12.409 22.836 1.00 8.35 264 HIS D C 1
ATOM 20288 O O . HIS D 1 264 ? 9.987 -11.393 22.142 1.00 9.66 264 HIS D O 1
ATOM 20303 N N . GLN D 1 265 ? 10.194 -13.617 22.334 1.00 8.39 265 GLN D N 1
ATOM 20304 C CA . GLN D 1 265 ? 10.507 -13.806 20.924 1.00 8.66 265 GLN D CA 1
ATOM 20305 C C . GLN D 1 265 ? 9.256 -13.686 20.081 1.00 7.97 265 GLN D C 1
ATOM 20306 O O . GLN D 1 265 ? 9.320 -13.173 18.945 1.00 8.68 265 GLN D O 1
ATOM 20320 N N . LEU D 1 266 ? 8.115 -14.097 20.626 1.00 8.36 266 LEU D N 1
ATOM 20321 C CA . LEU D 1 266 ? 6.825 -13.927 19.935 1.00 8.34 266 LEU D CA 1
ATOM 20322 C C . LEU D 1 266 ? 6.421 -12.459 19.862 1.00 9.11 266 LEU D C 1
ATOM 20323 O O . LEU D 1 266 ? 5.797 -12.031 18.881 1.00 9.41 266 LEU D O 1
ATOM 20339 N N . GLU D 1 267 ? 6.792 -11.649 20.863 1.00 8.74 267 GLU D N 1
ATOM 20340 C CA A GLU D 1 267 ? 6.602 -10.189 20.777 0.55 8.78 267 GLU D CA 1
ATOM 20341 C CA B GLU D 1 267 ? 6.568 -10.203 20.761 0.45 8.80 267 GLU D CA 1
ATOM 20342 C C . GLU D 1 267 ? 7.363 -9.648 19.575 1.00 9.36 267 GLU D C 1
ATOM 20343 O O . GLU D 1 267 ? 6.888 -8.766 18.860 0.85 7.17 267 GLU D O 1
ATOM 20366 N N . ARG D 1 268 ? 8.578 -10.152 19.359 1.00 8.45 268 ARG D N 1
ATOM 20367 C CA . ARG D 1 268 ? 9.374 -9.713 18.207 1.00 8.16 268 ARG D CA 1
ATOM 20368 C C . ARG D 1 268 ? 8.634 -10.056 16.912 1.00 8.82 268 ARG D C 1
ATOM 20369 O O . ARG D 1 268 ? 8.545 -9.236 15.995 1.00 9.21 268 ARG D O 1
ATOM 20390 N N . MET D 1 269 ? 8.098 -11.263 16.828 1.00 8.59 269 MET D N 1
ATOM 20391 C CA . MET D 1 269 ? 7.326 -11.699 15.666 1.00 8.56 269 MET D CA 1
ATOM 20392 C C . MET D 1 269 ? 6.151 -10.759 15.441 1.00 8.92 269 MET D C 1
ATOM 20393 O O . MET D 1 269 ? 5.922 -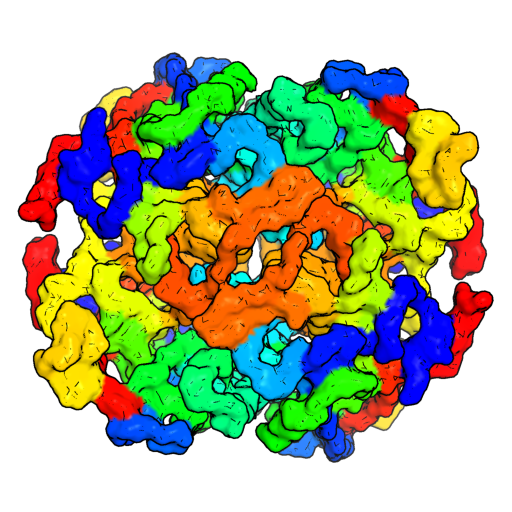10.304 14.302 1.00 9.29 269 MET D O 1
ATOM 20407 N N . ALA D 1 270 ? 5.411 -10.454 16.497 1.00 8.27 270 ALA D N 1
ATOM 20408 C CA . ALA D 1 270 ? 4.239 -9.584 16.370 1.00 7.57 270 ALA D CA 1
ATOM 20409 C C . ALA D 1 270 ? 4.638 -8.192 15.880 1.00 9.36 270 ALA D C 1
ATOM 20410 O O . ALA D 1 270 ? 3.904 -7.571 15.101 1.00 9.48 270 ALA D O 1
ATOM 20417 N N . ARG D 1 271 ? 5.789 -7.690 16.306 1.00 8.78 271 ARG D N 1
ATOM 20418 C CA . ARG D 1 271 ? 6.260 -6.359 15.899 1.00 10.53 271 ARG D CA 1
ATOM 20419 C C . ARG D 1 271 ? 6.666 -6.322 14.434 1.00 11.44 271 ARG D C 1
ATOM 20420 O O . ARG D 1 271 ? 6.802 -5.227 13.858 1.00 13.04 271 ARG D O 1
ATOM 20441 N N . ARG D 1 272 ? 6.851 -7.457 13.786 1.00 8.83 272 ARG D N 1
ATOM 20442 C CA . ARG D 1 272 ? 7.123 -7.460 12.351 1.00 9.81 272 ARG D CA 1
ATOM 20443 C C . ARG D 1 272 ? 5.880 -7.236 11.490 1.00 9.73 272 ARG D C 1
ATOM 20444 O O . ARG D 1 272 ? 5.995 -6.864 10.334 1.00 10.16 272 ARG D O 1
ATOM 20465 N N . ALA D 1 273 ? 4.701 -7.469 12.055 1.00 9.81 273 ALA D N 1
ATOM 20466 C CA . ALA D 1 273 ? 3.449 -7.284 11.293 1.00 9.89 273 ALA D CA 1
ATOM 20467 C C . ALA D 1 273 ? 3.376 -5.874 10.726 1.00 11.31 273 ALA D C 1
ATOM 20468 O O . ALA D 1 273 ? 2.996 -5.708 9.571 1.00 10.58 273 ALA D O 1
ATOM 20475 N N . ALA D 1 274 ? 3.764 -4.853 11.478 1.00 9.66 274 ALA D N 1
ATOM 20476 C CA . ALA D 1 274 ? 3.712 -3.484 11.000 1.00 9.25 274 ALA D CA 1
ATOM 20477 C C . ALA D 1 274 ? 4.491 -3.290 9.708 1.00 9.95 274 ALA D C 1
ATOM 20478 O O . ALA D 1 274 ? 4.117 -2.440 8.886 1.00 10.52 274 ALA D O 1
ATOM 20485 N N . LEU D 1 275 ? 5.571 -4.031 9.498 1.00 10.20 275 LEU D N 1
ATOM 20486 C CA . LEU D 1 275 ? 6.370 -3.848 8.293 1.00 10.18 275 LEU D CA 1
ATOM 20487 C C . LEU D 1 275 ? 5.589 -4.372 7.098 1.00 11.27 275 LEU D C 1
ATOM 20488 O O . LEU D 1 275 ? 5.607 -3.769 6.025 1.00 11.73 275 LEU D O 1
ATOM 20504 N N . GLY D 1 276 ? 4.896 -5.482 7.271 1.00 10.48 276 GLY D N 1
ATOM 20505 C CA . GLY D 1 276 ? 4.072 -5.998 6.193 1.00 10.78 276 GLY D CA 1
ATOM 20506 C C . GLY D 1 276 ? 2.881 -5.097 5.905 1.00 11.48 276 GLY D C 1
ATOM 20507 O O . GLY D 1 276 ? 2.489 -4.894 4.740 1.00 12.74 276 GLY D O 1
ATOM 20511 N N . VAL D 1 277 ? 2.280 -4.524 6.944 1.00 10.33 277 VAL D N 1
ATOM 20512 C CA . VAL D 1 277 ? 1.225 -3.549 6.760 1.00 10.09 277 VAL D CA 1
ATOM 20513 C C . VAL D 1 277 ? 1.810 -2.360 5.989 1.00 11.18 277 VAL D C 1
ATOM 20514 O O . VAL D 1 277 ? 1.212 -1.879 5.020 1.00 11.51 277 VAL D O 1
ATOM 20527 N N . GLY D 1 278 ? 2.975 -1.875 6.384 1.00 9.88 278 GLY D N 1
ATOM 20528 C CA . GLY D 1 278 ? 3.616 -0.766 5.708 1.00 11.18 278 GLY D CA 1
ATOM 20529 C C . GLY D 1 278 ? 3.837 -0.999 4.229 1.00 10.25 278 GLY D C 1
ATOM 20530 O O . GLY D 1 278 ? 3.645 -0.058 3.432 1.00 10.10 278 GLY D O 1
ATOM 20534 N N . ARG D 1 279 ? 4.197 -2.210 3.835 1.00 10.04 279 ARG D N 1
ATOM 20535 C CA . ARG D 1 279 ? 4.370 -2.515 2.400 1.00 9.31 279 ARG D CA 1
ATOM 20536 C C . ARG D 1 279 ? 3.152 -2.169 1.593 1.00 10.95 279 ARG D C 1
ATOM 20537 O O . ARG D 1 279 ? 3.299 -1.747 0.444 1.00 11.75 279 ARG D O 1
ATOM 20558 N N . ASN D 1 280 ? 1.962 -2.322 2.159 1.00 11.66 280 ASN D N 1
ATOM 20559 C CA . ASN D 1 280 ? 0.733 -2.086 1.425 1.00 10.09 280 ASN D CA 1
ATOM 20560 C C . ASN D 1 280 ? 0.160 -0.676 1.565 1.00 10.82 280 ASN D C 1
ATOM 20561 O O . ASN D 1 280 ? -0.946 -0.391 1.100 1.00 10.60 280 ASN D O 1
ATOM 20572 N N . GLY D 1 281 ? 0.935 0.218 2.167 1.00 10.43 281 GLY D N 1
ATOM 20573 C CA . GLY D 1 281 ? 0.708 1.641 2.016 1.00 11.16 281 GLY D CA 1
ATOM 20574 C C . GLY D 1 281 ? -0.005 2.405 3.113 1.00 9.86 281 GLY D C 1
ATOM 20575 O O . GLY D 1 281 ? 0.050 3.647 3.098 1.00 11.77 281 GLY D O 1
ATOM 20579 N N . SER D 1 282 ? -0.725 1.752 4.021 1.00 10.26 282 SER D N 1
ATOM 20580 C CA . SER D 1 282 ? -1.474 2.502 5.018 1.00 9.00 282 SER D CA 1
ATOM 20581 C C . SER D 1 282 ? -0.555 3.107 6.078 1.00 9.80 282 SER D C 1
ATOM 20582 O O . SER D 1 282 ? 0.616 2.750 6.186 1.00 12.06 282 SER D O 1
ATOM 20590 N N . THR D 1 283 ? -1.114 4.070 6.808 1.00 10.35 283 THR D N 1
ATOM 20591 C CA . THR D 1 283 ? -0.334 4.944 7.686 1.00 11.02 283 THR D CA 1
ATOM 20592 C C . THR D 1 283 ? -0.832 4.961 9.127 1.00 11.95 283 THR D C 1
ATOM 20593 O O . THR D 1 283 ? -0.426 5.825 9.916 1.00 12.31 283 THR D O 1
ATOM 20604 N N . ALA D 1 284 ? -1.705 4.017 9.472 1.00 11.04 284 ALA D N 1
ATOM 20605 C CA . ALA D 1 284 ? -2.268 3.817 10.813 1.00 11.42 284 ALA D CA 1
ATOM 20606 C C . ALA D 1 284 ? -3.064 5.017 11.254 1.00 11.30 284 ALA D C 1
ATOM 20607 O O . ALA D 1 284 ? -2.586 5.893 11.932 1.00 11.85 284 ALA D O 1
ATOM 20614 N N . GLY D 1 285 ? -4.326 5.037 10.854 1.00 12.28 285 GLY D N 1
ATOM 20615 C CA . GLY D 1 285 ? -5.205 6.116 11.229 1.00 13.05 285 GLY D CA 1
ATOM 20616 C C . GLY D 1 285 ? -5.304 6.317 12.739 1.00 10.63 285 GLY D C 1
ATOM 20617 O O . GLY D 1 285 ? -5.205 5.367 13.520 1.00 11.96 285 GLY D O 1
ATOM 20621 N N . ALA D 1 286 ? -5.539 7.554 13.133 1.00 11.55 286 ALA D N 1
ATOM 20622 C CA . ALA D 1 286 ? -5.664 7.917 14.524 1.00 11.09 286 ALA D CA 1
ATOM 20623 C C . ALA D 1 286 ? -6.693 7.106 15.289 1.00 10.70 286 ALA D C 1
ATOM 20624 O O . ALA D 1 286 ? -6.512 6.835 16.478 1.00 10.55 286 ALA D O 1
ATOM 20631 N N . LEU D 1 287 ? -7.777 6.688 14.657 1.00 9.40 287 LEU D N 1
ATOM 20632 C CA . LEU D 1 287 ? -8.823 5.915 15.286 1.00 10.99 287 LEU D CA 1
ATOM 20633 C C . LEU D 1 287 ? -8.853 4.459 14.822 1.00 10.95 287 LEU D C 1
ATOM 20634 O O . LEU D 1 287 ? -9.809 3.728 15.107 1.00 12.27 287 LEU D O 1
ATOM 20650 N N . SER D 1 288 ? -7.794 4.045 14.136 1.00 10.54 288 SER D N 1
ATOM 20651 C CA . SER D 1 288 ? -7.695 2.677 13.640 1.00 9.63 288 SER D CA 1
ATOM 20652 C C . SER D 1 288 ? -6.980 1.804 14.675 1.00 9.77 288 SER D C 1
ATOM 20653 O O . SER D 1 288 ? -5.790 1.941 14.864 1.00 11.64 288 SER D O 1
ATOM 20661 N N . GLY D 1 289 ? -7.714 0.866 15.266 1.00 10.32 289 GLY D N 1
ATOM 20662 C CA . GLY D 1 289 ? -7.136 -0.072 16.240 1.00 10.27 289 GLY D CA 1
ATOM 20663 C C . GLY D 1 289 ? -6.414 -1.160 15.491 1.00 10.54 289 GLY D C 1
ATOM 20664 O O . GLY D 1 289 ? -7.065 -2.067 14.979 1.00 11.50 289 GLY D O 1
ATOM 20668 N N . GLU D 1 290 ? -5.088 -1.096 15.463 1.00 9.60 290 GLU D N 1
ATOM 20669 C CA . GLU D 1 290 ? -4.244 -1.986 14.673 1.00 8.92 290 GLU D CA 1
ATOM 20670 C C . GLU D 1 290 ? -3.322 -2.728 15.626 1.00 8.97 290 GLU D C 1
ATOM 20671 O O . GLU D 1 290 ? -2.493 -2.094 16.325 1.00 9.79 290 GLU D O 1
ATOM 20683 N N . PHE D 1 291 ? -3.480 -4.048 15.673 1.00 8.84 291 PHE D N 1
ATOM 20684 C CA . PHE D 1 291 ? -2.907 -4.908 16.702 1.00 8.27 291 PHE D CA 1
ATOM 20685 C C . PHE D 1 291 ? -2.432 -6.200 16.091 1.00 9.61 291 PHE D C 1
ATOM 20686 O O . PHE D 1 291 ? -3.049 -6.689 15.156 1.00 9.27 291 PHE D O 1
ATOM 20703 N N . ALA D 1 292 ? -1.401 -6.789 16.664 1.00 8.97 292 ALA D N 1
ATOM 20704 C CA . ALA D 1 292 ? -0.913 -8.116 16.283 1.00 9.20 292 ALA D CA 1
ATOM 20705 C C . ALA D 1 292 ? -0.694 -9.010 17.495 1.00 8.60 292 ALA D C 1
ATOM 20706 O O . ALA D 1 292 ? -0.146 -8.562 18.501 1.00 9.85 292 ALA D O 1
ATOM 20713 N N . LEU D 1 293 ? -1.077 -10.271 17.382 1.00 8.43 293 LEU D N 1
ATOM 20714 C CA . LEU D 1 293 ? -0.873 -11.293 18.381 1.00 7.73 293 LEU D CA 1
ATOM 20715 C C . LEU D 1 293 ? -0.186 -12.478 17.742 1.00 9.50 293 LEU D C 1
ATOM 20716 O O . LEU D 1 293 ? -0.661 -12.983 16.719 1.00 9.72 293 LEU D O 1
ATOM 20732 N N . ALA D 1 294 ? 0.921 -12.946 18.307 1.00 8.55 294 ALA D N 1
ATOM 20733 C CA . ALA D 1 294 ? 1.649 -14.119 17.808 1.00 8.17 294 ALA D CA 1
ATOM 20734 C C . ALA D 1 294 ? 1.694 -15.211 18.852 1.00 8.78 294 ALA D C 1
ATOM 20735 O O . ALA D 1 294 ? 1.903 -14.965 20.030 1.00 9.57 294 ALA D O 1
ATOM 20742 N N . PHE D 1 295 ? 1.527 -16.453 18.418 1.00 7.95 295 PHE D N 1
ATOM 20743 C CA . PHE D 1 295 ? 1.636 -17.581 19.298 1.00 8.11 295 PHE D CA 1
ATOM 20744 C C . PHE D 1 295 ? 2.385 -18.729 18.651 1.00 7.92 295 PHE D C 1
ATOM 20745 O O . PHE D 1 295 ? 2.442 -18.860 17.430 1.00 8.80 295 PHE D O 1
ATOM 20762 N N . SER D 1 296 ? 2.983 -19.562 19.509 1.00 8.39 296 SER D N 1
ATOM 20763 C CA . SER D 1 296 ? 3.645 -20.789 19.107 1.00 9.10 296 SER D CA 1
ATOM 20764 C C . SER D 1 296 ? 2.799 -22.010 19.433 1.00 11.75 296 SER D C 1
ATOM 20765 O O . SER D 1 296 ? 2.227 -22.124 20.529 1.00 13.46 296 SER D O 1
ATOM 20773 N N . THR D 1 297 ? 2.728 -22.957 18.499 1.00 10.29 297 THR D N 1
ATOM 20774 C CA . THR D 1 297 ? 1.993 -24.175 18.731 1.00 10.08 297 THR D CA 1
ATOM 20775 C C . THR D 1 297 ? 2.887 -25.328 19.195 1.00 11.58 297 THR D C 1
ATOM 20776 O O . THR D 1 297 ? 2.402 -26.441 19.453 1.00 13.75 297 THR D O 1
ATOM 20787 N N . SER D 1 298 ? 4.191 -25.084 19.266 1.00 9.30 298 SER D N 1
ATOM 20788 C CA . SER D 1 298 ? 5.094 -26.088 19.802 1.00 10.21 298 SER D CA 1
ATOM 20789 C C . SER D 1 298 ? 5.527 -25.778 21.222 1.00 12.43 298 SER D C 1
ATOM 20790 O O . SER D 1 298 ? 5.933 -26.674 21.948 1.00 13.54 298 SER D O 1
ATOM 20798 N N . HIS D 1 299 ? 5.485 -24.517 21.611 1.00 10.35 299 HIS D N 1
ATOM 20799 C CA . HIS D 1 299 ? 5.770 -24.129 22.986 1.00 12.41 299 HIS D CA 1
ATOM 20800 C C . HIS D 1 299 ? 4.436 -24.037 23.690 1.00 12.72 299 HIS D C 1
ATOM 20801 O O . HIS D 1 299 ? 3.701 -23.041 23.566 1.00 13.25 299 HIS D O 1
ATOM 20816 N N . VAL D 1 300 ? 4.068 -25.123 24.353 1.00 11.33 300 VAL D N 1
ATOM 20817 C CA . VAL D 1 300 ? 2.746 -25.289 24.908 1.00 12.31 300 VAL D CA 1
ATOM 20818 C C . VAL D 1 300 ? 2.836 -25.463 26.393 1.00 13.02 300 VAL D C 1
ATOM 20819 O O . VAL D 1 300 ? 3.833 -25.993 26.911 1.00 15.57 300 VAL D O 1
ATOM 20832 N N . ILE D 1 301 ? 1.819 -25.016 27.105 1.00 11.51 301 ILE D N 1
ATOM 20833 C CA . ILE D 1 301 ? 1.883 -25.049 28.551 1.00 12.78 301 ILE D CA 1
ATOM 20834 C C . ILE D 1 301 ? 0.695 -25.823 29.084 1.00 13.95 301 ILE D C 1
ATOM 20835 O O . ILE D 1 301 ? -0.413 -25.312 29.150 1.00 15.98 301 ILE D O 1
ATOM 20851 N N . PRO D 1 302 ? 0.910 -27.095 29.423 1.00 17.02 302 PRO D N 1
ATOM 20852 C CA . PRO D 1 302 ? -0.185 -27.883 29.959 1.00 18.17 302 PRO D CA 1
ATOM 20853 C C . PRO D 1 302 ? -0.700 -27.265 31.212 1.00 15.74 302 PRO D C 1
ATOM 20854 O O . PRO D 1 302 ? 0.043 -26.748 32.057 1.00 17.62 302 PRO D O 1
ATOM 20865 N N . LEU D 1 303 ? -2.004 -27.359 31.380 1.00 22.54 303 LEU D N 1
ATOM 20866 C CA . LEU D 1 303 ? -2.621 -26.743 32.528 1.00 26.01 303 LEU D CA 1
ATOM 20867 C C . LEU D 1 303 ? -2.034 -27.288 33.834 1.00 28.09 303 LEU D C 1
ATOM 20868 O O . LEU D 1 303 ? -2.061 -28.490 34.083 1.00 23.91 303 LEU D O 1
ATOM 20884 N N . GLY D 1 304 ? -1.452 -26.407 34.641 1.00 25.99 304 GLY D N 1
ATOM 20885 C CA . GLY D 1 304 ? -0.894 -26.778 35.928 1.00 22.89 304 GLY D CA 1
ATOM 20886 C C . GLY D 1 304 ? 0.348 -27.659 35.875 1.00 27.51 304 GLY D C 1
ATOM 20887 O O . GLY D 1 304 ? 0.713 -28.296 36.845 1.00 27.78 304 GLY D O 1
ATOM 20891 N N . GLY D 1 305 ? 1.011 -27.690 34.729 1.00 20.20 305 GLY D N 1
ATOM 20892 C CA . GLY D 1 305 ? 2.178 -28.543 34.549 1.00 19.51 305 GLY D CA 1
ATOM 20893 C C . GLY D 1 305 ? 3.383 -27.774 34.045 1.00 19.58 305 GLY D C 1
ATOM 20894 O O . GLY D 1 305 ? 3.380 -26.557 34.071 1.00 22.03 305 GLY D O 1
ATOM 20898 N N . LYS D 1 306 ? 4.435 -28.461 33.618 1.00 19.68 306 LYS D N 1
ATOM 20899 C CA . LYS D 1 306 ? 5.641 -27.791 33.164 1.00 22.08 306 LYS D CA 1
ATOM 20900 C C . LYS D 1 306 ? 5.477 -27.394 31.700 1.00 14.34 306 LYS D C 1
ATOM 20901 O O . LYS D 1 306 ? 5.015 -28.215 30.882 1.00 16.99 306 LYS D O 1
ATOM 20920 N N . PRO D 1 307 ? 5.898 -26.178 31.358 1.00 14.78 307 PRO D N 1
ATOM 20921 C CA . PRO D 1 307 ? 5.900 -25.844 29.925 1.00 13.57 307 PRO D CA 1
ATOM 20922 C C . PRO D 1 307 ? 6.714 -26.847 29.110 1.00 13.78 307 PRO D C 1
ATOM 20923 O O . PRO D 1 307 ? 7.708 -27.398 29.578 1.00 14.39 307 PRO D O 1
ATOM 20934 N N . ARG D 1 308 ? 6.246 -27.095 27.891 1.00 13.03 308 ARG D N 1
ATOM 20935 C CA . ARG D 1 308 ? 6.900 -27.979 26.927 1.00 13.78 308 ARG D CA 1
ATOM 20936 C C . ARG D 1 308 ? 7.546 -27.116 25.861 1.00 12.89 308 ARG D C 1
ATOM 20937 O O . ARG D 1 308 ? 6.844 -26.466 25.075 1.00 15.01 308 ARG D O 1
ATOM 20958 N N . LEU D 1 309 ? 8.863 -27.038 25.877 1.00 13.48 309 LEU D N 1
ATOM 20959 C CA . LEU D 1 309 ? 9.652 -26.279 24.919 1.00 14.33 309 LEU D CA 1
ATOM 20960 C C . LEU D 1 309 ? 10.623 -27.276 24.290 1.00 17.24 309 LEU D C 1
ATOM 20961 O O . LEU D 1 309 ? 11.675 -27.578 24.853 1.00 17.18 309 LEU D O 1
ATOM 20977 N N . PRO D 1 310 ? 10.272 -27.806 23.117 1.00 13.26 310 PRO D N 1
ATOM 20978 C CA . PRO D 1 310 ? 10.998 -28.965 22.566 1.00 16.27 310 PRO D CA 1
ATOM 20979 C C . PRO D 1 310 ? 12.369 -28.633 21.971 1.00 19.40 310 PRO D C 1
ATOM 20980 O O . PRO D 1 310 ? 13.216 -29.519 21.747 1.00 20.77 310 PRO D O 1
ATOM 20991 N N . ALA D 1 311 ? 12.590 -27.364 21.680 1.00 15.83 311 ALA D N 1
ATOM 20992 C CA . ALA D 1 311 ? 13.869 -26.884 21.228 1.00 15.20 311 ALA D CA 1
ATOM 20993 C C . ALA D 1 311 ? 13.876 -25.392 21.554 1.00 13.69 311 ALA D C 1
ATOM 20994 O O . ALA D 1 311 ? 12.843 -24.814 21.920 1.00 14.24 311 ALA D O 1
ATOM 21001 N N . ILE D 1 312 ? 15.044 -24.783 21.447 1.00 14.06 312 ILE D N 1
ATOM 21002 C CA . ILE D 1 312 ? 15.216 -23.411 21.889 1.00 12.80 312 ILE D CA 1
ATOM 21003 C C . ILE D 1 312 ? 16.050 -22.689 20.844 1.00 14.96 312 ILE D C 1
ATOM 21004 O O . ILE D 1 312 ? 16.994 -23.236 20.270 1.00 16.20 312 ILE D O 1
ATOM 21020 N N . ILE D 1 313 ? 15.645 -21.458 20.544 1.00 12.77 313 ILE D N 1
ATOM 21021 C CA . ILE D 1 313 ? 16.293 -20.621 19.532 1.00 12.21 313 ILE D CA 1
ATOM 21022 C C . ILE D 1 313 ? 16.944 -19.391 20.184 1.00 12.84 313 ILE D C 1
ATOM 21023 O O . ILE D 1 313 ? 16.371 -18.776 21.080 1.00 13.92 313 ILE D O 1
ATOM 21039 N N . ASN D 1 314 ? 18.174 -19.084 19.787 1.00 10.82 314 ASN D N 1
ATOM 21040 C CA . ASN D 1 314 ? 18.870 -17.901 20.263 1.00 11.67 314 ASN D CA 1
ATOM 21041 C C . ASN D 1 314 ? 18.373 -16.678 19.484 1.00 11.97 314 ASN D C 1
ATOM 21042 O O . ASN D 1 314 ? 18.329 -16.688 18.267 1.00 11.91 314 ASN D O 1
ATOM 21053 N N . ASP D 1 315 ? 17.992 -15.629 20.218 1.00 11.64 315 ASP D N 1
ATOM 21054 C CA . ASP D 1 315 ? 17.557 -14.397 19.576 1.00 11.08 315 ASP D CA 1
ATOM 21055 C C . ASP D 1 315 ? 18.586 -13.733 18.691 1.00 12.94 315 ASP D C 1
ATOM 21056 O O . ASP D 1 315 ? 18.229 -12.902 17.837 1.00 13.12 315 ASP D O 1
ATOM 21065 N N . THR D 1 316 ? 19.854 -14.045 18.903 1.00 11.95 316 THR D N 1
ATOM 21066 C CA . THR D 1 316 ? 20.922 -13.473 18.097 1.00 13.80 316 THR D CA 1
ATOM 21067 C C . THR D 1 316 ? 21.341 -14.371 16.931 1.00 14.69 316 THR D C 1
ATOM 21068 O O . THR D 1 316 ? 22.287 -14.040 16.213 1.00 16.39 316 THR D O 1
ATOM 21079 N N . ASP D 1 317 ? 20.649 -15.506 16.753 1.00 13.44 317 ASP D N 1
ATOM 21080 C CA . ASP D 1 317 ? 20.795 -16.370 15.577 1.00 13.23 317 ASP D CA 1
ATOM 21081 C C . ASP D 1 317 ? 20.041 -15.740 14.433 1.00 13.14 317 ASP D C 1
ATOM 21082 O O . ASP D 1 317 ? 18.851 -16.027 14.222 1.00 14.38 317 ASP D O 1
ATOM 21091 N N . SER D 1 318 ? 20.730 -14.868 13.715 1.00 13.44 318 SER D N 1
ATOM 21092 C CA A SER D 1 318 ? 20.090 -14.108 12.658 0.49 14.22 318 SER D CA 1
ATOM 21093 C CA B SER D 1 318 ? 20.146 -14.108 12.622 0.51 14.18 318 SER D CA 1
ATOM 21094 C C . SER D 1 318 ? 19.567 -15.008 11.543 1.00 13.65 318 SER D C 1
ATOM 21095 O O . SER D 1 318 ? 18.524 -14.727 10.955 1.00 13.82 318 SER D O 1
ATOM 21110 N N . GLU D 1 319 ? 20.245 -16.113 11.242 1.00 13.19 319 GLU D N 1
ATOM 21111 C CA . GLU D 1 319 ? 19.730 -16.949 10.154 1.00 15.97 319 GLU D CA 1
ATOM 21112 C C . GLU D 1 319 ? 18.317 -17.463 10.475 1.00 15.20 319 GLU D C 1
ATOM 21113 O O . GLU D 1 319 ? 17.406 -17.382 9.636 1.00 17.81 319 GLU D O 1
ATOM 21125 N N . THR D 1 320 ? 18.102 -17.969 11.676 1.00 11.96 320 THR D N 1
ATOM 21126 C CA . THR D 1 320 ? 16.790 -18.485 12.049 1.00 12.04 320 THR D CA 1
ATOM 21127 C C . THR D 1 320 ? 15.786 -17.374 12.256 1.00 11.83 320 THR D C 1
ATOM 21128 O O . THR D 1 320 ? 14.665 -17.418 11.738 1.00 12.15 320 THR D O 1
ATOM 21139 N N . MET D 1 321 ? 16.158 -16.380 13.049 1.00 10.10 321 MET D N 1
ATOM 21140 C CA . MET D 1 321 ? 15.197 -15.328 13.394 1.00 10.86 321 MET D CA 1
ATOM 21141 C C . MET D 1 321 ? 14.797 -14.533 12.176 1.00 9.44 321 MET D C 1
ATOM 21142 O O . MET D 1 321 ? 13.604 -14.217 12.028 1.00 9.30 321 MET D O 1
ATOM 21156 N N . ASN D 1 322 ? 15.744 -14.165 11.319 1.00 10.52 322 ASN D N 1
ATOM 21157 C CA . ASN D 1 322 ? 15.400 -13.371 10.154 1.00 9.16 322 ASN D CA 1
ATOM 21158 C C . ASN D 1 322 ? 14.508 -14.176 9.204 1.00 10.55 322 ASN D C 1
ATOM 21159 O O . ASN D 1 322 ? 13.633 -13.601 8.568 1.00 11.39 322 ASN D O 1
ATOM 21170 N N . ALA D 1 323 ? 14.675 -15.493 9.143 1.00 10.34 323 ALA D N 1
ATOM 21171 C CA . ALA D 1 323 ? 13.773 -16.304 8.313 1.00 10.92 323 ALA D CA 1
ATOM 21172 C C . ALA D 1 323 ? 12.357 -16.225 8.838 1.00 10.02 323 ALA D C 1
ATOM 21173 O O . ALA D 1 323 ? 11.390 -16.057 8.079 1.00 10.41 323 ALA D O 1
ATOM 21180 N N . LEU D 1 324 ? 12.196 -16.316 10.144 1.00 9.24 324 LEU D N 1
ATOM 21181 C CA . LEU D 1 324 ? 10.888 -16.211 10.790 1.00 9.72 324 LEU D CA 1
ATOM 21182 C C . LEU D 1 324 ? 10.287 -14.801 10.612 1.00 8.99 324 LEU D C 1
ATOM 21183 O O . LEU D 1 324 ? 9.106 -14.658 10.256 1.00 10.03 324 LEU D O 1
ATOM 21199 N N . PHE D 1 325 ? 11.098 -13.755 10.797 1.00 9.37 325 PHE D N 1
ATOM 21200 C CA . PHE D 1 325 ? 10.614 -12.372 10.689 1.00 8.86 325 PHE D CA 1
ATOM 21201 C C . PHE D 1 325 ? 10.157 -12.063 9.258 1.00 9.70 325 PHE D C 1
ATOM 21202 O O . PHE D 1 325 ? 9.095 -11.469 9.054 1.00 9.89 325 PHE D O 1
ATOM 21219 N N . ARG D 1 326 ? 10.957 -12.464 8.271 1.00 10.26 326 ARG D N 1
ATOM 21220 C CA . ARG D 1 326 ? 10.585 -12.253 6.867 1.00 9.59 326 ARG D CA 1
ATOM 21221 C C . ARG D 1 326 ? 9.290 -13.006 6.550 1.00 11.13 326 ARG D C 1
ATOM 21222 O O . ARG D 1 326 ? 8.437 -12.498 5.812 1.00 10.49 326 ARG D O 1
ATOM 21243 N N . GLY D 1 327 ? 9.103 -14.189 7.125 1.00 9.76 327 GLY D N 1
ATOM 21244 C CA . GLY D 1 327 ? 7.872 -14.918 6.976 1.00 9.01 327 GLY D CA 1
ATOM 21245 C C . GLY D 1 327 ? 6.656 -14.136 7.461 1.00 10.48 327 GLY D C 1
ATOM 21246 O O . GLY D 1 327 ? 5.612 -14.094 6.817 1.00 10.39 327 GLY D O 1
ATOM 21250 N N . VAL D 1 328 ? 6.772 -13.504 8.616 1.00 9.41 328 VAL D N 1
ATOM 21251 C CA . VAL D 1 328 ? 5.672 -12.689 9.140 1.00 9.05 328 VAL D CA 1
ATOM 21252 C C . VAL D 1 328 ? 5.378 -11.526 8.197 1.00 9.06 328 VAL D C 1
ATOM 21253 O O . VAL D 1 328 ? 4.221 -11.252 7.896 1.00 9.27 328 VAL D O 1
ATOM 21266 N N . VAL D 1 329 ? 6.415 -10.840 7.743 1.00 9.47 329 VAL D N 1
ATOM 21267 C CA . VAL D 1 329 ? 6.223 -9.659 6.873 1.00 8.59 329 VAL D CA 1
ATOM 21268 C C . VAL D 1 329 ? 5.511 -10.082 5.579 1.00 10.60 329 VAL D C 1
ATOM 21269 O O . VAL D 1 329 ? 4.504 -9.465 5.192 1.00 9.81 329 VAL D O 1
ATOM 21282 N N . GLN D 1 330 ? 6.014 -11.124 4.944 1.00 9.54 330 GLN D N 1
ATOM 21283 C CA . GLN D 1 330 ? 5.452 -11.564 3.671 1.00 9.85 330 GLN D CA 1
ATOM 21284 C C . GLN D 1 330 ? 4.048 -12.129 3.839 1.00 10.82 330 GLN D C 1
ATOM 21285 O O . GLN D 1 330 ? 3.149 -11.838 3.031 1.00 10.79 330 GLN D O 1
ATOM 21299 N N . ALA D 1 331 ? 3.819 -12.952 4.847 1.00 9.07 331 ALA D N 1
ATOM 21300 C CA . ALA D 1 331 ? 2.496 -13.518 5.050 1.00 8.41 331 ALA D CA 1
ATOM 21301 C C . ALA D 1 331 ? 1.455 -12.444 5.399 1.00 10.03 331 ALA D C 1
ATOM 21302 O O . ALA D 1 331 ? 0.281 -12.539 5.018 1.00 10.98 331 ALA D O 1
ATOM 21309 N N . THR D 1 332 ? 1.876 -11.418 6.143 1.00 10.14 332 THR D N 1
ATOM 21310 C CA . THR D 1 332 ? 0.983 -10.321 6.478 1.00 9.18 332 THR D CA 1
ATOM 21311 C C . THR D 1 332 ? 0.615 -9.557 5.198 1.00 9.25 332 THR D C 1
ATOM 21312 O O . THR D 1 332 ? -0.569 -9.295 4.945 1.00 9.49 332 THR D O 1
ATOM 21323 N N . GLU D 1 333 ? 1.633 -9.204 4.429 1.00 8.69 333 GLU D N 1
ATOM 21324 C CA . GLU D 1 333 ? 1.429 -8.492 3.167 1.00 9.96 333 GLU D CA 1
ATOM 21325 C C . GLU D 1 333 ? 0.432 -9.245 2.290 1.00 11.64 333 GLU D C 1
ATOM 21326 O O . GLU D 1 333 ? -0.537 -8.655 1.744 1.00 10.88 333 GLU D O 1
ATOM 21338 N N . GLU D 1 334 ? 0.631 -10.545 2.155 1.00 9.31 334 GLU D N 1
ATOM 21339 C CA . GLU D 1 334 ? -0.246 -11.328 1.279 1.00 10.07 334 GLU D CA 1
ATOM 21340 C C . GLU D 1 334 ? -1.637 -11.545 1.856 1.00 10.55 334 GLU D C 1
ATOM 21341 O O . GLU D 1 334 ? -2.646 -11.524 1.125 1.00 10.68 334 GLU D O 1
ATOM 21353 N N . ALA D 1 335 ? -1.744 -11.762 3.160 1.00 8.52 335 ALA D N 1
ATOM 21354 C CA . ALA D 1 335 ? -3.045 -11.934 3.774 1.00 8.43 335 ALA D CA 1
ATOM 21355 C C . ALA D 1 335 ? -3.934 -10.713 3.528 1.00 9.26 335 ALA D C 1
ATOM 21356 O O . ALA D 1 335 ? -5.137 -10.839 3.301 1.00 9.75 335 ALA D O 1
ATOM 21363 N N . LEU D 1 336 ? -3.350 -9.521 3.589 1.00 9.06 336 LEU D N 1
ATOM 21364 C CA . LEU D 1 336 ? -4.073 -8.287 3.345 1.00 10.94 336 LEU D CA 1
ATOM 21365 C C . LEU D 1 336 ? -4.631 -8.242 1.920 1.00 10.79 336 LEU D C 1
ATOM 21366 O O . LEU D 1 336 ? -5.773 -7.817 1.719 1.00 10.04 336 LEU D O 1
ATOM 21382 N N . VAL D 1 337 ? -3.825 -8.642 0.940 1.00 11.04 337 VAL D N 1
ATOM 21383 C CA . VAL D 1 337 ? -4.314 -8.626 -0.442 1.00 10.47 337 VAL D CA 1
ATOM 21384 C C . VAL D 1 337 ? -5.308 -9.749 -0.665 1.00 12.40 337 VAL D C 1
ATOM 21385 O O . VAL D 1 337 ? -6.320 -9.551 -1.366 1.00 12.04 337 VAL D O 1
ATOM 21398 N N . ASN D 1 338 ? -5.056 -10.921 -0.100 1.00 9.54 338 ASN D N 1
ATOM 21399 C CA . ASN D 1 338 ? -6.024 -12.025 -0.184 1.00 8.64 338 ASN D CA 1
ATOM 21400 C C . ASN D 1 338 ? -7.387 -11.611 0.358 1.00 11.41 338 ASN D C 1
ATOM 21401 O O . ASN D 1 338 ? -8.448 -11.970 -0.197 1.00 11.70 338 ASN D O 1
ATOM 21412 N N . GLN D 1 339 ? -7.416 -10.827 1.425 1.00 10.32 339 GLN D N 1
ATOM 21413 C CA . GLN D 1 339 ? -8.681 -10.360 1.944 1.00 10.01 339 GLN D CA 1
ATOM 21414 C C . GLN D 1 339 ? -9.434 -9.567 0.880 1.00 11.32 339 GLN D C 1
ATOM 21415 O O . GLN D 1 339 ? -10.595 -9.863 0.616 1.00 10.90 339 GLN D O 1
ATOM 21429 N N . LEU D 1 340 ? -8.780 -8.550 0.337 1.00 10.28 340 LEU D N 1
ATOM 21430 C CA . LEU D 1 340 ? -9.428 -7.646 -0.642 1.00 9.96 340 LEU D CA 1
ATOM 21431 C C . LEU D 1 340 ? -10.010 -8.459 -1.785 1.00 12.14 340 LEU D C 1
ATOM 21432 O O . LEU D 1 340 ? -11.143 -8.201 -2.193 1.00 12.91 340 LEU D O 1
ATOM 21448 N N . VAL D 1 341 ? -9.270 -9.433 -2.291 1.00 10.91 341 VAL D N 1
ATOM 21449 C CA . VAL D 1 341 ? -9.747 -10.210 -3.436 1.00 11.41 341 VAL D CA 1
ATOM 21450 C C . VAL D 1 341 ? -10.883 -11.130 -3.075 1.00 13.45 341 VAL D C 1
ATOM 21451 O O . VAL D 1 341 ? -11.768 -11.378 -3.896 1.00 13.76 341 VAL D O 1
ATOM 21464 N N . ALA D 1 342 ? -10.908 -11.649 -1.863 1.00 11.48 342 ALA D N 1
ATOM 21465 C CA . ALA D 1 342 ? -11.972 -12.538 -1.439 1.00 11.38 342 ALA D CA 1
ATOM 21466 C C . ALA D 1 342 ? -13.280 -11.836 -1.144 1.00 12.68 342 ALA D C 1
ATOM 21467 O O . ALA D 1 342 ? -14.334 -12.484 -1.156 1.00 14.45 342 ALA D O 1
ATOM 21474 N N . SER D 1 343 ? -13.247 -10.550 -0.783 1.00 11.92 343 SER D N 1
ATOM 21475 C CA . SER D 1 343 ? -14.436 -9.832 -0.358 1.00 11.88 343 SER D CA 1
ATOM 21476 C C . SER D 1 343 ? -15.202 -9.306 -1.555 1.00 13.64 343 SER D C 1
ATOM 21477 O O . SER D 1 343 ? -14.660 -8.595 -2.396 1.00 18.92 343 SER D O 1
ATOM 21485 N N . GLU D 1 344 ? -16.467 -9.654 -1.580 1.00 15.07 344 GLU D N 1
ATOM 21486 C CA A GLU D 1 344 ? -17.358 -9.239 -2.659 0.47 15.77 344 GLU D CA 1
ATOM 21487 C CA B GLU D 1 344 ? -17.330 -9.222 -2.675 0.53 15.75 344 GLU D CA 1
ATOM 21488 C C . GLU D 1 344 ? -18.122 -7.973 -2.295 1.00 16.06 344 GLU D C 1
ATOM 21489 O O . GLU D 1 344 ? -18.319 -7.657 -1.144 1.00 13.62 344 GLU D O 1
ATOM 21512 N N . THR D 1 345 ? -18.574 -7.248 -3.302 1.00 13.54 345 THR D N 1
ATOM 21513 C CA . THR D 1 345 ? -19.448 -6.114 -3.086 1.00 12.36 345 THR D CA 1
ATOM 21514 C C . THR D 1 345 ? -20.629 -6.444 -2.192 1.00 12.24 345 THR D C 1
ATOM 21515 O O . THR D 1 345 ? -21.217 -7.522 -2.300 1.00 15.99 345 THR D O 1
ATOM 21526 N N . MET D 1 346 ? -20.961 -5.510 -1.306 1.00 13.15 346 MET D N 1
ATOM 21527 C CA . MET D 1 346 ? -22.019 -5.694 -0.327 1.00 13.84 346 MET D CA 1
ATOM 21528 C C . MET D 1 346 ? -22.802 -4.414 -0.176 1.00 14.38 346 MET D C 1
ATOM 21529 O O . MET D 1 346 ? -22.239 -3.335 -0.159 1.00 15.49 346 MET D O 1
ATOM 21543 N N . THR D 1 347 ? -24.122 -4.567 -0.075 1.00 16.52 347 THR D N 1
ATOM 21544 C CA . THR D 1 347 ? -24.996 -3.516 0.369 1.00 15.70 347 THR D CA 1
ATOM 21545 C C . THR D 1 347 ? -25.580 -3.890 1.737 1.00 15.84 347 THR D C 1
ATOM 21546 O O . THR D 1 347 ? -26.079 -5.008 1.947 1.00 20.08 347 THR D O 1
ATOM 21557 N N . GLY D 1 348 ? -25.489 -2.971 2.690 1.00 17.09 348 GLY D N 1
ATOM 21558 C CA . GLY D 1 348 ? -25.917 -3.255 4.055 1.00 18.24 348 GLY D CA 1
ATOM 21559 C C . GLY D 1 348 ? -26.808 -2.183 4.645 1.00 21.12 348 GLY D C 1
ATOM 21560 O O . GLY D 1 348 ? -27.695 -1.631 3.987 1.00 20.17 348 GLY D O 1
ATOM 21564 N N . ALA D 1 349 ? -26.576 -1.868 5.905 1.00 19.60 349 ALA D N 1
ATOM 21565 C CA . ALA D 1 349 ? -27.386 -0.886 6.617 1.00 19.49 349 ALA D CA 1
ATOM 21566 C C . ALA D 1 349 ? -27.444 0.454 5.894 1.00 19.43 349 ALA D C 1
ATOM 21567 O O . ALA D 1 349 ? -26.453 0.936 5.349 1.00 18.32 349 ALA D O 1
ATOM 21574 N N . ASN D 1 350 ? -28.635 1.061 5.907 1.00 21.07 350 ASN D N 1
ATOM 21575 C CA . ASN D 1 350 ? -28.878 2.350 5.240 1.00 21.77 350 ASN D CA 1
ATOM 21576 C C . ASN D 1 350 ? -28.584 2.319 3.734 1.00 22.20 350 ASN D C 1
ATOM 21577 O O . ASN D 1 350 ? -28.286 3.350 3.124 1.00 26.69 350 ASN D O 1
ATOM 21588 N N . ASN D 1 351 ? -28.697 1.132 3.144 1.00 19.42 351 ASN D N 1
ATOM 21589 C CA . ASN D 1 351 ? -28.344 0.917 1.751 1.00 20.36 351 ASN D CA 1
ATOM 21590 C C . ASN D 1 351 ? -26.952 1.437 1.383 1.00 23.66 351 ASN D C 1
ATOM 21591 O O . ASN D 1 351 ? -26.700 1.876 0.284 1.00 23.36 351 ASN D O 1
ATOM 21602 N N . ALA D 1 352 ? -26.020 1.371 2.326 1.00 18.76 352 ALA D N 1
ATOM 21603 C CA . ALA D 1 352 ? -24.641 1.688 2.026 1.00 21.40 352 ALA D CA 1
ATOM 21604 C C . ALA D 1 352 ? -24.065 0.525 1.222 1.00 16.04 352 ALA D C 1
ATOM 21605 O O . ALA D 1 352 ? -24.267 -0.663 1.565 1.00 18.53 352 ALA D O 1
ATOM 21612 N N . LYS D 1 353 ? -23.358 0.874 0.155 1.00 18.06 353 LYS D N 1
ATOM 21613 C CA . LYS D 1 353 ? -22.779 -0.098 -0.746 1.00 16.83 353 LYS D CA 1
ATOM 21614 C C . LYS D 1 353 ? -21.275 0.102 -0.822 1.00 15.39 353 LYS D C 1
ATOM 21615 O O . LYS D 1 353 ? -20.791 1.206 -1.005 1.00 16.64 353 LYS D O 1
ATOM 21634 N N . VAL D 1 354 ? -20.542 -0.999 -0.629 1.00 14.73 354 VAL D N 1
ATOM 21635 C CA . VAL D 1 354 ? -19.097 -0.983 -0.696 1.00 16.51 354 VAL D CA 1
ATOM 21636 C C . VAL D 1 354 ? -18.670 -2.056 -1.679 1.00 12.63 354 VAL D C 1
ATOM 21637 O O . VAL D 1 354 ? -19.113 -3.200 -1.598 1.00 15.27 354 VAL D O 1
ATOM 21650 N N . TYR D 1 355 ? -17.791 -1.687 -2.592 1.00 13.90 355 TYR D N 1
ATOM 21651 C CA . TYR D 1 355 ? -17.385 -2.568 -3.668 1.00 14.41 355 TYR D CA 1
ATOM 21652 C C . TYR D 1 355 ? -16.196 -3.443 -3.316 1.00 14.24 355 TYR D C 1
ATOM 21653 O O . TYR D 1 355 ? -15.223 -2.953 -2.742 1.00 14.23 355 TYR D O 1
ATOM 21671 N N . GLY D 1 356 ? -16.244 -4.705 -3.693 1.00 13.29 356 GLY D N 1
ATOM 21672 C CA . GLY D 1 356 ? -15.012 -5.480 -3.705 1.00 13.42 356 GLY D CA 1
ATOM 21673 C C . GLY D 1 356 ? -14.041 -4.897 -4.724 1.00 15.86 356 GLY D C 1
ATOM 21674 O O . GLY D 1 356 ? -14.460 -4.397 -5.793 1.00 15.91 356 GLY D O 1
ATOM 21678 N N . ILE D 1 357 ? -12.734 -4.924 -4.451 1.00 14.12 357 ILE D N 1
ATOM 21679 C CA . ILE D 1 357 ? -11.767 -4.466 -5.426 1.00 15.09 357 ILE D CA 1
ATOM 21680 C C . ILE D 1 357 ? -12.008 -5.226 -6.747 1.00 12.66 357 ILE D C 1
ATOM 21681 O O . ILE D 1 357 ? -12.138 -6.440 -6.731 1.00 15.22 357 ILE D O 1
ATOM 21697 N N . PRO D 1 358 ? -12.120 -4.496 -7.873 1.00 14.39 358 PRO D N 1
ATOM 21698 C CA . PRO D 1 358 ? -12.582 -5.198 -9.076 1.00 16.81 358 PRO D CA 1
ATOM 21699 C C . PRO D 1 358 ? -11.536 -6.130 -9.634 1.00 13.30 358 PRO D C 1
ATOM 21700 O O . PRO D 1 358 ? -10.415 -5.727 -9.881 1.00 15.83 358 PRO D O 1
ATOM 21711 N N . HIS D 1 359 ? -11.900 -7.395 -9.797 1.00 14.61 359 HIS D N 1
ATOM 21712 C CA . HIS D 1 359 ? -10.958 -8.417 -10.216 1.00 15.44 359 HIS D CA 1
ATOM 21713 C C . HIS D 1 359 ? -10.403 -8.185 -11.615 1.00 17.99 359 HIS D C 1
ATOM 21714 O O . HIS D 1 359 ? -9.219 -8.369 -11.851 1.00 16.36 359 HIS D O 1
ATOM 21729 N N . ASP D 1 360 ? -11.288 -7.832 -12.544 1.00 19.70 360 ASP D N 1
ATOM 21730 C CA . ASP D 1 360 ? -10.842 -7.640 -13.924 1.00 23.99 360 ASP D CA 1
ATOM 21731 C C . ASP D 1 360 ? -9.795 -6.545 -14.029 1.00 15.90 360 ASP D C 1
ATOM 21732 O O . ASP D 1 360 ? -8.753 -6.723 -14.669 1.00 18.88 360 ASP D O 1
ATOM 21741 N N . GLN D 1 361 ? -10.038 -5.420 -13.357 1.00 17.36 361 GLN D N 1
ATOM 21742 C CA . GLN D 1 361 ? -9.086 -4.319 -13.352 1.00 17.29 361 GLN D CA 1
ATOM 21743 C C . GLN D 1 361 ? -7.778 -4.656 -12.641 1.00 16.99 361 GLN D C 1
ATOM 21744 O O . GLN D 1 361 ? -6.714 -4.331 -13.139 1.00 17.79 361 GLN D O 1
ATOM 21758 N N . LEU D 1 362 ? -7.858 -5.327 -11.489 1.00 16.15 362 LEU D N 1
ATOM 21759 C CA . LEU D 1 362 ? -6.638 -5.738 -10.807 1.00 16.61 362 LEU D CA 1
ATOM 21760 C C . LEU D 1 362 ? -5.764 -6.675 -11.658 1.00 13.07 362 LEU D C 1
ATOM 21761 O O . LEU D 1 362 ? -4.549 -6.511 -11.740 1.00 15.34 362 LEU D O 1
ATOM 21777 N N . ALA D 1 363 ? -6.391 -7.662 -12.306 1.00 14.70 363 ALA D N 1
ATOM 21778 C CA . ALA D 1 363 ? -5.652 -8.597 -13.130 1.00 17.44 363 ALA D CA 1
ATOM 21779 C C . ALA D 1 363 ? -4.983 -7.887 -14.316 1.00 15.02 363 ALA D C 1
ATOM 21780 O O . ALA D 1 363 ? -3.856 -8.178 -14.679 1.00 18.02 363 ALA D O 1
ATOM 21787 N N . ARG D 1 364 ? -5.676 -6.900 -14.876 1.00 17.20 364 ARG D N 1
ATOM 21788 C CA . ARG D 1 364 ? -5.142 -6.158 -16.019 1.00 18.12 364 ARG D CA 1
ATOM 21789 C C . ARG D 1 364 ? -3.925 -5.329 -15.608 1.00 17.79 364 ARG D C 1
ATOM 21790 O O . ARG D 1 364 ? -2.882 -5.320 -16.264 1.00 19.70 364 ARG D O 1
ATOM 21811 N N . ILE D 1 365 ? -4.030 -4.678 -14.448 1.00 17.21 365 ILE D N 1
ATOM 21812 C CA . ILE D 1 365 ? -2.925 -3.881 -13.925 1.00 17.25 365 ILE D CA 1
ATOM 21813 C C . ILE D 1 365 ? -1.726 -4.761 -13.576 1.00 17.65 365 ILE D C 1
ATOM 21814 O O . ILE D 1 365 ? -0.600 -4.431 -13.889 1.00 17.84 365 ILE D O 1
ATOM 21830 N N . MET D 1 366 ? -1.978 -5.904 -12.947 1.00 16.97 366 MET D N 1
ATOM 21831 C CA . MET D 1 366 ? -0.908 -6.826 -12.614 1.00 16.53 366 MET D CA 1
ATOM 21832 C C . MET D 1 366 ? -0.225 -7.387 -13.865 1.00 16.08 366 MET D C 1
ATOM 21833 O O . MET D 1 366 ? 0.986 -7.522 -13.903 1.00 20.36 366 MET D O 1
ATOM 21847 N N . LYS D 1 367 ? -1.003 -7.672 -14.899 1.00 20.46 367 LYS D N 1
ATOM 21848 C CA . LYS D 1 367 ? -0.420 -8.178 -16.136 1.00 24.06 367 LYS D CA 1
ATOM 21849 C C . LYS D 1 367 ? 0.439 -7.095 -16.817 1.00 22.64 367 LYS D C 1
ATOM 21850 O O . LYS D 1 367 ? 1.516 -7.386 -17.325 1.00 26.39 367 LYS D O 1
ATOM 21869 N N . ALA D 1 368 ? -0.002 -5.843 -16.779 1.00 19.29 368 ALA D N 1
ATOM 21870 C CA . ALA D 1 368 ? 0.785 -4.746 -17.350 1.00 23.66 368 ALA D CA 1
ATOM 21871 C C . ALA D 1 368 ? 2.085 -4.490 -16.595 1.00 24.76 368 ALA D C 1
ATOM 21872 O O . ALA D 1 368 ? 3.098 -4.165 -17.197 1.00 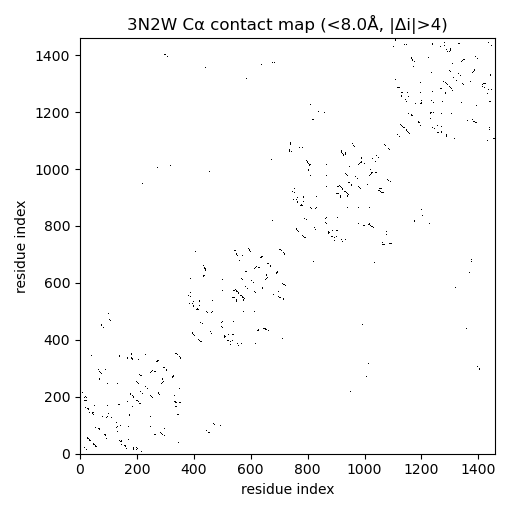26.06 368 ALA D O 1
ATOM 21879 N N . ARG D 1 369 ? 2.054 -4.638 -15.266 1.00 21.24 369 ARG D N 1
ATOM 21880 C CA . ARG D 1 369 ? 3.215 -4.322 -14.433 1.00 20.52 369 ARG D CA 1
ATOM 21881 C C . ARG D 1 369 ? 4.198 -5.493 -14.348 1.00 19.55 369 ARG D C 1
ATOM 21882 O O . ARG D 1 369 ? 5.402 -5.290 -14.201 1.00 24.82 369 ARG D O 1
ATOM 21903 N N . PHE D 1 370 ? 3.669 -6.709 -14.419 1.00 19.36 370 PHE D N 1
ATOM 21904 C CA . PHE D 1 370 ? 4.461 -7.919 -14.247 1.00 21.94 370 PHE D CA 1
ATOM 21905 C C . PHE D 1 370 ? 4.207 -8.895 -15.395 1.00 27.64 370 PHE D C 1
ATOM 21906 O O . PHE D 1 370 ? 3.566 -9.925 -15.197 1.00 30.89 370 PHE D O 1
ATOM 21923 N N . PRO D 1 371 ? 4.700 -8.545 -16.588 1.00 30.89 371 PRO D N 1
ATOM 21924 C CA . PRO D 1 371 ? 4.636 -9.380 -17.795 1.00 40.34 371 PRO D CA 1
ATOM 21925 C C . PRO D 1 371 ? 5.578 -10.576 -17.718 1.00 49.31 371 PRO D C 1
ATOM 21926 O O . PRO D 1 371 ? 5.453 -11.377 -16.793 1.00 41.36 371 PRO D O 1
#